Protein AF-A0A812ZN57-F1 (afdb_monomer_lite)

Secondary structure (DSSP, 8-state):
---BEEEEEEEEEE--GGGGTTT--SS-SS---EEEEEEEEESSTT-EEEEEEEE-STTHHHHHHHHHHHGGGTTT-BHHHHHHTHHHHHHHHHT-HHHHTT-SSSHHHHHHHHHHHHHHHHHHHHHTTSBHHHHHHHS-HHHHHHT---TTTTTT--HHHHHHHHHHHGGGHHHHHHHHHHH-EEEEE-TT--TTS-HHHHHHHHHHHHHTT--EEEEE--S-HHHHHHHHHHHHHHHTTTSEEEEE-TT-S-HHHHHHHHHHHGGG--SEEE--S-TT-HHHHHHHHHHHTTSEEEE-TT--SHHHHHHHHHTT--SEE---TTTSSSHHHHHHHHHHHHHTT--B-----STTHHHHHHHHHHHHHHHTS-S-TT--EEE--SSGGGBSS---EETTEEPPP-SSB-S-PBPHHHHHHHBTTT--S-TT--TT-TTTSS---HHHHHHHHHHTT---EEEE-SSSSHHHHHHHHHHHHH-TTEEEEEE---TTSTTHHHHHHHHHTSTTEEEE---GGG-S-TTGGG-GGGHHHHHHHHHHT-EEEE---GGGHHHHHHHHHH-TTS-EEEGGGG--BTTTTB-HHHHHHHHHHHHHS--EEEE-SHHHHH-TT--HHHHHHHHHHHHHHH-TTSEEE---TTGGGGT--HHHHHHHHHHHHTTS-HHHHHIIIIIHHIIIII--TTHHHHHHHHHHHTT---EEEES-HHHHHHHHHH-TTSEEEE--TT-HHHHHHHHHH----SEEEE-------B-TTT--HHHHHHHHIIIIIHHHHHHHHHHHHHHHHT--EEEE---STTTT---TTBHHHHHHHHHHHHHHHHHHHHH--HHHHHHHHHHHTSGGGGG--S-----------

InterPro domains:
  IPR002347 Short-chain dehydrogenase/reductase SDR [PF00106] (688-850)
  IPR002347 Short-chain dehydrogenase/reductase SDR [PR00080] (747-758)
  IPR002347 Short-chain dehydrogenase/reductase SDR [PR00080] (800-808)
  IPR002347 Short-chain dehydrogenase/reductase SDR [PR00080] (821-840)
  IPR002347 Short-chain dehydrogenase/reductase SDR [PR00081] (681-698)
  IPR002347 Short-chain dehydrogenase/reductase SDR [PR00081] (747-758)
  IPR002347 Short-chain dehydrogenase/reductase SDR [PR00081] (794-810)
  IPR002347 Short-chain dehydrogenase/reductase SDR [PR00081] (821-840)
  IPR006680 Amidohydrolase-related [PF04909] (434-685)
  IPR013341 Mandelate racemase, N-terminal domain [PF02746] (35-134)
  IPR013342 Mandelate racemase, C-terminal domain [PF13378] (203-417)
  IPR013342 Mandelate racemase, C-terminal domain [SM00922] (199-295)
  IPR018110 Mandelate racemase/muconate lactonizing enzyme, conserved site [PS00909] (245-276)
  IPR020904 Short-chain dehydrogenase/reductase, conserved site [PS00061] (808-836)
  IPR022272 Lipocalin family conserved site [PS00213] (81-93)
  IPR029017 Enolase-like, N-terminal [G3DSA:3.30.390.10] (2-131)
  IPR029017 Enolase-like, N-terminal [SSF54826] (5-139)
  IPR032466 Metal-dependent hydrolase [SSF51556] (429-685)
  IPR034610 L-fuconate dehydratase [SFLDF00111] (3-429)
  IPR036291 NAD(P)-binding domain superfamily [SSF51735] (688-872)

pLDDT: mean 91.12, std 10.75, range [33.0, 98.94]

Sequence (873 aa):
MTTCISAIEVNDIRFPTSRFLHGSDAMNPDPDYSAAYCTIRTSDDTLYGCGLTFTIGRGTELCVAAIQALAPRVIGLKLDDIEADLAGFWRSIVGDSQLRWLGPEKGVVHLAAAAVVNGVWDLLAKRADKPLWRYLTDMSPEQLVSAVDFTNIRDVMDADRALDILKQQLPHKEARIQELARIGHPAYTTSAGWLGYPDEQIEKLARQAAAEGWRAIKIKVGRDLQDDIRRCALIRKILGDDLLLMIDANQVWEVDQAIDWVNTLAPYKPHWIEEPINPDDILGHARIKQAVAPIKVATGEHCHNRIMFKQFLQADAIDFVQIDACRLGGVNEVLAVLLMAAAYDKPVCPHAGGVGLCEYVQHLSYFDTIAISGGNNGQMIEHAGHLHEHFIDPIRISNGHYVMPELPGYSVEMHAESIRTYEFPNGSDYGWLSPADKVLYRDYLPPDLTPMLTTHQIDASIVVQAAPTVDESRFLLKLAEASNTIAGVVGWVDMTSAEAVNDLEALSEHTAFLGIRPMIQDIEDRDWMLSDVLHPSFKKLQSLQLTFDALVTPVHLSYLLELLHRYPDMKTVIDHGAKPDIAAGNFQLWTKDMKLIAEQTNAYCKVSGLITEAGPKWCDEDIYPVMDQLYNWFGPRRLIWGSDWPVLNLAGNYDRWWRCMSHWLEQFPQEERDQIMGTNAAEFYLSTQGIGRATAAAFHANGACVIATDINPELLAALQNEFPDMRCEQMDVTSSVDISAVASKYPDIDILFNCAGFVDHGSLLETEEDALSRSFDLNVISMYRTIKQWLPNMLSKGRGSIVNMSSVASSVSGVPDRFIYGTTKAAVIGLTRSIAADFVQHAEIAALAVYLASDEASFTTGTTHVIDGGWSN

Structure (mmCIF, N/CA/C/O backbone):
data_AF-A0A812ZN57-F1
#
_entry.id   AF-A0A812ZN57-F1
#
loop_
_atom_site.group_PDB
_atom_site.id
_atom_site.type_symbol
_atom_site.label_atom_id
_atom_site.label_alt_id
_atom_site.label_comp_id
_atom_site.label_asym_id
_atom_site.label_entity_id
_atom_site.label_seq_id
_atom_site.pdbx_PDB_ins_code
_atom_site.Cartn_x
_atom_site.Cartn_y
_atom_site.Cartn_z
_atom_site.occupancy
_atom_site.B_iso_or_equiv
_atom_site.auth_seq_id
_atom_site.auth_comp_id
_atom_site.auth_asym_id
_atom_site.auth_atom_id
_atom_site.pdbx_PDB_model_num
ATOM 1 N N . MET A 1 1 ? 31.626 23.536 -7.583 1.00 59.97 1 MET A N 1
ATOM 2 C CA . MET A 1 1 ? 32.454 22.346 -7.282 1.00 59.97 1 MET A CA 1
ATOM 3 C C . MET A 1 1 ? 31.850 21.194 -8.064 1.00 59.97 1 MET A C 1
ATOM 5 O O . MET A 1 1 ? 30.647 21.233 -8.269 1.00 59.97 1 MET A O 1
ATOM 9 N N . THR A 1 2 ? 32.636 20.245 -8.570 1.00 83.44 2 THR A N 1
ATOM 10 C CA . THR A 1 2 ? 32.063 19.085 -9.273 1.00 83.44 2 THR A CA 1
ATOM 11 C C . THR A 1 2 ? 31.363 18.183 -8.263 1.00 83.44 2 THR A C 1
ATOM 13 O O . THR A 1 2 ? 32.012 17.750 -7.313 1.00 83.44 2 THR A O 1
ATOM 16 N N . THR A 1 3 ? 30.071 17.919 -8.459 1.00 94.94 3 THR A N 1
ATOM 17 C CA . THR A 1 3 ? 29.289 17.042 -7.581 1.00 94.94 3 THR A CA 1
ATOM 18 C C . THR A 1 3 ? 29.721 15.589 -7.773 1.00 94.94 3 THR A C 1
ATOM 20 O O . THR A 1 3 ? 29.725 15.079 -8.899 1.00 94.94 3 THR A O 1
ATOM 23 N N . CYS A 1 4 ? 30.102 14.923 -6.685 1.00 97.25 4 CYS A N 1
ATOM 24 C CA . CYS A 1 4 ? 30.454 13.504 -6.680 1.00 97.25 4 CYS A CA 1
ATOM 25 C C . CYS A 1 4 ? 29.523 12.702 -5.775 1.00 97.25 4 CYS A C 1
ATOM 27 O O . CYS A 1 4 ? 28.972 13.238 -4.817 1.00 97.25 4 CYS A O 1
ATOM 29 N N . ILE A 1 5 ? 29.365 11.415 -6.071 1.00 98.25 5 ILE A N 1
ATOM 30 C CA . ILE A 1 5 ? 28.618 10.486 -5.221 1.00 98.25 5 ILE A CA 1
ATOM 31 C C . ILE A 1 5 ? 29.429 10.248 -3.944 1.00 98.25 5 ILE A C 1
ATOM 33 O O . ILE A 1 5 ? 30.590 9.838 -4.011 1.00 98.25 5 ILE A O 1
ATOM 37 N N . SER A 1 6 ? 28.837 10.530 -2.787 1.00 97.69 6 SER A N 1
ATOM 38 C CA . SER A 1 6 ? 29.505 10.503 -1.481 1.00 97.69 6 SER A CA 1
ATOM 39 C C . SER A 1 6 ? 29.200 9.230 -0.692 1.00 97.69 6 SER A C 1
ATOM 41 O O . SER A 1 6 ? 30.087 8.714 -0.012 1.00 97.69 6 SER A O 1
ATOM 43 N N . ALA A 1 7 ? 27.983 8.696 -0.812 1.00 97.50 7 ALA A N 1
ATOM 44 C CA . ALA A 1 7 ? 27.548 7.482 -0.132 1.00 97.50 7 ALA A CA 1
ATOM 45 C C . ALA A 1 7 ? 26.382 6.809 -0.871 1.00 97.50 7 ALA A C 1
ATOM 47 O O . ALA A 1 7 ? 25.694 7.438 -1.674 1.00 97.50 7 ALA A O 1
ATOM 48 N N . ILE A 1 8 ? 26.158 5.531 -0.567 1.00 98.19 8 ILE A N 1
ATOM 49 C CA . ILE A 1 8 ? 24.933 4.810 -0.919 1.00 98.19 8 ILE A CA 1
ATOM 50 C C . ILE A 1 8 ? 24.390 4.191 0.366 1.00 98.19 8 ILE A C 1
ATOM 52 O O . ILE A 1 8 ? 25.031 3.323 0.959 1.00 98.19 8 ILE A O 1
ATOM 56 N N . GLU A 1 9 ? 23.234 4.674 0.802 1.00 97.62 9 GLU A N 1
ATOM 57 C CA . GLU A 1 9 ? 22.443 4.094 1.890 1.00 97.62 9 GLU A CA 1
ATOM 58 C C . GLU A 1 9 ? 21.544 3.007 1.295 1.00 97.62 9 GLU A C 1
ATOM 60 O O . GLU A 1 9 ? 21.065 3.174 0.174 1.00 97.62 9 GLU A O 1
ATOM 65 N N . VAL A 1 10 ? 21.348 1.887 1.995 1.00 98.12 10 VAL A N 1
ATOM 66 C CA . VAL A 1 10 ? 20.560 0.751 1.492 1.00 98.12 10 VAL A CA 1
ATOM 67 C C . VAL A 1 10 ? 19.663 0.221 2.603 1.00 98.12 10 VAL A C 1
ATOM 69 O O . VAL A 1 10 ? 20.165 -0.062 3.691 1.00 98.12 10 VAL A O 1
ATOM 72 N N . ASN A 1 11 ? 18.377 0.044 2.310 1.00 97.81 11 ASN A N 1
ATOM 73 C CA . ASN A 1 11 ? 17.359 -0.442 3.237 1.00 97.81 11 ASN A CA 1
ATOM 74 C C . ASN A 1 11 ? 16.673 -1.697 2.672 1.00 97.81 11 ASN A C 1
ATOM 76 O O . ASN A 1 11 ? 16.421 -1.798 1.468 1.00 97.81 11 ASN A O 1
ATOM 80 N N . ASP A 1 12 ? 16.373 -2.650 3.554 1.00 98.31 12 ASP A N 1
ATOM 81 C CA . ASP A 1 12 ? 15.491 -3.789 3.277 1.00 98.31 12 ASP A CA 1
ATOM 82 C C . ASP A 1 12 ? 14.079 -3.370 3.688 1.00 98.31 12 ASP A C 1
ATOM 84 O O . ASP A 1 12 ? 13.831 -3.215 4.878 1.00 98.31 12 ASP A O 1
ATOM 88 N N . ILE A 1 13 ? 13.181 -3.114 2.738 1.00 98.06 13 ILE A N 1
ATOM 89 C CA . ILE A 1 13 ? 11.823 -2.636 3.029 1.00 98.06 13 ILE A CA 1
ATOM 90 C C . ILE A 1 13 ? 10.828 -3.721 2.637 1.00 98.06 13 ILE A C 1
ATOM 92 O O . ILE A 1 13 ? 10.848 -4.171 1.491 1.00 98.06 13 ILE A O 1
ATOM 96 N N . ARG A 1 14 ? 9.948 -4.132 3.557 1.00 96.94 14 ARG A N 1
ATOM 97 C CA . ARG A 1 14 ? 8.965 -5.202 3.322 1.00 96.94 14 ARG A CA 1
ATOM 98 C C . ARG A 1 14 ? 7.575 -4.798 3.784 1.00 96.94 14 ARG A C 1
ATOM 100 O O . ARG A 1 14 ? 7.349 -4.543 4.965 1.00 96.94 14 ARG A O 1
ATOM 107 N N . PHE A 1 15 ? 6.634 -4.813 2.851 1.00 93.31 15 PHE A N 1
ATOM 108 C CA . PHE A 1 15 ? 5.224 -4.558 3.104 1.00 93.31 15 PHE A CA 1
ATOM 109 C C . PHE A 1 15 ? 4.495 -5.886 3.324 1.00 93.31 15 PHE A C 1
ATOM 111 O O . PHE A 1 15 ? 4.682 -6.816 2.535 1.00 93.31 15 PHE A O 1
ATOM 118 N N . PRO A 1 16 ? 3.647 -6.006 4.360 1.00 89.25 16 PRO A N 1
ATOM 119 C CA . PRO A 1 16 ? 2.983 -7.259 4.712 1.00 89.25 16 PRO A CA 1
ATOM 120 C C . PRO A 1 16 ? 1.758 -7.541 3.820 1.00 89.25 16 PRO A C 1
ATOM 122 O O . PRO A 1 16 ? 0.663 -7.816 4.317 1.00 89.25 16 PRO A O 1
ATOM 125 N N . THR A 1 17 ? 1.912 -7.453 2.494 1.00 83.94 17 THR A N 1
ATOM 126 C CA . THR A 1 17 ? 0.818 -7.622 1.519 1.00 83.94 17 THR A CA 1
ATOM 127 C C . THR A 1 17 ? 0.196 -9.017 1.558 1.00 83.94 17 THR A C 1
ATOM 129 O O . THR A 1 17 ? -0.985 -9.169 1.229 1.00 83.94 17 THR A O 1
ATOM 132 N N . SER A 1 18 ? 0.932 -10.024 2.044 1.00 80.75 18 SER A N 1
ATOM 133 C CA . SER A 1 18 ? 0.424 -11.387 2.226 1.00 80.75 18 SER A CA 1
ATOM 134 C C . SER A 1 18 ? -0.744 -11.468 3.215 1.00 80.75 18 SER A C 1
ATOM 136 O O . SER A 1 18 ? -1.594 -12.347 3.067 1.00 80.75 18 SER A O 1
ATOM 138 N N . ARG A 1 19 ? -0.864 -10.528 4.170 1.00 75.44 19 ARG A N 1
ATOM 139 C CA . ARG A 1 19 ? -1.977 -10.480 5.144 1.00 75.44 19 ARG A CA 1
ATOM 140 C C . ARG A 1 19 ? -3.349 -10.402 4.475 1.00 75.44 19 ARG A C 1
ATOM 142 O O . ARG A 1 19 ? -4.321 -10.919 5.020 1.00 75.44 19 ARG A O 1
ATOM 149 N N . PHE A 1 20 ? -3.409 -9.782 3.301 1.00 74.75 20 PHE A N 1
ATOM 150 C CA . PHE A 1 20 ? -4.636 -9.550 2.537 1.00 74.75 20 PHE A CA 1
ATOM 151 C C . PHE A 1 20 ? -4.604 -10.225 1.156 1.00 74.75 20 PHE A C 1
ATOM 153 O O . PHE A 1 20 ? -5.490 -10.002 0.332 1.00 74.75 20 PHE A O 1
ATOM 160 N N . LEU A 1 21 ? -3.581 -11.051 0.895 1.00 73.19 21 LEU A N 1
ATOM 161 C CA . LEU A 1 21 ? -3.352 -11.748 -0.376 1.00 73.19 21 LEU A CA 1
ATOM 162 C C . LEU A 1 21 ? -3.294 -10.813 -1.603 1.00 73.19 21 LEU A C 1
ATOM 164 O O . LEU A 1 21 ? -3.549 -11.252 -2.732 1.00 73.19 21 LEU A O 1
ATOM 168 N N . HIS A 1 22 ? -2.942 -9.537 -1.407 1.00 78.06 22 HIS A N 1
ATOM 169 C CA . HIS A 1 22 ? -2.648 -8.621 -2.510 1.00 78.06 22 HIS A CA 1
ATOM 170 C C . HIS A 1 22 ? -1.440 -9.149 -3.286 1.00 78.06 22 HIS A C 1
ATOM 172 O O . HIS A 1 22 ? -0.453 -9.573 -2.689 1.00 78.06 22 HIS A O 1
ATOM 178 N N . GLY A 1 23 ? -1.530 -9.162 -4.617 1.00 81.81 23 GLY A N 1
ATOM 179 C CA . GLY A 1 23 ? -0.474 -9.717 -5.465 1.00 81.81 23 GLY A CA 1
ATOM 180 C C . GLY A 1 23 ? -0.490 -11.241 -5.608 1.00 81.81 23 GLY A C 1
ATOM 181 O O . GLY A 1 23 ? 0.317 -11.771 -6.361 1.00 81.81 23 GLY A O 1
ATOM 182 N N . SER A 1 24 ? -1.389 -11.960 -4.919 1.00 85.31 24 SER A N 1
ATOM 183 C CA . SER A 1 24 ? -1.422 -13.427 -4.976 1.00 85.31 24 SER A CA 1
ATOM 184 C C . SER A 1 24 ? -1.745 -13.965 -6.375 1.00 85.31 24 SER A C 1
ATOM 186 O O . SER A 1 24 ? -2.740 -13.588 -7.010 1.00 85.31 24 SER A O 1
ATOM 188 N N . ASP A 1 25 ? -0.925 -14.913 -6.825 1.00 90.81 25 ASP A N 1
ATOM 189 C CA . ASP A 1 25 ? -1.050 -15.579 -8.118 1.00 90.81 25 ASP A CA 1
ATOM 190 C C . ASP A 1 25 ? -0.823 -17.105 -8.021 1.00 90.81 25 ASP A C 1
ATOM 192 O O . ASP A 1 25 ? -0.860 -17.701 -6.935 1.00 90.81 25 ASP A O 1
ATOM 196 N N . ALA A 1 26 ? -0.738 -17.791 -9.165 1.00 89.94 26 ALA A N 1
ATOM 197 C CA . ALA A 1 26 ? -0.659 -19.248 -9.207 1.00 89.94 26 ALA A CA 1
ATOM 198 C C . ALA A 1 26 ? 0.703 -19.783 -8.731 1.00 89.94 26 ALA A C 1
ATOM 200 O O . ALA A 1 26 ? 0.749 -20.874 -8.160 1.00 89.94 26 ALA A O 1
ATOM 201 N N . MET A 1 27 ? 1.773 -19.008 -8.915 1.00 94.12 27 MET A N 1
ATOM 202 C CA . MET A 1 27 ? 3.145 -19.315 -8.512 1.00 94.12 27 MET A CA 1
ATOM 203 C C . MET A 1 27 ? 3.489 -18.728 -7.138 1.00 94.12 27 MET A C 1
ATOM 205 O O . MET A 1 27 ? 4.132 -19.390 -6.323 1.00 94.12 27 MET A O 1
ATOM 209 N N . ASN A 1 28 ? 3.029 -17.507 -6.867 1.00 93.56 28 ASN A N 1
ATOM 210 C CA . ASN A 1 28 ? 3.330 -16.715 -5.679 1.00 93.56 28 ASN A CA 1
ATOM 211 C C . ASN A 1 28 ? 2.046 -16.546 -4.844 1.00 93.56 28 ASN A C 1
ATOM 213 O O . ASN A 1 28 ? 1.305 -15.577 -5.026 1.00 93.56 28 ASN A O 1
ATOM 217 N N . PRO A 1 29 ? 1.714 -17.495 -3.950 1.00 83.44 29 PRO A N 1
ATOM 218 C CA . PRO A 1 29 ? 0.440 -17.465 -3.234 1.00 83.44 29 PRO A CA 1
ATOM 219 C C . PRO A 1 29 ? 0.379 -16.401 -2.129 1.00 83.44 29 PRO A C 1
ATOM 221 O O . PRO A 1 29 ? -0.714 -15.942 -1.804 1.00 83.44 29 PRO A O 1
ATOM 224 N N . ASP A 1 30 ? 1.520 -16.028 -1.551 1.00 85.69 30 ASP A N 1
ATOM 225 C CA . ASP A 1 30 ? 1.645 -15.193 -0.354 1.00 85.69 30 ASP A CA 1
ATOM 226 C C . ASP A 1 30 ? 2.785 -14.153 -0.462 1.00 85.69 30 ASP A C 1
ATOM 228 O O . ASP A 1 30 ? 3.674 -14.122 0.393 1.00 85.69 30 ASP A O 1
ATOM 232 N N . PRO A 1 31 ? 2.810 -13.299 -1.506 1.00 89.69 31 PRO A N 1
ATOM 233 C CA . PRO A 1 31 ? 3.894 -12.343 -1.677 1.00 89.69 31 PRO A CA 1
ATOM 234 C C . PRO A 1 31 ? 3.824 -11.229 -0.625 1.00 89.69 31 PRO A C 1
ATOM 236 O O . PRO A 1 31 ? 2.774 -10.619 -0.416 1.00 89.69 31 PRO A O 1
ATOM 239 N N . ASP A 1 32 ? 4.969 -10.916 -0.021 1.00 93.12 32 ASP A N 1
ATOM 240 C CA . ASP A 1 32 ? 5.181 -9.690 0.754 1.00 93.12 32 ASP A CA 1
ATOM 241 C C . ASP A 1 32 ? 5.970 -8.712 -0.112 1.00 93.12 32 ASP A C 1
ATOM 243 O O . ASP A 1 32 ? 7.191 -8.825 -0.237 1.00 93.12 32 ASP A O 1
ATOM 247 N N . TYR A 1 33 ? 5.281 -7.785 -0.774 1.00 97.38 33 TYR A N 1
ATOM 248 C CA . TYR A 1 33 ? 5.909 -6.825 -1.678 1.00 97.38 33 TYR A CA 1
ATOM 249 C C . TYR A 1 33 ? 7.033 -6.099 -0.949 1.00 97.38 33 TYR A C 1
ATOM 251 O O . TYR A 1 33 ? 6.850 -5.554 0.134 1.00 97.38 33 TYR A O 1
ATOM 259 N N . SER A 1 34 ? 8.227 -6.149 -1.521 1.00 98.25 34 SER A N 1
ATOM 260 C CA . SER A 1 34 ? 9.450 -5.721 -0.857 1.00 98.25 34 SER A CA 1
ATOM 261 C C . SER A 1 34 ? 10.353 -4.978 -1.828 1.00 98.25 34 SER A C 1
ATOM 263 O O . SER A 1 34 ? 10.405 -5.286 -3.022 1.00 98.25 34 SER A O 1
ATOM 265 N N . ALA A 1 35 ? 11.099 -4.016 -1.306 1.00 98.69 35 ALA A N 1
ATOM 266 C CA . ALA A 1 35 ? 12.060 -3.226 -2.049 1.00 98.69 35 ALA A CA 1
ATOM 267 C C . ALA A 1 35 ? 13.435 -3.327 -1.383 1.00 98.69 35 ALA A C 1
ATOM 269 O O . ALA A 1 35 ? 13.595 -3.008 -0.205 1.00 98.69 35 ALA A O 1
ATOM 270 N N . ALA A 1 36 ? 14.450 -3.711 -2.160 1.00 98.75 36 ALA A N 1
ATOM 271 C CA . ALA A 1 36 ? 15.826 -3.378 -1.809 1.00 98.75 36 ALA A CA 1
ATOM 272 C C . ALA A 1 36 ? 16.072 -1.942 -2.288 1.00 98.75 36 ALA A C 1
ATOM 274 O O . ALA A 1 36 ? 16.354 -1.705 -3.466 1.00 98.75 36 ALA A O 1
ATOM 275 N N . TYR A 1 37 ? 15.861 -0.998 -1.374 1.00 98.81 37 TYR A N 1
ATOM 276 C CA . TYR A 1 37 ? 15.849 0.440 -1.626 1.00 98.81 37 TYR A CA 1
ATOM 277 C C . TYR A 1 37 ? 17.231 1.039 -1.378 1.00 98.81 37 TYR A C 1
ATOM 279 O O . TYR A 1 37 ? 17.911 0.653 -0.429 1.00 98.81 37 TYR A O 1
ATOM 287 N N . CYS A 1 38 ? 17.663 1.983 -2.209 1.00 98.31 38 CYS A N 1
ATOM 288 C CA . CYS A 1 38 ? 18.918 2.694 -2.025 1.00 98.31 38 CYS A CA 1
ATOM 289 C C . CYS A 1 38 ? 18.797 4.201 -2.264 1.00 98.31 38 CYS A C 1
ATOM 291 O O . CYS A 1 38 ? 18.148 4.649 -3.211 1.00 98.31 38 CYS A O 1
ATOM 293 N N . THR A 1 39 ? 19.503 4.968 -1.433 1.00 98.62 39 THR A N 1
ATOM 294 C CA . THR A 1 39 ? 19.649 6.422 -1.552 1.00 98.62 39 THR A CA 1
ATOM 295 C C . THR A 1 39 ? 21.097 6.753 -1.895 1.00 98.62 39 THR A C 1
ATOM 297 O O . THR A 1 39 ? 22.014 6.499 -1.112 1.00 98.62 39 THR A O 1
ATOM 300 N N . ILE A 1 40 ? 21.316 7.333 -3.072 1.00 98.50 40 ILE A N 1
ATOM 301 C CA . ILE A 1 40 ? 22.617 7.760 -3.585 1.00 98.50 40 ILE A CA 1
ATOM 302 C C . ILE A 1 40 ? 22.847 9.212 -3.173 1.00 98.50 40 ILE A C 1
ATOM 304 O O . ILE A 1 40 ? 22.298 10.139 -3.770 1.00 98.50 40 ILE A O 1
ATOM 308 N N . ARG A 1 41 ? 23.671 9.412 -2.146 1.00 98.25 41 ARG A N 1
ATOM 309 C CA . ARG A 1 41 ? 24.049 10.733 -1.633 1.00 98.25 41 ARG A CA 1
ATOM 310 C C . ARG A 1 41 ? 25.155 11.340 -2.478 1.00 98.25 41 ARG A C 1
ATOM 312 O O . ARG A 1 41 ? 26.008 10.626 -3.016 1.00 98.25 41 ARG A O 1
ATOM 319 N N . THR A 1 42 ? 25.194 12.666 -2.540 1.00 98.38 42 THR A N 1
ATOM 320 C CA . THR A 1 42 ? 26.280 13.386 -3.206 1.00 98.38 42 THR A CA 1
ATOM 321 C C . THR A 1 42 ? 27.062 14.275 -2.243 1.00 98.38 42 THR A C 1
ATOM 323 O O . THR A 1 42 ? 26.779 14.332 -1.051 1.00 98.38 42 THR A O 1
ATOM 326 N N . SER A 1 43 ? 28.113 14.924 -2.740 1.00 96.75 43 SER A N 1
ATOM 327 C CA . SER A 1 43 ? 28.837 15.979 -2.023 1.00 96.75 43 SER A CA 1
ATOM 328 C C . SER A 1 43 ? 28.014 17.259 -1.824 1.00 96.75 43 SER A C 1
ATOM 330 O O . SER A 1 43 ? 28.487 18.181 -1.167 1.00 96.75 43 SER A O 1
ATOM 332 N N . ASP A 1 44 ? 26.854 17.352 -2.474 1.00 94.62 44 ASP A N 1
ATOM 333 C CA . ASP A 1 44 ? 25.838 18.370 -2.245 1.00 94.62 44 ASP A CA 1
ATOM 334 C C . ASP A 1 44 ? 24.690 17.722 -1.461 1.00 94.62 44 ASP A C 1
ATOM 336 O O . ASP A 1 44 ? 23.972 16.874 -1.991 1.00 94.62 44 ASP A O 1
ATOM 340 N N . ASP A 1 45 ? 24.521 18.112 -0.198 1.00 89.56 45 ASP A N 1
ATOM 341 C CA . ASP A 1 45 ? 23.530 17.510 0.703 1.00 89.56 45 ASP A CA 1
ATOM 342 C C . ASP A 1 45 ? 22.079 17.718 0.228 1.00 89.56 45 ASP A C 1
ATOM 344 O O . ASP A 1 45 ? 21.175 17.019 0.684 1.00 89.56 45 ASP A O 1
ATOM 348 N N . THR A 1 46 ? 21.846 18.656 -0.698 1.00 92.62 46 THR A N 1
ATOM 349 C CA . THR A 1 46 ? 20.519 18.930 -1.270 1.00 92.62 46 THR A CA 1
ATOM 350 C C . THR A 1 46 ? 20.185 18.067 -2.483 1.00 92.62 46 THR A C 1
ATOM 352 O O . THR A 1 46 ? 19.037 18.052 -2.921 1.00 92.62 46 THR A O 1
ATOM 355 N N . LEU A 1 47 ? 21.159 17.329 -3.024 1.00 97.38 47 LEU A N 1
ATOM 356 C CA . LEU A 1 47 ? 20.997 16.533 -4.233 1.00 97.38 47 LEU A CA 1
ATOM 357 C C . LEU A 1 47 ? 21.331 15.060 -3.959 1.00 97.38 47 LEU A C 1
ATOM 359 O O . LEU A 1 47 ? 22.476 14.699 -3.670 1.00 97.38 47 LEU A O 1
ATOM 363 N N . TYR A 1 48 ? 20.328 14.200 -4.108 1.00 98.31 48 TYR A N 1
ATOM 364 C CA . TYR A 1 48 ? 20.431 12.748 -3.971 1.00 98.31 48 TYR A CA 1
ATOM 365 C C . TYR A 1 48 ? 19.515 12.041 -4.976 1.00 98.31 48 TYR A C 1
ATOM 367 O O . TYR A 1 48 ? 18.577 12.640 -5.502 1.00 98.31 48 TYR A O 1
ATOM 375 N N . GLY A 1 49 ? 19.816 10.773 -5.253 1.00 98.56 49 GLY A N 1
ATOM 376 C CA . GLY A 1 49 ? 18.991 9.898 -6.086 1.00 98.56 49 GLY A CA 1
ATOM 377 C C . GLY A 1 49 ? 18.425 8.726 -5.304 1.00 98.56 49 GLY A C 1
ATOM 378 O O . GLY A 1 49 ? 19.072 8.233 -4.382 1.00 98.56 49 GLY A O 1
ATOM 379 N N . CYS A 1 50 ? 17.253 8.251 -5.695 1.00 98.75 50 CYS A N 1
ATOM 380 C CA . CYS A 1 50 ? 16.557 7.125 -5.089 1.00 98.75 50 CYS A CA 1
ATOM 381 C C . CYS A 1 50 ? 16.368 6.013 -6.120 1.00 98.75 50 CYS A C 1
ATOM 383 O O . CYS A 1 50 ? 15.938 6.246 -7.251 1.00 98.75 50 CYS A O 1
ATOM 385 N N . GLY A 1 51 ? 16.719 4.793 -5.731 1.00 98.75 51 GLY A N 1
ATOM 386 C CA . GLY A 1 51 ? 16.647 3.613 -6.578 1.00 98.75 51 GLY A CA 1
ATOM 387 C C . GLY A 1 51 ? 16.111 2.417 -5.810 1.00 98.75 51 GLY A C 1
ATOM 388 O O . GLY A 1 51 ? 16.422 2.267 -4.634 1.00 98.75 51 GLY A O 1
ATOM 389 N N . LEU A 1 52 ? 15.344 1.543 -6.454 1.00 98.75 52 LEU A N 1
ATOM 390 C CA . LEU A 1 52 ? 14.898 0.290 -5.852 1.00 98.75 52 LEU A CA 1
ATOM 391 C C . LEU A 1 52 ? 14.899 -0.855 -6.855 1.00 98.75 52 LEU A C 1
ATOM 393 O O . LEU A 1 52 ? 14.818 -0.653 -8.068 1.00 98.75 52 LEU A O 1
ATOM 397 N N . THR A 1 53 ? 14.971 -2.069 -6.322 1.00 98.81 53 THR A N 1
ATOM 398 C CA . THR A 1 53 ? 14.555 -3.272 -7.038 1.00 98.81 53 THR A CA 1
ATOM 399 C C . THR A 1 53 ? 13.485 -4.001 -6.247 1.00 98.81 53 THR A C 1
ATOM 401 O O . THR A 1 53 ? 13.569 -4.111 -5.021 1.00 98.81 53 THR A O 1
ATOM 404 N N . PHE A 1 54 ? 12.491 -4.508 -6.969 1.00 98.62 54 PHE A N 1
ATOM 405 C CA . PHE A 1 54 ? 11.345 -5.210 -6.417 1.00 98.62 54 PHE A CA 1
ATOM 406 C C . PHE A 1 54 ? 11.656 -6.682 -6.122 1.00 98.62 54 PHE A C 1
ATOM 408 O O . PHE A 1 54 ? 12.383 -7.355 -6.858 1.00 98.62 54 PHE A O 1
ATOM 415 N N . THR A 1 55 ? 11.082 -7.173 -5.028 1.00 98.62 55 THR A N 1
ATOM 416 C CA . THR A 1 55 ? 11.099 -8.564 -4.566 1.00 98.62 55 THR A CA 1
ATOM 417 C C . THR A 1 55 ? 9.804 -8.854 -3.791 1.00 98.62 55 THR A C 1
ATOM 419 O O . THR A 1 55 ? 9.017 -7.950 -3.528 1.00 98.62 55 THR A O 1
ATOM 422 N N . ILE A 1 56 ? 9.575 -10.109 -3.396 1.00 97.50 56 ILE A N 1
ATOM 423 C CA . ILE A 1 56 ? 8.340 -10.545 -2.715 1.00 97.50 56 ILE A CA 1
ATOM 424 C C . ILE A 1 56 ? 8.600 -11.125 -1.310 1.00 97.50 56 ILE A C 1
ATOM 426 O O . ILE A 1 56 ? 7.988 -12.114 -0.906 1.00 97.50 56 ILE A O 1
ATOM 430 N N . GLY A 1 57 ? 9.545 -10.539 -0.565 1.00 94.31 57 GLY A N 1
ATOM 431 C CA . GLY A 1 57 ? 9.786 -10.857 0.846 1.00 94.31 57 GLY A CA 1
ATOM 432 C C . GLY A 1 57 ? 11.147 -11.502 1.081 1.00 94.31 57 GLY A C 1
ATOM 433 O O . GLY A 1 57 ? 12.168 -10.822 1.192 1.00 94.31 57 GLY A O 1
ATOM 434 N N . ARG A 1 58 ? 11.190 -12.833 1.201 1.00 92.81 58 ARG A N 1
ATOM 435 C CA . ARG A 1 58 ? 12.455 -13.570 1.395 1.00 92.81 58 ARG A CA 1
ATOM 436 C C . ARG A 1 58 ? 13.380 -13.376 0.188 1.00 92.81 58 ARG A C 1
ATOM 438 O O . ARG A 1 58 ? 12.945 -13.541 -0.947 1.00 92.81 58 ARG A O 1
ATOM 445 N N . GLY A 1 59 ? 14.657 -13.082 0.433 1.00 97.38 59 GLY A N 1
ATOM 446 C CA . GLY A 1 59 ? 15.648 -12.805 -0.610 1.00 97.38 59 GLY A CA 1
ATOM 447 C C . GLY A 1 59 ? 15.892 -11.313 -0.862 1.00 97.38 59 GLY A C 1
ATOM 448 O O . GLY A 1 59 ? 16.882 -10.980 -1.519 1.00 97.38 59 GLY A O 1
ATOM 449 N N . THR A 1 60 ? 15.072 -10.414 -0.300 1.00 98.50 60 THR A N 1
ATOM 450 C CA . THR A 1 60 ? 15.330 -8.958 -0.322 1.00 98.50 60 THR A CA 1
ATOM 451 C C . THR A 1 60 ? 16.697 -8.642 0.279 1.00 98.50 60 THR A C 1
ATOM 453 O O . THR A 1 60 ? 17.479 -7.888 -0.301 1.00 98.50 60 THR A O 1
ATOM 456 N N . GLU A 1 61 ? 17.058 -9.332 1.364 1.00 97.62 61 GLU A N 1
ATOM 457 C CA . GLU A 1 61 ? 18.340 -9.175 2.050 1.00 97.62 61 GLU A CA 1
ATOM 458 C C . GLU A 1 61 ? 19.543 -9.516 1.150 1.00 97.62 61 GLU A C 1
ATOM 460 O O . GLU A 1 61 ? 20.623 -8.941 1.297 1.00 97.62 61 GLU A O 1
ATOM 465 N N . LEU A 1 62 ? 19.361 -10.417 0.175 1.00 98.69 62 LEU A N 1
ATOM 466 C CA . LEU A 1 62 ? 20.396 -10.758 -0.803 1.00 98.69 62 LEU A CA 1
ATOM 467 C C . LEU A 1 62 ? 20.589 -9.629 -1.819 1.00 98.69 62 LEU A C 1
ATOM 469 O O . LEU A 1 62 ? 21.725 -9.331 -2.191 1.00 98.69 62 LEU A O 1
ATOM 473 N N . CYS A 1 63 ? 19.499 -8.984 -2.246 1.00 98.75 63 CYS A N 1
ATOM 474 C CA . CYS A 1 63 ? 19.561 -7.814 -3.122 1.00 98.75 63 CYS A CA 1
ATOM 475 C C . CYS A 1 63 ? 20.216 -6.632 -2.398 1.00 98.75 63 CYS A C 1
ATOM 477 O O . CYS A 1 63 ? 21.115 -6.010 -2.958 1.00 98.75 63 CYS A O 1
ATOM 479 N N . VAL A 1 64 ? 19.865 -6.391 -1.130 1.00 98.69 64 VAL A N 1
ATOM 480 C CA . VAL A 1 64 ? 20.518 -5.382 -0.275 1.00 98.69 64 VAL A CA 1
ATOM 481 C C . VAL A 1 64 ? 22.023 -5.632 -0.174 1.00 98.69 64 VAL A C 1
ATOM 483 O O . VAL A 1 64 ? 22.818 -4.730 -0.444 1.00 98.69 64 VAL A O 1
ATOM 486 N N . ALA A 1 65 ? 22.438 -6.866 0.130 1.00 98.50 65 ALA A N 1
ATOM 487 C CA . ALA A 1 65 ? 23.855 -7.225 0.198 1.00 98.50 65 ALA A CA 1
ATOM 488 C C . ALA A 1 65 ? 24.577 -7.034 -1.150 1.00 98.50 65 ALA A C 1
ATOM 490 O O . ALA A 1 65 ? 25.727 -6.593 -1.190 1.00 98.50 65 ALA A O 1
ATOM 491 N N . ALA A 1 66 ? 23.910 -7.327 -2.268 1.00 98.62 66 ALA A N 1
ATOM 492 C CA . ALA A 1 66 ? 24.465 -7.112 -3.599 1.00 98.62 66 ALA A CA 1
ATOM 493 C C . ALA A 1 66 ? 24.587 -5.616 -3.957 1.00 98.62 66 ALA A C 1
ATOM 495 O O . ALA A 1 66 ? 25.607 -5.223 -4.525 1.00 98.62 66 ALA A O 1
ATOM 496 N N . ILE A 1 67 ? 23.628 -4.764 -3.570 1.00 98.75 67 ILE A N 1
ATOM 497 C CA . ILE A 1 67 ? 23.736 -3.298 -3.719 1.00 98.75 67 ILE A CA 1
ATOM 498 C C . ILE A 1 67 ? 24.926 -2.781 -2.902 1.00 98.75 67 ILE A C 1
ATOM 500 O O . ILE A 1 67 ? 25.758 -2.031 -3.416 1.00 98.75 67 ILE A O 1
ATOM 504 N N . GLN A 1 68 ? 25.073 -3.238 -1.655 1.00 98.31 68 GLN A N 1
ATOM 505 C CA . GLN A 1 68 ? 26.216 -2.890 -0.803 1.00 98.31 68 GLN A CA 1
ATOM 506 C C . GLN A 1 68 ? 27.554 -3.324 -1.423 1.00 98.31 68 GLN A C 1
ATOM 508 O O . GLN A 1 68 ? 28.537 -2.588 -1.344 1.00 98.31 68 GLN A O 1
ATOM 513 N N . ALA A 1 69 ? 27.602 -4.483 -2.087 1.00 97.50 69 ALA A N 1
ATOM 514 C CA . ALA A 1 69 ? 28.792 -4.948 -2.800 1.00 97.50 69 ALA A CA 1
ATOM 515 C C . ALA A 1 69 ? 29.120 -4.105 -4.050 1.00 97.50 69 ALA A C 1
ATOM 517 O O . ALA A 1 69 ? 30.292 -3.986 -4.419 1.00 97.50 69 ALA A O 1
ATOM 518 N N . LEU A 1 70 ? 28.112 -3.505 -4.693 1.00 97.75 70 LEU A N 1
ATOM 519 C CA . LEU A 1 70 ? 28.283 -2.592 -5.828 1.00 97.75 70 LEU A CA 1
ATOM 520 C C . LEU A 1 70 ? 28.702 -1.180 -5.396 1.00 97.75 70 LEU A C 1
ATOM 522 O O . LEU A 1 70 ? 29.432 -0.516 -6.135 1.00 97.75 70 LEU A O 1
ATOM 526 N N . ALA A 1 71 ? 28.304 -0.728 -4.204 1.00 97.31 71 ALA A N 1
ATOM 527 C CA . ALA A 1 71 ? 28.496 0.650 -3.751 1.00 97.31 71 ALA A CA 1
ATOM 528 C C . ALA A 1 71 ? 29.940 1.195 -3.865 1.00 97.31 71 ALA A C 1
ATOM 530 O O . ALA A 1 71 ? 30.101 2.312 -4.368 1.00 97.31 71 ALA A O 1
ATOM 531 N N . PRO A 1 72 ? 31.014 0.446 -3.524 1.00 96.50 72 PRO A N 1
ATOM 532 C CA . PRO A 1 72 ? 32.392 0.930 -3.666 1.00 96.50 72 PRO A CA 1
ATOM 533 C C . PRO A 1 72 ? 32.812 1.281 -5.100 1.00 96.50 72 PRO A C 1
ATOM 535 O O . PRO A 1 72 ? 33.821 1.955 -5.287 1.00 96.50 72 PRO A O 1
ATOM 538 N N . ARG A 1 73 ? 32.079 0.811 -6.117 1.00 94.81 73 ARG A N 1
ATOM 539 C CA . ARG A 1 73 ? 32.336 1.144 -7.530 1.00 94.81 73 ARG A CA 1
ATOM 540 C C . ARG A 1 73 ? 31.739 2.478 -7.947 1.00 94.81 73 ARG A C 1
ATOM 542 O O . ARG A 1 73 ? 32.156 3.032 -8.957 1.00 94.81 73 ARG A O 1
ATOM 549 N N . VAL A 1 74 ? 30.756 2.954 -7.192 1.00 96.50 74 VAL A N 1
ATOM 550 C CA . VAL A 1 74 ? 29.964 4.143 -7.510 1.00 96.50 74 VAL A CA 1
ATOM 551 C C . VAL A 1 74 ? 30.389 5.330 -6.652 1.00 96.50 74 VAL A C 1
ATOM 553 O O . VAL A 1 74 ? 30.445 6.460 -7.135 1.00 96.50 74 VAL A O 1
ATOM 556 N N . ILE A 1 75 ? 30.741 5.080 -5.388 1.00 98.06 75 ILE A N 1
ATOM 557 C CA . ILE A 1 75 ? 31.223 6.113 -4.468 1.00 98.06 75 ILE A CA 1
ATOM 558 C C . ILE A 1 75 ? 32.502 6.755 -5.024 1.00 98.06 75 ILE A C 1
ATOM 560 O O . ILE A 1 75 ? 33.464 6.080 -5.386 1.00 98.06 75 ILE A O 1
ATOM 564 N N . GLY A 1 76 ? 32.509 8.085 -5.075 1.00 97.56 76 GLY A N 1
ATOM 565 C CA . GLY A 1 76 ? 33.596 8.903 -5.606 1.00 97.56 76 GLY A CA 1
ATOM 566 C C . GLY A 1 76 ? 33.477 9.240 -7.094 1.00 97.56 76 GLY A C 1
ATOM 567 O O . GLY A 1 76 ? 34.212 10.116 -7.559 1.00 97.56 76 GLY A O 1
ATOM 568 N N . LEU A 1 77 ? 32.556 8.615 -7.839 1.00 97.94 77 LEU A N 1
ATOM 569 C CA . LEU A 1 77 ? 32.290 8.997 -9.227 1.00 97.94 77 LEU A CA 1
ATOM 570 C C . LEU A 1 77 ? 31.693 10.407 -9.297 1.00 97.94 77 LEU A C 1
ATOM 572 O O . LEU A 1 77 ? 30.901 10.818 -8.446 1.00 97.94 77 LEU A O 1
ATOM 576 N N . LYS A 1 78 ? 32.081 11.159 -10.328 1.00 97.94 78 LYS A N 1
ATOM 577 C CA . LYS A 1 78 ? 31.554 12.497 -10.612 1.00 97.94 78 LYS A CA 1
ATOM 578 C C . LYS A 1 78 ? 30.348 12.384 -11.530 1.00 97.94 78 LYS A C 1
ATOM 580 O O . LYS A 1 78 ? 30.403 11.654 -12.516 1.00 97.94 78 LYS A O 1
ATOM 585 N N . LEU A 1 79 ? 29.300 13.157 -11.255 1.00 97.12 79 LEU A N 1
ATOM 586 C CA . LEU A 1 79 ? 28.086 13.125 -12.078 1.00 97.12 79 LEU A CA 1
ATOM 587 C C . LEU A 1 79 ? 28.348 13.549 -13.530 1.00 97.12 79 LEU A C 1
ATOM 589 O O . LEU A 1 79 ? 27.789 12.959 -14.446 1.00 97.12 79 LEU A O 1
ATOM 593 N N . ASP A 1 80 ? 29.253 14.507 -13.745 1.00 96.81 80 ASP A N 1
ATOM 594 C CA . ASP A 1 80 ? 29.635 14.955 -15.092 1.00 96.81 80 ASP A CA 1
ATOM 595 C C . ASP A 1 80 ? 30.328 13.845 -15.903 1.00 96.81 80 ASP A C 1
ATOM 597 O O . ASP A 1 80 ? 30.108 13.737 -17.107 1.00 96.81 80 ASP A O 1
ATOM 601 N N . ASP A 1 81 ? 31.130 12.996 -15.248 1.00 97.44 81 ASP A N 1
ATOM 602 C CA . ASP A 1 81 ? 31.807 11.873 -15.908 1.00 97.44 81 ASP A CA 1
ATOM 603 C C . ASP A 1 81 ? 30.805 10.759 -16.257 1.00 97.44 81 ASP A C 1
ATOM 605 O O . ASP A 1 81 ? 30.929 10.120 -17.300 1.00 97.44 81 ASP A O 1
ATOM 609 N N . ILE A 1 82 ? 29.792 10.549 -15.404 1.00 97.25 82 ILE A N 1
ATOM 610 C CA . ILE A 1 82 ? 28.707 9.590 -15.651 1.00 97.25 82 ILE A CA 1
ATOM 611 C C . ILE A 1 82 ? 27.854 10.035 -16.845 1.00 97.25 82 ILE A C 1
ATOM 613 O O . ILE A 1 82 ? 27.626 9.239 -17.752 1.00 97.25 82 ILE A O 1
ATOM 617 N N . GLU A 1 83 ? 27.407 11.295 -16.883 1.00 95.44 83 GLU A N 1
ATOM 618 C CA . GLU A 1 83 ? 26.612 11.811 -18.009 1.00 95.44 83 GLU A CA 1
ATOM 619 C C . GLU A 1 83 ? 27.381 11.822 -19.334 1.00 95.44 83 GLU A C 1
ATOM 621 O O . GLU A 1 83 ? 26.777 11.669 -20.396 1.00 95.44 83 GLU A O 1
ATOM 626 N N . ALA A 1 84 ? 28.706 11.986 -19.290 1.00 96.12 84 ALA A N 1
ATOM 627 C CA . ALA A 1 84 ? 29.542 11.976 -20.485 1.00 96.12 84 ALA A CA 1
ATOM 628 C C . ALA A 1 84 ? 29.706 10.577 -21.115 1.00 96.12 84 ALA A C 1
ATOM 630 O O . ALA A 1 84 ? 29.979 10.492 -22.313 1.00 96.12 84 ALA A O 1
ATOM 631 N N . ASP A 1 85 ? 29.556 9.493 -20.341 1.00 97.25 85 ASP A N 1
ATOM 632 C CA . ASP A 1 85 ? 29.648 8.104 -20.821 1.00 97.25 85 ASP A CA 1
ATOM 633 C C . ASP A 1 85 ? 28.665 7.185 -20.074 1.00 97.25 85 ASP A C 1
ATOM 635 O O . ASP A 1 85 ? 29.051 6.306 -19.297 1.00 97.25 85 ASP A O 1
ATOM 639 N N . LEU A 1 86 ? 27.367 7.376 -20.329 1.00 97.31 86 LEU A N 1
ATOM 640 C CA . LEU A 1 86 ? 26.283 6.624 -19.685 1.00 97.31 86 LEU A CA 1
ATOM 641 C C . LEU A 1 86 ? 26.405 5.103 -19.894 1.00 97.31 86 LEU A C 1
ATOM 643 O O . LEU A 1 86 ? 26.212 4.331 -18.951 1.00 97.31 86 LEU A O 1
ATOM 647 N N . ALA A 1 87 ? 26.765 4.648 -21.101 1.00 97.38 87 ALA A N 1
ATOM 648 C CA . ALA A 1 87 ? 27.022 3.228 -21.353 1.00 97.38 87 ALA A CA 1
ATOM 649 C C . ALA A 1 87 ? 28.315 2.738 -20.676 1.00 97.38 87 ALA A C 1
ATOM 651 O O . ALA A 1 87 ? 28.414 1.571 -20.294 1.00 97.38 87 ALA A O 1
ATOM 652 N N . GLY A 1 88 ? 29.335 3.585 -20.522 1.00 97.69 88 GLY A N 1
ATOM 653 C CA . GLY A 1 88 ? 30.528 3.293 -19.726 1.00 97.69 88 GLY A CA 1
ATOM 654 C C . GLY A 1 88 ? 30.230 3.117 -18.247 1.00 97.69 88 GLY A C 1
ATOM 655 O O . GLY A 1 88 ? 30.680 2.128 -17.665 1.00 97.69 88 GLY A O 1
ATOM 656 N N . PHE A 1 89 ? 29.421 4.004 -17.665 1.00 98.00 89 PHE A N 1
ATOM 657 C CA . PHE A 1 89 ? 28.922 3.850 -16.301 1.00 98.00 89 PHE A CA 1
ATOM 658 C C . PHE A 1 89 ? 28.188 2.518 -16.152 1.00 98.00 89 PHE A C 1
ATOM 660 O O . PHE A 1 89 ? 28.584 1.702 -15.321 1.00 98.00 89 PHE A O 1
ATOM 667 N N . TRP A 1 90 ? 27.219 2.227 -17.019 1.00 98.38 90 TRP A N 1
ATOM 668 C CA . TRP A 1 90 ? 26.478 0.967 -16.978 1.00 98.38 90 TRP A CA 1
ATOM 669 C C . TRP A 1 90 ? 27.395 -0.267 -17.045 1.00 98.38 90 TRP A C 1
ATOM 671 O O . TRP A 1 90 ? 27.338 -1.147 -16.183 1.00 98.38 90 TRP A O 1
ATOM 681 N N . ARG A 1 91 ? 28.335 -0.292 -18.002 1.00 97.38 91 ARG A N 1
ATOM 682 C CA . ARG A 1 91 ? 29.340 -1.365 -18.130 1.00 97.38 91 ARG A CA 1
ATOM 683 C C . ARG A 1 91 ? 30.242 -1.485 -16.903 1.00 97.38 91 ARG A C 1
ATOM 685 O O . ARG A 1 91 ? 30.696 -2.583 -16.602 1.00 97.38 91 ARG A O 1
ATOM 692 N N . SER A 1 92 ? 30.521 -0.392 -16.197 1.00 96.12 92 SER A N 1
ATOM 693 C CA . SER A 1 92 ? 31.328 -0.418 -14.969 1.00 96.12 92 SER A CA 1
ATOM 694 C C . SER A 1 92 ? 30.624 -1.129 -13.806 1.00 96.12 92 SER A C 1
ATOM 696 O O . SER A 1 92 ? 31.299 -1.718 -12.956 1.00 96.12 92 SER A O 1
ATOM 698 N N . ILE A 1 93 ? 29.285 -1.125 -13.810 1.00 96.81 93 ILE A N 1
ATOM 699 C CA . ILE A 1 93 ? 28.441 -1.805 -12.823 1.00 96.81 93 ILE A CA 1
ATOM 700 C C . ILE A 1 93 ? 28.300 -3.284 -13.181 1.00 96.81 93 ILE A C 1
ATOM 702 O O . ILE A 1 93 ? 28.663 -4.148 -12.385 1.00 96.81 93 ILE A O 1
ATOM 706 N N . VAL A 1 94 ? 27.836 -3.597 -14.395 1.00 96.50 94 VAL A N 1
ATOM 707 C CA . VAL A 1 94 ? 27.506 -4.986 -14.771 1.00 96.50 94 VAL A CA 1
ATOM 708 C C . VAL A 1 94 ? 28.690 -5.786 -15.333 1.00 96.50 94 VAL A C 1
ATOM 710 O O . VAL A 1 94 ? 28.648 -7.014 -15.417 1.00 96.50 94 VAL A O 1
ATOM 713 N N . GLY A 1 95 ? 29.754 -5.100 -15.756 1.00 94.44 95 GLY A N 1
ATOM 714 C CA . GLY A 1 95 ? 30.889 -5.681 -16.474 1.00 94.44 95 GLY A CA 1
ATOM 715 C C . GLY A 1 95 ? 32.030 -6.152 -15.577 1.00 94.44 95 GLY A C 1
ATOM 716 O O . GLY A 1 95 ? 33.008 -6.703 -16.092 1.00 94.44 95 GLY A O 1
ATOM 717 N N . ASP A 1 96 ? 31.938 -5.969 -14.255 1.00 95.81 96 ASP A N 1
ATOM 718 C CA . ASP A 1 96 ? 32.949 -6.496 -13.343 1.00 95.81 96 ASP A CA 1
ATOM 719 C C . ASP A 1 96 ? 33.021 -8.020 -13.435 1.00 95.81 96 ASP A C 1
ATOM 721 O O . ASP A 1 96 ? 32.059 -8.714 -13.141 1.00 95.81 96 ASP A O 1
ATOM 725 N N . SER A 1 97 ? 34.182 -8.562 -13.797 1.00 96.75 97 SER A N 1
ATOM 726 C CA . SER A 1 97 ? 34.310 -9.998 -14.064 1.00 96.75 97 SER A CA 1
ATOM 727 C C . SER A 1 97 ? 33.942 -10.915 -12.890 1.00 96.75 97 SER A C 1
ATOM 729 O O . SER A 1 97 ? 33.476 -12.026 -13.147 1.00 96.75 97 SER A O 1
ATOM 731 N N . GLN A 1 98 ? 34.132 -10.480 -11.638 1.00 97.31 98 GLN A N 1
ATOM 732 C CA . GLN A 1 98 ? 33.840 -11.296 -10.456 1.00 97.31 98 GLN A CA 1
ATOM 733 C C . GLN A 1 98 ? 32.348 -11.263 -10.136 1.00 97.31 98 GLN A C 1
ATOM 735 O O . GLN A 1 98 ? 31.741 -12.316 -9.961 1.00 97.31 98 GLN A O 1
ATOM 740 N N . LEU A 1 99 ? 31.735 -10.078 -10.137 1.00 95.00 99 LEU A N 1
ATOM 741 C CA . LEU A 1 99 ? 30.293 -9.934 -9.915 1.00 95.00 99 LEU A CA 1
ATOM 742 C C . LEU A 1 99 ? 29.483 -10.501 -11.084 1.00 95.00 99 LEU A C 1
ATOM 744 O O . LEU A 1 99 ? 28.490 -11.195 -10.885 1.00 95.00 99 LEU A O 1
ATOM 748 N N . ARG A 1 100 ? 29.963 -10.309 -12.313 1.00 96.31 100 ARG A N 1
ATOM 749 C CA . ARG A 1 100 ? 29.379 -10.872 -13.533 1.00 96.31 100 ARG A CA 1
ATOM 750 C C . ARG A 1 100 ? 29.360 -12.405 -13.507 1.00 96.31 100 ARG A C 1
ATOM 752 O O . ARG A 1 100 ? 28.478 -13.002 -14.114 1.00 96.31 100 ARG A O 1
ATOM 759 N N . TRP A 1 101 ? 30.281 -13.057 -12.791 1.00 98.00 101 TRP A N 1
ATOM 760 C CA . TRP A 1 101 ? 30.275 -14.517 -12.611 1.00 98.00 101 TRP A CA 1
ATOM 761 C C . TRP A 1 101 ? 29.048 -15.025 -11.833 1.00 98.00 101 TRP A C 1
ATOM 763 O O . TRP A 1 101 ? 28.671 -16.183 -11.985 1.00 98.00 101 TRP A O 1
ATOM 773 N N . LEU A 1 102 ? 28.413 -14.167 -11.028 1.00 97.12 102 LEU A N 1
ATOM 774 C CA . LEU A 1 102 ? 27.228 -14.496 -10.227 1.00 97.12 102 LEU A CA 1
ATOM 775 C C . LEU A 1 102 ? 25.907 -14.377 -11.012 1.00 97.12 102 LEU A C 1
ATOM 777 O O . LEU A 1 102 ? 24.875 -14.825 -10.524 1.00 97.12 102 LEU A O 1
ATOM 781 N N . GLY A 1 103 ? 25.938 -13.770 -12.204 1.00 96.19 103 GLY A N 1
ATOM 782 C CA . GLY A 1 103 ? 24.802 -13.662 -13.126 1.00 96.19 103 GLY A CA 1
ATOM 783 C C . GLY A 1 103 ? 25.033 -14.549 -14.352 1.00 96.19 103 GLY A C 1
ATOM 784 O O . GLY A 1 103 ? 24.705 -15.736 -14.315 1.00 96.19 103 GLY A O 1
ATOM 785 N N . PRO A 1 104 ? 25.638 -14.030 -15.439 1.00 96.06 104 PRO A N 1
ATOM 786 C CA . PRO A 1 104 ? 25.827 -12.624 -15.818 1.00 96.06 104 PRO A CA 1
ATOM 787 C C . PRO A 1 104 ? 24.524 -11.974 -16.298 1.00 96.06 104 PRO A C 1
ATOM 789 O O . PRO A 1 104 ? 23.738 -12.635 -16.974 1.00 96.06 104 PRO A O 1
ATOM 792 N N . GLU A 1 105 ? 24.333 -10.684 -15.998 1.00 98.00 105 GLU A N 1
ATOM 793 C CA . GLU A 1 105 ? 23.146 -9.910 -16.407 1.00 98.00 105 GLU A CA 1
ATOM 794 C C . GLU A 1 105 ? 21.827 -10.670 -16.139 1.00 98.00 105 GLU A C 1
ATOM 796 O O . GLU A 1 105 ? 21.002 -10.851 -17.032 1.00 98.00 105 GLU A O 1
ATOM 801 N N . LYS A 1 106 ? 21.702 -11.253 -14.937 1.00 98.56 106 LYS A N 1
ATOM 802 C CA . LYS A 1 106 ? 20.501 -11.939 -14.440 1.00 98.56 106 LYS A CA 1
ATOM 803 C C . LYS A 1 106 ? 20.529 -12.090 -12.918 1.00 98.56 106 LYS A C 1
ATOM 805 O O . LYS A 1 106 ? 21.601 -12.060 -12.311 1.00 98.56 106 LYS A O 1
ATOM 810 N N . GLY A 1 107 ? 19.361 -12.333 -12.325 1.00 98.06 107 GLY A N 1
ATOM 811 C CA . GLY A 1 107 ? 19.218 -12.661 -10.903 1.00 98.06 107 GLY A CA 1
ATOM 812 C C . GLY A 1 107 ? 19.636 -11.528 -9.960 1.00 98.06 107 GLY A C 1
ATOM 813 O O . GLY A 1 107 ? 19.669 -10.364 -10.348 1.00 98.06 107 GLY A O 1
ATOM 814 N N . VAL A 1 108 ? 19.976 -11.884 -8.716 1.00 98.62 108 VAL A N 1
ATOM 815 C CA . VAL A 1 108 ? 20.224 -10.944 -7.602 1.00 98.62 108 VAL A CA 1
ATOM 816 C C . VAL A 1 108 ? 21.225 -9.837 -7.949 1.00 98.62 108 VAL A C 1
ATOM 818 O O . VAL A 1 108 ? 20.982 -8.674 -7.648 1.00 98.62 108 VAL A O 1
ATOM 821 N N . VAL A 1 109 ? 22.341 -10.169 -8.611 1.00 98.06 109 VAL A N 1
ATOM 822 C CA . VAL A 1 109 ? 23.374 -9.170 -8.941 1.00 98.06 109 VAL A CA 1
ATOM 823 C C . VAL A 1 109 ? 22.886 -8.142 -9.967 1.00 98.06 109 VAL A C 1
ATOM 825 O O . VAL A 1 109 ? 23.314 -6.992 -9.934 1.00 98.06 109 VAL A O 1
ATOM 828 N N . HIS A 1 110 ? 21.975 -8.539 -10.859 1.00 98.75 110 HIS A N 1
ATOM 829 C CA . HIS A 1 110 ? 21.427 -7.657 -11.889 1.00 98.75 110 HIS A CA 1
ATOM 830 C C . HIS A 1 110 ? 20.263 -6.817 -11.371 1.00 98.75 110 HIS A C 1
ATOM 832 O O . HIS A 1 110 ? 20.187 -5.640 -11.697 1.00 98.75 110 HIS A O 1
ATOM 838 N N . LEU A 1 111 ? 19.446 -7.378 -10.474 1.00 98.81 111 LEU A N 1
ATOM 839 C CA . LEU A 1 111 ? 18.457 -6.626 -9.691 1.00 98.81 111 LEU A CA 1
ATOM 840 C C . LEU A 1 111 ? 19.132 -5.519 -8.865 1.00 98.81 111 LEU A C 1
ATOM 842 O O . LEU A 1 111 ? 18.732 -4.358 -8.898 1.00 98.81 111 LEU A O 1
ATOM 846 N N . ALA A 1 112 ? 20.234 -5.845 -8.183 1.00 98.69 112 ALA A N 1
ATOM 847 C CA . ALA A 1 112 ? 21.028 -4.853 -7.463 1.00 98.69 112 ALA A CA 1
ATOM 848 C C . ALA A 1 112 ? 21.634 -3.789 -8.395 1.00 98.69 112 ALA A C 1
ATOM 850 O O . ALA A 1 112 ? 21.648 -2.605 -8.055 1.00 98.69 112 ALA A O 1
ATOM 851 N N . ALA A 1 113 ? 22.109 -4.190 -9.580 1.00 98.56 113 ALA A N 1
ATOM 852 C CA . ALA A 1 113 ? 22.578 -3.245 -10.590 1.00 98.56 113 ALA A CA 1
ATOM 853 C C . ALA A 1 113 ? 21.452 -2.310 -11.054 1.00 98.56 113 ALA A C 1
ATOM 855 O O . ALA A 1 113 ? 21.698 -1.116 -11.204 1.00 98.56 113 ALA A O 1
ATOM 856 N N . ALA A 1 114 ? 20.230 -2.818 -11.222 1.00 98.81 114 ALA A N 1
ATOM 857 C CA . ALA A 1 114 ? 19.064 -2.030 -11.601 1.00 98.81 114 ALA A CA 1
ATOM 858 C C . ALA A 1 114 ? 18.739 -0.944 -10.571 1.00 98.81 114 ALA A C 1
ATOM 860 O O . ALA A 1 114 ? 18.604 0.218 -10.951 1.00 98.81 114 ALA A O 1
ATOM 861 N N . ALA A 1 115 ? 18.701 -1.293 -9.279 1.00 98.88 115 ALA A N 1
ATOM 862 C CA . ALA A 1 115 ? 18.462 -0.333 -8.199 1.00 98.88 115 ALA A CA 1
ATOM 863 C C . ALA A 1 115 ? 19.488 0.813 -8.227 1.00 98.88 115 ALA A C 1
ATOM 865 O O . ALA A 1 115 ? 19.122 1.987 -8.224 1.00 98.88 115 ALA A O 1
ATOM 866 N N . VAL A 1 116 ? 20.778 0.481 -8.349 1.00 98.75 116 VAL A N 1
ATOM 867 C CA . VAL A 1 116 ? 21.866 1.471 -8.398 1.00 98.75 116 VAL A CA 1
ATOM 868 C C . VAL A 1 116 ? 21.807 2.323 -9.668 1.00 98.75 116 VAL A C 1
ATOM 870 O O . VAL A 1 116 ? 21.922 3.545 -9.596 1.00 98.75 116 VAL A O 1
ATOM 873 N N . VAL A 1 117 ? 21.628 1.705 -10.839 1.00 98.81 117 VAL A N 1
ATOM 874 C CA . VAL A 1 117 ? 21.561 2.419 -12.124 1.00 98.81 117 VAL A CA 1
ATOM 875 C C . VAL A 1 117 ? 20.358 3.359 -12.145 1.00 98.81 117 VAL A C 1
ATOM 877 O O . VAL A 1 117 ? 20.514 4.528 -12.490 1.00 98.81 117 VAL A O 1
ATOM 880 N N . ASN A 1 118 ? 19.181 2.892 -11.730 1.00 98.94 118 ASN A N 1
ATOM 881 C CA . ASN A 1 118 ? 17.978 3.720 -11.671 1.00 98.94 118 ASN A CA 1
ATOM 882 C C . ASN A 1 118 ? 18.104 4.844 -10.640 1.00 98.94 118 ASN A C 1
ATOM 884 O O . ASN A 1 118 ? 17.675 5.956 -10.933 1.00 98.94 118 ASN A O 1
ATOM 888 N N . GLY A 1 119 ? 18.752 4.603 -9.495 1.00 98.81 119 GLY A N 1
ATOM 889 C CA . GLY A 1 119 ? 19.053 5.659 -8.524 1.00 98.81 119 GLY A CA 1
ATOM 890 C C . GLY A 1 119 ? 19.954 6.754 -9.093 1.00 98.81 119 GLY A C 1
ATOM 891 O O . GLY A 1 119 ? 19.777 7.931 -8.785 1.00 98.81 119 GLY A O 1
ATOM 892 N N . VAL A 1 120 ? 20.890 6.402 -9.980 1.00 98.69 120 VAL A N 1
ATOM 893 C CA . VAL A 1 120 ? 21.691 7.400 -10.702 1.00 98.69 120 VAL A CA 1
ATOM 894 C C . VAL A 1 120 ? 20.843 8.141 -11.735 1.00 98.69 120 VAL A C 1
ATOM 896 O O . VAL A 1 120 ? 20.964 9.355 -11.842 1.00 98.69 120 VAL A O 1
ATOM 899 N N . TRP A 1 121 ? 19.947 7.473 -12.461 1.00 98.88 121 TRP A N 1
ATOM 900 C CA . TRP A 1 121 ? 19.033 8.160 -13.382 1.00 98.88 121 TRP A CA 1
ATOM 901 C C . TRP A 1 121 ? 18.068 9.118 -12.672 1.00 98.88 121 TRP A C 1
ATOM 903 O O . TRP A 1 121 ? 17.857 10.223 -13.173 1.00 98.88 121 TRP A O 1
ATOM 913 N N . ASP A 1 122 ? 17.550 8.746 -11.498 1.00 98.94 122 ASP A N 1
ATOM 914 C CA . ASP A 1 122 ? 16.780 9.640 -10.623 1.00 98.94 122 ASP A CA 1
ATOM 915 C C . ASP A 1 122 ? 17.603 10.878 -10.244 1.00 98.94 122 ASP A C 1
ATOM 917 O O . ASP A 1 122 ? 17.165 12.010 -10.451 1.00 98.94 122 ASP A O 1
ATOM 921 N N . LEU A 1 123 ? 18.846 10.669 -9.799 1.00 98.56 123 LEU A N 1
ATOM 922 C CA . LEU A 1 123 ? 19.785 11.736 -9.451 1.00 98.56 123 LEU A CA 1
ATOM 923 C C . LEU A 1 123 ? 20.054 12.700 -10.619 1.00 98.56 123 LEU A C 1
ATOM 925 O O . LEU A 1 123 ? 20.066 13.917 -10.428 1.00 98.56 123 LEU A O 1
ATOM 929 N N . LEU A 1 124 ? 20.274 12.179 -11.829 1.00 98.50 124 LEU A N 1
ATOM 930 C CA . LEU A 1 124 ? 20.518 12.999 -13.021 1.00 98.50 124 LEU A CA 1
ATOM 931 C C . LEU A 1 124 ? 19.269 13.792 -13.434 1.00 98.50 124 LEU A C 1
ATOM 933 O O . LEU A 1 124 ? 19.376 14.973 -13.771 1.00 98.50 124 LEU A O 1
ATOM 937 N N . ALA A 1 125 ? 18.088 13.177 -13.356 1.00 98.75 125 ALA A N 1
ATOM 938 C CA . ALA A 1 125 ? 16.818 13.833 -13.651 1.00 98.75 125 ALA A CA 1
ATOM 939 C C . ALA A 1 125 ? 16.503 14.950 -12.636 1.00 98.75 125 ALA A C 1
ATOM 941 O O . ALA A 1 125 ? 16.180 16.070 -13.041 1.00 98.75 125 ALA A O 1
ATOM 942 N N . LYS A 1 126 ? 16.713 14.702 -11.334 1.00 98.56 126 LYS A N 1
ATOM 943 C CA . LYS A 1 126 ? 16.613 15.716 -10.267 1.00 98.56 126 LYS A CA 1
ATOM 944 C C . LYS A 1 126 ? 17.605 16.857 -10.463 1.00 98.56 126 LYS A C 1
ATOM 946 O O . LYS A 1 126 ? 17.229 18.020 -10.368 1.00 98.56 126 LYS A O 1
ATOM 951 N N . ARG A 1 127 ? 18.856 16.552 -10.827 1.00 97.75 127 ARG A N 1
ATOM 952 C CA . ARG A 1 127 ? 19.873 17.571 -11.146 1.00 97.75 127 ARG A CA 1
ATOM 953 C C . ARG A 1 127 ? 19.464 18.464 -12.318 1.00 97.75 127 ARG A C 1
ATOM 955 O O . ARG A 1 127 ? 19.828 19.637 -12.352 1.00 97.75 127 ARG A O 1
ATOM 962 N N . ALA A 1 128 ? 18.740 17.903 -13.281 1.00 97.94 128 ALA A N 1
ATOM 963 C CA . ALA A 1 128 ? 18.209 18.621 -14.432 1.00 97.94 128 ALA A CA 1
ATOM 964 C C . ALA A 1 128 ? 16.853 19.301 -14.168 1.00 97.94 128 ALA A C 1
ATOM 966 O O . ALA A 1 128 ? 16.331 19.919 -15.098 1.00 97.94 128 ALA A O 1
ATOM 967 N N . ASP A 1 129 ? 16.311 19.185 -12.948 1.00 98.19 129 ASP A N 1
ATOM 968 C CA . ASP A 1 129 ? 14.999 19.694 -12.526 1.00 98.19 129 ASP A CA 1
ATOM 969 C C . ASP A 1 129 ? 13.855 19.203 -13.431 1.00 98.19 129 ASP A C 1
ATOM 971 O O . ASP A 1 129 ? 13.029 19.973 -13.923 1.00 98.19 129 ASP A O 1
ATOM 975 N N . LYS A 1 130 ? 13.866 17.900 -13.755 1.00 98.69 130 LYS A N 1
ATOM 976 C CA . LYS A 1 130 ? 12.914 17.284 -14.693 1.00 98.69 130 LYS A CA 1
ATOM 977 C C . LYS A 1 130 ? 12.456 15.903 -14.236 1.00 98.69 130 LYS A C 1
ATOM 979 O O . LYS A 1 130 ? 13.277 15.141 -13.722 1.00 98.69 130 LYS A O 1
ATOM 984 N N . PRO A 1 131 ? 11.194 15.518 -14.498 1.00 98.75 131 PRO A N 1
ATOM 985 C CA . PRO A 1 131 ? 10.800 14.117 -14.423 1.00 98.75 131 PRO A CA 1
ATOM 986 C C . PRO A 1 131 ? 11.602 13.306 -15.450 1.00 98.75 131 PRO A C 1
ATOM 988 O O . PRO A 1 131 ? 11.924 13.804 -16.537 1.00 98.75 131 PRO A O 1
ATOM 991 N N . LEU A 1 132 ? 11.903 12.041 -15.152 1.00 98.88 132 LEU A N 1
ATOM 992 C CA . LEU A 1 132 ? 12.817 11.228 -15.962 1.00 98.88 132 LEU A CA 1
ATOM 993 C C . LEU A 1 132 ? 12.372 11.124 -17.427 1.00 98.88 132 LEU A C 1
ATOM 995 O O . LEU A 1 132 ? 13.188 11.276 -18.333 1.00 98.88 132 LEU A O 1
ATOM 999 N N . TRP A 1 133 ? 11.075 10.915 -17.676 1.00 98.75 133 TRP A N 1
ATOM 1000 C CA . TRP A 1 133 ? 10.510 10.845 -19.030 1.00 98.75 133 TRP A CA 1
ATOM 1001 C C . TRP A 1 133 ? 10.873 12.086 -19.853 1.00 98.75 133 TRP A C 1
ATOM 1003 O O . TRP A 1 133 ? 11.202 11.974 -21.037 1.00 98.75 133 TRP A O 1
ATOM 1013 N N . ARG A 1 134 ? 10.864 13.268 -19.221 1.00 98.62 134 ARG A N 1
ATOM 1014 C CA . ARG A 1 134 ? 11.198 14.536 -19.865 1.00 98.62 134 ARG A CA 1
ATOM 1015 C C . ARG A 1 134 ? 12.699 14.685 -20.032 1.00 98.62 134 ARG A C 1
ATOM 1017 O O . ARG A 1 134 ? 13.134 15.116 -21.095 1.00 98.62 134 ARG A O 1
ATOM 1024 N N . TYR A 1 135 ? 13.481 14.294 -19.026 1.00 98.69 135 TYR A N 1
ATOM 1025 C CA . TYR A 1 135 ? 14.942 14.272 -19.111 1.00 98.69 135 TYR A CA 1
ATOM 1026 C C . TYR A 1 135 ? 15.422 13.421 -20.298 1.00 98.69 135 TYR A C 1
ATOM 1028 O O . TYR A 1 135 ? 16.174 13.915 -21.135 1.00 98.69 135 TYR A O 1
ATOM 1036 N N . LEU A 1 136 ? 14.899 12.199 -20.443 1.00 98.62 136 LEU A N 1
ATOM 1037 C CA . LEU A 1 136 ? 15.175 11.314 -21.581 1.00 98.62 136 LEU A CA 1
ATOM 1038 C C . LEU A 1 136 ? 14.669 11.901 -22.903 1.00 98.62 136 LEU A C 1
ATOM 1040 O O . LEU A 1 136 ? 15.367 11.875 -23.914 1.00 98.62 136 LEU A O 1
ATOM 1044 N N . THR A 1 137 ? 13.460 12.464 -22.904 1.00 98.06 137 THR A N 1
ATOM 1045 C CA . THR A 1 137 ? 12.877 13.071 -24.105 1.00 98.06 137 THR A CA 1
ATOM 1046 C C . THR A 1 137 ? 13.656 14.301 -24.563 1.00 98.06 137 THR A C 1
ATOM 1048 O O . THR A 1 137 ? 13.692 14.565 -25.756 1.00 98.06 137 THR A O 1
ATOM 1051 N N . ASP A 1 138 ? 14.308 15.060 -23.690 1.00 97.75 138 ASP A N 1
ATOM 1052 C CA . ASP A 1 138 ? 15.086 16.233 -24.105 1.00 97.75 138 ASP A CA 1
ATOM 1053 C C . ASP A 1 138 ? 16.480 15.872 -24.658 1.00 97.75 138 ASP A C 1
ATOM 1055 O O . ASP A 1 138 ? 17.105 16.708 -25.316 1.00 97.75 138 ASP A O 1
ATOM 1059 N N . MET A 1 139 ? 16.959 14.638 -24.458 1.00 98.00 139 MET A N 1
ATOM 1060 C CA . MET A 1 139 ? 18.220 14.165 -25.039 1.00 98.00 139 MET A CA 1
ATOM 1061 C C . MET A 1 139 ? 18.161 14.096 -26.572 1.00 98.00 139 MET A C 1
ATOM 1063 O O . MET A 1 139 ? 17.126 13.790 -27.183 1.00 98.00 139 MET A O 1
ATOM 1067 N N . SER A 1 140 ? 19.304 14.348 -27.217 1.00 97.88 140 SER A N 1
ATOM 1068 C CA . SER A 1 140 ? 19.453 14.108 -28.652 1.00 97.88 140 SER A CA 1
ATOM 1069 C C . SER A 1 140 ? 19.436 12.601 -28.956 1.00 97.88 140 SER A C 1
ATOM 1071 O O . SER A 1 140 ? 19.810 11.792 -28.101 1.00 97.88 140 SER A O 1
ATOM 1073 N N . PRO A 1 141 ? 19.062 12.192 -30.182 1.00 98.44 141 PRO A N 1
ATOM 1074 C CA . PRO A 1 141 ? 19.171 10.798 -30.607 1.00 98.44 141 PRO A CA 1
ATOM 1075 C C . PRO A 1 141 ? 20.563 10.197 -30.371 1.00 98.44 141 PRO A C 1
ATOM 1077 O O . PRO A 1 141 ? 20.679 9.071 -29.903 1.00 98.44 141 PRO A O 1
ATOM 1080 N N . GLU A 1 142 ? 21.626 10.957 -30.633 1.00 98.06 142 GLU A N 1
ATOM 1081 C CA . GLU A 1 142 ? 23.008 10.528 -30.408 1.00 98.06 142 GLU A CA 1
ATOM 1082 C C . GLU A 1 142 ? 23.314 10.301 -28.919 1.00 98.06 142 GLU A C 1
ATOM 1084 O O . GLU A 1 142 ? 23.983 9.326 -28.581 1.00 98.06 142 GLU A O 1
ATOM 1089 N N . GLN A 1 143 ? 22.797 11.153 -28.026 1.00 97.81 143 GLN A N 1
ATOM 1090 C CA . GLN A 1 143 ? 22.940 10.968 -26.578 1.00 97.81 143 GLN A CA 1
ATOM 1091 C C . GLN A 1 143 ? 22.207 9.708 -26.102 1.00 97.81 143 GLN A C 1
ATOM 1093 O O . GLN A 1 143 ? 22.790 8.901 -25.380 1.00 97.81 143 GLN A O 1
ATOM 1098 N N . LEU A 1 144 ? 20.974 9.482 -26.565 1.00 98.31 144 LEU A N 1
ATOM 1099 C CA . LEU A 1 144 ? 20.210 8.272 -26.240 1.00 98.31 144 LEU A CA 1
ATOM 1100 C C . LEU A 1 144 ? 20.913 7.000 -26.730 1.00 98.31 144 LEU A C 1
ATOM 1102 O O . LEU A 1 144 ? 21.046 6.041 -25.974 1.00 98.31 144 LEU A O 1
ATOM 1106 N N . VAL A 1 145 ? 21.433 7.001 -27.961 1.00 98.31 145 VAL A N 1
ATOM 1107 C CA . VAL A 1 145 ? 22.232 5.884 -28.496 1.00 98.31 145 VAL A CA 1
ATOM 1108 C C . VAL A 1 145 ? 23.497 5.666 -27.664 1.00 98.31 145 VAL A C 1
ATOM 1110 O O . VAL A 1 145 ? 23.856 4.522 -27.395 1.00 98.31 145 VAL A O 1
ATOM 1113 N N . SER A 1 146 ? 24.155 6.735 -27.202 1.00 96.44 146 SER A N 1
ATOM 1114 C CA . SER A 1 146 ? 25.356 6.626 -26.359 1.00 96.44 146 SER A CA 1
ATOM 1115 C C . SER A 1 146 ? 25.094 6.044 -24.965 1.00 96.44 146 SER A C 1
ATOM 1117 O O . SER A 1 146 ? 26.027 5.577 -24.315 1.00 96.44 146 SER A O 1
ATOM 1119 N N . ALA A 1 147 ? 23.836 6.027 -24.513 1.00 97.81 147 ALA A N 1
ATOM 1120 C CA . ALA A 1 147 ? 23.438 5.406 -23.254 1.00 97.81 147 ALA A CA 1
ATOM 1121 C C . ALA A 1 147 ? 23.244 3.881 -23.355 1.00 97.81 147 ALA A C 1
ATOM 1123 O O . ALA A 1 147 ? 23.136 3.218 -22.322 1.00 97.81 147 ALA A O 1
ATOM 1124 N N . VAL A 1 148 ? 23.223 3.308 -24.563 1.00 98.31 148 VAL A N 1
ATOM 1125 C CA . VAL A 1 148 ? 22.929 1.886 -24.797 1.00 98.31 148 VAL A CA 1
ATOM 1126 C C . VAL A 1 148 ? 24.208 1.077 -25.030 1.00 98.31 148 VAL A C 1
ATOM 1128 O O . VAL A 1 148 ? 25.011 1.383 -25.912 1.00 98.31 148 VAL A O 1
ATOM 1131 N N . ASP A 1 149 ? 24.378 -0.027 -24.292 1.00 96.81 149 ASP A N 1
ATOM 1132 C CA . ASP A 1 149 ? 25.395 -1.036 -24.611 1.00 96.81 149 ASP A CA 1
ATOM 1133 C C . ASP A 1 149 ? 24.851 -2.085 -25.596 1.00 96.81 149 ASP A C 1
ATOM 1135 O O . ASP A 1 149 ? 24.139 -3.025 -25.231 1.00 96.81 149 ASP A O 1
ATOM 1139 N N . PHE A 1 150 ? 25.257 -1.956 -26.861 1.00 98.06 150 PHE A N 1
ATOM 1140 C CA . PHE A 1 150 ? 24.862 -2.856 -27.950 1.00 98.06 150 PHE A CA 1
ATOM 1141 C C . PHE A 1 150 ? 25.565 -4.225 -27.938 1.00 98.06 150 PHE A C 1
ATOM 1143 O O . PHE A 1 150 ? 25.364 -5.043 -28.842 1.00 98.06 150 PHE A O 1
ATOM 1150 N N . THR A 1 151 ? 26.427 -4.504 -26.958 1.00 96.00 151 THR A N 1
ATOM 1151 C CA . THR A 1 151 ? 27.082 -5.812 -26.837 1.00 96.00 151 THR A CA 1
ATOM 1152 C C . THR A 1 151 ? 26.035 -6.934 -26.799 1.00 96.00 151 THR A C 1
ATOM 1154 O O . THR A 1 151 ? 25.037 -6.845 -26.095 1.00 96.00 151 THR A O 1
ATOM 1157 N N . ASN A 1 152 ? 26.258 -7.989 -27.594 1.00 97.81 152 ASN A N 1
ATOM 1158 C CA . ASN A 1 152 ? 25.373 -9.154 -27.785 1.00 97.81 152 ASN A CA 1
ATOM 1159 C C . ASN A 1 152 ? 24.024 -8.915 -28.498 1.00 97.81 152 ASN A C 1
ATOM 1161 O O . ASN A 1 152 ? 23.294 -9.888 -28.714 1.00 97.81 152 ASN A O 1
ATOM 1165 N N . ILE A 1 153 ? 23.722 -7.681 -28.923 1.00 98.50 153 ILE A N 1
ATOM 1166 C CA . ILE A 1 153 ? 22.497 -7.356 -29.679 1.00 98.50 153 ILE A CA 1
ATOM 1167 C C . ILE A 1 153 ? 22.742 -6.738 -31.065 1.00 98.50 153 ILE A C 1
ATOM 1169 O O . ILE A 1 153 ? 21.787 -6.567 -31.816 1.00 98.50 153 ILE A O 1
ATOM 1173 N N . ARG A 1 154 ? 24.003 -6.462 -31.448 1.00 98.12 154 ARG A N 1
ATOM 1174 C CA . ARG A 1 154 ? 24.372 -5.866 -32.759 1.00 98.12 154 ARG A CA 1
ATOM 1175 C C . ARG A 1 154 ? 23.846 -6.620 -33.982 1.00 98.12 154 ARG A C 1
ATOM 1177 O O . ARG A 1 154 ? 23.751 -6.038 -35.052 1.00 98.12 154 ARG A O 1
ATOM 1184 N N . ASP A 1 155 ? 23.537 -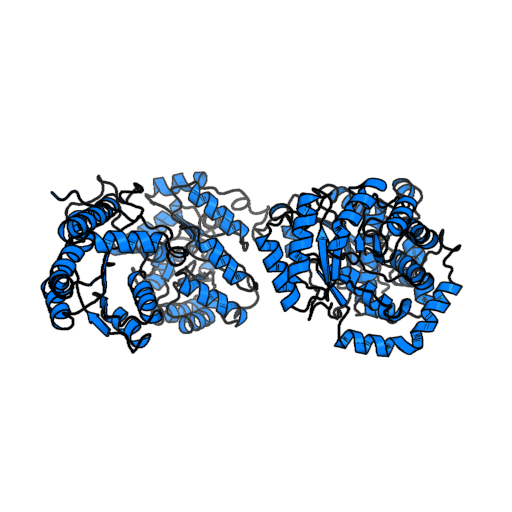7.905 -33.846 1.00 97.62 155 ASP A N 1
ATOM 1185 C CA . ASP A 1 155 ? 22.941 -8.717 -34.908 1.00 97.62 155 ASP A CA 1
ATOM 1186 C C . ASP A 1 155 ? 21.497 -8.316 -35.245 1.00 97.62 155 ASP A C 1
ATOM 1188 O O . ASP A 1 155 ? 21.031 -8.608 -36.345 1.00 97.62 155 ASP A O 1
ATOM 1192 N N . VAL A 1 156 ? 20.798 -7.634 -34.331 1.00 97.62 156 VAL A N 1
ATOM 1193 C CA . VAL A 1 156 ? 19.436 -7.122 -34.554 1.00 97.62 156 VAL A CA 1
ATOM 1194 C C . VAL A 1 156 ? 19.315 -5.615 -34.363 1.00 97.62 156 VAL A C 1
ATOM 1196 O O . VAL A 1 156 ? 18.419 -4.997 -34.932 1.00 97.62 156 VAL A O 1
ATOM 1199 N N . MET A 1 157 ? 20.186 -5.016 -33.558 1.00 98.25 157 MET A N 1
ATOM 1200 C CA . MET A 1 157 ? 20.126 -3.615 -33.179 1.00 98.25 157 MET A CA 1
ATOM 1201 C C . MET A 1 157 ? 21.539 -3.083 -32.969 1.00 98.25 157 MET A C 1
ATOM 1203 O O . MET A 1 157 ? 22.231 -3.475 -32.030 1.00 98.25 157 MET A O 1
ATOM 1207 N N . ASP A 1 158 ? 21.954 -2.178 -33.845 1.00 97.94 158 ASP A N 1
ATOM 1208 C CA . ASP A 1 158 ? 23.194 -1.422 -33.739 1.00 97.94 158 ASP A CA 1
ATOM 1209 C C . ASP A 1 158 ? 22.907 0.080 -33.580 1.00 97.94 158 ASP A C 1
ATOM 1211 O O . ASP A 1 158 ? 21.757 0.525 -33.572 1.00 97.94 158 ASP A O 1
ATOM 1215 N N . ALA A 1 159 ? 23.974 0.860 -33.400 1.00 98.19 159 ALA A N 1
ATOM 1216 C CA . ALA A 1 159 ? 23.877 2.293 -33.152 1.00 98.19 159 ALA A CA 1
ATOM 1217 C C . ALA A 1 159 ? 23.220 3.052 -34.317 1.00 98.19 159 ALA A C 1
ATOM 1219 O O . ALA A 1 159 ? 22.437 3.965 -34.068 1.00 98.19 159 ALA A O 1
ATOM 1220 N N . ASP A 1 160 ? 23.502 2.663 -35.564 1.00 98.31 160 ASP A N 1
ATOM 1221 C CA . ASP A 1 160 ? 22.954 3.323 -36.752 1.00 98.31 160 ASP A CA 1
ATOM 1222 C C . ASP A 1 160 ? 21.445 3.066 -36.861 1.00 98.31 160 ASP A C 1
ATOM 1224 O O . ASP A 1 160 ? 20.664 4.009 -37.001 1.00 98.31 160 ASP A O 1
ATOM 1228 N N . ARG A 1 161 ? 21.006 1.811 -36.683 1.00 98.38 161 ARG A N 1
ATOM 1229 C CA . ARG A 1 161 ? 19.579 1.460 -36.679 1.00 98.38 161 ARG A CA 1
ATOM 1230 C C . ARG A 1 161 ? 18.822 2.147 -35.543 1.00 98.38 161 ARG A C 1
ATOM 1232 O O . ARG A 1 161 ? 17.715 2.641 -35.758 1.00 98.38 161 ARG A O 1
ATOM 1239 N N . ALA A 1 162 ? 19.401 2.188 -34.344 1.00 98.56 162 ALA A N 1
ATOM 1240 C CA . ALA A 1 162 ? 18.809 2.889 -33.207 1.00 98.56 162 ALA A CA 1
ATOM 1241 C C . ALA A 1 162 ? 18.660 4.392 -33.491 1.00 98.56 162 ALA A C 1
ATOM 1243 O O . ALA A 1 162 ? 17.612 4.983 -33.223 1.00 98.56 162 ALA A O 1
ATOM 1244 N N . LEU A 1 163 ? 19.690 5.001 -34.083 1.00 98.62 163 LEU A N 1
ATOM 1245 C CA .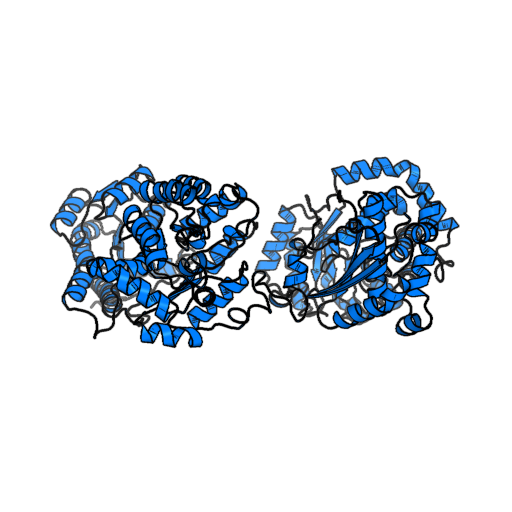 LEU A 1 163 ? 19.693 6.411 -34.450 1.00 98.62 163 LEU A CA 1
ATOM 1246 C C . LEU A 1 163 ? 18.616 6.735 -35.489 1.00 98.62 163 LEU A C 1
ATOM 1248 O O . LEU A 1 163 ? 17.947 7.763 -35.368 1.00 98.62 163 LEU A O 1
ATOM 1252 N N . ASP A 1 164 ? 18.423 5.859 -36.475 1.00 98.44 164 ASP A N 1
ATOM 1253 C CA . ASP A 1 164 ? 17.385 6.006 -37.495 1.00 98.44 164 ASP A CA 1
ATOM 1254 C C . ASP A 1 164 ? 15.977 5.990 -36.884 1.00 98.44 164 ASP A C 1
ATOM 1256 O O . ASP A 1 164 ? 15.171 6.865 -37.210 1.00 98.44 164 ASP A O 1
ATOM 1260 N N . ILE A 1 165 ? 15.691 5.061 -35.963 1.00 98.00 165 ILE A N 1
ATOM 1261 C CA . ILE A 1 165 ? 14.399 4.989 -35.250 1.00 98.00 165 ILE A CA 1
ATOM 1262 C C . ILE A 1 165 ? 14.132 6.293 -34.490 1.00 98.00 165 ILE A C 1
ATOM 1264 O O . ILE A 1 165 ? 13.084 6.916 -34.657 1.00 98.00 165 ILE A O 1
ATOM 1268 N N . LEU A 1 166 ? 15.105 6.756 -33.705 1.00 98.38 166 LEU A N 1
ATOM 1269 C CA . LEU A 1 166 ? 14.969 7.967 -32.890 1.00 98.38 166 LEU A CA 1
ATOM 1270 C C . LEU A 1 166 ? 14.805 9.232 -33.751 1.00 98.38 166 LEU A C 1
ATOM 1272 O O . LEU A 1 166 ? 14.002 10.115 -33.436 1.00 98.38 166 LEU A O 1
ATOM 1276 N N . LYS A 1 167 ? 15.540 9.334 -34.868 1.00 98.12 167 LYS A N 1
ATOM 1277 C CA . LYS A 1 167 ? 15.451 10.479 -35.791 1.00 98.12 167 LYS A CA 1
ATOM 1278 C C . LYS A 1 167 ? 14.094 10.575 -36.475 1.00 98.12 167 LYS A C 1
ATOM 1280 O O . LYS A 1 167 ? 13.622 11.690 -36.700 1.00 98.12 167 LYS A O 1
ATOM 1285 N N . GLN A 1 168 ? 13.452 9.444 -36.763 1.00 96.88 168 GLN A N 1
ATOM 1286 C CA . GLN A 1 168 ? 12.111 9.418 -37.353 1.00 96.88 168 GLN A CA 1
ATOM 1287 C C . GLN A 1 168 ? 11.049 10.029 -36.429 1.00 96.88 168 GLN A C 1
ATOM 1289 O O . GLN A 1 168 ? 10.089 10.616 -36.924 1.00 96.88 168 GLN A O 1
ATOM 1294 N N . GLN A 1 169 ? 11.235 9.973 -35.106 1.00 96.12 169 GLN A N 1
ATOM 1295 C CA . GLN A 1 169 ? 10.266 10.527 -34.155 1.00 96.12 169 GLN A CA 1
ATOM 1296 C C . GLN A 1 169 ? 10.432 12.032 -33.898 1.00 96.12 169 GLN A C 1
ATOM 1298 O O . GLN A 1 169 ? 9.476 12.674 -33.460 1.00 96.12 169 GLN A O 1
ATOM 1303 N N . LEU A 1 170 ? 11.596 12.628 -34.202 1.00 95.94 170 LEU A N 1
ATOM 1304 C CA . LEU A 1 170 ? 11.902 14.039 -33.901 1.00 95.94 170 LEU A CA 1
ATOM 1305 C C . LEU A 1 170 ? 10.803 15.039 -34.310 1.00 95.94 170 LEU A C 1
ATOM 1307 O O . LEU A 1 170 ? 10.465 15.884 -33.477 1.00 95.94 170 LEU A O 1
ATOM 1311 N N . PRO A 1 171 ? 10.205 14.971 -35.520 1.00 97.38 171 PRO A N 1
ATOM 1312 C CA . PRO A 1 171 ? 9.177 15.930 -35.933 1.00 97.38 171 PRO A CA 1
ATOM 1313 C C . PRO A 1 171 ? 7.873 15.840 -35.127 1.00 97.38 171 PRO A C 1
ATOM 1315 O O . PRO A 1 171 ? 7.053 16.753 -35.193 1.00 97.38 171 PRO A O 1
ATOM 1318 N N . HIS A 1 172 ? 7.661 14.743 -34.394 1.00 95.88 172 HIS A N 1
ATOM 1319 C CA . HIS A 1 172 ? 6.394 14.416 -33.741 1.00 95.88 172 HIS A CA 1
ATOM 1320 C C . HIS A 1 172 ? 6.423 14.588 -32.217 1.00 95.88 172 HIS A C 1
ATOM 1322 O O . HIS A 1 172 ? 5.358 14.612 -31.603 1.00 95.88 172 HIS A O 1
ATOM 1328 N N . LYS A 1 173 ? 7.606 14.733 -31.603 1.00 95.94 173 LYS A N 1
ATOM 1329 C CA . LYS A 1 173 ? 7.780 14.726 -30.137 1.00 95.94 173 LYS A CA 1
ATOM 1330 C C . LYS A 1 173 ? 6.876 15.724 -29.419 1.00 95.94 173 LYS A C 1
ATOM 1332 O O . LYS A 1 173 ? 6.127 15.335 -28.533 1.00 95.94 173 LYS A O 1
ATOM 1337 N N . GLU A 1 174 ? 6.900 16.987 -29.833 1.00 96.44 174 GLU A N 1
ATOM 1338 C CA . GLU A 1 174 ? 6.144 18.047 -29.155 1.00 96.44 174 GLU A CA 1
ATOM 1339 C C . GLU A 1 174 ? 4.625 17.832 -29.248 1.00 96.44 174 GLU A C 1
ATOM 1341 O O . GLU A 1 174 ? 3.914 17.966 -28.256 1.00 96.44 174 GLU A O 1
ATOM 1346 N N . ALA A 1 175 ? 4.126 17.408 -30.414 1.00 97.00 175 ALA A N 1
ATOM 1347 C CA . ALA A 1 175 ? 2.709 17.094 -30.587 1.00 97.00 175 ALA A CA 1
ATOM 1348 C C . ALA A 1 175 ? 2.269 15.910 -29.705 1.00 97.00 175 ALA A C 1
ATOM 1350 O O . ALA A 1 175 ? 1.182 15.938 -29.133 1.00 97.00 175 ALA A O 1
ATOM 1351 N N . ARG A 1 176 ? 3.123 14.888 -29.557 1.00 96.38 176 ARG A N 1
ATOM 1352 C CA . ARG A 1 176 ? 2.861 13.733 -28.682 1.00 96.38 176 ARG A CA 1
ATOM 1353 C C . ARG A 1 176 ? 2.861 14.122 -27.207 1.00 96.38 176 ARG A C 1
ATOM 1355 O O . ARG A 1 176 ? 1.996 13.658 -26.479 1.00 96.38 176 ARG A O 1
ATOM 1362 N N . ILE A 1 177 ? 3.786 14.985 -26.781 1.00 97.50 177 ILE A N 1
ATOM 1363 C CA . ILE A 1 177 ? 3.822 15.512 -25.407 1.00 97.50 177 ILE A CA 1
ATOM 1364 C C . ILE A 1 177 ? 2.509 16.226 -25.088 1.00 97.50 177 ILE A C 1
ATOM 1366 O O . ILE A 1 177 ? 1.893 15.939 -24.068 1.00 97.50 177 ILE A O 1
ATOM 1370 N N . GLN A 1 178 ? 2.056 17.114 -25.975 1.00 97.38 178 GLN A N 1
ATOM 1371 C CA . GLN A 1 178 ? 0.811 17.863 -25.784 1.00 97.38 178 GLN A CA 1
ATOM 1372 C C . GLN A 1 178 ? -0.413 16.948 -25.718 1.00 97.38 178 GLN A C 1
ATOM 1374 O O . GLN A 1 178 ? -1.296 17.165 -24.891 1.00 97.38 178 GLN A O 1
ATOM 1379 N N . GLU A 1 179 ? -0.461 15.912 -26.557 1.00 95.94 179 GLU A N 1
ATOM 1380 C CA . GLU A 1 179 ? -1.558 14.950 -26.520 1.00 95.94 179 GLU A CA 1
ATOM 1381 C C . GLU A 1 179 ? -1.530 14.113 -25.237 1.00 95.94 179 GLU A C 1
ATOM 1383 O O . GLU A 1 179 ? -2.530 14.055 -24.530 1.00 95.94 179 GLU A O 1
ATOM 1388 N N . LEU A 1 180 ? -0.385 13.535 -24.871 1.00 96.25 180 LEU A N 1
ATOM 1389 C CA . LEU A 1 180 ? -0.242 12.714 -23.663 1.00 96.25 180 LEU A CA 1
ATOM 1390 C C . LEU A 1 180 ? -0.450 13.512 -22.371 1.00 96.25 180 LEU A C 1
ATOM 1392 O O . LEU A 1 180 ? -0.961 12.962 -21.401 1.00 96.25 180 LEU A O 1
ATOM 1396 N N . ALA A 1 181 ? -0.123 14.805 -22.352 1.00 96.62 181 ALA A N 1
ATOM 1397 C CA . ALA A 1 181 ? -0.469 15.690 -21.240 1.00 96.62 181 ALA A CA 1
ATOM 1398 C C . ALA A 1 181 ? -1.990 15.896 -21.110 1.00 96.62 181 ALA A C 1
ATOM 1400 O O . ALA A 1 181 ? -2.495 16.125 -20.014 1.00 96.62 181 ALA A O 1
ATOM 1401 N N . ARG A 1 182 ? -2.735 15.804 -22.220 1.00 95.75 182 ARG A N 1
ATOM 1402 C CA . ARG A 1 182 ? -4.194 15.971 -22.258 1.00 95.75 182 ARG A CA 1
ATOM 1403 C C . ARG A 1 182 ? -4.948 14.682 -21.940 1.00 95.75 182 ARG A C 1
ATOM 1405 O O . ARG A 1 182 ? -5.969 14.747 -21.261 1.00 95.75 182 ARG A O 1
ATOM 1412 N N . ILE A 1 183 ? -4.513 13.548 -22.492 1.00 93.62 183 ILE A N 1
ATOM 1413 C CA . ILE A 1 183 ? -5.250 12.273 -22.404 1.00 93.62 183 ILE A CA 1
ATOM 1414 C C . ILE A 1 183 ? -4.616 11.252 -21.463 1.00 93.62 183 ILE A C 1
ATOM 1416 O O . ILE A 1 183 ? -5.268 10.270 -21.125 1.00 93.62 183 ILE A O 1
ATOM 1420 N N . GLY A 1 184 ? -3.373 11.470 -21.037 1.00 96.25 184 GLY A N 1
ATOM 1421 C CA . GLY A 1 184 ? -2.619 10.476 -20.291 1.00 96.25 184 GLY A CA 1
ATOM 1422 C C . GLY A 1 184 ? -2.120 9.316 -21.158 1.00 96.25 184 GLY A C 1
ATOM 1423 O O . GLY A 1 184 ? -2.268 9.312 -22.379 1.00 96.25 184 GLY A O 1
ATOM 1424 N N . HIS A 1 185 ? -1.501 8.320 -20.531 1.00 96.81 185 HIS A N 1
ATOM 1425 C CA . HIS A 1 185 ? -1.101 7.087 -21.210 1.00 96.81 185 HIS A CA 1
ATOM 1426 C C . HIS A 1 185 ? -2.104 5.968 -20.897 1.00 96.81 185 HIS A C 1
ATOM 1428 O O . HIS A 1 185 ? -2.376 5.749 -19.717 1.00 96.81 185 HIS A O 1
ATOM 1434 N N . PRO A 1 186 ? -2.639 5.233 -21.890 1.00 95.88 186 PRO A N 1
ATOM 1435 C CA . PRO A 1 186 ? -3.570 4.134 -21.641 1.00 95.88 186 PRO A CA 1
ATOM 1436 C C . PRO A 1 186 ? -3.020 3.108 -20.647 1.00 95.88 186 PRO A C 1
ATOM 1438 O O . PRO A 1 186 ? -1.829 2.778 -20.690 1.00 95.88 186 PRO A O 1
ATOM 1441 N N . ALA A 1 187 ? -3.894 2.596 -19.784 1.00 96.75 187 ALA A N 1
ATOM 1442 C CA . ALA A 1 187 ? -3.560 1.620 -18.759 1.00 96.75 187 ALA A CA 1
ATOM 1443 C C . ALA A 1 187 ? -4.561 0.457 -18.718 1.00 96.75 187 ALA A C 1
ATOM 1445 O O . ALA A 1 187 ? -5.692 0.554 -19.206 1.00 96.75 187 ALA A O 1
ATOM 1446 N N . TYR A 1 188 ? -4.150 -0.640 -18.088 1.00 96.75 188 TYR A N 1
ATOM 1447 C CA . TYR A 1 188 ? -5.038 -1.727 -17.687 1.00 96.75 188 TYR A CA 1
ATOM 1448 C C . TYR A 1 188 ? -4.867 -2.043 -16.206 1.00 96.75 188 TYR A C 1
ATOM 1450 O O . TYR A 1 188 ? -3.778 -1.890 -15.667 1.00 96.75 188 TYR A O 1
ATOM 1458 N N . THR A 1 189 ? -5.930 -2.502 -15.547 1.00 95.38 189 THR A N 1
ATOM 1459 C CA . THR A 1 189 ? -5.882 -2.809 -14.110 1.00 95.38 189 THR A CA 1
ATOM 1460 C C . THR A 1 189 ? -5.796 -4.309 -13.853 1.00 95.38 189 THR A C 1
ATOM 1462 O O . THR A 1 189 ? -6.530 -5.098 -14.456 1.00 95.38 189 THR A O 1
ATOM 1465 N N . THR A 1 190 ? -4.919 -4.699 -12.929 1.00 93.00 190 THR A N 1
ATOM 1466 C CA . THR A 1 190 ? -4.798 -6.078 -12.414 1.00 93.00 190 THR A CA 1
ATOM 1467 C C . THR A 1 190 ? -5.456 -6.218 -11.030 1.00 93.00 190 THR A C 1
ATOM 1469 O O . THR A 1 190 ? -5.627 -7.324 -10.520 1.00 93.00 190 THR A O 1
ATOM 1472 N N . SER A 1 191 ? -5.919 -5.114 -10.424 1.00 83.62 191 SER A N 1
ATOM 1473 C CA . SER A 1 191 ? -6.445 -5.094 -9.048 1.00 83.62 191 SER A CA 1
ATOM 1474 C C . SER A 1 191 ? -7.715 -5.927 -8.835 1.00 83.62 191 SER A C 1
ATOM 1476 O O . SER A 1 191 ? -7.956 -6.389 -7.725 1.00 83.62 191 SER A O 1
ATOM 1478 N N . ALA A 1 192 ? -8.519 -6.158 -9.878 1.00 81.62 192 ALA A N 1
ATOM 1479 C CA . ALA A 1 192 ? -9.715 -7.006 -9.799 1.00 81.62 192 ALA A CA 1
ATOM 1480 C C . ALA A 1 192 ? -9.407 -8.512 -9.953 1.00 81.62 192 ALA A C 1
ATOM 1482 O O . ALA A 1 192 ? -10.322 -9.334 -9.927 1.00 81.62 192 ALA A O 1
ATOM 1483 N N . GLY A 1 193 ? -8.139 -8.874 -10.171 1.00 75.88 193 GLY A N 1
ATOM 1484 C CA . GLY A 1 193 ? -7.760 -10.145 -10.777 1.00 75.88 193 GLY A CA 1
ATOM 1485 C C . GLY A 1 193 ? -7.013 -11.146 -9.903 1.00 75.88 193 GLY A C 1
ATOM 1486 O O . GLY A 1 193 ? -6.701 -12.225 -10.411 1.00 75.88 193 GLY A O 1
ATOM 1487 N N . TRP A 1 194 ? -6.722 -10.840 -8.636 1.00 77.50 194 TRP A N 1
ATOM 1488 C CA . TRP A 1 194 ? -5.914 -11.709 -7.764 1.00 77.50 194 TRP A CA 1
ATOM 1489 C C . TRP A 1 194 ? -6.611 -13.040 -7.453 1.00 77.50 194 TRP A C 1
ATOM 1491 O O . TRP A 1 194 ? -7.841 -13.101 -7.326 1.00 77.50 194 TRP A O 1
ATOM 1501 N N . LEU A 1 195 ? -5.843 -14.132 -7.355 1.00 77.75 195 LEU A N 1
ATOM 1502 C CA . LEU A 1 195 ? -6.411 -15.475 -7.150 1.00 77.75 195 LEU A CA 1
ATOM 1503 C C . LEU A 1 195 ? -7.010 -15.657 -5.751 1.00 77.75 195 LEU A C 1
ATOM 1505 O O . LEU A 1 195 ? -7.929 -16.453 -5.592 1.00 77.75 195 LEU A O 1
ATOM 1509 N N . GLY A 1 196 ? -6.525 -14.919 -4.749 1.00 69.12 196 GLY A N 1
ATOM 1510 C CA . GLY A 1 196 ? -7.003 -15.020 -3.367 1.00 69.12 196 GLY A CA 1
ATOM 1511 C C . GLY A 1 196 ? -8.404 -14.454 -3.100 1.00 69.12 196 GLY A C 1
ATOM 1512 O O . GLY A 1 196 ? -8.914 -14.640 -1.999 1.00 69.12 196 GLY A O 1
ATOM 1513 N N . TYR A 1 197 ? -9.025 -13.758 -4.058 1.00 75.69 197 TYR A N 1
ATOM 1514 C CA . TYR A 1 197 ? -10.290 -13.054 -3.824 1.00 75.69 197 TYR A CA 1
ATOM 1515 C C . TYR A 1 197 ? -11.534 -13.926 -4.046 1.00 75.69 197 TYR A C 1
ATOM 1517 O O . TYR A 1 197 ? -11.570 -14.689 -5.016 1.00 75.69 197 TYR A O 1
ATOM 1525 N N . PRO A 1 198 ? -12.574 -13.781 -3.198 1.00 78.31 198 PRO A N 1
ATOM 1526 C CA . PRO A 1 198 ? -13.882 -14.377 -3.436 1.00 78.31 198 PRO A CA 1
ATOM 1527 C C . PRO A 1 198 ? -14.601 -13.703 -4.616 1.00 78.31 198 PRO A C 1
ATOM 1529 O O . PRO A 1 198 ? -14.304 -12.565 -4.994 1.00 78.31 198 PRO A O 1
ATOM 1532 N N . ASP A 1 199 ? -15.582 -14.400 -5.186 1.00 85.81 199 ASP A N 1
ATOM 1533 C CA . ASP A 1 199 ? -16.306 -13.970 -6.389 1.00 85.81 199 ASP A CA 1
ATOM 1534 C C . ASP A 1 199 ? -17.004 -12.626 -6.218 1.00 85.81 199 ASP A C 1
ATOM 1536 O O . ASP A 1 199 ? -16.979 -11.795 -7.127 1.00 85.81 199 ASP A O 1
ATOM 1540 N N . GLU A 1 200 ? -17.589 -12.388 -5.046 1.00 82.56 200 GLU A N 1
ATOM 1541 C CA . GLU A 1 200 ? -18.282 -11.143 -4.732 1.00 82.56 200 GLU A CA 1
ATOM 1542 C C . GLU A 1 200 ? -17.322 -9.949 -4.786 1.00 82.56 200 GLU A C 1
ATOM 1544 O O . GLU A 1 200 ? -17.676 -8.879 -5.290 1.00 82.56 200 GLU A O 1
ATOM 1549 N N . GLN A 1 201 ? -16.082 -10.138 -4.322 1.00 80.56 201 GLN A N 1
ATOM 1550 C CA . GLN A 1 201 ? -15.048 -9.108 -4.365 1.00 80.56 201 GLN A CA 1
ATOM 1551 C C . GLN A 1 201 ? -14.578 -8.855 -5.801 1.00 80.56 201 GLN A C 1
ATOM 1553 O O . GLN A 1 201 ? -14.460 -7.699 -6.205 1.00 80.56 201 GLN A O 1
ATOM 1558 N N . ILE A 1 202 ? -14.369 -9.908 -6.595 1.00 84.50 202 ILE A N 1
ATOM 1559 C CA . ILE A 1 202 ? -13.995 -9.789 -8.015 1.00 84.50 202 ILE A CA 1
ATOM 1560 C C . ILE A 1 202 ? -15.080 -9.052 -8.799 1.00 84.50 202 ILE A C 1
ATOM 1562 O O . ILE A 1 202 ? -14.777 -8.139 -9.568 1.00 84.50 202 ILE A O 1
ATOM 1566 N N . GLU A 1 203 ? -16.351 -9.411 -8.597 1.00 87.81 203 GLU A N 1
ATOM 1567 C CA . GLU A 1 203 ? -17.474 -8.755 -9.265 1.00 87.81 203 GLU A CA 1
ATOM 1568 C C . GLU A 1 203 ? -17.570 -7.276 -8.876 1.00 87.81 203 GLU A C 1
ATOM 1570 O O . GLU A 1 203 ? -17.709 -6.423 -9.759 1.00 87.81 203 GLU A O 1
ATOM 1575 N N . LYS A 1 204 ? -17.445 -6.959 -7.580 1.00 86.50 204 LYS A N 1
ATOM 1576 C CA . LYS A 1 204 ? -17.427 -5.575 -7.085 1.00 86.50 204 LYS A CA 1
ATOM 1577 C C . LYS A 1 204 ? -16.311 -4.770 -7.753 1.00 86.50 204 LYS A C 1
ATOM 1579 O O . LYS A 1 204 ? -16.593 -3.733 -8.354 1.00 86.50 204 LYS A O 1
ATOM 1584 N N . LEU A 1 205 ? -15.074 -5.266 -7.704 1.00 86.06 205 LEU A N 1
ATOM 1585 C CA . LEU A 1 205 ? -13.899 -4.573 -8.240 1.00 86.06 205 LEU A CA 1
ATOM 1586 C C . LEU A 1 205 ? -13.956 -4.425 -9.765 1.00 86.06 205 LEU A C 1
ATOM 1588 O O . LEU A 1 205 ? -13.633 -3.363 -10.288 1.00 86.06 205 LEU A O 1
ATOM 1592 N N . ALA A 1 206 ? -14.415 -5.444 -10.496 1.00 89.12 206 ALA A N 1
ATOM 1593 C CA . ALA A 1 206 ? -14.546 -5.366 -11.951 1.00 89.12 206 ALA A CA 1
ATOM 1594 C C . ALA A 1 206 ? -15.622 -4.354 -12.384 1.00 89.12 206 ALA A C 1
ATOM 1596 O O . ALA A 1 206 ? -15.424 -3.613 -13.350 1.00 89.12 206 ALA A O 1
ATOM 1597 N N . ARG A 1 207 ? -16.756 -4.286 -11.670 1.00 88.06 207 ARG A N 1
ATOM 1598 C CA . ARG A 1 207 ? -17.806 -3.282 -11.925 1.00 88.06 207 ARG A CA 1
ATOM 1599 C C . ARG A 1 207 ? -17.332 -1.873 -11.600 1.00 88.06 207 ARG A C 1
ATOM 1601 O O . ARG A 1 207 ? -17.604 -0.959 -12.375 1.00 88.06 207 ARG A O 1
ATOM 1608 N N . GLN A 1 208 ? -16.624 -1.716 -10.486 1.00 87.00 208 GLN A N 1
ATOM 1609 C CA . GLN A 1 208 ? -16.019 -0.451 -10.091 1.00 87.00 208 GLN A CA 1
ATOM 1610 C C . GLN A 1 208 ? -15.008 0.019 -11.140 1.00 87.00 208 GLN A C 1
ATOM 1612 O O . GLN A 1 208 ? -15.138 1.130 -11.644 1.00 87.00 208 GLN A O 1
ATOM 1617 N N . ALA A 1 209 ? -14.097 -0.853 -11.576 1.00 88.44 209 ALA A N 1
ATOM 1618 C CA . ALA A 1 209 ? -13.137 -0.527 -12.624 1.00 88.44 209 ALA A CA 1
ATOM 1619 C C . ALA A 1 209 ? -13.837 -0.097 -13.931 1.00 88.44 209 ALA A C 1
ATOM 1621 O O . ALA A 1 209 ? -13.494 0.916 -14.539 1.00 88.44 209 ALA A O 1
ATOM 1622 N N . ALA A 1 210 ? -14.880 -0.812 -14.357 1.00 86.88 210 ALA A N 1
ATOM 1623 C CA . ALA A 1 210 ? -15.647 -0.407 -15.534 1.00 86.88 210 ALA A CA 1
ATOM 1624 C C . ALA A 1 210 ? -16.302 0.983 -15.365 1.00 86.88 210 ALA A C 1
ATOM 1626 O O . ALA A 1 210 ? -16.332 1.766 -16.316 1.00 86.88 210 ALA A O 1
ATOM 1627 N N . ALA A 1 211 ? -16.799 1.306 -14.166 1.00 86.56 211 ALA A N 1
ATOM 1628 C CA . ALA A 1 211 ? -17.397 2.605 -13.851 1.00 86.56 211 ALA A CA 1
ATOM 1629 C C . ALA A 1 211 ? -16.366 3.749 -13.785 1.00 86.56 211 ALA A C 1
ATOM 1631 O O . ALA A 1 211 ? -16.671 4.867 -14.192 1.00 86.56 211 ALA A O 1
ATOM 1632 N N . GLU A 1 212 ? -15.141 3.461 -13.343 1.00 86.50 212 GLU A N 1
ATOM 1633 C CA . GLU A 1 212 ? -13.998 4.389 -13.298 1.00 86.50 212 GLU A CA 1
ATOM 1634 C C . GLU A 1 212 ? -13.340 4.618 -14.672 1.00 86.50 212 GLU A C 1
ATOM 1636 O O . GLU A 1 212 ? -12.373 5.369 -14.796 1.00 86.50 212 GLU A O 1
ATOM 1641 N N . GLY A 1 213 ? -13.861 3.985 -15.728 1.00 90.06 213 GLY A N 1
ATOM 1642 C CA . GLY A 1 213 ? -13.425 4.200 -17.106 1.00 90.06 213 GLY A CA 1
ATOM 1643 C C . GLY A 1 213 ? -12.332 3.250 -17.595 1.00 90.06 213 GLY A C 1
ATOM 1644 O O . GLY A 1 213 ? -11.845 3.429 -18.713 1.00 90.06 213 GLY A O 1
ATOM 1645 N N . TRP A 1 214 ? -11.971 2.217 -16.826 1.00 94.12 214 TRP A N 1
ATOM 1646 C CA . TRP A 1 214 ? -11.028 1.195 -17.281 1.00 94.12 214 TRP A CA 1
ATOM 1647 C C . TRP A 1 214 ? -11.576 0.441 -18.497 1.00 94.12 214 TRP A C 1
ATOM 1649 O O . TRP A 1 214 ? -12.741 0.038 -18.544 1.00 94.12 214 TRP A O 1
ATOM 1659 N N . ARG A 1 215 ? -10.719 0.232 -19.503 1.00 93.56 215 ARG A N 1
ATOM 1660 C CA . ARG A 1 215 ? -11.088 -0.452 -20.757 1.00 93.56 215 ARG A CA 1
ATOM 1661 C C . ARG A 1 215 ? -10.484 -1.848 -20.906 1.00 93.56 215 ARG A C 1
ATOM 1663 O O . ARG A 1 215 ? -10.817 -2.558 -21.857 1.00 93.56 215 ARG A O 1
ATOM 1670 N N . ALA A 1 216 ? -9.616 -2.226 -19.974 1.00 95.75 216 ALA A N 1
ATOM 1671 C CA . ALA A 1 216 ? -8.868 -3.467 -19.988 1.00 95.75 216 ALA A CA 1
ATOM 1672 C C . ALA A 1 216 ? -8.600 -3.941 -18.549 1.00 95.75 216 ALA A C 1
ATOM 1674 O O . ALA A 1 216 ? -8.176 -3.148 -17.704 1.00 95.75 216 ALA A O 1
ATOM 1675 N N . ILE A 1 217 ? -8.869 -5.220 -18.275 1.00 95.75 217 ILE A N 1
ATOM 1676 C CA . ILE A 1 217 ? -8.659 -5.857 -16.966 1.00 95.75 217 ILE A CA 1
ATOM 1677 C C . ILE A 1 217 ? -7.848 -7.138 -17.154 1.00 95.75 217 ILE A C 1
ATOM 1679 O O . ILE A 1 217 ? -8.159 -7.937 -18.040 1.00 95.75 217 ILE A O 1
ATOM 1683 N N . LYS A 1 218 ? -6.847 -7.356 -16.299 1.00 97.38 218 LYS A N 1
ATOM 1684 C CA . LYS A 1 218 ? -6.082 -8.607 -16.229 1.00 97.38 218 LYS A CA 1
ATOM 1685 C C . LYS A 1 218 ? -6.495 -9.436 -15.014 1.00 97.38 218 LYS A C 1
ATOM 1687 O O . LYS A 1 218 ? -6.717 -8.881 -13.940 1.00 97.38 218 LYS A O 1
ATOM 1692 N N . ILE A 1 219 ? -6.564 -10.759 -15.175 1.00 95.69 219 ILE A N 1
ATOM 1693 C CA . ILE A 1 219 ? -6.757 -11.708 -14.072 1.00 95.69 219 ILE A CA 1
ATOM 1694 C C . ILE A 1 219 ? -5.696 -12.795 -14.025 1.00 95.69 219 ILE A C 1
ATOM 1696 O O . ILE A 1 219 ? -5.166 -13.214 -15.050 1.00 95.69 219 ILE A O 1
ATOM 1700 N N . LYS A 1 220 ? -5.441 -13.283 -12.814 1.00 96.62 220 LYS A N 1
ATOM 1701 C CA . LYS A 1 220 ? -4.564 -14.418 -12.549 1.00 96.62 220 LYS A CA 1
ATOM 1702 C C . LYS A 1 220 ? -5.306 -15.739 -12.791 1.00 96.62 220 LYS A C 1
ATOM 1704 O O . LYS A 1 220 ? -6.477 -15.858 -12.416 1.00 96.62 220 LYS A O 1
ATOM 1709 N N . VAL A 1 221 ? -4.628 -16.700 -13.419 1.00 97.44 221 VAL A N 1
ATOM 1710 C CA . VAL A 1 221 ? -5.118 -18.049 -13.762 1.00 97.44 221 VAL A CA 1
ATOM 1711 C C . VAL A 1 221 ? -4.047 -19.113 -13.490 1.00 97.44 221 VAL A C 1
ATOM 1713 O O . VAL A 1 221 ? -2.909 -18.787 -13.169 1.00 97.44 221 VAL A O 1
ATOM 1716 N N . GLY A 1 222 ? -4.386 -20.394 -13.636 1.00 96.12 222 GLY A N 1
ATOM 1717 C CA . GLY A 1 222 ? -3.412 -21.487 -13.745 1.00 96.12 222 GLY A CA 1
ATOM 1718 C C . GLY A 1 222 ? -3.268 -22.395 -12.537 1.00 96.12 222 GLY A C 1
ATOM 1719 O O . GLY A 1 222 ? -2.556 -23.395 -12.622 1.00 96.12 222 GLY A O 1
ATOM 1720 N N . ARG A 1 223 ? -4.000 -22.123 -11.451 1.00 92.31 223 ARG A N 1
ATOM 1721 C CA . ARG A 1 223 ? -4.046 -23.002 -10.273 1.00 92.31 223 ARG A CA 1
ATOM 1722 C C . ARG A 1 223 ? -5.079 -24.122 -10.419 1.00 92.31 223 ARG A C 1
ATOM 1724 O O . ARG A 1 223 ? -4.759 -25.279 -10.161 1.00 92.31 223 ARG A O 1
ATOM 1731 N N . ASP A 1 224 ? -6.302 -23.785 -10.827 1.00 96.12 224 ASP A N 1
ATOM 1732 C CA . ASP A 1 224 ? -7.394 -24.736 -11.050 1.00 96.12 224 ASP A CA 1
ATOM 1733 C C . ASP A 1 224 ? -8.220 -24.324 -12.274 1.00 96.12 224 ASP A C 1
ATOM 1735 O O . ASP A 1 224 ? -8.716 -23.205 -12.366 1.00 96.12 224 ASP A O 1
ATOM 1739 N N . LEU A 1 225 ? -8.379 -25.245 -13.226 1.00 97.31 225 LEU A N 1
ATOM 1740 C CA . LEU A 1 225 ? -9.012 -24.936 -14.508 1.00 97.31 225 LEU A CA 1
ATOM 1741 C C . LEU A 1 225 ? -10.503 -24.594 -14.360 1.00 97.31 225 LEU A C 1
ATOM 1743 O O . LEU A 1 225 ? -11.020 -23.785 -15.127 1.00 97.31 225 LEU A O 1
ATOM 1747 N N . GLN A 1 226 ? -11.218 -25.211 -13.415 1.00 97.50 226 GLN A N 1
ATOM 1748 C CA . GLN A 1 226 ? -12.641 -24.914 -13.223 1.00 97.50 226 GLN A CA 1
ATOM 1749 C C . GLN A 1 226 ? -12.829 -23.537 -12.590 1.00 97.50 226 GLN A C 1
ATOM 1751 O O . GLN A 1 226 ? -13.747 -22.809 -12.974 1.00 97.50 226 GLN A O 1
ATOM 1756 N N . ASP A 1 227 ? -11.937 -23.168 -11.674 1.00 95.12 227 ASP A N 1
ATOM 1757 C CA . ASP A 1 227 ? -11.868 -21.831 -11.097 1.00 95.12 227 ASP A CA 1
ATOM 1758 C C . ASP A 1 227 ? -11.614 -20.767 -12.171 1.00 95.12 227 ASP A C 1
ATOM 1760 O O . ASP A 1 227 ? -12.370 -19.799 -12.283 1.00 95.12 227 ASP A O 1
ATOM 1764 N N . ASP A 1 228 ? -10.633 -21.005 -13.041 1.00 97.44 228 ASP A N 1
ATOM 1765 C CA . ASP A 1 228 ? -10.292 -20.100 -14.139 1.00 97.44 228 ASP A CA 1
ATOM 1766 C C . ASP A 1 228 ? -11.466 -19.914 -15.110 1.00 97.44 228 ASP A C 1
ATOM 1768 O O . ASP A 1 228 ? -11.794 -18.784 -15.479 1.00 97.44 228 ASP A O 1
ATOM 1772 N N . ILE A 1 229 ? -12.144 -21.005 -15.493 1.00 98.06 229 ILE A N 1
ATOM 1773 C CA . ILE A 1 229 ? -13.350 -20.971 -16.341 1.00 98.06 229 ILE A CA 1
ATOM 1774 C C . ILE A 1 229 ? -14.431 -20.106 -15.688 1.00 98.06 229 ILE A C 1
ATOM 1776 O O . ILE A 1 229 ? -15.009 -19.227 -16.335 1.00 98.06 229 ILE A O 1
ATOM 1780 N N . ARG A 1 230 ? -14.703 -20.338 -14.402 1.00 96.12 230 ARG A N 1
ATOM 1781 C CA . ARG A 1 230 ? -15.740 -19.639 -13.638 1.00 96.12 230 ARG A CA 1
ATOM 1782 C C . ARG A 1 230 ? -15.438 -18.142 -13.518 1.00 96.12 230 ARG A C 1
ATOM 1784 O O . ARG A 1 230 ? -16.306 -17.323 -13.828 1.00 96.12 230 ARG A O 1
ATOM 1791 N N . ARG A 1 231 ? -14.205 -17.777 -13.154 1.00 95.00 231 ARG A N 1
ATOM 1792 C CA . ARG A 1 231 ? -13.742 -16.383 -13.014 1.00 95.00 231 ARG A CA 1
ATOM 1793 C C . ARG A 1 231 ? -13.709 -15.647 -14.354 1.00 95.00 231 ARG A C 1
ATOM 1795 O O . ARG A 1 231 ? -14.208 -14.524 -14.447 1.00 95.00 231 ARG A O 1
ATOM 1802 N N . CYS A 1 232 ? -13.210 -16.288 -15.415 1.00 96.38 232 CYS A N 1
ATOM 1803 C CA . CYS A 1 232 ? -13.242 -15.730 -16.770 1.00 96.38 232 CYS A CA 1
ATOM 1804 C C . CYS A 1 232 ? -14.681 -15.465 -17.233 1.00 96.38 232 CYS A C 1
ATOM 1806 O O . CYS A 1 232 ? -14.963 -14.403 -17.790 1.00 96.38 232 CYS A O 1
ATOM 1808 N N . ALA A 1 233 ? -15.605 -16.399 -16.978 1.00 95.88 233 ALA A N 1
ATOM 1809 C CA . ALA A 1 233 ? -17.018 -16.236 -17.313 1.00 95.88 233 ALA A CA 1
ATOM 1810 C C . ALA A 1 233 ? -17.650 -15.044 -16.585 1.00 95.88 233 ALA A C 1
ATOM 1812 O O . ALA A 1 233 ? -18.356 -14.245 -17.208 1.00 95.88 233 ALA A O 1
ATOM 1813 N N . LEU A 1 234 ? -17.379 -14.919 -15.283 1.00 93.88 234 LEU A N 1
ATOM 1814 C CA . LEU A 1 234 ? -17.875 -13.832 -14.443 1.00 93.88 234 LEU A CA 1
ATOM 1815 C C . LEU A 1 234 ? -17.409 -12.471 -14.968 1.00 93.88 234 LEU A C 1
ATOM 1817 O O . LEU A 1 234 ? -18.232 -11.595 -15.238 1.00 93.88 234 LEU A O 1
ATOM 1821 N N . ILE A 1 235 ? -16.105 -12.308 -15.187 1.00 92.75 235 ILE A N 1
ATOM 1822 C CA . ILE A 1 235 ? -15.545 -11.031 -15.638 1.00 92.75 235 ILE A CA 1
ATOM 1823 C C . ILE A 1 235 ? -15.974 -10.714 -17.063 1.00 92.75 235 ILE A C 1
ATOM 1825 O O . ILE A 1 235 ? -16.386 -9.588 -17.329 1.00 92.75 235 ILE A O 1
ATOM 1829 N N . ARG A 1 236 ? -15.988 -11.693 -17.976 1.00 95.06 236 ARG A N 1
ATOM 1830 C CA . ARG A 1 236 ? -16.491 -11.472 -19.340 1.00 95.06 236 ARG A CA 1
ATOM 1831 C C . ARG A 1 236 ? -17.946 -10.996 -19.340 1.00 95.06 236 ARG A C 1
ATOM 1833 O O . ARG A 1 236 ? -18.294 -10.118 -20.125 1.00 95.06 236 ARG A O 1
ATOM 1840 N N . LYS A 1 237 ? -18.795 -11.517 -18.449 1.00 94.12 237 LYS A N 1
ATOM 1841 C CA . LYS A 1 237 ? -20.186 -11.054 -18.304 1.00 94.12 237 LYS A CA 1
ATOM 1842 C C . LYS A 1 237 ? -20.271 -9.582 -17.880 1.00 94.12 237 LYS A C 1
ATOM 1844 O O . LYS A 1 237 ? -21.177 -8.887 -18.330 1.00 94.12 237 LYS A O 1
ATOM 1849 N N . ILE A 1 238 ? -19.358 -9.118 -17.027 1.00 90.06 238 ILE A N 1
ATOM 1850 C CA . ILE A 1 238 ? -19.309 -7.729 -16.536 1.00 90.06 238 ILE A CA 1
ATOM 1851 C C . ILE A 1 238 ? -18.752 -6.791 -17.608 1.00 90.06 238 ILE A C 1
ATOM 1853 O O . ILE A 1 238 ? -19.330 -5.742 -17.877 1.00 90.06 238 ILE A O 1
ATOM 1857 N N . LEU A 1 239 ? -17.647 -7.195 -18.229 1.00 89.94 239 LEU A N 1
ATOM 1858 C CA . LEU A 1 239 ? -16.934 -6.433 -19.249 1.00 89.94 239 LEU A CA 1
ATOM 1859 C C . LEU A 1 239 ? -17.714 -6.301 -20.563 1.00 89.94 239 LEU A C 1
ATOM 1861 O O . LEU A 1 239 ? -17.489 -5.363 -21.327 1.00 89.94 239 LEU A O 1
ATOM 1865 N N . GLY A 1 240 ? -18.606 -7.251 -20.846 1.00 91.69 240 GLY A N 1
ATOM 1866 C CA . GLY A 1 240 ? -19.205 -7.391 -22.167 1.00 91.69 240 GLY A CA 1
ATOM 1867 C C . GLY A 1 240 ? -18.162 -7.778 -23.219 1.00 91.69 240 GLY A C 1
ATOM 1868 O O . GLY A 1 240 ? -17.054 -8.212 -22.902 1.00 91.69 240 GLY A O 1
ATOM 1869 N N . ASP A 1 241 ? -18.519 -7.637 -24.493 1.00 89.50 241 ASP A N 1
ATOM 1870 C CA . ASP A 1 241 ? -17.643 -8.003 -25.614 1.00 89.50 241 ASP A CA 1
ATOM 1871 C C . ASP A 1 241 ? -16.672 -6.881 -26.035 1.00 89.50 241 ASP A C 1
ATOM 1873 O O . ASP A 1 241 ? -15.729 -7.151 -26.778 1.00 89.50 241 ASP A O 1
ATOM 1877 N N . ASP A 1 242 ? -16.873 -5.650 -25.548 1.00 87.69 242 ASP A N 1
ATOM 1878 C CA . ASP A 1 242 ? -16.135 -4.460 -25.999 1.00 87.69 242 ASP A CA 1
ATOM 1879 C C . ASP A 1 242 ? -14.868 -4.157 -25.182 1.00 87.69 242 ASP A C 1
ATOM 1881 O O . ASP A 1 242 ? -14.010 -3.397 -25.639 1.00 87.69 242 ASP A O 1
ATOM 1885 N N . LEU A 1 243 ? -14.759 -4.690 -23.960 1.00 92.81 243 LEU A N 1
ATOM 1886 C CA . LEU A 1 243 ? -13.617 -4.458 -23.071 1.00 92.81 243 LEU A CA 1
ATOM 1887 C C . LEU A 1 243 ? -12.624 -5.624 -23.123 1.00 92.81 243 LEU A C 1
ATOM 1889 O O . LEU A 1 243 ? -12.999 -6.792 -23.304 1.00 92.81 243 LEU A O 1
ATOM 1893 N N . LEU A 1 244 ? -11.342 -5.300 -22.956 1.00 95.94 244 LEU A N 1
ATOM 1894 C CA . LEU A 1 244 ? -10.267 -6.285 -23.011 1.00 95.94 244 LEU A CA 1
ATOM 1895 C C . LEU A 1 244 ? -10.186 -7.064 -21.694 1.00 95.94 244 LEU A C 1
ATOM 1897 O O . LEU A 1 244 ? -10.228 -6.489 -20.608 1.00 95.94 244 LEU A O 1
ATOM 1901 N N . LEU A 1 245 ? -10.054 -8.382 -21.819 1.00 97.25 245 LEU A N 1
ATOM 1902 C CA . LEU A 1 245 ? -9.749 -9.291 -20.720 1.00 97.25 245 LEU A CA 1
ATOM 1903 C C . LEU A 1 245 ? -8.382 -9.895 -20.997 1.00 97.25 245 LEU A C 1
ATOM 1905 O O . LEU A 1 245 ? -8.202 -10.475 -22.061 1.00 97.25 245 LEU A O 1
ATOM 1909 N N . MET A 1 246 ? -7.454 -9.811 -20.063 1.00 98.31 246 MET A N 1
ATOM 1910 C CA . MET A 1 246 ? -6.159 -10.478 -20.143 1.00 98.31 246 MET A CA 1
ATOM 1911 C C . MET A 1 246 ? -6.066 -11.537 -19.052 1.00 98.31 246 MET A C 1
ATOM 1913 O O . MET A 1 246 ? -6.682 -11.391 -17.996 1.00 98.31 246 MET A O 1
ATOM 1917 N N . ILE A 1 247 ? -5.322 -12.606 -19.315 1.00 98.44 247 ILE A N 1
ATOM 1918 C CA . ILE A 1 247 ? -5.074 -13.669 -18.339 1.00 98.44 247 ILE A CA 1
ATOM 1919 C C . ILE A 1 247 ? -3.572 -13.855 -18.149 1.00 98.44 247 ILE A C 1
ATOM 1921 O O . ILE A 1 247 ? -2.807 -13.684 -19.095 1.00 98.44 247 ILE A O 1
ATOM 1925 N N . ASP A 1 248 ? -3.162 -14.205 -16.939 1.00 98.62 248 ASP A N 1
ATOM 1926 C CA . ASP A 1 248 ? -1.760 -14.332 -16.539 1.00 98.62 248 ASP A CA 1
ATOM 1927 C C . ASP A 1 248 ? -1.573 -15.581 -15.679 1.00 98.62 248 ASP A C 1
ATOM 1929 O O . ASP A 1 248 ? -2.267 -15.748 -14.673 1.00 98.62 248 ASP A O 1
ATOM 1933 N N . ALA A 1 249 ? -0.690 -16.475 -16.121 1.00 98.38 249 ALA A N 1
ATOM 1934 C CA . ALA A 1 249 ? -0.465 -17.772 -15.490 1.00 98.38 249 ALA A CA 1
ATOM 1935 C C . ALA A 1 249 ? 0.789 -17.821 -14.611 1.00 98.38 249 ALA A C 1
ATOM 1937 O O . ALA A 1 249 ? 1.025 -18.842 -13.965 1.00 98.38 249 ALA A O 1
ATOM 1938 N N . ASN A 1 250 ? 1.603 -16.761 -14.599 1.00 98.31 250 ASN A N 1
ATOM 1939 C CA . ASN A 1 250 ? 2.826 -16.664 -13.798 1.00 98.31 250 ASN A CA 1
ATOM 1940 C C . ASN A 1 250 ? 3.698 -17.934 -13.863 1.00 98.31 250 ASN A C 1
ATOM 1942 O O . ASN A 1 250 ? 4.189 -18.437 -12.855 1.00 98.31 250 ASN A O 1
ATOM 1946 N N . GLN A 1 251 ? 3.915 -18.433 -15.083 1.00 98.38 251 GLN A N 1
ATOM 1947 C CA . GLN A 1 251 ? 4.920 -19.434 -15.457 1.00 98.38 251 GLN A CA 1
ATOM 1948 C C . GLN A 1 251 ? 4.608 -20.883 -15.043 1.00 98.38 251 GLN A C 1
ATOM 1950 O O . GLN A 1 251 ? 5.465 -21.756 -15.188 1.00 98.38 251 GLN A O 1
ATOM 1955 N N . VAL A 1 252 ? 3.410 -21.166 -14.523 1.00 97.75 252 VAL A N 1
ATOM 1956 C CA . VAL A 1 252 ? 3.100 -22.438 -13.836 1.00 97.75 252 VAL A CA 1
ATOM 1957 C C . VAL A 1 252 ? 2.929 -23.665 -14.736 1.00 97.75 252 VAL A C 1
ATOM 1959 O O . VAL A 1 252 ? 2.895 -24.782 -14.215 1.00 97.75 252 VAL A O 1
ATOM 1962 N N . TRP A 1 253 ? 2.794 -23.503 -16.053 1.00 98.62 253 TRP A N 1
ATOM 1963 C CA . TRP A 1 253 ? 2.495 -24.623 -16.947 1.00 98.62 253 TRP A CA 1
ATOM 1964 C C . TRP A 1 253 ? 3.705 -25.128 -17.736 1.00 98.62 253 TRP A C 1
ATOM 1966 O O . TRP A 1 253 ? 4.684 -24.425 -17.982 1.00 98.62 253 TRP A O 1
ATOM 1976 N N . GLU A 1 254 ? 3.576 -26.365 -18.212 1.00 98.44 254 GLU A N 1
ATOM 1977 C CA . GLU A 1 254 ? 4.352 -26.891 -19.337 1.00 98.44 254 GLU A CA 1
ATOM 1978 C C . GLU A 1 254 ? 3.738 -26.454 -20.681 1.00 98.44 254 GLU A C 1
ATOM 1980 O O . GLU A 1 254 ? 2.567 -26.081 -20.754 1.00 98.44 254 GLU A O 1
ATOM 1985 N N . VAL A 1 255 ? 4.486 -26.570 -21.784 1.00 98.75 255 VAL A N 1
ATOM 1986 C CA . VAL A 1 255 ? 4.053 -26.086 -23.114 1.00 98.75 255 VAL A CA 1
ATOM 1987 C C . VAL A 1 255 ? 2.702 -26.654 -23.570 1.00 98.75 255 VAL A C 1
ATOM 1989 O O . VAL A 1 255 ? 1.814 -25.893 -23.948 1.00 98.75 255 VAL A O 1
ATOM 1992 N N . ASP A 1 256 ? 2.528 -27.979 -23.550 1.00 98.69 256 ASP A N 1
ATOM 1993 C CA . ASP A 1 256 ? 1.281 -28.609 -24.019 1.00 98.69 256 ASP A CA 1
ATOM 1994 C C . ASP A 1 256 ? 0.116 -28.335 -23.055 1.00 98.69 256 ASP A C 1
ATOM 1996 O O . ASP A 1 256 ? -1.014 -28.116 -23.488 1.00 98.69 256 ASP A O 1
ATOM 2000 N N . GLN A 1 257 ? 0.411 -28.253 -21.754 1.00 98.69 257 GLN A N 1
ATOM 2001 C CA . GLN A 1 257 ? -0.568 -27.880 -20.738 1.00 98.69 257 GLN A CA 1
ATOM 2002 C C . GLN A 1 257 ? -1.075 -26.453 -20.960 1.00 98.69 257 GLN A C 1
ATOM 2004 O O . GLN A 1 257 ? -2.284 -26.242 -20.949 1.00 98.69 257 GLN A O 1
ATOM 2009 N N . ALA A 1 258 ? -0.183 -25.491 -21.215 1.00 98.81 258 ALA A N 1
ATOM 2010 C CA . ALA A 1 258 ? -0.556 -24.111 -21.508 1.00 98.81 258 ALA A CA 1
ATOM 2011 C C . ALA A 1 258 ? -1.467 -24.020 -22.740 1.00 98.81 258 ALA A C 1
ATOM 2013 O O . ALA A 1 258 ? -2.466 -23.303 -22.723 1.00 98.81 258 ALA A O 1
ATOM 2014 N N . ILE A 1 259 ? -1.160 -24.779 -23.798 1.00 98.88 259 ILE A N 1
ATOM 2015 C CA . ILE A 1 259 ? -1.981 -24.825 -25.017 1.00 98.88 259 ILE A CA 1
ATOM 2016 C C . ILE A 1 259 ? -3.393 -25.325 -24.699 1.00 98.88 259 ILE A C 1
ATOM 2018 O O . ILE A 1 259 ? -4.369 -24.674 -25.077 1.00 98.88 259 ILE A O 1
ATOM 2022 N N . ASP A 1 260 ? -3.517 -26.453 -24.001 1.00 98.75 260 ASP A N 1
ATOM 2023 C CA . ASP A 1 260 ? -4.818 -27.038 -23.660 1.00 98.75 260 ASP A CA 1
ATOM 2024 C C . ASP A 1 260 ? -5.632 -26.117 -22.734 1.00 98.75 260 ASP A C 1
ATOM 2026 O O . ASP A 1 260 ? -6.837 -25.914 -22.935 1.00 98.75 260 ASP A O 1
ATOM 2030 N N . TRP A 1 261 ? -4.973 -25.508 -21.747 1.00 98.75 261 TRP A N 1
ATOM 2031 C CA . TRP A 1 261 ? -5.601 -24.626 -20.765 1.00 98.75 261 TRP A CA 1
ATOM 2032 C C . TRP A 1 261 ? -6.117 -23.337 -21.409 1.00 98.75 261 TRP A C 1
ATOM 2034 O O . TRP A 1 261 ? -7.295 -23.001 -21.281 1.00 98.75 261 TRP A O 1
ATOM 2044 N N . VAL A 1 262 ? -5.274 -22.647 -22.181 1.00 98.75 262 VAL A N 1
ATOM 2045 C CA . VAL A 1 262 ? -5.639 -21.391 -22.856 1.00 98.75 262 VAL A CA 1
ATOM 2046 C C . VAL A 1 262 ? -6.734 -21.626 -23.898 1.00 98.75 262 VAL A C 1
ATOM 2048 O O . VAL A 1 262 ? -7.685 -20.846 -23.971 1.00 98.75 262 VAL A O 1
ATOM 2051 N N . ASN A 1 263 ? -6.674 -22.728 -24.652 1.00 98.69 263 ASN A N 1
ATOM 2052 C CA . ASN A 1 263 ? -7.737 -23.087 -25.597 1.00 98.69 263 ASN A CA 1
ATOM 2053 C C . ASN A 1 263 ? -9.075 -23.362 -24.901 1.00 98.69 263 ASN A C 1
ATOM 2055 O O . ASN A 1 263 ? -10.132 -23.051 -25.453 1.00 98.69 263 ASN A O 1
ATOM 2059 N N . THR A 1 264 ? -9.049 -23.891 -23.677 1.00 98.75 264 THR A N 1
ATOM 2060 C CA . THR A 1 264 ? -10.263 -24.080 -22.872 1.00 98.75 264 THR A CA 1
ATOM 2061 C C . THR A 1 264 ? -10.872 -22.743 -22.436 1.00 98.75 264 THR A C 1
ATOM 2063 O O . THR A 1 264 ? -12.095 -22.611 -22.397 1.00 98.75 264 THR A O 1
ATOM 2066 N N . LEU A 1 265 ? -10.046 -21.724 -22.175 1.00 98.62 265 LEU A N 1
ATOM 2067 C CA . LEU A 1 265 ? -10.487 -20.372 -21.804 1.00 98.62 265 LEU A CA 1
ATOM 2068 C C . LEU A 1 265 ? -10.851 -19.485 -23.013 1.00 98.62 265 LEU A C 1
ATOM 2070 O O . LEU A 1 265 ? -11.441 -18.414 -22.842 1.00 98.62 265 LEU A O 1
ATOM 2074 N N . ALA A 1 266 ? -10.577 -19.935 -24.242 1.00 98.25 266 ALA A N 1
ATOM 2075 C CA . ALA A 1 266 ? -10.848 -19.196 -25.476 1.00 98.25 266 ALA A CA 1
ATOM 2076 C C . ALA A 1 266 ? -12.295 -18.679 -25.650 1.00 98.25 266 ALA A C 1
ATOM 2078 O O . ALA A 1 266 ? -12.451 -17.572 -26.178 1.00 98.25 266 ALA A O 1
ATOM 2079 N N . PRO A 1 267 ? -13.363 -19.375 -25.195 1.00 97.88 267 PRO A N 1
ATOM 2080 C CA . PRO A 1 267 ? -14.731 -18.852 -25.265 1.00 97.88 267 PRO A CA 1
ATOM 2081 C C . PRO A 1 267 ? -14.931 -17.504 -24.555 1.00 97.88 267 PRO A C 1
ATOM 2083 O O . PRO A 1 267 ? -15.825 -16.746 -24.930 1.00 97.88 267 PRO A O 1
ATOM 2086 N N . TYR A 1 268 ? -14.086 -17.175 -23.572 1.00 97.62 268 TYR A N 1
ATOM 2087 C CA . TYR A 1 268 ? -14.120 -15.906 -22.835 1.00 97.62 268 TYR A CA 1
ATOM 2088 C C . TYR A 1 268 ? -13.284 -14.801 -23.493 1.00 97.62 268 TYR A C 1
ATOM 2090 O O . TYR A 1 268 ? -13.192 -13.692 -22.960 1.00 97.62 268 TYR A O 1
ATOM 2098 N N . LYS A 1 269 ? -12.728 -15.076 -24.680 1.00 97.81 269 LYS A N 1
ATOM 2099 C CA . LYS A 1 269 ? -12.013 -14.129 -25.544 1.00 97.81 269 LYS A CA 1
ATOM 2100 C C . LYS A 1 269 ? -10.887 -13.372 -24.814 1.00 97.81 269 LYS A C 1
ATOM 2102 O O . LYS A 1 269 ? -10.903 -12.138 -24.830 1.00 97.81 269 LYS A O 1
ATOM 2107 N N . PRO A 1 270 ? -9.945 -14.051 -24.134 1.00 98.00 270 PRO A N 1
ATOM 2108 C CA . PRO A 1 270 ? -8.785 -13.358 -23.591 1.00 98.00 270 PRO A CA 1
ATOM 2109 C C . PRO A 1 270 ? -8.001 -12.685 -24.730 1.00 98.00 270 PRO A C 1
ATOM 2111 O O . PRO A 1 270 ? -7.814 -13.260 -25.803 1.00 98.00 270 PRO A O 1
ATOM 2114 N N . HIS A 1 271 ? -7.579 -11.445 -24.507 1.00 97.88 271 HIS A N 1
ATOM 2115 C CA . HIS A 1 271 ? -6.788 -10.656 -25.437 1.00 97.88 271 HIS A CA 1
ATOM 2116 C C . HIS A 1 271 ? -5.368 -11.217 -25.530 1.00 97.88 271 HIS A C 1
ATOM 2118 O O . HIS A 1 271 ? -4.895 -11.476 -26.637 1.00 97.88 271 HIS A O 1
ATOM 2124 N N . TRP A 1 272 ? -4.744 -11.495 -24.381 1.00 98.69 272 TRP A N 1
ATOM 2125 C CA . TRP A 1 272 ? -3.505 -12.260 -24.290 1.00 98.69 272 TRP A CA 1
ATOM 2126 C C . TRP A 1 272 ? -3.513 -13.255 -23.129 1.00 98.69 272 TRP A C 1
ATOM 2128 O O . TRP A 1 272 ? -4.275 -13.096 -22.171 1.00 98.69 272 TRP A O 1
ATOM 2138 N N . ILE A 1 273 ? -2.629 -14.249 -23.237 1.00 98.81 273 ILE A N 1
ATOM 2139 C CA . ILE A 1 273 ? -2.073 -15.014 -22.121 1.00 98.81 273 ILE A CA 1
ATOM 2140 C C . ILE A 1 273 ? -0.662 -14.504 -21.813 1.00 98.81 273 ILE A C 1
ATOM 2142 O O . ILE A 1 273 ? 0.176 -14.380 -22.708 1.00 98.81 273 ILE A O 1
ATOM 2146 N N . GLU A 1 274 ? -0.429 -14.190 -20.549 1.00 98.88 274 GLU A N 1
ATOM 2147 C CA . GLU A 1 274 ? 0.832 -13.703 -20.006 1.00 98.88 274 GLU A CA 1
ATOM 2148 C C . GLU A 1 274 ? 1.564 -14.801 -19.243 1.00 98.88 274 GLU A C 1
ATOM 2150 O O . GLU A 1 274 ? 0.932 -15.599 -18.548 1.00 98.88 274 GLU A O 1
ATOM 2155 N N . GLU A 1 275 ? 2.882 -14.851 -19.460 1.00 98.75 275 GLU A N 1
ATOM 2156 C CA . GLU A 1 275 ? 3.822 -15.815 -18.877 1.00 98.75 275 GLU A CA 1
ATOM 2157 C C . GLU A 1 275 ? 3.222 -17.224 -18.730 1.00 98.75 275 GLU A C 1
ATOM 2159 O O . GLU A 1 275 ? 3.104 -17.744 -17.622 1.00 98.75 275 GLU A O 1
ATOM 2164 N N . PRO A 1 276 ? 2.806 -17.876 -19.835 1.00 98.69 276 PRO A N 1
ATOM 2165 C CA . PRO A 1 276 ? 2.185 -19.196 -19.756 1.00 98.69 276 PRO A CA 1
ATOM 2166 C C . PRO A 1 276 ? 3.121 -20.260 -19.165 1.00 98.69 276 PRO A C 1
ATOM 2168 O O . PRO A 1 276 ? 2.652 -21.231 -18.581 1.00 98.69 276 PRO A O 1
ATOM 2171 N N . ILE A 1 277 ? 4.431 -20.098 -19.354 1.00 98.75 277 ILE A N 1
ATOM 2172 C CA . ILE A 1 277 ? 5.474 -21.062 -18.991 1.00 98.75 277 ILE A CA 1
ATOM 2173 C C . ILE A 1 277 ? 6.712 -20.321 -18.470 1.00 98.75 277 ILE A C 1
ATOM 2175 O O . ILE A 1 277 ? 6.741 -19.091 -18.437 1.00 98.75 277 ILE A O 1
ATOM 2179 N N . ASN A 1 278 ? 7.760 -21.070 -18.123 1.00 98.50 278 ASN A N 1
ATOM 2180 C CA . ASN A 1 278 ? 9.054 -20.538 -17.694 1.00 98.50 278 ASN A CA 1
ATOM 2181 C C . ASN A 1 278 ? 9.571 -19.375 -18.589 1.00 98.50 278 ASN A C 1
ATOM 2183 O O . ASN A 1 278 ? 9.605 -19.523 -19.816 1.00 98.50 278 ASN A O 1
ATOM 2187 N N . PRO A 1 279 ? 10.045 -18.256 -18.001 1.00 98.00 279 PRO A N 1
ATOM 2188 C CA . PRO A 1 279 ? 10.420 -17.037 -18.726 1.00 98.00 279 PRO A CA 1
ATOM 2189 C C . PRO A 1 279 ? 11.699 -17.182 -19.567 1.00 98.00 279 PRO A C 1
ATOM 2191 O O . PRO A 1 279 ? 11.999 -16.316 -20.388 1.00 98.00 279 PRO A O 1
ATOM 2194 N N . ASP A 1 280 ? 12.450 -18.274 -19.405 1.00 98.56 280 ASP A N 1
ATOM 2195 C CA . ASP A 1 280 ? 13.622 -18.578 -20.227 1.00 98.56 280 ASP A CA 1
ATOM 2196 C C . ASP A 1 280 ? 13.272 -19.400 -21.486 1.00 98.56 280 ASP A C 1
ATOM 2198 O O . ASP A 1 280 ? 14.092 -19.506 -22.406 1.00 98.56 280 ASP A O 1
ATOM 2202 N N . ASP A 1 281 ? 12.067 -19.981 -21.570 1.00 98.69 281 ASP A N 1
ATOM 2203 C CA . ASP A 1 281 ? 11.674 -20.864 -22.675 1.00 98.69 281 ASP A CA 1
ATOM 2204 C C . ASP A 1 281 ? 11.079 -20.096 -23.867 1.00 98.69 281 ASP A C 1
ATOM 2206 O O . ASP A 1 281 ? 9.872 -20.085 -24.130 1.00 98.69 281 ASP A O 1
ATOM 2210 N N . ILE A 1 282 ? 11.966 -19.460 -24.631 1.00 98.88 282 ILE A N 1
ATOM 2211 C CA . ILE A 1 282 ? 11.632 -18.701 -25.847 1.00 98.88 282 ILE A CA 1
ATOM 2212 C C . ILE A 1 282 ? 10.911 -19.566 -26.893 1.00 98.88 282 ILE A C 1
ATOM 2214 O O . ILE A 1 282 ? 9.966 -19.115 -27.545 1.00 98.88 282 ILE A O 1
ATOM 2218 N N . LEU A 1 283 ? 11.353 -20.812 -27.083 1.00 98.88 283 LEU A N 1
ATOM 2219 C CA . LEU A 1 283 ? 10.799 -21.696 -28.112 1.00 98.88 283 LEU A CA 1
ATOM 2220 C C . LEU A 1 283 ? 9.437 -22.258 -27.696 1.00 98.88 283 LEU A C 1
ATOM 2222 O O . LEU A 1 283 ? 8.555 -22.406 -28.546 1.00 98.88 283 LEU A O 1
ATOM 2226 N N . GLY A 1 284 ? 9.251 -22.529 -26.405 1.00 98.81 284 GLY A N 1
ATOM 2227 C CA . GLY A 1 284 ? 7.962 -22.877 -25.824 1.00 98.81 284 GLY A CA 1
ATOM 2228 C C . GLY A 1 284 ? 6.938 -21.762 -26.025 1.00 98.81 284 GLY A C 1
ATOM 2229 O O . GLY A 1 284 ? 5.865 -22.028 -26.566 1.00 98.81 284 GLY A O 1
ATOM 2230 N N . HIS A 1 285 ? 7.294 -20.506 -25.728 1.00 98.88 285 HIS A N 1
ATOM 2231 C CA . HIS A 1 285 ? 6.430 -19.348 -25.995 1.00 98.88 285 HIS A CA 1
ATOM 2232 C C . HIS A 1 285 ? 6.053 -19.241 -27.481 1.00 98.88 285 HIS A C 1
ATOM 2234 O O . HIS A 1 285 ? 4.874 -19.093 -27.806 1.00 98.88 285 HIS A O 1
ATOM 2240 N N . ALA A 1 286 ? 7.015 -19.420 -28.397 1.00 98.88 286 ALA A N 1
ATOM 2241 C CA . ALA A 1 286 ? 6.740 -19.420 -29.837 1.00 98.88 286 ALA A CA 1
ATOM 2242 C C . ALA A 1 286 ? 5.760 -20.526 -30.257 1.00 98.88 286 ALA A C 1
ATOM 2244 O O . ALA A 1 286 ? 4.850 -20.285 -31.056 1.00 98.88 286 ALA A O 1
ATOM 2245 N N . ARG A 1 287 ? 5.911 -21.735 -29.703 1.00 98.81 287 ARG A N 1
ATOM 2246 C CA . ARG A 1 287 ? 4.995 -22.852 -29.963 1.00 98.81 287 ARG A CA 1
ATOM 2247 C C . ARG A 1 287 ? 3.594 -22.573 -29.420 1.00 98.81 287 ARG A C 1
ATOM 2249 O O . ARG A 1 287 ? 2.622 -22.830 -30.129 1.00 98.81 287 ARG A O 1
ATOM 2256 N N . ILE A 1 288 ? 3.485 -22.033 -28.207 1.00 98.88 288 ILE A N 1
ATOM 2257 C CA . ILE A 1 288 ? 2.201 -21.675 -27.586 1.00 98.88 288 ILE A CA 1
ATOM 2258 C C . ILE A 1 288 ? 1.500 -20.617 -28.425 1.00 98.88 288 ILE A C 1
ATOM 2260 O O . ILE A 1 288 ? 0.364 -20.840 -28.835 1.00 98.88 288 ILE A O 1
ATOM 2264 N N . LYS A 1 289 ? 2.190 -19.525 -28.771 1.00 98.75 289 LYS A N 1
ATOM 2265 C CA . LYS A 1 289 ? 1.641 -18.441 -29.596 1.00 98.75 289 LYS A CA 1
ATOM 2266 C C . LYS A 1 289 ? 1.044 -18.946 -30.907 1.00 98.75 289 LYS A C 1
ATOM 2268 O O . LYS A 1 289 ? -0.037 -18.515 -31.300 1.00 98.75 289 LYS A O 1
ATOM 2273 N N . GLN A 1 290 ? 1.719 -19.877 -31.580 1.00 98.62 290 GLN A N 1
ATOM 2274 C CA . GLN A 1 290 ? 1.199 -20.484 -32.809 1.00 98.62 290 GLN A CA 1
ATOM 2275 C C . GLN A 1 290 ? -0.057 -21.332 -32.561 1.00 98.62 290 GLN A C 1
ATOM 2277 O O . GLN A 1 290 ? -0.961 -21.337 -33.394 1.00 98.62 290 GLN A O 1
ATOM 2282 N N . ALA A 1 291 ? -0.113 -22.050 -31.439 1.00 98.69 291 ALA A N 1
ATOM 2283 C CA . ALA A 1 291 ? -1.170 -23.011 -31.138 1.00 98.69 291 ALA A CA 1
ATOM 2284 C C . ALA A 1 291 ? -2.440 -22.391 -30.530 1.00 98.69 291 ALA A C 1
ATOM 2286 O O . ALA A 1 291 ? -3.517 -22.952 -30.722 1.00 98.69 291 ALA A O 1
ATOM 2287 N N . VAL A 1 292 ? -2.334 -21.262 -29.820 1.00 98.62 292 VAL A N 1
ATOM 2288 C CA . VAL A 1 292 ? -3.472 -20.599 -29.142 1.00 98.62 292 VAL A CA 1
ATOM 2289 C C . VAL A 1 292 ? -4.053 -19.420 -29.932 1.00 98.62 292 VAL A C 1
ATOM 2291 O O . VAL A 1 292 ? -4.991 -18.758 -29.484 1.00 98.62 292 VAL A O 1
ATOM 2294 N N . ALA A 1 293 ? -3.518 -19.144 -31.126 1.00 98.06 293 ALA A N 1
ATOM 2295 C CA . ALA A 1 293 ? -4.013 -18.083 -31.994 1.00 98.06 293 ALA A CA 1
ATOM 2296 C C . ALA A 1 293 ? -5.539 -18.222 -32.237 1.00 98.06 293 ALA A C 1
ATOM 2298 O O . ALA A 1 293 ? -6.020 -19.321 -32.522 1.00 98.06 293 ALA A O 1
ATOM 2299 N N . PRO A 1 294 ? -6.322 -17.124 -32.171 1.00 97.62 294 PRO A N 1
ATOM 2300 C CA . PRO A 1 294 ? -5.888 -15.726 -32.250 1.00 97.62 294 PRO A CA 1
ATOM 2301 C C . PRO A 1 294 ? -5.521 -15.063 -30.910 1.00 97.62 294 PRO A C 1
ATOM 2303 O O . PRO A 1 294 ? -5.190 -13.874 -30.931 1.00 97.62 294 PRO A O 1
ATOM 2306 N N . ILE A 1 295 ? -5.581 -15.784 -29.783 1.00 98.62 295 ILE A N 1
ATOM 2307 C CA . ILE A 1 295 ? -5.162 -15.262 -28.472 1.00 98.62 295 ILE A CA 1
ATOM 2308 C C . ILE A 1 295 ? -3.674 -14.911 -28.550 1.00 98.62 295 ILE A C 1
ATOM 2310 O O . ILE A 1 295 ? -2.879 -15.658 -29.123 1.00 98.62 295 ILE A O 1
ATOM 2314 N N . LYS A 1 296 ? -3.316 -13.739 -28.030 1.00 98.62 296 LYS A N 1
ATOM 2315 C CA . LYS A 1 296 ? -1.950 -13.210 -28.075 1.00 98.62 296 LYS A CA 1
ATOM 2316 C C . LYS A 1 296 ? -1.107 -13.752 -26.928 1.00 98.62 296 LYS A C 1
ATOM 2318 O O . LYS A 1 296 ? -1.654 -14.200 -25.924 1.00 98.62 296 LYS A O 1
ATOM 2323 N N . VAL A 1 297 ? 0.213 -13.693 -27.061 1.00 98.88 297 VAL A N 1
ATOM 2324 C CA . VAL A 1 297 ? 1.141 -14.085 -25.986 1.00 98.88 297 VAL A CA 1
ATOM 2325 C C . VAL A 1 297 ? 1.953 -12.882 -25.519 1.00 98.88 297 VAL A C 1
ATOM 2327 O O . VAL A 1 297 ? 2.542 -12.171 -26.339 1.00 98.88 297 VAL A O 1
ATOM 2330 N N . ALA A 1 298 ? 1.993 -12.673 -24.207 1.00 98.81 298 ALA A N 1
ATOM 2331 C CA . ALA A 1 298 ? 2.806 -11.666 -23.537 1.00 98.81 298 ALA A CA 1
ATOM 2332 C C . ALA A 1 298 ? 3.816 -12.342 -22.592 1.00 98.81 298 ALA A C 1
ATOM 2334 O O . ALA A 1 298 ? 3.537 -13.395 -22.018 1.00 98.81 298 ALA A O 1
ATOM 2335 N N . THR A 1 299 ? 5.013 -11.772 -22.475 1.00 98.81 299 THR A N 1
ATOM 2336 C CA . THR A 1 299 ? 5.995 -12.152 -21.447 1.00 98.81 299 THR A CA 1
ATOM 2337 C C . THR A 1 299 ? 6.971 -11.002 -21.222 1.00 98.81 299 THR A C 1
ATOM 2339 O O . THR A 1 299 ? 7.164 -10.158 -22.113 1.00 98.81 299 THR A O 1
ATOM 2342 N N . GLY A 1 300 ? 7.640 -11.003 -20.070 1.00 98.50 300 GLY A N 1
ATOM 2343 C CA . GLY A 1 300 ? 8.849 -10.210 -19.899 1.00 98.50 300 GLY A CA 1
ATOM 2344 C C . GLY A 1 300 ? 9.142 -9.698 -18.493 1.00 98.50 300 GLY A C 1
ATOM 2345 O O . GLY A 1 300 ? 10.290 -9.324 -18.255 1.00 98.50 300 GLY A O 1
ATOM 2346 N N . GLU A 1 301 ? 8.194 -9.742 -17.552 1.00 98.00 301 GLU A N 1
ATOM 2347 C CA . GLU A 1 301 ? 8.418 -9.291 -16.164 1.00 98.00 301 GLU A CA 1
ATOM 2348 C C . GLU A 1 301 ? 9.593 -10.022 -15.482 1.00 98.00 301 GLU A C 1
ATOM 2350 O O . GLU A 1 301 ? 10.334 -9.449 -14.674 1.00 98.00 301 GLU A O 1
ATOM 2355 N N . HIS A 1 302 ? 9.830 -11.279 -15.873 1.00 98.56 302 HIS A N 1
ATOM 2356 C CA . HIS A 1 302 ? 10.958 -12.089 -15.419 1.00 98.56 302 HIS A CA 1
ATOM 2357 C C . HIS A 1 302 ? 12.048 -12.299 -16.483 1.00 98.56 302 HIS A C 1
ATOM 2359 O O . HIS A 1 302 ? 13.058 -12.955 -16.213 1.00 98.56 302 HIS A O 1
ATOM 2365 N N . CYS A 1 303 ? 11.918 -11.693 -17.668 1.00 98.69 303 CYS A N 1
ATOM 2366 C CA . CYS A 1 303 ? 12.940 -11.759 -18.709 1.00 98.69 303 CYS A CA 1
ATOM 2367 C C . CYS A 1 303 ? 14.191 -10.993 -18.264 1.00 98.69 303 CYS A C 1
ATOM 2369 O O . CYS A 1 303 ? 14.201 -9.774 -18.097 1.00 98.69 303 CYS A O 1
ATOM 2371 N N . HIS A 1 304 ? 15.271 -11.733 -18.038 1.00 95.69 304 HIS A N 1
ATOM 2372 C CA . HIS A 1 304 ? 16.349 -11.251 -17.184 1.00 95.69 304 HIS A CA 1
ATOM 2373 C C . HIS A 1 304 ? 17.319 -10.249 -17.842 1.00 95.69 304 HIS A C 1
ATOM 2375 O O . HIS A 1 304 ? 18.088 -9.629 -17.113 1.00 95.69 304 HIS A O 1
ATOM 2381 N N . ASN A 1 305 ? 17.345 -10.109 -19.179 1.00 98.75 305 ASN A N 1
ATOM 2382 C CA . ASN A 1 305 ? 18.172 -9.113 -19.887 1.00 98.75 305 ASN A CA 1
ATOM 2383 C C . ASN A 1 305 ? 17.768 -8.895 -21.362 1.00 98.75 305 ASN A C 1
ATOM 2385 O O . ASN A 1 305 ? 16.961 -9.630 -21.941 1.00 98.75 305 ASN A O 1
ATOM 2389 N N . ARG A 1 306 ? 18.415 -7.921 -22.019 1.00 98.69 306 ARG A N 1
ATOM 2390 C CA . ARG A 1 306 ? 18.210 -7.587 -23.446 1.00 98.69 306 ARG A CA 1
ATOM 2391 C C . ARG A 1 306 ? 18.523 -8.731 -24.417 1.00 98.69 306 ARG A C 1
ATOM 2393 O O . ARG A 1 306 ? 17.980 -8.767 -25.517 1.00 98.69 306 ARG A O 1
ATOM 2400 N N . ILE A 1 307 ? 19.379 -9.683 -24.041 1.00 98.81 307 ILE A N 1
ATOM 2401 C CA . ILE A 1 307 ? 19.775 -10.810 -24.904 1.00 98.81 307 ILE A CA 1
ATOM 2402 C C . ILE A 1 307 ? 18.641 -11.837 -25.005 1.00 98.81 307 ILE A C 1
ATOM 2404 O O . ILE A 1 307 ? 18.462 -12.453 -26.060 1.00 98.81 307 ILE A O 1
ATOM 2408 N N . MET A 1 308 ? 17.865 -12.011 -23.935 1.00 98.69 308 MET A N 1
ATOM 2409 C CA . MET A 1 308 ? 16.663 -12.846 -23.946 1.00 98.69 308 MET A CA 1
ATOM 2410 C C . MET A 1 308 ? 15.544 -12.177 -24.738 1.00 98.69 308 MET A C 1
ATOM 2412 O O . MET A 1 308 ? 15.014 -12.792 -25.662 1.00 98.69 308 MET A O 1
ATOM 2416 N N . PHE A 1 309 ? 15.272 -10.889 -24.492 1.00 98.88 309 PHE A N 1
ATOM 2417 C CA . PHE A 1 309 ? 14.299 -10.130 -25.290 1.00 98.88 309 PHE A CA 1
ATOM 2418 C C . PHE A 1 309 ? 14.620 -10.154 -26.786 1.00 98.88 309 PHE A C 1
ATOM 2420 O O . PHE A 1 309 ? 13.728 -10.389 -27.598 1.00 98.88 309 PHE A O 1
ATOM 2427 N N . LYS A 1 310 ? 15.897 -10.006 -27.165 1.00 98.81 310 LYS A N 1
ATOM 2428 C CA . LYS A 1 310 ? 16.334 -10.187 -28.555 1.00 98.81 310 LYS A CA 1
ATOM 2429 C C . LYS A 1 310 ? 15.834 -11.509 -29.141 1.00 98.81 310 LYS A C 1
ATOM 2431 O O . LYS A 1 310 ? 15.316 -11.525 -30.254 1.00 98.81 310 LYS A O 1
ATOM 2436 N N . GLN A 1 311 ? 16.015 -12.613 -28.422 1.00 98.88 311 GLN A N 1
ATOM 2437 C CA . GLN A 1 311 ? 15.653 -13.939 -28.918 1.00 98.88 311 GLN A CA 1
ATOM 2438 C C . GLN A 1 311 ? 14.136 -14.133 -28.982 1.00 98.88 311 GLN A C 1
ATOM 2440 O O . GLN A 1 311 ? 13.657 -14.685 -29.970 1.00 98.88 311 GLN A O 1
ATOM 2445 N N . PHE A 1 312 ? 13.378 -13.617 -28.008 1.00 98.88 312 PHE A N 1
ATOM 2446 C CA . PHE A 1 312 ? 11.913 -13.577 -28.087 1.00 98.88 312 PHE A CA 1
ATOM 2447 C C . PHE A 1 312 ? 11.430 -12.861 -29.357 1.00 98.88 312 PHE A C 1
ATOM 2449 O O . PHE A 1 312 ? 10.537 -13.358 -30.045 1.00 98.88 312 PHE A O 1
ATOM 2456 N N . LEU A 1 313 ? 12.058 -11.736 -29.713 1.00 98.75 313 LEU A N 1
ATOM 2457 C CA . LEU A 1 313 ? 11.743 -10.982 -30.930 1.00 98.75 313 LEU A CA 1
ATOM 2458 C C . LEU A 1 313 ? 12.177 -11.720 -32.208 1.00 98.75 313 LEU A C 1
ATOM 2460 O O . LEU A 1 313 ? 11.400 -11.814 -33.155 1.00 98.75 313 LEU A O 1
ATOM 2464 N N . GLN A 1 314 ? 13.387 -12.292 -32.239 1.00 98.75 314 GLN A N 1
ATOM 2465 C CA . GLN A 1 314 ? 13.892 -13.065 -33.385 1.00 98.75 314 GLN A CA 1
ATOM 2466 C C . GLN A 1 314 ? 13.046 -14.311 -33.678 1.00 98.75 314 GLN A C 1
ATOM 2468 O O . GLN A 1 314 ? 12.844 -14.647 -34.844 1.00 98.75 314 GLN A O 1
ATOM 2473 N N . ALA A 1 315 ? 12.564 -14.990 -32.636 1.00 98.69 315 ALA A N 1
ATOM 2474 C CA . ALA A 1 315 ? 11.727 -16.180 -32.752 1.00 98.69 315 ALA A CA 1
ATOM 2475 C C . ALA A 1 315 ? 10.245 -15.860 -33.019 1.00 98.69 315 ALA A C 1
ATOM 2477 O O . ALA A 1 315 ? 9.451 -16.788 -33.159 1.00 98.69 315 ALA A O 1
ATOM 2478 N N . ASP A 1 316 ? 9.869 -14.574 -33.060 1.00 98.44 316 ASP A N 1
ATOM 2479 C CA . ASP A 1 316 ? 8.476 -14.112 -33.046 1.00 98.44 316 ASP A CA 1
ATOM 2480 C C . ASP A 1 316 ? 7.650 -14.811 -31.947 1.00 98.44 316 ASP A C 1
ATOM 2482 O O . ASP A 1 316 ? 6.499 -15.196 -32.146 1.00 98.44 316 ASP A O 1
ATOM 2486 N N . ALA A 1 317 ? 8.254 -15.002 -30.775 1.00 98.75 317 ALA A N 1
ATOM 2487 C CA . ALA A 1 317 ? 7.697 -15.823 -29.705 1.00 98.75 317 ALA A CA 1
ATOM 2488 C C . ALA A 1 317 ? 6.565 -15.134 -28.928 1.00 98.75 317 ALA A C 1
ATOM 2490 O O . ALA A 1 317 ? 5.783 -15.803 -28.261 1.00 98.75 317 ALA A O 1
ATOM 2491 N N . ILE A 1 318 ? 6.459 -13.808 -29.050 1.00 98.56 318 ILE A N 1
ATOM 2492 C CA . ILE A 1 318 ? 5.488 -12.975 -28.335 1.00 98.56 318 ILE A CA 1
ATOM 2493 C C . ILE A 1 318 ? 4.828 -11.937 -29.246 1.00 98.56 318 ILE A C 1
ATOM 2495 O O . ILE A 1 318 ? 5.301 -11.617 -30.346 1.00 98.56 318 ILE A O 1
ATOM 2499 N N . ASP A 1 319 ? 3.682 -11.443 -28.799 1.00 98.50 319 ASP A N 1
ATOM 2500 C CA . ASP A 1 319 ? 2.934 -10.344 -29.404 1.00 98.50 319 ASP A CA 1
ATOM 2501 C C . ASP A 1 319 ? 3.136 -9.036 -28.632 1.00 98.50 319 ASP A C 1
ATOM 2503 O O . ASP A 1 319 ? 3.275 -7.995 -29.268 1.00 98.50 319 ASP A O 1
ATOM 2507 N N . PHE A 1 320 ? 3.220 -9.101 -27.298 1.00 98.50 320 PHE A N 1
ATOM 2508 C CA . PHE A 1 320 ? 3.432 -7.951 -26.415 1.00 98.50 320 PHE A CA 1
ATOM 2509 C C . PHE A 1 320 ? 4.722 -8.117 -25.607 1.00 98.50 320 PHE A C 1
ATOM 2511 O O . PHE A 1 320 ? 4.964 -9.175 -25.025 1.00 98.50 320 PHE A O 1
ATOM 2518 N N . VAL A 1 321 ? 5.548 -7.069 -25.583 1.00 98.62 321 VAL A N 1
ATOM 2519 C CA . VAL A 1 321 ? 6.804 -7.024 -24.819 1.00 98.62 321 VAL A CA 1
ATOM 2520 C C . VAL A 1 321 ? 6.530 -6.393 -23.462 1.00 98.62 321 VAL A C 1
ATOM 2522 O O . VAL A 1 321 ? 6.164 -5.220 -23.400 1.00 98.62 321 VAL A O 1
ATOM 2525 N N . GLN A 1 322 ? 6.744 -7.130 -22.377 1.00 98.75 322 GLN A N 1
ATOM 2526 C CA . GLN A 1 322 ? 6.533 -6.606 -21.029 1.00 98.75 322 GLN A CA 1
ATOM 2527 C C . GLN A 1 322 ? 7.872 -6.293 -20.381 1.00 98.75 322 GLN A C 1
ATOM 2529 O O . GLN A 1 322 ? 8.510 -7.147 -19.782 1.00 98.75 322 GLN A O 1
ATOM 2534 N N . ILE A 1 323 ? 8.348 -5.063 -20.553 1.00 98.69 323 ILE A N 1
ATOM 2535 C CA . ILE A 1 323 ? 9.530 -4.616 -19.814 1.00 98.69 323 ILE A CA 1
ATOM 2536 C C . ILE A 1 323 ? 9.191 -4.458 -18.330 1.00 98.69 323 ILE A C 1
ATOM 2538 O O . ILE A 1 323 ? 8.056 -4.143 -17.978 1.00 98.69 323 ILE A O 1
ATOM 2542 N N . ASP A 1 324 ? 10.203 -4.591 -17.483 1.00 98.69 324 ASP A N 1
ATOM 2543 C CA . ASP A 1 324 ? 10.142 -4.219 -16.074 1.00 98.69 324 ASP A CA 1
ATOM 2544 C C . ASP A 1 324 ? 11.321 -3.289 -15.760 1.00 98.69 324 ASP A C 1
ATOM 2546 O O . ASP A 1 324 ? 12.447 -3.502 -16.230 1.00 98.69 324 ASP A O 1
ATOM 2550 N N . ALA A 1 325 ? 11.049 -2.224 -15.004 1.00 98.19 325 ALA A N 1
ATOM 2551 C CA . ALA A 1 325 ? 12.011 -1.158 -14.741 1.00 98.19 325 ALA A CA 1
ATOM 2552 C C . ALA A 1 325 ? 13.209 -1.590 -13.884 1.00 98.19 325 ALA A C 1
ATOM 2554 O O . ALA A 1 325 ? 14.256 -0.938 -13.940 1.00 98.19 325 ALA A O 1
ATOM 2555 N N . CYS A 1 326 ? 13.065 -2.650 -13.088 1.00 97.69 326 CYS A N 1
ATOM 2556 C CA . CYS A 1 326 ? 14.067 -3.093 -12.123 1.00 97.69 326 CYS A CA 1
ATOM 2557 C C . CYS A 1 326 ? 14.483 -4.568 -12.262 1.00 97.69 326 CYS A C 1
ATOM 2559 O O . CYS A 1 326 ? 15.431 -4.992 -11.605 1.00 97.69 326 CYS A O 1
ATOM 2561 N N . ARG A 1 327 ? 13.850 -5.342 -13.155 1.00 98.62 327 ARG A N 1
ATOM 2562 C CA . ARG A 1 327 ? 14.323 -6.668 -13.590 1.00 98.62 327 ARG A CA 1
ATOM 2563 C C . ARG A 1 327 ? 15.555 -6.567 -14.480 1.00 98.62 327 ARG A C 1
ATOM 2565 O O . ARG A 1 327 ? 16.513 -7.326 -14.315 1.00 98.62 327 ARG A O 1
ATOM 2572 N N . LEU A 1 328 ? 15.472 -5.674 -15.464 1.00 98.62 328 LEU A N 1
ATOM 2573 C CA . LEU A 1 328 ? 16.566 -5.322 -16.361 1.00 98.62 328 LEU A CA 1
ATOM 2574 C C . LEU A 1 328 ? 17.552 -4.416 -15.628 1.00 98.62 328 LEU A C 1
ATOM 2576 O O . LEU A 1 328 ? 17.221 -3.854 -14.592 1.00 98.62 328 LEU A O 1
ATOM 2580 N N . GLY A 1 329 ? 18.749 -4.227 -16.178 1.00 98.06 329 GLY A N 1
ATOM 2581 C CA . GLY A 1 329 ? 19.820 -3.403 -15.612 1.00 98.06 329 GLY A CA 1
ATOM 2582 C C . GLY A 1 329 ? 19.531 -1.898 -15.661 1.00 98.06 329 GLY A C 1
ATOM 2583 O O . GLY A 1 329 ? 20.367 -1.129 -16.124 1.00 98.06 329 GLY A O 1
ATOM 2584 N N . GLY A 1 330 ? 18.350 -1.471 -15.230 1.00 98.44 330 GLY A N 1
ATOM 2585 C CA . GLY A 1 330 ? 17.880 -0.095 -15.235 1.00 98.44 330 GLY A CA 1
ATOM 2586 C C . GLY A 1 330 ? 17.642 0.493 -16.626 1.00 98.44 330 GLY A C 1
ATOM 2587 O O . GLY A 1 330 ? 17.627 -0.210 -17.643 1.00 98.44 330 GLY A O 1
ATOM 2588 N N . VAL A 1 331 ? 17.467 1.817 -16.665 1.00 98.81 331 VAL A N 1
ATOM 2589 C CA . VAL A 1 331 ? 17.077 2.581 -17.868 1.00 98.81 331 VAL A CA 1
ATOM 2590 C C . VAL A 1 331 ? 17.932 2.236 -19.093 1.00 98.81 331 VAL A C 1
ATOM 2592 O O . VAL A 1 331 ? 17.379 2.015 -20.164 1.00 98.81 331 VAL A O 1
ATOM 2595 N N . ASN A 1 332 ? 19.259 2.122 -18.962 1.00 98.69 332 ASN A N 1
ATOM 2596 C CA . ASN A 1 332 ? 20.156 1.827 -20.091 1.00 98.69 332 ASN A CA 1
ATOM 2597 C C . ASN A 1 332 ? 19.775 0.541 -20.841 1.00 98.69 332 ASN A C 1
ATOM 2599 O O . ASN A 1 332 ? 19.806 0.498 -22.072 1.00 98.69 332 ASN A O 1
ATOM 2603 N N . GLU A 1 333 ? 19.438 -0.519 -20.105 1.00 98.81 333 GLU A N 1
ATOM 2604 C CA . GLU A 1 333 ? 19.072 -1.794 -20.711 1.00 98.81 333 GLU A CA 1
ATOM 2605 C C . GLU A 1 333 ? 17.633 -1.779 -21.234 1.00 98.81 333 GLU A C 1
ATOM 2607 O O . GLU A 1 333 ? 17.371 -2.317 -22.312 1.00 98.81 333 GLU A O 1
ATOM 2612 N N . VAL A 1 334 ? 16.723 -1.097 -20.534 1.00 98.81 334 VAL A N 1
ATOM 2613 C CA . VAL A 1 334 ? 15.356 -0.865 -21.017 1.00 98.81 334 VAL A CA 1
ATOM 2614 C C . VAL A 1 334 ? 15.370 -0.143 -22.367 1.00 98.81 334 VAL A C 1
ATOM 2616 O O . VAL A 1 334 ? 14.680 -0.577 -23.286 1.00 98.81 334 VAL A O 1
ATOM 2619 N N . LEU A 1 335 ? 16.196 0.898 -22.535 1.00 98.81 335 LEU A N 1
ATOM 2620 C CA . LEU A 1 335 ? 16.350 1.612 -23.811 1.00 98.81 335 LEU A CA 1
ATOM 2621 C C . LEU A 1 335 ? 16.704 0.655 -24.958 1.00 98.81 335 LEU A C 1
ATOM 2623 O O . LEU A 1 335 ? 16.144 0.762 -26.049 1.00 98.81 335 LEU A O 1
ATOM 2627 N N . ALA A 1 336 ? 17.592 -0.313 -24.709 1.00 98.81 336 ALA A N 1
ATOM 2628 C CA . ALA A 1 336 ? 17.952 -1.325 -25.698 1.00 98.81 336 ALA A CA 1
ATOM 2629 C C . ALA A 1 336 ? 16.740 -2.177 -26.108 1.00 98.81 336 ALA A C 1
ATOM 2631 O O . ALA A 1 336 ? 16.544 -2.448 -27.294 1.00 98.81 336 ALA A O 1
ATOM 2632 N N . VAL A 1 337 ? 15.919 -2.588 -25.137 1.00 98.88 337 VAL A N 1
ATOM 2633 C CA . VAL A 1 337 ? 14.723 -3.408 -25.375 1.00 98.88 337 VAL A CA 1
ATOM 2634 C C . VAL A 1 337 ? 13.633 -2.617 -26.096 1.00 98.88 337 VAL A C 1
ATOM 2636 O O . VAL A 1 337 ? 13.075 -3.140 -27.057 1.00 98.88 337 VAL A O 1
ATOM 2639 N N . LEU A 1 338 ? 13.384 -1.358 -25.721 1.00 98.69 338 LEU A N 1
ATOM 2640 C CA . LEU A 1 338 ? 12.425 -0.476 -26.404 1.00 98.69 338 LEU A CA 1
ATOM 2641 C C . LEU A 1 338 ? 12.788 -0.281 -27.882 1.00 98.69 338 LEU A C 1
ATOM 2643 O O . LEU A 1 338 ? 11.952 -0.463 -28.767 1.00 98.69 338 LEU A O 1
ATOM 2647 N N . LEU A 1 339 ? 14.063 0.006 -28.170 1.00 98.69 339 LEU A N 1
ATOM 2648 C CA . LEU A 1 339 ? 14.559 0.136 -29.543 1.00 98.69 339 LEU A CA 1
ATOM 2649 C C . LEU A 1 339 ? 14.375 -1.163 -30.335 1.00 98.69 339 LEU A C 1
ATOM 2651 O O . LEU A 1 339 ? 13.953 -1.122 -31.492 1.00 98.69 339 LEU A O 1
ATOM 2655 N N . MET A 1 340 ? 14.678 -2.319 -29.733 1.00 98.75 340 MET A N 1
ATOM 2656 C CA . MET A 1 340 ? 14.459 -3.619 -30.375 1.00 98.75 340 MET A CA 1
ATOM 2657 C C . MET A 1 340 ? 12.970 -3.897 -30.608 1.00 98.75 340 MET A C 1
ATOM 2659 O O . MET A 1 340 ? 12.614 -4.331 -31.699 1.00 98.75 340 MET A O 1
ATOM 2663 N N . ALA A 1 341 ? 12.093 -3.607 -29.647 1.00 98.19 341 ALA A N 1
ATOM 2664 C CA . ALA A 1 341 ? 10.651 -3.779 -29.803 1.00 98.19 341 ALA A CA 1
ATOM 2665 C C . ALA A 1 341 ? 10.107 -2.929 -30.962 1.00 98.19 341 ALA A C 1
ATOM 2667 O O . ALA A 1 341 ? 9.419 -3.458 -31.835 1.00 98.19 341 ALA A O 1
ATOM 2668 N N . ALA A 1 342 ? 10.508 -1.656 -31.057 1.00 97.25 342 ALA A N 1
ATOM 2669 C CA . ALA A 1 342 ? 10.147 -0.782 -32.174 1.00 97.25 342 ALA A CA 1
ATOM 2670 C C . ALA A 1 342 ? 10.694 -1.286 -33.520 1.00 97.25 342 ALA A C 1
ATOM 2672 O O . ALA A 1 342 ? 9.987 -1.291 -34.525 1.00 97.25 342 ALA A O 1
ATOM 2673 N N . ALA A 1 343 ? 11.932 -1.786 -33.547 1.00 97.00 343 ALA A N 1
ATOM 2674 C CA . ALA A 1 343 ? 12.537 -2.385 -34.738 1.00 97.00 343 ALA A CA 1
ATOM 2675 C C . ALA A 1 343 ? 11.791 -3.622 -35.269 1.00 97.00 343 ALA A C 1
ATOM 2677 O O . ALA A 1 343 ? 11.915 -3.927 -36.459 1.00 97.00 343 ALA A O 1
ATOM 2678 N N . TYR A 1 344 ? 11.079 -4.336 -34.399 1.00 97.19 344 TYR A N 1
ATOM 2679 C CA . TYR A 1 344 ? 10.284 -5.524 -34.721 1.00 97.19 344 TYR A CA 1
ATOM 2680 C C . TYR A 1 344 ? 8.774 -5.246 -34.755 1.00 97.19 344 TYR A C 1
ATOM 2682 O O . TYR A 1 344 ? 8.000 -6.191 -34.903 1.00 97.19 344 TYR A O 1
ATOM 2690 N N . ASP A 1 345 ? 8.366 -3.978 -34.638 1.00 95.56 345 ASP A N 1
ATOM 2691 C CA . ASP A 1 345 ? 6.965 -3.542 -34.586 1.00 95.56 345 ASP A CA 1
ATOM 2692 C C . ASP A 1 345 ? 6.144 -4.297 -33.524 1.00 95.56 345 ASP A C 1
ATOM 2694 O O . ASP A 1 345 ? 5.070 -4.842 -33.785 1.00 95.56 345 ASP A O 1
ATOM 2698 N N . LYS A 1 346 ? 6.696 -4.386 -32.306 1.00 96.88 346 LYS A N 1
ATOM 2699 C CA . LYS A 1 346 ? 6.031 -5.000 -31.152 1.00 96.88 346 LYS A CA 1
ATOM 2700 C C . LYS A 1 346 ? 5.602 -3.937 -30.139 1.00 96.88 346 LYS A C 1
ATOM 2702 O O . LYS A 1 346 ? 6.443 -3.136 -29.727 1.00 96.88 346 LYS A O 1
ATOM 2707 N N . PRO A 1 347 ? 4.324 -3.911 -29.718 1.00 97.50 347 PRO A N 1
ATOM 2708 C CA . PRO A 1 347 ? 3.881 -3.038 -28.641 1.00 97.50 347 PRO A CA 1
ATOM 2709 C C . PRO A 1 347 ? 4.536 -3.433 -27.317 1.00 97.50 347 PRO A C 1
ATOM 2711 O O . PRO A 1 347 ? 4.636 -4.615 -26.972 1.00 97.50 347 PRO A O 1
ATOM 2714 N N . VAL A 1 348 ? 4.961 -2.417 -26.571 1.00 98.38 348 VAL A N 1
ATOM 2715 C CA . VAL A 1 348 ? 5.489 -2.569 -25.215 1.00 98.38 348 VAL A CA 1
ATOM 2716 C C . VAL A 1 348 ? 4.362 -2.286 -24.227 1.00 98.38 348 VAL A C 1
ATOM 2718 O O . VAL A 1 348 ? 3.753 -1.219 -24.291 1.00 98.38 348 VAL A O 1
ATOM 2721 N N . CYS A 1 349 ? 4.083 -3.246 -23.345 1.00 98.38 349 CYS A N 1
ATOM 2722 C CA . CYS A 1 349 ? 3.101 -3.142 -22.264 1.00 98.38 349 CYS A CA 1
ATOM 2723 C C . CYS A 1 349 ? 3.799 -3.451 -20.934 1.00 98.38 349 CYS A C 1
ATOM 2725 O O . CYS A 1 349 ? 3.895 -4.623 -20.574 1.00 98.38 349 CYS A O 1
ATOM 2727 N N . PRO A 1 350 ? 4.387 -2.451 -20.255 1.00 98.19 350 PRO A N 1
ATOM 2728 C CA . PRO A 1 350 ? 5.238 -2.704 -19.097 1.00 98.19 350 PRO A CA 1
ATOM 2729 C C . PRO A 1 350 ? 4.506 -3.372 -17.937 1.00 98.19 350 PRO A C 1
ATOM 2731 O O . PRO A 1 350 ? 3.355 -3.036 -17.653 1.00 98.19 350 PRO A O 1
ATOM 2734 N N . HIS A 1 351 ? 5.223 -4.264 -17.256 1.00 98.44 351 HIS A N 1
ATOM 2735 C CA . HIS A 1 351 ? 4.816 -4.839 -15.981 1.00 98.44 351 HIS A CA 1
ATOM 2736 C C . HIS A 1 351 ? 4.910 -3.789 -14.869 1.00 98.44 351 HIS A C 1
ATOM 2738 O O . HIS A 1 351 ? 5.861 -3.004 -14.830 1.00 98.44 351 HIS A O 1
ATOM 2744 N N . ALA A 1 352 ? 3.934 -3.786 -13.963 1.00 96.81 352 ALA A N 1
ATOM 2745 C CA . ALA A 1 352 ? 3.882 -2.849 -12.842 1.00 96.81 352 ALA A CA 1
ATOM 2746 C C . ALA A 1 352 ? 3.369 -3.470 -11.529 1.00 96.81 352 ALA A C 1
ATOM 2748 O O . ALA A 1 352 ? 3.105 -2.749 -10.564 1.00 96.81 352 ALA A O 1
ATOM 2749 N N . GLY A 1 353 ? 3.215 -4.797 -11.474 1.00 88.44 353 GLY A N 1
ATOM 2750 C CA . GLY A 1 353 ? 2.771 -5.538 -10.295 1.00 88.44 353 GLY A CA 1
ATOM 2751 C C . GLY A 1 353 ? 3.843 -5.628 -9.207 1.00 88.44 353 GLY A C 1
ATOM 2752 O O . GLY A 1 353 ? 4.554 -6.621 -9.108 1.00 88.44 353 GLY A O 1
ATOM 2753 N N . GLY A 1 354 ? 3.969 -4.599 -8.371 1.00 94.25 354 GLY A N 1
ATOM 2754 C CA . GLY A 1 354 ? 4.967 -4.561 -7.300 1.00 94.25 354 GLY A CA 1
ATOM 2755 C C . GLY A 1 354 ? 5.125 -3.170 -6.693 1.00 94.25 354 GLY A C 1
ATOM 2756 O O . GLY A 1 354 ? 4.644 -2.186 -7.251 1.00 94.25 354 GLY A O 1
ATOM 2757 N N . VAL A 1 355 ? 5.819 -3.073 -5.556 1.00 97.06 355 VAL A N 1
ATOM 2758 C CA . VAL A 1 355 ? 6.069 -1.777 -4.907 1.00 97.06 355 VAL A CA 1
ATOM 2759 C C . VAL A 1 355 ? 6.975 -0.888 -5.772 1.00 97.06 355 VAL A C 1
ATOM 2761 O O . VAL A 1 355 ? 8.076 -1.293 -6.142 1.00 97.06 355 VAL A O 1
ATOM 2764 N N . GLY A 1 356 ? 6.511 0.321 -6.104 1.00 97.25 356 GLY A N 1
ATOM 2765 C CA . GLY A 1 356 ? 7.275 1.322 -6.861 1.00 97.25 356 GLY A CA 1
ATOM 2766 C C . GLY A 1 356 ? 7.393 1.065 -8.366 1.00 97.25 356 GLY A C 1
ATOM 2767 O O . GLY A 1 356 ? 8.030 1.842 -9.078 1.00 97.25 356 GLY A O 1
ATOM 2768 N N . LEU A 1 357 ? 6.828 -0.035 -8.881 1.00 98.56 357 LEU A N 1
ATOM 2769 C CA . LEU A 1 357 ? 6.959 -0.368 -10.301 1.00 98.56 357 LEU A CA 1
ATOM 2770 C C . LEU A 1 357 ? 6.102 0.543 -11.174 1.00 98.56 357 LEU A C 1
ATOM 2772 O O . LEU A 1 357 ? 6.585 1.000 -12.208 1.00 98.56 357 LEU A O 1
ATOM 2776 N N . CYS A 1 358 ? 4.876 0.853 -10.740 1.00 98.56 358 CYS A N 1
ATOM 2777 C CA . CYS A 1 358 ? 4.000 1.819 -11.406 1.00 98.56 358 CYS A CA 1
ATOM 2778 C C . CYS A 1 358 ? 4.691 3.187 -11.534 1.00 98.56 358 CYS A C 1
ATOM 2780 O O . CYS A 1 358 ? 4.697 3.782 -12.615 1.00 98.56 358 CYS A O 1
ATOM 2782 N N . GLU A 1 359 ? 5.321 3.643 -10.449 1.00 98.75 359 GLU A N 1
ATOM 2783 C CA . GLU A 1 359 ? 6.060 4.901 -10.350 1.00 98.75 359 GLU A CA 1
ATOM 2784 C C . GLU A 1 359 ? 7.217 4.946 -11.353 1.00 98.75 359 GLU A C 1
ATOM 2786 O O . GLU A 1 359 ? 7.407 5.964 -1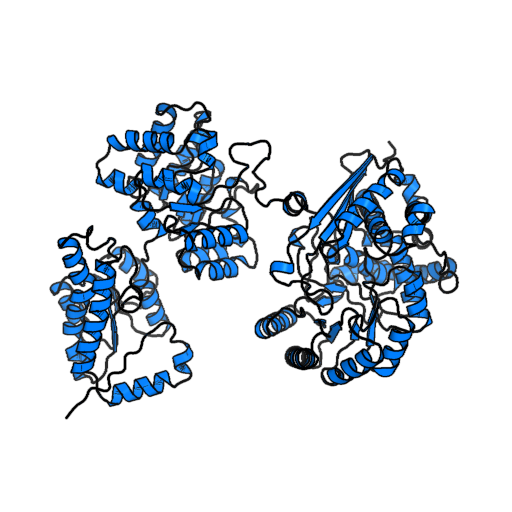2.018 1.00 98.75 359 GLU A O 1
ATOM 2791 N N . TYR A 1 360 ? 7.931 3.832 -11.543 1.00 98.69 360 TYR A N 1
ATOM 2792 C CA . TYR A 1 360 ? 8.973 3.724 -12.560 1.00 98.69 360 TYR A CA 1
ATOM 2793 C C . TYR A 1 360 ? 8.428 3.633 -13.994 1.00 98.69 360 TYR A C 1
ATOM 2795 O O . TYR A 1 360 ? 8.759 4.458 -14.855 1.00 98.69 360 TYR A O 1
ATOM 2803 N N . VAL A 1 361 ? 7.635 2.606 -14.314 1.00 98.62 361 VAL A N 1
ATOM 2804 C CA . VAL A 1 361 ? 7.360 2.243 -15.717 1.00 98.62 361 VAL A CA 1
ATOM 2805 C C . VAL A 1 361 ? 6.522 3.274 -16.470 1.00 98.62 361 VAL A C 1
ATOM 2807 O O . VAL A 1 361 ? 6.589 3.327 -17.705 1.00 98.62 361 VAL A O 1
ATOM 2810 N N . GLN A 1 362 ? 5.811 4.159 -15.763 1.00 98.62 362 GLN A N 1
ATOM 2811 C CA . GLN A 1 362 ? 5.141 5.299 -16.390 1.00 98.62 362 GLN A CA 1
ATOM 2812 C C . GLN A 1 362 ? 6.122 6.183 -17.167 1.00 98.62 362 GLN A C 1
ATOM 2814 O O . GLN A 1 362 ? 5.848 6.535 -18.317 1.00 98.62 362 GLN A O 1
ATOM 2819 N N . HIS A 1 363 ? 7.309 6.477 -16.620 1.00 98.88 363 HIS A N 1
ATOM 2820 C CA . HIS A 1 363 ? 8.262 7.352 -17.306 1.00 98.88 363 HIS A CA 1
ATOM 2821 C C . HIS A 1 363 ? 8.810 6.707 -18.576 1.00 98.88 363 HIS A C 1
ATOM 2823 O O . HIS A 1 363 ? 8.970 7.380 -19.597 1.00 98.88 363 HIS A O 1
ATOM 2829 N N . LEU A 1 364 ? 9.077 5.402 -18.509 1.00 98.75 364 LEU A N 1
ATOM 2830 C CA . LEU A 1 364 ? 9.581 4.613 -19.629 1.00 98.75 364 LEU A CA 1
ATOM 2831 C C . LEU A 1 364 ? 8.557 4.560 -20.770 1.00 98.75 364 LEU A C 1
ATOM 2833 O O . LEU A 1 364 ? 8.932 4.716 -21.929 1.00 98.75 364 LEU A O 1
ATOM 2837 N N . SER A 1 365 ? 7.270 4.427 -20.443 1.00 98.38 365 SER A N 1
ATOM 2838 C CA . SER A 1 365 ? 6.168 4.373 -21.416 1.00 98.38 365 SER A CA 1
ATOM 2839 C C . SER A 1 365 ? 5.901 5.715 -22.094 1.00 98.38 365 SER A C 1
ATOM 2841 O O . SER A 1 365 ? 5.744 5.777 -23.316 1.00 98.38 365 SER A O 1
ATOM 2843 N N . TYR A 1 366 ? 5.897 6.811 -21.322 1.00 98.50 366 TYR A N 1
ATOM 2844 C CA . TYR A 1 366 ? 5.809 8.157 -21.895 1.00 98.50 366 TYR A CA 1
ATOM 2845 C C . TYR A 1 366 ? 6.980 8.414 -22.839 1.00 98.50 366 TYR A C 1
ATOM 2847 O O . TYR A 1 366 ? 6.769 8.826 -23.980 1.00 98.50 366 TYR A O 1
ATOM 2855 N N . PHE A 1 367 ? 8.206 8.131 -22.394 1.00 98.62 367 PHE A N 1
ATOM 2856 C CA . PHE A 1 367 ? 9.392 8.295 -23.224 1.00 98.62 367 PHE A CA 1
ATOM 2857 C C . PHE A 1 367 ? 9.325 7.449 -24.506 1.00 98.62 367 PHE A C 1
ATOM 2859 O O . PHE A 1 367 ? 9.556 7.986 -25.590 1.00 98.62 367 PHE A O 1
ATOM 2866 N N . ASP A 1 368 ? 8.960 6.168 -24.412 1.00 98.44 368 ASP A N 1
ATOM 2867 C CA . ASP A 1 368 ? 8.828 5.282 -25.572 1.00 98.44 368 ASP A CA 1
ATOM 2868 C C . ASP A 1 368 ? 7.826 5.831 -26.597 1.00 98.44 368 ASP A C 1
ATOM 2870 O O . ASP A 1 368 ? 8.167 6.028 -27.767 1.00 98.44 368 ASP A O 1
ATOM 2874 N N . THR A 1 369 ? 6.619 6.178 -26.144 1.00 97.62 369 THR A N 1
ATOM 2875 C CA . THR A 1 369 ? 5.563 6.725 -27.006 1.00 97.62 369 THR A CA 1
ATOM 2876 C C . THR A 1 369 ? 5.996 8.024 -27.684 1.00 97.62 369 THR A C 1
ATOM 2878 O O . THR A 1 369 ? 5.638 8.276 -28.837 1.00 97.62 369 THR A O 1
ATOM 2881 N N . ILE A 1 370 ? 6.761 8.869 -26.988 1.00 97.88 370 ILE A N 1
ATOM 2882 C CA . ILE A 1 370 ? 7.191 10.175 -27.495 1.00 97.88 370 ILE A CA 1
ATOM 2883 C C . ILE A 1 370 ? 8.363 10.046 -28.474 1.00 97.88 370 ILE A C 1
ATOM 2885 O O . ILE A 1 370 ? 8.370 10.726 -29.504 1.00 97.88 370 ILE A O 1
ATOM 2889 N N . ALA A 1 371 ? 9.360 9.222 -28.150 1.00 97.62 371 ALA A N 1
ATOM 2890 C CA . ALA A 1 371 ? 10.680 9.274 -28.774 1.00 97.62 371 ALA A CA 1
ATOM 2891 C C . ALA A 1 371 ? 11.096 8.002 -29.528 1.00 97.62 371 ALA A C 1
ATOM 2893 O O . ALA A 1 371 ? 12.039 8.088 -30.314 1.00 97.62 371 ALA A O 1
ATOM 2894 N N . ILE A 1 372 ? 10.425 6.859 -29.338 1.00 97.62 372 ILE A N 1
ATOM 2895 C CA . ILE A 1 372 ? 10.816 5.571 -29.939 1.00 97.62 372 ILE A CA 1
ATOM 2896 C C . ILE A 1 372 ? 9.679 4.968 -30.776 1.00 97.62 372 ILE A C 1
ATOM 2898 O O . ILE A 1 372 ? 9.730 5.038 -32.007 1.00 97.62 372 ILE A O 1
ATOM 2902 N N . SER A 1 373 ? 8.673 4.368 -30.135 1.00 95.06 373 SER A N 1
ATOM 2903 C CA . SER A 1 373 ? 7.627 3.574 -30.801 1.00 95.06 373 SER A CA 1
ATOM 2904 C C . SER A 1 373 ? 6.624 4.440 -31.545 1.00 95.06 373 SER A C 1
ATOM 2906 O O . SER A 1 373 ? 6.078 4.059 -32.582 1.00 95.06 373 SER A O 1
ATOM 2908 N N . GLY A 1 374 ? 6.380 5.630 -31.013 1.00 90.19 374 GLY A N 1
ATOM 2909 C CA . GLY A 1 374 ? 5.383 6.509 -31.554 1.00 90.19 374 GLY A CA 1
ATOM 2910 C C . GLY A 1 374 ? 3.938 6.092 -31.260 1.00 90.19 374 GLY A C 1
ATOM 2911 O O . GLY A 1 374 ? 3.057 6.471 -32.040 1.00 90.19 374 GLY A O 1
ATOM 2912 N N . GLY A 1 375 ? 3.675 5.380 -30.162 1.00 73.88 375 GLY A N 1
ATOM 2913 C CA . GLY A 1 375 ? 2.311 5.053 -29.730 1.00 73.88 375 GLY A CA 1
ATOM 2914 C C . GLY A 1 375 ? 1.651 4.013 -30.626 1.00 73.88 375 GLY A C 1
ATOM 2915 O O . GLY A 1 375 ? 0.553 4.243 -31.132 1.00 73.88 375 GLY A O 1
ATOM 2916 N N . ASN A 1 376 ? 2.352 2.910 -30.897 1.00 68.12 376 ASN A N 1
ATOM 2917 C CA . ASN A 1 376 ? 1.829 1.850 -31.757 1.00 68.12 376 ASN A CA 1
ATOM 2918 C C . ASN A 1 376 ? 0.540 1.224 -31.174 1.00 68.12 376 ASN A C 1
ATOM 2920 O O . ASN A 1 376 ? 0.221 1.359 -29.991 1.00 68.12 376 ASN A O 1
ATOM 2924 N N . ASN A 1 377 ? -0.261 0.575 -32.028 1.00 68.56 377 ASN A N 1
ATOM 2925 C CA . ASN A 1 377 ? -1.556 0.026 -31.616 1.00 68.56 377 ASN A CA 1
ATOM 2926 C C . ASN A 1 377 ? -1.368 -1.061 -30.544 1.00 68.56 377 ASN A C 1
ATOM 2928 O O . ASN A 1 377 ? -0.881 -2.149 -30.849 1.00 68.56 377 ASN A O 1
ATOM 2932 N N . GLY A 1 378 ? -1.819 -0.782 -29.319 1.00 84.88 378 GLY A N 1
ATOM 2933 C CA . GLY A 1 378 ? -1.913 -1.764 -28.236 1.00 84.88 378 GLY A CA 1
ATOM 2934 C C . GLY A 1 378 ? -1.068 -1.476 -26.997 1.00 84.88 378 GLY A C 1
ATOM 2935 O O . GLY A 1 378 ? -1.169 -2.251 -26.054 1.00 84.88 378 GLY A O 1
ATOM 2936 N N . GLN A 1 379 ? -0.272 -0.399 -26.957 1.00 94.12 379 GLN A N 1
ATOM 2937 C CA . GLN A 1 379 ? 0.487 -0.053 -25.747 1.00 94.12 379 GLN A CA 1
ATOM 2938 C C . GLN A 1 379 ? -0.436 0.328 -24.598 1.00 94.12 379 GLN A C 1
ATOM 2940 O O . GLN A 1 379 ? -1.265 1.231 -24.720 1.00 94.12 379 GLN A O 1
ATOM 2945 N N . MET A 1 380 ? -0.249 -0.342 -23.469 1.00 96.19 380 MET A N 1
ATOM 2946 C CA . MET A 1 380 ? -0.915 -0.038 -22.213 1.00 96.19 380 MET A CA 1
ATOM 2947 C C . MET A 1 380 ? 0.059 -0.297 -21.069 1.00 96.19 380 MET A C 1
ATOM 2949 O O . MET A 1 380 ? 0.852 -1.232 -21.131 1.00 96.19 380 MET A O 1
ATOM 2953 N N . ILE A 1 381 ? -0.009 0.519 -20.026 1.00 97.50 381 ILE A N 1
ATOM 2954 C CA . ILE A 1 381 ? 0.777 0.319 -18.804 1.00 97.50 381 ILE A CA 1
ATOM 2955 C C . ILE A 1 381 ? -0.059 -0.521 -17.844 1.00 97.50 381 ILE A C 1
ATOM 2957 O O . ILE A 1 381 ? -1.250 -0.250 -17.668 1.00 97.50 381 ILE A O 1
ATOM 2961 N N . GLU A 1 382 ? 0.537 -1.539 -17.232 1.00 98.25 382 GLU A N 1
ATOM 2962 C CA . GLU A 1 382 ? -0.114 -2.205 -16.110 1.00 98.25 382 GLU A CA 1
ATOM 2963 C C . GLU A 1 382 ? -0.317 -1.233 -14.947 1.00 98.25 382 GLU A C 1
ATOM 2965 O O . GLU A 1 382 ? 0.549 -0.414 -14.661 1.00 98.25 382 GLU A O 1
ATOM 2970 N N . HIS A 1 383 ? -1.436 -1.368 -14.245 1.00 96.25 383 HIS A N 1
ATOM 2971 C CA . HIS A 1 383 ? -1.693 -0.716 -12.973 1.00 96.25 383 HIS A CA 1
ATOM 2972 C C . HIS A 1 383 ? -2.060 -1.753 -11.909 1.00 96.25 383 HIS A C 1
ATOM 2974 O O . HIS A 1 383 ? -3.039 -2.502 -12.044 1.00 96.25 383 HIS A O 1
ATOM 2980 N N . ALA A 1 384 ? -1.303 -1.742 -10.814 1.00 88.69 384 ALA A N 1
ATOM 2981 C CA . ALA A 1 384 ? -1.603 -2.466 -9.588 1.00 88.69 384 ALA A CA 1
ATOM 2982 C C . ALA A 1 384 ? -1.816 -1.447 -8.463 1.00 88.69 384 ALA A C 1
ATOM 2984 O O . ALA A 1 384 ? -0.887 -0.744 -8.103 1.00 88.69 384 ALA A O 1
ATOM 2985 N N . GLY A 1 385 ? -3.030 -1.377 -7.914 1.00 81.44 385 GLY A N 1
ATOM 2986 C CA . GLY A 1 385 ? -3.453 -0.282 -7.027 1.00 81.44 385 GLY A CA 1
ATOM 2987 C C . GLY A 1 385 ? -3.054 -0.424 -5.557 1.00 81.44 385 GLY A C 1
ATOM 2988 O O . GLY A 1 385 ? -3.939 -0.362 -4.711 1.00 81.44 385 GLY A O 1
ATOM 2989 N N . HIS A 1 386 ? -1.780 -0.671 -5.241 1.00 84.75 386 HIS A N 1
ATOM 2990 C CA . HIS A 1 386 ? -1.323 -0.835 -3.851 1.00 84.75 386 HIS A CA 1
ATOM 2991 C C . HIS A 1 386 ? -0.003 -0.097 -3.605 1.00 84.75 386 HIS A C 1
ATOM 2993 O O . HIS A 1 386 ? 0.855 -0.078 -4.487 1.00 84.75 386 HIS A O 1
ATOM 2999 N N . LEU A 1 387 ? 0.196 0.384 -2.371 1.00 92.19 387 LEU A N 1
ATOM 3000 C CA . LEU A 1 387 ? 1.460 0.914 -1.835 1.00 92.19 387 LEU A CA 1
ATOM 3001 C C . LEU A 1 387 ? 1.918 2.266 -2.413 1.00 92.19 387 LEU A C 1
ATOM 3003 O O . LEU A 1 387 ? 3.031 2.707 -2.118 1.00 92.19 387 LEU A O 1
ATOM 3007 N N . HIS A 1 388 ? 1.084 2.939 -3.209 1.00 94.69 388 HIS A N 1
ATOM 3008 C CA . HIS A 1 388 ? 1.392 4.257 -3.777 1.00 94.69 388 HIS A CA 1
ATOM 3009 C C . HIS A 1 388 ? 1.544 5.329 -2.690 1.00 94.69 388 HIS A C 1
ATOM 3011 O O . HIS A 1 388 ? 2.365 6.231 -2.818 1.00 94.69 388 HIS A O 1
ATOM 3017 N N . GLU A 1 389 ? 0.818 5.193 -1.581 1.00 91.69 389 GLU A N 1
ATOM 3018 C CA . GLU A 1 389 ? 0.862 6.061 -0.400 1.00 91.69 389 GLU A CA 1
ATOM 3019 C C . GLU A 1 389 ? 2.249 6.157 0.260 1.00 91.69 389 GLU A C 1
ATOM 3021 O O . GLU A 1 389 ? 2.489 7.037 1.083 1.00 91.69 389 GLU A O 1
ATOM 3026 N N . HIS A 1 390 ? 3.182 5.273 -0.099 1.00 94.81 390 HIS A N 1
ATOM 3027 C CA . HIS A 1 390 ? 4.543 5.273 0.431 1.00 94.81 390 HIS A CA 1
ATOM 3028 C C . HIS A 1 390 ? 5.526 6.130 -0.378 1.00 94.81 390 HIS A C 1
ATOM 3030 O O . HIS A 1 390 ? 6.676 6.269 0.048 1.00 94.81 390 HIS A O 1
ATOM 3036 N N . PHE A 1 391 ? 5.099 6.724 -1.496 1.00 96.88 391 PHE A N 1
ATOM 3037 C CA . PHE A 1 391 ? 5.939 7.515 -2.400 1.00 96.88 391 PHE A CA 1
ATOM 3038 C C . PHE A 1 391 ? 5.604 9.010 -2.365 1.00 96.88 391 PHE A C 1
ATOM 3040 O O . PHE A 1 391 ? 4.443 9.390 -2.269 1.00 96.88 391 PHE A O 1
ATOM 3047 N N . ILE A 1 392 ? 6.630 9.859 -2.505 1.00 95.56 392 ILE A N 1
ATOM 3048 C CA . ILE A 1 392 ? 6.489 11.327 -2.529 1.00 95.56 392 ILE A CA 1
ATOM 3049 C C . ILE A 1 392 ? 5.735 11.814 -3.779 1.00 95.56 392 ILE A C 1
ATOM 3051 O O . ILE A 1 392 ? 4.964 12.769 -3.703 1.00 95.56 392 ILE A O 1
ATOM 3055 N N . ASP A 1 393 ? 5.964 11.176 -4.930 1.00 96.00 393 ASP A N 1
ATOM 3056 C CA . ASP A 1 393 ? 5.280 11.469 -6.199 1.00 96.00 393 ASP A CA 1
ATOM 3057 C C . ASP A 1 393 ? 4.526 10.219 -6.675 1.00 96.00 393 ASP A C 1
ATOM 3059 O O . ASP A 1 393 ? 4.978 9.539 -7.601 1.00 96.00 393 ASP A O 1
ATOM 3063 N N . PRO A 1 394 ? 3.406 9.865 -6.020 1.00 96.31 394 PRO A N 1
ATOM 3064 C CA . PRO A 1 394 ? 2.649 8.685 -6.387 1.00 96.31 394 PRO A CA 1
ATOM 3065 C C . PRO A 1 394 ? 2.022 8.856 -7.769 1.00 96.31 394 PRO A C 1
ATOM 3067 O O . PRO A 1 394 ? 1.719 9.967 -8.231 1.00 96.31 394 PRO A O 1
ATOM 3070 N N . ILE A 1 395 ? 1.774 7.723 -8.420 1.00 96.38 395 ILE A N 1
ATOM 3071 C CA . ILE A 1 395 ? 1.054 7.691 -9.690 1.00 96.38 395 ILE A CA 1
ATOM 3072 C C . ILE A 1 395 ? -0.327 8.331 -9.566 1.00 96.38 395 ILE A C 1
ATOM 3074 O O . ILE A 1 395 ? -0.959 8.358 -8.510 1.00 96.38 395 ILE A O 1
ATOM 3078 N N . ARG A 1 396 ? -0.822 8.837 -10.692 1.00 95.69 396 ARG A N 1
ATOM 3079 C CA . ARG A 1 396 ? -2.165 9.406 -10.805 1.00 95.69 396 ARG A CA 1
ATOM 3080 C C . ARG A 1 396 ? -2.873 8.738 -11.972 1.00 95.69 396 ARG A C 1
ATOM 3082 O O . ARG A 1 396 ? -2.331 8.705 -13.074 1.00 95.69 396 ARG A O 1
ATOM 3089 N N . ILE A 1 397 ? -4.083 8.235 -11.737 1.00 94.44 397 ILE A N 1
ATOM 3090 C CA . ILE A 1 397 ? -4.931 7.626 -12.768 1.00 94.44 397 ILE A CA 1
ATOM 3091 C C . ILE A 1 397 ? -6.150 8.509 -13.025 1.00 94.44 397 ILE A C 1
ATOM 3093 O O . ILE A 1 397 ? -6.782 9.006 -12.097 1.00 94.44 397 ILE A O 1
ATOM 3097 N N . SER A 1 398 ? -6.505 8.678 -14.296 1.00 92.69 398 SER A N 1
ATOM 3098 C CA . SER A 1 398 ? -7.734 9.343 -14.727 1.00 92.69 398 SER A CA 1
ATOM 3099 C C . SER A 1 398 ? -8.355 8.575 -15.888 1.00 92.69 398 SER A C 1
ATOM 3101 O O . SER A 1 398 ? -7.705 8.374 -16.911 1.00 92.69 398 SER A O 1
ATOM 3103 N N . ASN A 1 399 ? -9.602 8.114 -15.737 1.00 92.88 399 ASN A N 1
ATOM 3104 C CA . ASN A 1 399 ? -10.330 7.338 -16.752 1.00 92.88 399 ASN A CA 1
ATOM 3105 C C . ASN A 1 399 ? -9.507 6.174 -17.347 1.00 92.88 399 ASN A C 1
ATOM 3107 O O . ASN A 1 399 ? -9.420 6.024 -18.569 1.00 92.88 399 ASN A O 1
ATOM 3111 N N . GLY A 1 400 ? -8.839 5.388 -16.496 1.00 93.69 400 GLY A N 1
ATOM 3112 C CA . GLY A 1 400 ? -7.988 4.271 -16.929 1.00 93.69 400 GLY A CA 1
ATOM 3113 C C . GLY A 1 400 ? -6.728 4.682 -17.705 1.00 93.69 400 GLY A C 1
ATOM 3114 O O . GLY A 1 400 ? -6.222 3.890 -18.497 1.00 93.69 400 GLY A O 1
ATOM 3115 N N . HIS A 1 401 ? -6.247 5.915 -17.529 1.00 96.81 401 HIS A N 1
ATOM 3116 C CA . HIS A 1 401 ? -4.991 6.404 -18.098 1.00 96.81 401 HIS A CA 1
ATOM 3117 C C . HIS A 1 401 ? -4.071 6.920 -16.990 1.00 96.81 401 HIS A C 1
ATOM 3119 O O . HIS A 1 401 ? -4.532 7.608 -16.078 1.00 96.81 401 HIS A O 1
ATOM 3125 N N . TYR A 1 402 ? -2.772 6.641 -17.094 1.00 98.00 402 TYR A N 1
ATOM 3126 C CA . TYR A 1 402 ? -1.754 7.327 -16.300 1.00 98.00 402 TYR A CA 1
ATOM 3127 C C . TYR A 1 402 ? -1.756 8.810 -16.641 1.00 98.00 402 TYR A C 1
ATOM 3129 O O . TYR A 1 402 ? -1.849 9.181 -17.811 1.00 98.00 402 TYR A O 1
ATOM 3137 N N . VAL A 1 403 ? -1.650 9.654 -15.623 1.00 97.81 403 VAL A N 1
ATOM 3138 C CA . VAL A 1 403 ? -1.399 11.086 -15.761 1.00 97.81 403 VAL A CA 1
ATOM 3139 C C . VAL A 1 403 ? 0.105 11.317 -15.695 1.00 97.81 403 VAL A C 1
ATOM 3141 O O . VAL A 1 403 ? 0.823 10.656 -14.950 1.00 97.81 403 VAL A O 1
ATOM 3144 N N . MET A 1 404 ? 0.583 12.264 -16.495 1.00 97.38 404 MET A N 1
ATOM 3145 C CA . MET A 1 404 ? 2.008 12.503 -16.670 1.00 97.38 404 MET A CA 1
ATOM 3146 C C . MET A 1 404 ? 2.668 12.972 -15.356 1.00 97.38 404 MET A C 1
ATOM 3148 O O . MET A 1 404 ? 2.136 13.877 -14.703 1.00 97.38 404 MET A O 1
ATOM 3152 N N . PRO A 1 405 ? 3.825 12.398 -14.966 1.00 97.62 405 PRO A N 1
ATOM 3153 C CA . PRO A 1 405 ? 4.613 12.897 -13.842 1.00 97.62 405 PRO A CA 1
ATOM 3154 C C . PRO A 1 405 ? 5.155 14.297 -14.112 1.00 97.62 405 PRO A C 1
ATOM 3156 O O . PRO A 1 405 ? 5.615 14.584 -15.224 1.00 97.62 405 PRO A O 1
ATOM 3159 N N . GLU A 1 406 ? 5.144 15.139 -13.083 1.00 96.50 406 GLU A N 1
ATOM 3160 C CA . GLU A 1 406 ? 5.582 16.538 -13.162 1.00 96.50 406 GLU A CA 1
ATOM 3161 C C . GLU A 1 406 ? 6.822 16.808 -12.307 1.00 96.50 406 GLU A C 1
ATOM 3163 O O . GLU A 1 406 ? 7.647 17.640 -12.686 1.00 96.50 406 GLU A O 1
ATOM 3168 N N . LEU A 1 407 ? 6.976 16.102 -11.180 1.00 97.88 407 LEU A N 1
ATOM 3169 C CA . LEU A 1 407 ? 8.061 16.347 -10.238 1.00 97.88 407 LEU A CA 1
ATOM 3170 C C . LEU A 1 407 ? 9.411 15.817 -10.756 1.00 97.88 407 LEU A C 1
ATOM 3172 O O . LEU A 1 407 ? 9.453 14.820 -11.483 1.00 97.88 407 LEU A O 1
ATOM 3176 N N . PRO A 1 408 ? 10.535 16.472 -10.405 1.00 98.69 408 PRO A N 1
ATOM 3177 C CA . PRO A 1 408 ? 11.857 16.001 -10.784 1.00 98.69 408 PRO A CA 1
ATOM 3178 C C . PRO A 1 408 ? 12.194 14.611 -10.245 1.00 98.69 408 PRO A C 1
ATOM 3180 O O . PRO A 1 408 ? 11.924 14.300 -9.087 1.00 98.69 408 PRO A O 1
ATOM 3183 N N . GLY A 1 409 ? 12.874 13.810 -11.067 1.00 98.56 409 GLY A N 1
ATOM 3184 C CA . GLY A 1 409 ? 13.288 12.456 -10.703 1.00 98.56 409 GLY A CA 1
ATOM 3185 C C . GLY A 1 409 ? 12.461 11.358 -11.361 1.00 98.56 409 GLY A C 1
ATOM 3186 O O . GLY A 1 409 ? 11.862 11.542 -12.421 1.00 98.56 409 GLY A O 1
ATOM 3187 N N . TYR A 1 410 ? 12.499 10.183 -10.749 1.00 98.75 410 TYR A N 1
ATOM 3188 C CA . TYR A 1 410 ? 11.966 8.925 -11.258 1.00 98.75 410 TYR A CA 1
ATOM 3189 C C . TYR A 1 410 ? 10.811 8.388 -10.388 1.00 98.75 410 TYR A C 1
ATOM 3191 O O . TYR A 1 410 ? 10.541 7.191 -10.397 1.00 98.75 410 TYR A O 1
ATOM 3199 N N . SER A 1 411 ? 10.188 9.271 -9.599 1.00 98.69 411 SER A N 1
ATOM 3200 C CA . SER A 1 411 ? 8.996 9.049 -8.757 1.00 98.69 411 SER A CA 1
ATOM 3201 C C . SER A 1 411 ? 9.086 7.959 -7.675 1.00 98.69 411 SER A C 1
ATOM 3203 O O . SER A 1 411 ? 8.115 7.712 -6.974 1.00 98.69 411 SER A O 1
ATOM 3205 N N . VAL A 1 412 ? 10.252 7.346 -7.459 1.00 98.19 412 VAL A N 1
ATOM 3206 C CA . VAL A 1 412 ? 10.438 6.269 -6.463 1.00 98.19 412 VAL A CA 1
ATOM 3207 C C . VAL A 1 412 ? 10.982 6.731 -5.117 1.00 98.19 412 VAL A C 1
ATOM 3209 O O . VAL A 1 412 ? 11.374 5.910 -4.293 1.00 98.19 412 VAL A O 1
ATOM 3212 N N . GLU A 1 413 ? 11.052 8.035 -4.878 1.00 98.44 413 GLU A N 1
ATOM 3213 C CA . GLU A 1 413 ? 11.410 8.527 -3.555 1.00 98.44 413 GLU A CA 1
ATOM 3214 C C . GLU A 1 413 ? 10.312 8.163 -2.551 1.00 98.44 413 GLU A C 1
ATOM 3216 O O . GLU A 1 413 ? 9.154 8.535 -2.735 1.00 98.44 413 GLU A O 1
ATOM 3221 N N . MET A 1 414 ? 10.679 7.423 -1.504 1.00 97.62 414 MET A N 1
ATOM 3222 C CA . MET A 1 414 ? 9.744 6.978 -0.471 1.00 97.62 414 MET A CA 1
ATOM 3223 C C . MET A 1 414 ? 9.696 7.944 0.714 1.00 97.62 414 MET A C 1
ATOM 3225 O O . MET A 1 414 ? 10.710 8.539 1.089 1.00 97.62 414 MET A O 1
ATOM 3229 N N . HIS A 1 415 ? 8.538 8.038 1.369 1.00 92.62 415 HIS A N 1
ATOM 3230 C CA . HIS A 1 415 ? 8.411 8.746 2.641 1.00 92.62 415 HIS A CA 1
ATOM 3231 C C . HIS A 1 415 ? 9.350 8.138 3.694 1.00 92.62 415 HIS A C 1
ATOM 3233 O O . HIS A 1 415 ? 9.365 6.924 3.910 1.00 92.62 415 HIS A O 1
ATOM 3239 N N . ALA A 1 416 ? 10.090 8.987 4.414 1.00 86.25 416 ALA A N 1
ATOM 3240 C CA . ALA A 1 416 ? 11.016 8.546 5.463 1.00 86.25 416 ALA A CA 1
ATOM 3241 C C . ALA A 1 416 ? 10.324 7.709 6.556 1.00 86.25 416 ALA A C 1
ATOM 3243 O O . ALA A 1 416 ? 10.906 6.762 7.083 1.00 86.25 416 ALA A O 1
ATOM 3244 N N . GLU A 1 417 ? 9.068 8.033 6.868 1.00 81.31 417 GLU A N 1
ATOM 3245 C CA . GLU A 1 417 ? 8.241 7.248 7.780 1.00 81.31 417 GLU A CA 1
ATOM 3246 C C . GLU A 1 417 ? 7.956 5.844 7.247 1.00 81.31 417 GLU A C 1
ATOM 3248 O O . GLU A 1 417 ? 8.128 4.879 7.982 1.00 81.31 417 GLU A O 1
ATOM 3253 N N . SER A 1 418 ? 7.616 5.714 5.963 1.00 88.06 418 SER A N 1
ATOM 3254 C CA . SER A 1 418 ? 7.383 4.406 5.345 1.00 88.06 418 SER A CA 1
ATOM 3255 C C . SER A 1 418 ? 8.646 3.545 5.381 1.00 88.06 418 SER A C 1
ATOM 3257 O O . SER A 1 418 ? 8.578 2.377 5.753 1.00 88.06 418 SER A O 1
ATOM 3259 N N . ILE A 1 419 ? 9.815 4.128 5.091 1.00 91.12 419 ILE A N 1
ATOM 3260 C CA . ILE A 1 419 ? 11.096 3.419 5.225 1.00 91.12 419 ILE A CA 1
ATOM 3261 C C . ILE A 1 419 ? 11.274 2.929 6.666 1.00 91.12 419 ILE A C 1
ATOM 3263 O O . ILE A 1 419 ? 11.491 1.744 6.878 1.00 91.12 419 ILE A O 1
ATOM 3267 N N . ARG A 1 420 ? 11.125 3.808 7.664 1.00 85.88 420 ARG A N 1
ATOM 3268 C CA . ARG A 1 420 ? 11.289 3.457 9.086 1.00 85.88 420 ARG A CA 1
ATOM 3269 C C . ARG A 1 420 ? 10.308 2.377 9.550 1.00 85.88 420 ARG A C 1
ATOM 3271 O O . ARG A 1 420 ? 10.691 1.511 10.330 1.00 85.88 420 ARG A O 1
ATOM 3278 N N . THR A 1 421 ? 9.053 2.440 9.120 1.00 82.88 421 THR A N 1
ATOM 3279 C CA . THR A 1 421 ? 8.005 1.514 9.566 1.00 82.88 421 THR A CA 1
ATOM 3280 C C . THR A 1 421 ? 8.150 0.134 8.948 1.00 82.88 421 THR A C 1
ATOM 3282 O O . THR A 1 421 ? 7.970 -0.861 9.645 1.00 82.88 421 THR A O 1
ATOM 3285 N N . TYR A 1 422 ? 8.526 0.062 7.673 1.00 92.44 422 TYR A N 1
ATOM 3286 C CA . TYR A 1 422 ? 8.588 -1.196 6.930 1.00 92.44 422 TYR A CA 1
ATOM 3287 C C . TYR A 1 422 ? 10.014 -1.739 6.755 1.00 92.44 422 TYR A C 1
ATOM 3289 O O . TYR A 1 422 ? 10.205 -2.746 6.072 1.00 92.44 422 TYR A O 1
ATOM 3297 N N . GLU A 1 423 ? 11.024 -1.112 7.369 1.00 93.88 423 GLU A N 1
ATOM 3298 C CA . GLU A 1 423 ? 12.398 -1.619 7.358 1.00 93.88 423 GLU A CA 1
ATOM 3299 C C . GLU A 1 423 ? 12.481 -2.983 8.055 1.00 93.88 423 GLU A C 1
ATOM 3301 O O . GLU A 1 423 ? 12.199 -3.131 9.238 1.00 93.88 423 GLU A O 1
ATOM 3306 N N . PHE A 1 424 ? 12.907 -4.023 7.353 1.00 90.25 424 PHE A N 1
ATOM 3307 C CA . PHE A 1 424 ? 13.010 -5.360 7.915 1.00 90.25 424 PHE A CA 1
ATOM 3308 C C . PHE A 1 424 ? 14.397 -5.604 8.541 1.00 90.25 424 PHE A C 1
ATOM 3310 O O . PHE A 1 424 ? 15.416 -5.273 7.933 1.00 90.25 424 PHE A O 1
ATOM 3317 N N . PRO A 1 425 ? 14.495 -6.242 9.727 1.00 83.38 425 PRO A N 1
ATOM 3318 C CA . PRO A 1 425 ? 13.414 -6.777 10.565 1.00 83.38 425 PRO A CA 1
ATOM 3319 C C . PRO A 1 425 ? 12.965 -5.832 11.697 1.00 83.38 425 PRO A C 1
ATOM 3321 O O . PRO A 1 425 ? 12.272 -6.280 12.605 1.00 83.38 425 PRO A O 1
ATOM 3324 N N . ASN A 1 426 ? 13.420 -4.576 11.705 1.00 80.38 426 ASN A N 1
ATOM 3325 C CA . ASN A 1 426 ? 13.372 -3.709 12.893 1.00 80.38 426 ASN A CA 1
ATOM 3326 C C . ASN A 1 426 ? 12.306 -2.603 12.838 1.00 80.38 426 ASN A C 1
ATOM 3328 O O . ASN A 1 426 ? 12.204 -1.813 13.776 1.00 80.38 426 ASN A O 1
ATOM 3332 N N . GLY A 1 427 ? 11.572 -2.509 11.738 1.00 77.38 427 GLY A N 1
ATOM 3333 C CA . GLY A 1 427 ? 10.593 -1.474 11.471 1.00 77.38 427 GLY A CA 1
ATOM 3334 C C . GLY A 1 427 ? 9.408 -1.558 12.420 1.00 77.38 427 GLY A C 1
ATOM 3335 O O . GLY A 1 427 ? 9.060 -2.626 12.928 1.00 77.38 427 GLY A O 1
ATOM 3336 N N . SER A 1 428 ? 8.826 -0.398 12.706 1.00 70.69 428 SER A N 1
ATOM 3337 C CA . SER A 1 428 ? 7.719 -0.264 13.646 1.00 70.69 428 SER A CA 1
ATOM 3338 C C . SER A 1 428 ? 6.793 0.882 13.249 1.00 70.69 428 SER A C 1
ATOM 3340 O O . SER A 1 428 ? 7.232 1.930 12.770 1.00 70.69 428 SER A O 1
ATOM 3342 N N . ASP A 1 429 ? 5.500 0.690 13.476 1.00 70.62 429 ASP A N 1
ATOM 3343 C CA . ASP A 1 429 ? 4.454 1.707 13.369 1.00 70.62 429 ASP A CA 1
ATOM 3344 C C . ASP A 1 429 ? 4.384 2.637 14.598 1.00 70.62 429 ASP A C 1
ATOM 3346 O O . ASP A 1 429 ? 3.696 3.657 14.572 1.00 70.62 429 ASP A O 1
ATOM 3350 N N . TYR A 1 430 ? 5.174 2.375 15.646 1.00 69.69 430 TYR A N 1
ATOM 3351 C CA . TYR A 1 430 ? 5.342 3.265 16.797 1.00 69.69 430 TYR A CA 1
ATOM 3352 C C . TYR A 1 430 ? 6.424 4.327 16.542 1.00 69.69 430 TYR A C 1
ATOM 3354 O O . TYR A 1 430 ? 7.447 4.374 17.226 1.00 69.69 430 TYR A O 1
ATOM 3362 N N . GLY A 1 431 ? 6.208 5.211 15.562 1.00 69.31 431 GLY A N 1
ATOM 3363 C CA . GLY A 1 431 ? 7.191 6.223 15.133 1.00 69.31 431 GLY A CA 1
ATOM 3364 C C . GLY A 1 431 ? 7.674 7.199 16.222 1.00 69.31 431 GLY A C 1
ATOM 3365 O O . GLY A 1 431 ? 8.717 7.833 16.055 1.00 69.31 431 GLY A O 1
ATOM 3366 N N . TRP A 1 432 ? 6.946 7.300 17.339 1.00 77.44 432 TRP A N 1
ATOM 3367 C CA . TRP A 1 432 ? 7.273 8.125 18.507 1.00 77.44 432 TRP A CA 1
ATOM 3368 C C . TRP A 1 432 ? 8.087 7.381 19.585 1.00 77.44 432 TRP A C 1
ATOM 3370 O O . TRP A 1 432 ? 8.644 8.020 20.480 1.00 77.44 432 TRP A O 1
ATOM 3380 N N . LEU A 1 433 ? 8.187 6.047 19.513 1.00 76.38 433 LEU A N 1
ATOM 3381 C CA . LEU A 1 433 ? 8.987 5.245 20.437 1.00 76.38 433 LEU A CA 1
ATOM 3382 C C . LEU A 1 433 ? 10.454 5.202 19.999 1.00 76.38 433 LEU A C 1
ATOM 3384 O O . LEU A 1 433 ? 10.788 5.010 18.833 1.00 76.38 433 LEU A O 1
ATOM 3388 N N . SER A 1 434 ? 11.357 5.330 20.971 1.00 76.38 434 SER A N 1
ATOM 3389 C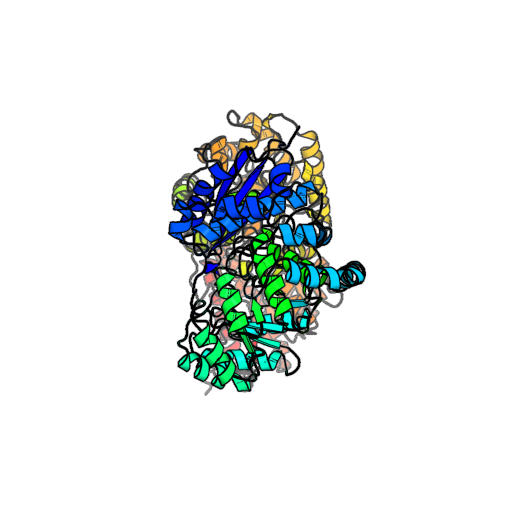 CA . SER A 1 434 ? 12.800 5.242 20.747 1.00 76.38 434 SER A CA 1
ATOM 3390 C C . SER A 1 434 ? 13.392 4.066 21.520 1.00 76.38 434 SER A C 1
ATOM 3392 O O . SER A 1 434 ? 13.149 3.975 22.724 1.00 76.38 434 SER A O 1
ATOM 3394 N N . PRO A 1 435 ? 14.270 3.241 20.915 1.00 73.19 435 PRO A N 1
ATOM 3395 C CA . PRO A 1 435 ? 15.035 2.226 21.646 1.00 73.19 435 PRO A CA 1
ATOM 3396 C C . PRO A 1 435 ? 15.874 2.783 22.809 1.00 73.19 435 PRO A C 1
ATOM 3398 O O . PRO A 1 435 ? 16.308 2.035 23.688 1.00 73.19 435 PRO A O 1
ATOM 3401 N N . ALA A 1 436 ? 16.143 4.095 22.820 1.00 79.31 436 ALA A N 1
ATOM 3402 C CA . ALA A 1 436 ? 16.823 4.762 23.925 1.00 79.31 436 ALA A CA 1
ATOM 3403 C C . ALA A 1 436 ? 15.932 4.911 25.175 1.00 79.31 436 ALA A C 1
ATOM 3405 O O . ALA A 1 436 ? 16.459 4.966 26.291 1.00 79.31 436 ALA A O 1
ATOM 3406 N N . ASP A 1 437 ? 14.607 4.952 25.006 1.00 79.50 437 ASP A N 1
ATOM 3407 C CA . ASP A 1 437 ? 13.633 5.039 26.092 1.00 79.50 437 ASP A CA 1
ATOM 3408 C C . ASP A 1 437 ? 13.329 3.648 26.655 1.00 79.50 437 ASP A C 1
ATOM 3410 O O . ASP A 1 437 ? 12.418 2.942 26.237 1.00 79.50 437 ASP A O 1
ATOM 3414 N N . LYS A 1 438 ? 14.098 3.249 27.665 1.00 81.88 438 LYS A N 1
ATOM 3415 C CA . LYS A 1 438 ? 13.937 1.937 28.304 1.00 81.88 438 LYS A CA 1
ATOM 3416 C C . LYS A 1 438 ? 12.639 1.785 29.099 1.00 81.88 438 LYS A C 1
ATOM 3418 O O . LYS A 1 438 ? 12.354 0.671 29.537 1.00 81.88 438 LYS A O 1
ATOM 3423 N N . VAL A 1 439 ? 11.914 2.874 29.362 1.00 88.38 439 VAL A N 1
ATOM 3424 C CA . VAL A 1 439 ? 10.646 2.818 30.091 1.00 88.38 439 VAL A CA 1
ATOM 3425 C C . VAL A 1 439 ? 9.556 2.375 29.131 1.00 88.38 439 VAL A C 1
ATOM 3427 O O . VAL A 1 439 ? 8.858 1.411 29.429 1.00 88.38 439 VAL A O 1
ATOM 3430 N N . LEU A 1 440 ? 9.430 3.020 27.973 1.00 88.06 440 LEU A N 1
ATOM 3431 C CA . LEU A 1 440 ? 8.345 2.723 27.035 1.00 88.06 440 LEU A CA 1
ATOM 3432 C C . LEU A 1 440 ? 8.698 1.676 25.975 1.00 88.06 440 LEU A C 1
ATOM 3434 O O . LEU A 1 440 ? 7.793 1.029 25.461 1.00 88.06 440 LEU A O 1
ATOM 3438 N N . TYR A 1 441 ? 9.982 1.443 25.686 1.00 86.00 441 TYR A N 1
ATOM 3439 C CA . TYR A 1 441 ? 10.420 0.506 24.644 1.00 86.00 441 TYR A CA 1
ATOM 3440 C C . TYR A 1 441 ? 10.399 -0.965 25.104 1.00 86.00 441 TYR A C 1
ATOM 3442 O O . TYR A 1 441 ? 11.433 -1.636 25.195 1.00 86.00 441 TYR A O 1
ATOM 3450 N N . ARG A 1 442 ? 9.205 -1.454 25.450 1.00 86.69 442 ARG A N 1
ATOM 3451 C CA . ARG A 1 442 ? 8.880 -2.857 25.742 1.00 86.69 442 ARG A CA 1
ATOM 3452 C C . ARG A 1 442 ? 7.376 -3.092 25.592 1.00 86.69 442 ARG A C 1
ATOM 3454 O O . ARG A 1 442 ? 6.598 -2.148 25.694 1.00 86.69 442 ARG A O 1
ATOM 3461 N N . ASP A 1 443 ? 6.975 -4.353 25.485 1.00 88.00 443 ASP A N 1
ATOM 3462 C CA . ASP A 1 443 ? 5.558 -4.713 25.451 1.00 88.00 443 ASP A CA 1
ATOM 3463 C C . ASP A 1 443 ? 4.876 -4.448 26.802 1.00 88.00 443 ASP A C 1
ATOM 3465 O O . ASP A 1 443 ? 5.417 -4.744 27.876 1.00 88.00 443 ASP A O 1
ATOM 3469 N N . TYR A 1 444 ? 3.659 -3.915 26.726 1.00 90.50 444 TYR A N 1
ATOM 3470 C CA . TYR A 1 444 ? 2.758 -3.698 27.851 1.00 90.50 444 TYR A CA 1
ATOM 3471 C C . TYR A 1 444 ? 1.418 -4.358 27.536 1.00 90.50 444 TYR A C 1
ATOM 3473 O O . TYR A 1 444 ? 0.694 -3.914 26.650 1.00 90.50 444 TYR A O 1
ATOM 3481 N N . LEU A 1 445 ? 1.097 -5.437 28.251 1.00 93.19 445 LEU A N 1
ATOM 3482 C CA . LEU A 1 445 ? -0.075 -6.272 27.979 1.00 93.19 445 LEU A CA 1
ATOM 3483 C C . LEU A 1 445 ? -1.046 -6.283 29.173 1.00 93.19 445 LEU A C 1
ATOM 3485 O O . LEU A 1 445 ? -0.683 -5.862 30.276 1.00 93.19 445 LEU A O 1
ATOM 3489 N N . PRO A 1 446 ? -2.281 -6.800 29.016 1.00 93.75 446 PRO A N 1
ATOM 3490 C CA . PRO A 1 446 ? -3.250 -6.854 30.115 1.00 93.75 446 PRO A CA 1
ATOM 3491 C C . PRO A 1 446 ? -2.729 -7.490 31.424 1.00 93.75 446 PRO A C 1
ATOM 3493 O O . PRO A 1 446 ? -3.070 -6.983 32.500 1.00 93.75 446 PRO A O 1
ATOM 3496 N N . PRO A 1 447 ? -1.865 -8.531 31.405 1.00 94.19 447 PRO A N 1
ATOM 3497 C CA . PRO A 1 447 ? -1.246 -9.056 32.624 1.00 94.19 447 PRO A CA 1
ATOM 3498 C C . PRO A 1 447 ? -0.336 -8.065 33.367 1.00 94.19 447 PRO A C 1
ATOM 3500 O O . PRO A 1 447 ? -0.216 -8.173 34.586 1.00 94.19 447 PRO A O 1
ATOM 3503 N N . ASP A 1 448 ? 0.281 -7.100 32.677 1.00 94.75 448 ASP A N 1
ATOM 3504 C CA . ASP A 1 448 ? 1.077 -6.039 33.310 1.00 94.75 448 ASP A CA 1
ATOM 3505 C C . ASP A 1 448 ? 0.180 -4.999 34.006 1.00 94.75 448 ASP A C 1
ATOM 3507 O O . ASP A 1 448 ? 0.561 -4.450 35.041 1.00 94.75 448 ASP A O 1
ATOM 3511 N N . LEU A 1 449 ? -1.018 -4.740 33.464 1.00 94.12 449 LEU A N 1
ATOM 3512 C CA . LEU A 1 449 ? -1.972 -3.754 33.988 1.00 94.12 449 LEU A CA 1
ATOM 3513 C C . LEU A 1 449 ? -2.815 -4.294 35.159 1.00 94.12 449 LEU A C 1
ATOM 3515 O O . LEU A 1 449 ? -3.052 -3.591 36.143 1.00 94.12 449 LEU A O 1
ATOM 3519 N N . THR A 1 450 ? -3.240 -5.557 35.080 1.00 93.56 450 THR A N 1
ATOM 3520 C CA . THR A 1 450 ? -4.187 -6.197 36.018 1.00 93.56 450 THR A CA 1
ATOM 3521 C C . THR A 1 450 ? -3.824 -6.049 37.511 1.00 93.56 450 THR A C 1
ATOM 3523 O O . THR A 1 450 ? -4.725 -5.763 38.309 1.00 93.56 450 THR A O 1
ATOM 3526 N N . PRO A 1 451 ? -2.548 -6.175 37.942 1.00 95.56 451 PRO A N 1
ATOM 3527 C CA . PRO A 1 451 ? -2.175 -5.973 39.344 1.00 95.56 451 PRO A CA 1
ATOM 3528 C C . PRO A 1 451 ? -2.464 -4.558 39.858 1.00 95.56 451 PRO A C 1
ATOM 3530 O O . PRO A 1 451 ? -2.824 -4.391 41.023 1.00 95.56 451 PRO A O 1
ATOM 3533 N N . MET A 1 452 ? -2.331 -3.541 39.001 1.00 95.50 452 MET A N 1
ATOM 3534 C CA . MET A 1 452 ? -2.611 -2.149 39.363 1.00 95.50 452 MET A CA 1
ATOM 3535 C C . MET A 1 452 ? -4.118 -1.924 39.490 1.00 95.50 452 MET A C 1
ATOM 3537 O O . MET A 1 452 ? -4.559 -1.376 40.497 1.00 95.50 452 MET A O 1
ATOM 3541 N N . LEU A 1 453 ? -4.911 -2.445 38.546 1.00 94.44 453 LEU A N 1
ATOM 3542 C CA . LEU A 1 453 ? -6.378 -2.378 38.609 1.00 94.44 453 LEU A CA 1
ATOM 3543 C C . LEU A 1 453 ? -6.919 -3.033 39.887 1.00 94.44 453 LEU A C 1
ATOM 3545 O O . LEU A 1 453 ? -7.699 -2.428 40.613 1.00 94.44 453 LEU A O 1
ATOM 3549 N N . THR A 1 454 ? -6.419 -4.228 40.219 1.00 93.00 454 THR A N 1
ATOM 3550 C CA . THR A 1 454 ? -6.822 -4.970 41.428 1.00 93.00 454 THR A CA 1
ATOM 3551 C C . THR A 1 454 ? -6.474 -4.202 42.704 1.00 93.00 454 THR A C 1
ATOM 3553 O O . THR A 1 454 ? -7.280 -4.119 43.628 1.00 93.00 454 THR A O 1
ATOM 3556 N N . THR A 1 455 ? -5.266 -3.630 42.762 1.00 95.44 455 THR A N 1
ATOM 3557 C CA . THR A 1 455 ? -4.778 -2.878 43.931 1.00 95.44 455 THR A CA 1
ATOM 3558 C C . THR A 1 455 ? -5.638 -1.650 44.219 1.00 95.44 455 THR A C 1
ATOM 3560 O O . THR A 1 455 ? -5.879 -1.325 45.381 1.00 95.44 455 THR A O 1
ATOM 3563 N N . HIS A 1 456 ? -6.105 -0.987 43.164 1.00 94.00 456 HIS A N 1
ATOM 3564 C CA . HIS A 1 456 ? -6.836 0.275 43.237 1.00 94.00 456 HIS A CA 1
ATOM 3565 C C . HIS A 1 456 ? -8.350 0.129 43.039 1.00 94.00 456 HIS A C 1
ATOM 3567 O O . HIS A 1 456 ? -9.034 1.143 42.954 1.00 94.00 456 HIS A O 1
ATOM 3573 N N . GLN A 1 457 ? -8.860 -1.110 43.002 1.00 91.75 457 GLN A N 1
ATOM 3574 C CA . GLN A 1 457 ? -10.282 -1.434 42.829 1.00 91.75 457 GLN A CA 1
ATOM 3575 C C . GLN A 1 457 ? -10.895 -0.781 41.580 1.00 91.75 457 GLN A C 1
ATOM 3577 O O . GLN A 1 457 ? -11.972 -0.200 41.632 1.00 91.75 457 GLN A O 1
ATOM 3582 N N . ILE A 1 458 ? -10.177 -0.851 40.458 1.00 91.50 458 ILE A N 1
ATOM 3583 C CA . ILE A 1 458 ? -10.676 -0.410 39.155 1.00 91.50 458 ILE A CA 1
ATOM 3584 C C . ILE A 1 458 ? -11.278 -1.619 38.439 1.00 91.50 458 ILE A C 1
ATOM 3586 O O . ILE A 1 458 ? -10.557 -2.578 38.155 1.00 91.50 458 ILE A O 1
ATOM 3590 N N . ASP A 1 459 ? -12.575 -1.561 38.136 1.00 87.00 459 ASP A N 1
ATOM 3591 C CA . ASP A 1 459 ? -13.323 -2.694 37.574 1.00 87.00 459 ASP A CA 1
ATOM 3592 C C . ASP A 1 459 ? -12.858 -3.063 36.158 1.00 87.00 459 ASP A C 1
ATOM 3594 O O . ASP A 1 459 ? -12.643 -4.233 35.840 1.00 87.00 459 ASP A O 1
ATOM 3598 N N . ALA A 1 460 ? -12.674 -2.055 35.302 1.00 89.31 460 ALA A N 1
ATOM 3599 C CA . ALA A 1 460 ? -12.234 -2.223 33.924 1.00 89.31 460 ALA A CA 1
ATOM 3600 C C . ALA A 1 460 ? -11.592 -0.942 33.374 1.00 89.31 460 ALA A C 1
ATOM 3602 O O . ALA A 1 460 ? -11.658 0.131 33.972 1.00 89.31 460 ALA A O 1
ATOM 3603 N N . SER A 1 461 ? -10.968 -1.059 32.206 1.00 94.94 461 SER A N 1
ATOM 3604 C CA . SER A 1 461 ? -10.283 0.026 31.505 1.00 94.94 461 SER A CA 1
ATOM 3605 C C . SER A 1 461 ? -10.816 0.207 30.086 1.00 94.94 461 SER A C 1
ATOM 3607 O O . SER A 1 461 ? -11.241 -0.755 29.446 1.00 94.94 461 SER A O 1
ATOM 3609 N N . ILE A 1 462 ? -10.770 1.442 29.589 1.00 97.00 462 ILE A N 1
ATOM 3610 C CA . ILE A 1 462 ? -10.838 1.724 28.153 1.00 97.00 462 ILE A CA 1
ATOM 3611 C C . ILE A 1 462 ? -9.400 1.829 27.660 1.00 97.00 462 ILE A C 1
ATOM 3613 O O . ILE A 1 462 ? -8.640 2.657 28.167 1.00 97.00 462 ILE A O 1
ATOM 3617 N N . VAL A 1 463 ? -9.016 0.975 26.713 1.00 97.44 463 VAL A N 1
ATOM 3618 C CA . VAL A 1 463 ? -7.686 1.042 26.094 1.00 97.44 463 VAL A CA 1
ATOM 3619 C C . VAL A 1 463 ? -7.742 1.932 24.864 1.00 97.44 463 VAL A C 1
ATOM 3621 O O . VAL A 1 463 ? -8.742 1.964 24.147 1.00 97.44 463 VAL A O 1
ATOM 3624 N N . VAL A 1 464 ? -6.669 2.680 24.644 1.00 97.25 464 VAL A N 1
ATOM 3625 C CA . VAL A 1 464 ? -6.572 3.674 23.579 1.00 97.25 464 VAL A CA 1
ATOM 3626 C C . VAL A 1 464 ? -5.318 3.371 22.776 1.00 97.25 464 VAL A C 1
ATOM 3628 O O . VAL A 1 464 ? -4.277 3.070 23.359 1.00 97.25 464 VAL A O 1
ATOM 3631 N N . GLN A 1 465 ? -5.424 3.411 21.456 1.00 94.12 465 GLN A N 1
ATOM 3632 C CA . GLN A 1 465 ? -4.369 3.010 20.528 1.00 94.12 465 GLN A CA 1
ATOM 3633 C C . GLN A 1 465 ? -3.044 3.752 20.751 1.00 94.12 465 GLN A C 1
ATOM 3635 O O . GLN A 1 465 ? -3.042 4.927 21.120 1.00 94.12 465 GLN A O 1
ATOM 3640 N N . ALA A 1 466 ? -1.912 3.100 20.491 1.00 89.81 466 ALA A N 1
ATOM 3641 C CA . ALA A 1 466 ? -0.582 3.705 20.595 1.00 89.81 466 ALA A CA 1
ATOM 3642 C C . ALA A 1 466 ? 0.067 4.020 19.234 1.00 89.81 466 ALA A C 1
ATOM 3644 O O . ALA A 1 466 ? 0.974 4.850 19.186 1.00 89.81 466 ALA A O 1
ATOM 3645 N N . ALA A 1 467 ? -0.406 3.425 18.137 1.00 88.62 467 ALA A N 1
ATOM 3646 C CA . ALA A 1 467 ? 0.038 3.716 16.773 1.00 88.62 467 ALA A CA 1
ATOM 3647 C C . ALA A 1 467 ? -1.113 4.276 15.911 1.00 88.62 467 ALA A C 1
ATOM 3649 O O . ALA A 1 467 ? -2.277 3.922 16.136 1.00 88.62 467 ALA A O 1
ATOM 3650 N N . PRO A 1 468 ? -0.821 5.141 14.921 1.00 89.12 468 PRO A N 1
ATOM 3651 C CA . PRO A 1 468 ? -1.811 5.660 13.985 1.00 89.12 468 PRO A CA 1
ATOM 3652 C C . PRO A 1 468 ? -2.081 4.640 12.867 1.00 89.12 468 PRO A C 1
ATOM 3654 O O . PRO A 1 468 ? -1.841 4.911 11.694 1.00 89.12 468 PRO A O 1
ATOM 3657 N N . THR A 1 469 ? -2.532 3.435 13.227 1.00 87.38 469 THR A N 1
ATOM 3658 C CA . THR A 1 469 ? -2.838 2.368 12.265 1.00 87.38 469 THR A CA 1
ATOM 3659 C C . THR A 1 469 ? -4.163 1.683 12.597 1.00 87.38 469 THR A C 1
ATOM 3661 O O . THR A 1 469 ? -4.545 1.525 13.758 1.00 87.38 469 THR A O 1
ATOM 3664 N N . VAL A 1 470 ? -4.887 1.240 11.564 1.00 87.19 470 VAL A N 1
ATOM 3665 C CA . VAL A 1 470 ? -6.092 0.405 11.741 1.00 87.19 470 VAL A CA 1
ATOM 3666 C C . VAL A 1 470 ? -5.723 -0.954 12.353 1.00 87.19 470 VAL A C 1
ATOM 3668 O O . VAL A 1 470 ? -6.508 -1.536 13.103 1.00 87.19 470 VAL A O 1
ATOM 3671 N N . ASP A 1 471 ? -4.515 -1.449 12.084 1.00 82.38 471 ASP A N 1
ATOM 3672 C CA . ASP A 1 471 ? -4.003 -2.695 12.656 1.00 82.38 471 ASP A CA 1
ATOM 3673 C C . ASP A 1 471 ? -3.847 -2.618 14.179 1.00 82.38 471 ASP A C 1
ATOM 3675 O O . ASP A 1 471 ? -4.228 -3.568 14.867 1.00 82.38 471 ASP A O 1
ATOM 3679 N N . GLU A 1 472 ? -3.396 -1.486 14.723 1.00 91.00 472 GLU A N 1
ATOM 3680 C CA . GLU A 1 472 ? -3.373 -1.244 16.169 1.00 91.00 472 GLU A CA 1
ATOM 3681 C C . GLU A 1 472 ? -4.792 -1.304 16.762 1.00 91.00 472 GLU A C 1
ATOM 3683 O O . GLU A 1 472 ? -5.014 -1.958 17.784 1.00 91.00 472 GLU A O 1
ATOM 3688 N N . SER A 1 473 ? -5.793 -0.719 16.090 1.00 95.00 473 SER A N 1
ATOM 3689 C CA . SER A 1 473 ? -7.202 -0.841 16.504 1.00 95.00 473 SER A CA 1
ATOM 3690 C C . SER A 1 473 ? -7.640 -2.303 16.581 1.00 95.00 473 SER A C 1
ATOM 3692 O O . SER A 1 473 ? -8.226 -2.734 17.575 1.00 95.00 473 SER A O 1
ATOM 3694 N N . ARG A 1 474 ? -7.326 -3.100 15.553 1.00 91.50 474 ARG A N 1
ATOM 3695 C CA . ARG A 1 474 ? -7.659 -4.535 15.510 1.00 91.50 474 ARG A CA 1
ATOM 3696 C C . ARG A 1 474 ? -6.896 -5.332 16.568 1.00 91.50 474 ARG A C 1
ATOM 3698 O O . ARG A 1 474 ? -7.449 -6.280 17.124 1.00 91.50 474 ARG A O 1
ATOM 3705 N N . PHE A 1 475 ? -5.648 -4.972 16.851 1.00 92.38 475 PHE A N 1
ATOM 3706 C CA . PHE A 1 475 ? -4.849 -5.581 17.911 1.00 92.38 475 PHE A CA 1
ATOM 3707 C C . PHE A 1 475 ? -5.477 -5.342 19.288 1.00 92.38 475 PHE A C 1
ATOM 3709 O O . PHE A 1 475 ? -5.696 -6.302 20.030 1.00 92.38 475 PHE A O 1
ATOM 3716 N N . LEU A 1 476 ? -5.859 -4.101 19.599 1.00 95.56 476 LEU A N 1
ATOM 3717 C CA . LEU A 1 476 ? -6.529 -3.775 20.858 1.00 95.56 476 LEU A CA 1
ATOM 3718 C C . LEU A 1 476 ? -7.886 -4.473 21.006 1.00 95.56 476 LEU A C 1
ATOM 3720 O O . LEU A 1 476 ? -8.206 -4.946 22.096 1.00 95.56 476 LEU A O 1
ATOM 3724 N N . LEU A 1 477 ? -8.665 -4.602 19.926 1.00 93.25 477 LEU A N 1
ATOM 3725 C CA . LEU A 1 477 ? -9.936 -5.340 19.955 1.00 93.25 477 LEU A CA 1
ATOM 3726 C C . LEU A 1 477 ? -9.722 -6.819 20.301 1.00 93.25 477 LEU A C 1
ATOM 3728 O O . LEU A 1 477 ? -10.423 -7.345 21.161 1.00 93.25 477 LEU A O 1
ATOM 3732 N N . LYS A 1 478 ? -8.686 -7.463 19.747 1.00 90.62 478 LYS A N 1
ATOM 3733 C CA . LYS A 1 478 ? -8.307 -8.837 20.130 1.00 90.62 478 LYS A CA 1
ATOM 3734 C C . LYS A 1 478 ? -7.891 -8.946 21.598 1.00 90.62 478 LYS A C 1
ATOM 3736 O O . LYS A 1 478 ? -8.172 -9.953 22.245 1.00 90.62 478 LYS A O 1
ATOM 3741 N N . LEU A 1 479 ? -7.221 -7.928 22.148 1.00 91.81 479 LEU A N 1
ATOM 3742 C CA . LEU A 1 479 ? -6.923 -7.897 23.583 1.00 91.81 479 LEU A CA 1
ATOM 3743 C C . LEU A 1 479 ? -8.201 -7.773 24.420 1.00 91.81 479 LEU A C 1
ATOM 3745 O O . LEU A 1 479 ? -8.291 -8.420 25.463 1.00 91.81 479 LEU A O 1
ATOM 3749 N N . ALA A 1 480 ? -9.184 -6.993 23.963 1.00 88.62 480 ALA A N 1
ATOM 3750 C CA . ALA A 1 480 ? -10.479 -6.855 24.626 1.00 88.62 480 ALA A CA 1
ATOM 3751 C C . ALA A 1 480 ? -11.283 -8.167 24.617 1.00 88.62 480 ALA A C 1
ATOM 3753 O O . ALA A 1 480 ? -11.868 -8.528 25.633 1.00 88.62 480 ALA A O 1
ATOM 3754 N N . GLU A 1 481 ? -11.246 -8.935 23.523 1.00 83.94 481 GLU A N 1
ATOM 3755 C CA . GLU A 1 481 ? -11.843 -10.282 23.463 1.00 83.94 481 GLU A CA 1
ATOM 3756 C C . GLU A 1 481 ? -11.209 -11.249 24.477 1.00 83.94 481 GLU A C 1
ATOM 3758 O O . GLU A 1 481 ? -11.878 -12.131 25.018 1.00 83.94 481 GLU A O 1
ATOM 3763 N N . ALA A 1 482 ? -9.908 -11.093 24.733 1.00 80.56 482 ALA A N 1
ATOM 3764 C CA . ALA A 1 482 ? -9.133 -11.985 25.587 1.00 80.56 482 ALA A CA 1
ATOM 3765 C C . ALA A 1 482 ? -9.065 -11.548 27.063 1.00 80.56 482 ALA A C 1
ATOM 3767 O O . ALA A 1 482 ? -8.559 -12.313 27.891 1.00 80.56 482 ALA A O 1
ATOM 3768 N N . SER A 1 483 ? -9.527 -10.341 27.412 1.00 83.44 483 SER A N 1
ATOM 3769 C CA . SER A 1 483 ? -9.325 -9.753 28.740 1.00 83.44 483 SER A CA 1
ATOM 3770 C C . SER A 1 483 ? -10.560 -9.041 29.282 1.00 83.44 483 SER A C 1
ATOM 3772 O O . SER A 1 483 ? -10.922 -7.959 28.833 1.00 83.44 483 SER A O 1
ATOM 3774 N N . ASN A 1 484 ? -11.113 -9.568 30.376 1.00 82.56 484 ASN A N 1
ATOM 3775 C CA . ASN A 1 484 ? -12.259 -8.965 31.068 1.00 82.56 484 ASN A CA 1
ATOM 3776 C C . ASN A 1 484 ? -11.941 -7.616 31.745 1.00 82.56 484 ASN A C 1
ATOM 3778 O O . ASN A 1 484 ? -12.851 -6.936 32.201 1.00 82.56 484 ASN A O 1
ATOM 3782 N N . THR A 1 485 ? -10.664 -7.227 31.837 1.00 88.06 485 THR A N 1
ATOM 3783 C CA . THR A 1 485 ? -10.247 -5.921 32.379 1.00 88.06 485 THR A CA 1
ATOM 3784 C C . THR A 1 485 ? -10.305 -4.792 31.346 1.00 88.06 485 THR A C 1
ATOM 3786 O O . THR A 1 485 ? -10.028 -3.640 31.687 1.00 88.06 485 THR A O 1
ATOM 3789 N N . ILE A 1 486 ? -10.652 -5.092 30.090 1.00 93.75 486 ILE A N 1
ATOM 3790 C CA . ILE A 1 486 ? -10.825 -4.114 29.013 1.00 93.75 486 ILE A CA 1
ATOM 3791 C C . ILE A 1 486 ? -12.316 -4.045 28.669 1.00 93.75 486 ILE A C 1
ATOM 3793 O O . ILE A 1 486 ? -12.874 -4.978 28.101 1.00 93.75 486 ILE A O 1
ATOM 3797 N N . ALA A 1 487 ? -12.965 -2.932 29.012 1.00 88.12 487 ALA A N 1
ATOM 3798 C CA . ALA A 1 487 ? -14.381 -2.700 28.721 1.00 88.12 487 ALA A CA 1
ATOM 3799 C C . ALA A 1 487 ? -14.617 -2.164 27.300 1.00 88.12 487 ALA A C 1
ATOM 3801 O O . ALA A 1 487 ? -15.729 -2.262 26.785 1.00 88.12 487 ALA A O 1
ATOM 3802 N N . GLY A 1 488 ? -13.582 -1.618 26.660 1.00 94.38 488 GLY A N 1
ATOM 3803 C CA . GLY A 1 488 ? -13.634 -1.242 25.256 1.00 94.38 488 GLY A CA 1
ATOM 3804 C C . GLY A 1 488 ? -12.371 -0.555 24.755 1.00 94.38 488 GLY A C 1
ATOM 3805 O O . GLY A 1 488 ? -11.405 -0.354 25.495 1.00 94.38 488 GLY A O 1
ATOM 3806 N N . VAL A 1 489 ? -12.396 -0.231 23.469 1.00 98.00 489 VAL A N 1
ATOM 3807 C CA . VAL A 1 489 ? -11.265 0.226 22.670 1.00 98.00 489 VAL A CA 1
ATOM 3808 C C . VAL A 1 489 ? -11.628 1.534 21.986 1.00 98.00 489 VAL A C 1
ATOM 3810 O O . VAL A 1 489 ? -12.611 1.607 21.246 1.00 98.00 489 VAL A O 1
ATOM 3813 N N . VAL A 1 490 ? -10.791 2.544 22.188 1.00 98.44 490 VAL A N 1
ATOM 3814 C CA . VAL A 1 490 ? -10.712 3.714 21.314 1.00 98.44 490 VAL A CA 1
ATOM 3815 C C . VAL A 1 490 ? -9.553 3.465 20.354 1.00 98.44 490 VAL A C 1
ATOM 3817 O O . VAL A 1 490 ? -8.409 3.308 20.779 1.00 98.44 490 VAL A O 1
ATOM 3820 N N . GLY A 1 491 ? -9.866 3.330 19.069 1.00 97.81 491 GLY A N 1
ATOM 3821 C CA . GLY A 1 491 ? -8.896 2.992 18.032 1.00 97.81 491 GLY A CA 1
ATOM 3822 C C . GLY A 1 491 ? -8.416 4.200 17.231 1.00 97.81 491 GLY A C 1
ATOM 3823 O O . GLY A 1 491 ? -8.572 5.360 17.605 1.00 97.81 491 GLY A O 1
ATOM 3824 N N . TRP A 1 492 ? -7.863 3.916 16.065 1.00 97.06 492 TRP A N 1
ATOM 3825 C CA . TRP A 1 492 ? -7.521 4.877 15.032 1.00 97.06 492 TRP A CA 1
ATOM 3826 C C . TRP A 1 492 ? -7.953 4.373 13.655 1.00 97.06 492 TRP A C 1
ATOM 3828 O O . TRP A 1 492 ? -7.921 3.175 13.362 1.00 97.06 492 TRP A O 1
ATOM 3838 N N . VAL A 1 493 ? -8.370 5.325 12.829 1.00 94.50 493 VAL A N 1
ATOM 3839 C CA . VAL A 1 493 ? -8.685 5.173 11.409 1.00 94.50 493 VAL A CA 1
ATOM 3840 C C . VAL A 1 493 ? -8.066 6.370 10.697 1.00 94.50 493 VAL A C 1
ATOM 3842 O O . VAL A 1 493 ? -8.101 7.481 11.238 1.00 94.50 493 VAL A O 1
ATOM 3845 N N . ASP A 1 494 ? -7.534 6.158 9.493 1.00 91.38 494 ASP A N 1
ATOM 3846 C CA . ASP A 1 494 ? -7.090 7.260 8.647 1.00 91.38 494 ASP A CA 1
ATOM 3847 C C . ASP A 1 494 ? -8.317 8.014 8.144 1.00 91.38 494 ASP A C 1
ATOM 3849 O O . ASP A 1 494 ? -8.941 7.642 7.153 1.00 91.38 494 ASP A O 1
ATOM 3853 N N . MET A 1 495 ? -8.679 9.089 8.837 1.00 93.12 495 MET A N 1
ATOM 3854 C CA . MET A 1 495 ? -9.859 9.875 8.491 1.00 93.12 495 MET A CA 1
ATOM 3855 C C . MET A 1 495 ? -9.730 10.618 7.155 1.00 93.12 495 MET A C 1
ATOM 3857 O O . MET A 1 495 ? -10.743 11.139 6.684 1.00 93.12 495 MET A O 1
ATOM 3861 N N . THR A 1 496 ? -8.525 10.696 6.577 1.00 86.75 496 THR A N 1
ATOM 3862 C CA . THR A 1 496 ? -8.265 11.326 5.275 1.00 86.75 496 THR A CA 1
ATOM 3863 C C . THR A 1 496 ? -8.361 10.343 4.108 1.00 86.75 496 THR A C 1
ATOM 3865 O O . THR A 1 496 ? -8.486 10.773 2.960 1.00 86.75 496 THR A O 1
ATOM 3868 N N . SER A 1 497 ? -8.354 9.038 4.394 1.00 82.81 497 SER A N 1
ATOM 3869 C CA . SER A 1 497 ? -8.483 7.980 3.395 1.00 82.81 497 SER A CA 1
ATOM 3870 C C . SER A 1 497 ? -9.879 7.950 2.769 1.00 82.81 497 SER A C 1
ATOM 3872 O O . SER A 1 497 ? -10.894 8.158 3.437 1.00 82.81 497 SER A O 1
ATOM 3874 N N . ALA A 1 498 ? -9.945 7.591 1.483 1.00 75.88 498 ALA A N 1
ATOM 3875 C CA . ALA A 1 498 ? -11.209 7.306 0.803 1.00 75.88 498 ALA A CA 1
ATOM 3876 C C . ALA A 1 498 ? -11.976 6.128 1.444 1.00 75.88 498 ALA A C 1
ATOM 3878 O O . ALA A 1 498 ? -13.199 6.055 1.325 1.00 75.88 498 ALA A O 1
ATOM 3879 N N . GLU A 1 499 ? -11.274 5.244 2.161 1.00 78.44 499 GLU A N 1
ATOM 3880 C CA . GLU A 1 499 ? -11.841 4.073 2.840 1.00 78.44 499 GLU A CA 1
ATOM 3881 C C . GLU A 1 499 ? -12.277 4.349 4.290 1.00 78.44 499 GLU A C 1
ATOM 3883 O O . GLU A 1 499 ? -12.879 3.481 4.919 1.00 78.44 499 GLU A O 1
ATOM 3888 N N . ALA A 1 500 ? -12.062 5.561 4.822 1.00 86.00 500 ALA A N 1
ATOM 3889 C CA . ALA A 1 500 ? -12.298 5.886 6.235 1.00 86.00 500 ALA A CA 1
ATOM 3890 C C . ALA A 1 500 ? -13.702 5.501 6.740 1.00 86.00 500 ALA A C 1
ATOM 3892 O O . ALA A 1 500 ? -13.869 4.996 7.850 1.00 86.00 500 ALA A O 1
ATOM 3893 N N . VAL A 1 501 ? -14.732 5.733 5.919 1.00 89.69 501 VAL A N 1
ATOM 3894 C CA . VAL A 1 501 ? -16.124 5.391 6.253 1.00 89.69 501 VAL A CA 1
ATOM 3895 C C . VAL A 1 501 ? -16.314 3.877 6.353 1.00 89.69 501 VAL A C 1
ATOM 3897 O O . VAL A 1 501 ? -16.976 3.421 7.284 1.00 89.69 501 VAL A O 1
ATOM 3900 N N . ASN A 1 502 ? -15.715 3.115 5.436 1.00 76.69 502 ASN A N 1
ATOM 3901 C CA . ASN A 1 502 ? -15.796 1.655 5.417 1.00 76.69 502 ASN A CA 1
ATOM 3902 C C . ASN A 1 502 ? -15.028 1.052 6.601 1.00 76.69 502 ASN A C 1
ATOM 3904 O O . ASN A 1 502 ? -15.520 0.129 7.245 1.00 76.69 502 ASN A O 1
ATOM 3908 N N . ASP A 1 503 ? -13.861 1.607 6.936 1.00 85.56 503 ASP A N 1
ATOM 3909 C CA . ASP A 1 503 ? -13.077 1.177 8.097 1.00 85.56 503 ASP A CA 1
ATOM 3910 C C . ASP A 1 503 ? -13.834 1.402 9.410 1.00 85.56 503 ASP A C 1
ATOM 3912 O O . ASP A 1 503 ? -13.875 0.514 10.264 1.00 85.56 503 ASP A O 1
ATOM 3916 N N . LEU A 1 504 ? -14.487 2.560 9.561 1.00 88.94 504 LEU A N 1
ATOM 3917 C CA . LEU A 1 504 ? -15.335 2.848 10.720 1.00 88.94 504 LEU A CA 1
ATOM 3918 C C . LEU A 1 504 ? -16.514 1.874 10.825 1.00 88.94 504 LEU A C 1
ATOM 3920 O O . LEU A 1 504 ? -16.802 1.403 11.924 1.00 88.94 504 LEU A O 1
ATOM 3924 N N . GLU A 1 505 ? -17.181 1.554 9.711 1.00 80.75 505 GLU A N 1
ATOM 3925 C CA . GLU A 1 505 ? -18.256 0.550 9.691 1.00 80.75 505 GLU A CA 1
ATOM 3926 C C . GLU A 1 505 ? -17.744 -0.820 10.121 1.00 80.75 505 GLU A C 1
ATOM 3928 O O . GLU A 1 505 ? -18.276 -1.396 11.069 1.00 80.75 505 GLU A O 1
ATOM 3933 N N . ALA A 1 506 ? -16.677 -1.301 9.486 1.00 74.25 506 ALA A N 1
ATOM 3934 C CA . ALA A 1 506 ? -16.119 -2.620 9.749 1.00 74.25 506 ALA A CA 1
ATOM 3935 C C . ALA A 1 506 ? -15.638 -2.774 11.199 1.00 74.25 506 ALA A C 1
ATOM 3937 O O . ALA A 1 506 ? -15.846 -3.817 11.814 1.00 74.25 506 ALA A O 1
ATOM 3938 N N . LEU A 1 507 ? -15.005 -1.747 11.777 1.00 83.56 507 LEU A N 1
ATOM 3939 C CA . LEU A 1 507 ? -14.591 -1.780 13.183 1.00 83.56 507 LEU A CA 1
ATOM 3940 C C . LEU A 1 507 ? -15.793 -1.714 14.135 1.00 83.56 507 LEU A C 1
ATOM 3942 O O . LEU A 1 507 ? -15.777 -2.379 15.170 1.00 83.56 507 LEU A O 1
ATOM 3946 N N . SER A 1 508 ? -16.845 -0.967 13.780 1.00 83.69 508 SER A N 1
ATOM 3947 C CA . SER A 1 508 ? -18.058 -0.829 14.603 1.00 83.69 508 SER A CA 1
ATOM 3948 C C . SER A 1 508 ? -18.891 -2.105 14.731 1.00 83.69 508 SER A C 1
ATOM 3950 O O . SER A 1 508 ? -19.707 -2.208 15.646 1.00 83.69 508 SER A O 1
ATOM 3952 N N . GLU A 1 509 ? -18.666 -3.104 13.873 1.00 77.44 509 GLU A N 1
ATOM 3953 C CA . GLU A 1 509 ? -19.264 -4.434 14.036 1.00 77.44 509 GLU A CA 1
ATOM 3954 C C . GLU A 1 509 ? -18.791 -5.124 15.325 1.00 77.44 509 GLU A C 1
ATOM 3956 O O . GLU A 1 509 ? -19.497 -5.970 15.883 1.00 77.44 509 GLU A O 1
ATOM 3961 N N . HIS A 1 510 ? -17.613 -4.752 15.835 1.00 80.88 510 HIS A N 1
ATOM 3962 C CA . HIS A 1 510 ? -17.092 -5.271 17.088 1.00 80.88 510 HIS A CA 1
ATOM 3963 C C . HIS A 1 510 ? -17.623 -4.458 18.276 1.00 80.88 510 HIS A C 1
ATOM 3965 O O . HIS A 1 510 ? -17.308 -3.283 18.435 1.00 80.88 510 HIS A O 1
ATOM 3971 N N . THR A 1 511 ? -18.357 -5.097 19.191 1.00 80.75 511 THR A N 1
ATOM 3972 C CA . THR A 1 511 ? -19.059 -4.405 20.295 1.00 80.75 511 THR A CA 1
ATOM 3973 C C . THR A 1 511 ? -18.149 -3.652 21.266 1.00 80.75 511 THR A C 1
ATOM 3975 O O . THR A 1 511 ? -18.613 -2.766 21.974 1.00 80.75 511 THR A O 1
ATOM 3978 N N . ALA A 1 512 ? -16.870 -4.028 21.342 1.00 87.12 512 ALA A N 1
ATOM 3979 C CA . ALA A 1 512 ? -15.874 -3.330 22.154 1.00 87.12 512 ALA A CA 1
ATOM 3980 C C . ALA A 1 512 ? -15.253 -2.104 21.457 1.00 87.12 512 ALA A C 1
ATOM 3982 O O . ALA A 1 512 ? -14.459 -1.417 22.088 1.00 87.12 512 ALA A O 1
ATOM 3983 N N . PHE A 1 513 ? -15.551 -1.832 20.182 1.00 96.06 513 PHE A N 1
ATOM 3984 C CA . PHE A 1 513 ? -15.065 -0.638 19.490 1.00 96.06 513 PHE A CA 1
ATOM 3985 C C . PHE A 1 513 ? -15.950 0.561 19.836 1.00 96.06 513 PHE A C 1
ATOM 3987 O O . PHE A 1 513 ? -17.139 0.578 19.525 1.00 96.06 513 PHE A O 1
ATOM 3994 N N . LEU A 1 514 ? -15.375 1.552 20.514 1.00 96.31 514 LEU A N 1
ATOM 3995 C CA . LEU A 1 514 ? -16.127 2.649 21.130 1.00 96.31 514 LEU A CA 1
ATOM 3996 C C . LEU A 1 514 ? -15.953 3.982 20.411 1.00 96.31 514 LEU A C 1
ATOM 3998 O O . LEU A 1 514 ? -16.817 4.849 20.515 1.00 96.31 514 LEU A O 1
ATOM 4002 N N . GLY A 1 515 ? -14.843 4.163 19.701 1.00 97.25 515 GLY A N 1
ATOM 4003 C CA . GLY A 1 515 ? -14.504 5.435 19.084 1.00 97.25 515 GLY A CA 1
ATOM 4004 C C . GLY A 1 515 ? -13.116 5.460 18.481 1.00 97.25 515 GLY A C 1
ATOM 4005 O O . GLY A 1 515 ? -12.430 4.438 18.418 1.00 97.25 515 GLY A O 1
ATOM 4006 N N . ILE A 1 516 ? -12.704 6.649 18.048 1.00 98.19 516 ILE A N 1
ATOM 4007 C CA . ILE A 1 516 ? -11.367 6.891 17.511 1.00 98.19 516 ILE A CA 1
ATOM 4008 C C . ILE A 1 516 ? -10.684 8.070 18.198 1.00 98.19 516 ILE A C 1
ATOM 4010 O O . ILE A 1 516 ? -11.340 9.026 18.613 1.00 98.19 516 ILE A O 1
ATOM 4014 N N . ARG A 1 517 ? -9.351 8.035 18.231 1.00 97.88 517 ARG A N 1
ATOM 4015 C CA . ARG A 1 517 ? -8.503 9.149 18.662 1.00 97.88 517 ARG A CA 1
ATOM 4016 C C . ARG A 1 517 ? -7.468 9.483 17.583 1.00 97.88 517 ARG A C 1
ATOM 4018 O O . ARG A 1 517 ? -6.416 8.852 17.550 1.00 97.88 517 ARG A O 1
ATOM 4025 N N . PRO A 1 518 ? -7.680 10.456 16.690 1.00 95.12 518 PRO A N 1
ATOM 4026 C CA . PRO A 1 518 ? -6.620 10.873 15.771 1.00 95.12 518 PRO A CA 1
ATOM 4027 C C . PRO A 1 518 ? -5.429 11.473 16.539 1.00 95.12 518 PRO A C 1
ATOM 4029 O O . PRO A 1 518 ? -5.616 12.116 17.571 1.00 95.12 518 PRO A O 1
ATOM 4032 N N . MET A 1 519 ? -4.197 11.289 16.051 1.00 90.25 519 MET A N 1
ATOM 4033 C CA . MET A 1 519 ? -2.980 11.828 16.689 1.00 90.25 519 MET A CA 1
ATOM 4034 C C . MET A 1 519 ? -2.756 13.304 16.321 1.00 90.25 519 MET A C 1
ATOM 4036 O O . MET A 1 519 ? -1.715 13.674 15.794 1.00 90.25 519 MET A O 1
ATOM 4040 N N . ILE A 1 520 ? -3.758 14.152 16.581 1.00 94.69 520 ILE A N 1
ATOM 4041 C CA . ILE A 1 520 ? -3.834 15.546 16.093 1.00 94.69 520 ILE A CA 1
ATOM 4042 C C . ILE A 1 520 ? -2.633 16.374 16.546 1.00 94.69 520 ILE A C 1
ATOM 4044 O O . ILE A 1 520 ? -2.118 17.179 15.784 1.00 94.69 520 ILE A O 1
ATOM 4048 N N . GLN A 1 521 ? -2.149 16.146 17.766 1.00 90.75 521 GLN A N 1
ATOM 4049 C CA . GLN A 1 521 ? -0.948 16.797 18.293 1.00 90.75 521 GLN A CA 1
ATOM 4050 C C . GLN A 1 521 ? 0.310 16.641 17.407 1.00 90.75 521 GLN A C 1
ATOM 4052 O O . GLN A 1 521 ? 1.198 17.486 17.499 1.00 90.75 521 GLN A O 1
ATOM 4057 N N . ASP A 1 522 ? 0.387 15.568 16.608 1.00 85.44 522 ASP A N 1
ATOM 4058 C CA . ASP A 1 522 ? 1.536 15.204 15.771 1.00 85.44 522 ASP A CA 1
ATOM 4059 C C . ASP A 1 522 ? 1.300 15.557 14.287 1.00 85.44 522 ASP A C 1
ATOM 4061 O O . ASP A 1 522 ? 2.199 15.408 13.461 1.00 85.44 522 ASP A O 1
ATOM 4065 N N . ILE A 1 523 ? 0.106 16.056 13.942 1.00 85.50 523 ILE A N 1
ATOM 4066 C CA . ILE A 1 523 ? -0.225 16.544 12.600 1.00 85.50 523 ILE A CA 1
ATOM 4067 C C . ILE A 1 523 ? 0.316 17.972 12.457 1.00 85.50 523 ILE A C 1
ATOM 4069 O O . ILE A 1 523 ? -0.001 18.854 13.252 1.00 85.50 523 ILE A O 1
ATOM 4073 N N . GLU A 1 524 ? 1.144 18.210 11.434 1.00 81.50 524 GLU A N 1
ATOM 4074 C CA . GLU A 1 524 ? 1.764 19.525 11.200 1.00 81.50 524 GLU A CA 1
ATOM 4075 C C . GLU A 1 524 ? 0.719 20.617 10.905 1.00 81.50 524 GLU A C 1
ATOM 4077 O O . GLU A 1 524 ? 0.870 21.771 11.323 1.00 81.50 524 GLU A O 1
ATOM 4082 N N . ASP A 1 525 ? -0.357 20.234 10.216 1.00 85.62 525 ASP A N 1
ATOM 4083 C CA . ASP A 1 525 ? -1.474 21.109 9.897 1.00 85.62 525 ASP A CA 1
ATOM 4084 C C . ASP A 1 525 ? -2.388 21.349 11.112 1.00 85.62 525 ASP A C 1
ATOM 4086 O O . ASP A 1 525 ? -3.105 20.468 11.588 1.00 85.62 525 ASP A O 1
ATOM 4090 N N . ARG A 1 526 ? -2.380 22.588 11.609 1.00 88.88 526 ARG A N 1
ATOM 4091 C CA . ARG A 1 526 ? -3.059 22.968 12.856 1.00 88.88 526 ARG A CA 1
ATOM 4092 C C . ARG A 1 526 ? -4.574 23.041 12.725 1.00 88.88 526 ARG A C 1
ATOM 4094 O O . ARG A 1 526 ? -5.260 22.877 13.735 1.00 88.88 526 ARG A O 1
ATOM 4101 N N . ASP A 1 527 ? -5.090 23.329 11.531 1.00 90.81 527 ASP A N 1
ATOM 4102 C CA . ASP A 1 527 ? -6.529 23.390 11.267 1.00 90.81 527 ASP A CA 1
ATOM 4103 C C . ASP A 1 527 ? -7.056 22.139 10.552 1.00 90.81 527 ASP A C 1
ATOM 4105 O O . ASP A 1 527 ? -8.222 22.119 10.162 1.00 90.81 527 ASP A O 1
ATOM 4109 N N . TRP A 1 528 ? -6.263 21.057 10.518 1.00 95.38 528 TRP A N 1
ATOM 4110 C CA . TRP A 1 528 ? -6.605 19.753 9.937 1.00 95.38 528 TRP A CA 1
ATOM 4111 C C . TRP A 1 528 ? -8.039 19.303 10.248 1.00 95.38 528 TRP A C 1
ATOM 4113 O O . TRP A 1 528 ? -8.773 18.902 9.348 1.00 95.38 528 TRP A O 1
ATOM 4123 N N . MET A 1 529 ? -8.482 19.449 11.506 1.00 94.81 529 MET A N 1
ATOM 4124 C CA . MET A 1 529 ? -9.835 19.089 11.965 1.00 94.81 529 MET A CA 1
ATOM 4125 C C . MET A 1 529 ? -10.971 19.778 11.191 1.00 94.81 529 MET A C 1
ATOM 4127 O O . MET A 1 529 ? -12.096 19.284 11.181 1.00 94.81 529 MET A O 1
ATOM 4131 N N . LEU A 1 530 ? -10.709 20.931 10.581 1.00 95.94 530 LEU A N 1
ATOM 4132 C CA . LEU A 1 530 ? -11.690 21.713 9.832 1.00 95.94 530 LEU A CA 1
ATOM 4133 C C . LEU A 1 530 ? -11.726 21.371 8.342 1.00 95.94 530 LEU A C 1
ATOM 4135 O O . LEU A 1 530 ? -12.619 21.870 7.650 1.00 95.94 530 LEU A O 1
ATOM 4139 N N . SER A 1 531 ? -10.802 20.531 7.870 1.00 94.06 531 SER A N 1
ATOM 4140 C CA . SER A 1 531 ? -10.702 20.118 6.475 1.00 94.06 531 SER A CA 1
ATOM 4141 C C . SER A 1 531 ? -11.970 19.411 5.994 1.00 94.06 531 SER A C 1
ATOM 4143 O O . SER A 1 531 ? -12.508 18.518 6.656 1.00 94.06 531 SER A O 1
ATOM 4145 N N . ASP A 1 532 ? -12.428 19.779 4.795 1.00 91.00 532 ASP A N 1
ATOM 4146 C CA . ASP A 1 532 ? -13.634 19.213 4.182 1.00 91.00 532 ASP A CA 1
ATOM 4147 C C . ASP A 1 532 ? -13.501 17.706 3.912 1.00 91.00 532 ASP A C 1
ATOM 4149 O O . ASP A 1 532 ? -14.506 16.991 3.927 1.00 91.00 532 ASP A O 1
ATOM 4153 N N . VAL A 1 533 ? -12.270 17.201 3.738 1.00 89.69 533 VAL A N 1
ATOM 4154 C CA . VAL A 1 533 ? -12.004 15.767 3.522 1.00 89.69 533 VAL A CA 1
ATOM 4155 C C . VAL A 1 533 ? -12.474 14.908 4.701 1.00 89.69 533 VAL A C 1
ATOM 4157 O O . VAL A 1 533 ? -12.867 13.763 4.507 1.00 89.69 533 VAL A O 1
ATOM 4160 N N . LEU A 1 534 ? -12.515 15.472 5.914 1.00 95.69 534 LEU A N 1
ATOM 4161 C CA . LEU A 1 534 ? -12.896 14.759 7.136 1.00 95.69 534 LEU A CA 1
ATOM 4162 C C . LEU A 1 534 ? -14.410 14.735 7.379 1.00 95.69 534 LEU A C 1
ATOM 4164 O O . LEU A 1 534 ? -14.885 14.005 8.255 1.00 95.69 534 LEU A O 1
ATOM 4168 N N . HIS A 1 535 ? -15.191 15.530 6.637 1.00 93.69 535 HIS A N 1
ATOM 4169 C CA . HIS A 1 535 ? -16.638 15.648 6.842 1.00 93.69 535 HIS A CA 1
ATOM 4170 C C . HIS A 1 535 ? -17.377 14.295 6.817 1.00 93.69 535 HIS A C 1
ATOM 4172 O O . HIS A 1 535 ? -18.175 14.053 7.733 1.00 93.69 535 HIS A O 1
ATOM 4178 N N . PRO A 1 536 ? -17.121 13.387 5.848 1.00 91.81 536 PRO A N 1
ATOM 4179 C CA . PRO A 1 536 ? -17.760 12.072 5.828 1.00 91.81 536 PRO A CA 1
ATOM 4180 C C . PRO A 1 536 ? -17.462 11.261 7.094 1.00 91.81 536 PRO A C 1
ATOM 4182 O O . PRO A 1 536 ? -18.376 10.682 7.681 1.00 91.81 536 PRO A O 1
ATOM 4185 N N . SER A 1 537 ? -16.213 11.289 7.561 1.00 95.62 537 SER A N 1
ATOM 4186 C CA . SER A 1 537 ? -15.749 10.568 8.749 1.00 95.62 537 SER A CA 1
ATOM 4187 C C . SER A 1 537 ? -16.432 11.078 10.025 1.00 95.62 537 SER A C 1
ATOM 4189 O O . SER A 1 537 ? -16.979 10.282 10.787 1.00 95.62 537 SER A O 1
ATOM 4191 N N . PHE A 1 538 ? -16.521 12.399 10.229 1.00 96.62 538 PHE A N 1
ATOM 4192 C CA . PHE A 1 538 ? -17.235 12.974 11.382 1.00 96.62 538 PHE A CA 1
ATOM 4193 C C . PHE A 1 538 ? -18.731 12.641 11.381 1.00 96.62 538 PHE A C 1
ATOM 4195 O O . PHE A 1 538 ? -19.286 12.246 12.410 1.00 96.62 538 PHE A O 1
ATOM 4202 N N . LYS A 1 539 ? -19.397 12.739 10.223 1.00 90.19 539 LYS A N 1
ATOM 4203 C CA . LYS A 1 539 ? -20.802 12.322 10.096 1.00 90.19 539 LYS A CA 1
ATOM 4204 C C . LYS A 1 539 ? -20.980 10.842 10.393 1.00 90.19 539 LYS A C 1
ATOM 4206 O O . LYS A 1 539 ? -21.965 10.463 11.034 1.00 90.19 539 LYS A O 1
ATOM 4211 N N . LYS A 1 540 ? -20.026 10.014 9.968 1.00 90.06 540 LYS A N 1
ATOM 4212 C CA . LYS A 1 540 ? -20.071 8.581 10.217 1.00 90.06 540 LYS A CA 1
ATOM 4213 C C . LYS A 1 540 ? -19.946 8.259 11.703 1.00 90.06 540 LYS A C 1
ATOM 4215 O O . LYS A 1 540 ? -20.798 7.525 12.203 1.00 90.06 540 LYS A O 1
ATOM 4220 N N . LEU A 1 541 ? -19.002 8.882 12.413 1.00 90.88 541 LEU A N 1
ATOM 4221 C CA . LEU A 1 541 ? -18.868 8.762 13.872 1.00 90.88 541 LEU A CA 1
ATOM 4222 C C . LEU A 1 541 ? -20.178 9.096 14.594 1.00 90.88 541 LEU A C 1
ATOM 4224 O O . LEU A 1 541 ? -20.654 8.290 15.391 1.00 90.88 541 LEU A O 1
ATOM 4228 N N . GLN A 1 542 ? -20.817 10.225 14.254 1.00 86.81 542 GLN A N 1
ATOM 4229 C CA . GLN A 1 542 ? -22.120 10.590 14.825 1.00 86.81 542 GLN A CA 1
ATOM 4230 C C . GLN A 1 542 ? -23.192 9.531 14.535 1.00 86.81 542 GLN A C 1
ATOM 4232 O O . GLN A 1 542 ? -23.942 9.150 15.432 1.00 86.81 542 GLN A O 1
ATOM 4237 N N . SER A 1 543 ? -23.278 9.030 13.299 1.00 81.00 543 SER A N 1
ATOM 4238 C CA . SER A 1 543 ? -24.298 8.037 12.929 1.00 81.00 543 SER A CA 1
ATOM 4239 C C . SER A 1 543 ? -24.122 6.695 13.645 1.00 81.00 543 SER A C 1
ATOM 4241 O O . SER A 1 543 ? -25.113 6.065 14.005 1.00 81.00 543 SER A O 1
ATOM 4243 N N . LEU A 1 544 ? -22.872 6.292 13.889 1.00 81.50 544 LEU A N 1
ATOM 4244 C CA . LEU A 1 544 ? -22.517 5.064 14.599 1.00 81.50 544 LEU A CA 1
ATOM 4245 C C . LEU A 1 544 ? -22.469 5.256 16.123 1.00 81.50 544 LEU A C 1
ATOM 4247 O O . LEU A 1 544 ? -22.263 4.288 16.845 1.00 81.50 544 LEU A O 1
ATOM 4251 N N . GLN A 1 545 ? -22.667 6.487 16.615 1.00 82.94 545 GLN A N 1
ATOM 4252 C CA . GLN A 1 545 ? -22.551 6.855 18.034 1.00 82.94 545 GLN A CA 1
ATOM 4253 C C . GLN A 1 545 ? -21.168 6.544 18.640 1.00 82.94 545 GLN A C 1
ATOM 4255 O O . GLN A 1 545 ? -21.040 6.334 19.849 1.00 82.94 545 GLN A O 1
ATOM 4260 N N . LEU A 1 546 ? -20.135 6.558 17.796 1.00 94.06 546 LEU A N 1
ATOM 4261 C CA . LEU A 1 546 ? -18.740 6.380 18.181 1.00 94.06 546 LEU A CA 1
ATOM 4262 C C . LEU A 1 546 ? -18.177 7.672 18.787 1.00 94.06 546 LEU A C 1
ATOM 4264 O O . LEU A 1 546 ? -18.565 8.776 18.392 1.00 94.06 546 LEU A O 1
ATOM 4268 N N . THR A 1 547 ? -17.257 7.541 19.741 1.00 97.00 547 THR A N 1
ATOM 4269 C CA . THR A 1 547 ? -16.606 8.691 20.376 1.00 97.00 547 THR A CA 1
ATOM 4270 C C . THR A 1 547 ? -15.506 9.275 19.497 1.00 97.00 547 THR A C 1
ATOM 4272 O O . THR A 1 547 ? -14.827 8.573 18.742 1.00 97.00 547 THR A O 1
ATOM 4275 N N . PHE A 1 548 ? -15.342 10.588 19.610 1.00 98.19 548 PHE A N 1
ATOM 4276 C CA . PHE A 1 548 ? -14.197 11.326 19.111 1.00 98.19 548 PHE A CA 1
ATOM 4277 C C . PHE A 1 548 ? -13.343 11.757 20.302 1.00 98.19 548 PHE A C 1
ATOM 4279 O O . PHE A 1 548 ? -13.707 12.652 21.070 1.00 98.19 548 PHE A O 1
ATOM 4286 N N . ASP A 1 549 ? -12.206 11.101 20.465 1.00 98.44 549 ASP A N 1
ATOM 4287 C CA . ASP A 1 549 ? -11.252 11.392 21.521 1.00 98.44 549 ASP A CA 1
ATOM 4288 C C . ASP A 1 549 ? -10.225 12.390 20.959 1.00 98.44 549 ASP A C 1
ATOM 4290 O O . ASP A 1 549 ? -9.405 12.078 20.093 1.00 98.44 549 ASP A O 1
ATOM 4294 N N . ALA A 1 550 ? -10.324 13.646 21.389 1.00 98.00 550 ALA A N 1
ATOM 4295 C CA . ALA A 1 550 ? -9.548 14.753 20.848 1.00 98.00 550 ALA A CA 1
ATOM 4296 C C . ALA A 1 550 ? -8.177 14.839 21.538 1.00 98.00 550 ALA A C 1
ATOM 4298 O O . ALA A 1 550 ? -8.036 15.485 22.582 1.00 98.00 550 ALA A O 1
ATOM 4299 N N . LEU A 1 551 ? -7.156 14.217 20.936 1.00 96.81 551 LEU A N 1
ATOM 4300 C CA . LEU A 1 551 ? -5.755 14.321 21.366 1.00 96.81 551 LEU A CA 1
ATOM 4301 C C . LEU A 1 551 ? -5.125 15.625 20.873 1.00 96.81 551 LEU A C 1
ATOM 4303 O O . LEU A 1 551 ? -4.421 15.669 19.865 1.00 96.81 551 LEU A O 1
ATOM 4307 N N . VAL A 1 552 ? -5.425 16.701 21.593 1.00 96.88 552 VAL A N 1
ATOM 4308 C CA . VAL A 1 552 ? -5.074 18.074 21.224 1.00 96.88 552 VAL A CA 1
ATOM 4309 C C . VAL A 1 552 ? -4.119 18.724 22.227 1.00 96.88 552 VAL A C 1
ATOM 4311 O O . VAL A 1 552 ? -3.926 18.262 23.347 1.00 96.88 552 VAL A O 1
ATOM 4314 N N . THR A 1 553 ? -3.540 19.846 21.810 1.00 95.50 553 THR A N 1
ATOM 4315 C CA . THR A 1 553 ? -2.701 20.738 22.630 1.00 95.50 553 THR A CA 1
ATOM 4316 C C . THR A 1 553 ? -3.302 22.149 22.596 1.00 95.50 553 THR A C 1
ATOM 4318 O O . THR A 1 553 ? -4.215 22.390 21.795 1.00 95.50 553 THR A O 1
ATOM 4321 N N . PRO A 1 554 ? -2.819 23.128 23.388 1.00 95.50 554 PRO A N 1
ATOM 4322 C CA . PRO A 1 554 ? -3.461 24.441 23.469 1.00 95.50 554 PRO A CA 1
ATOM 4323 C C . PRO A 1 554 ? -3.597 25.172 22.125 1.00 95.50 554 PRO A C 1
ATOM 4325 O O . PRO A 1 554 ? -4.538 25.937 21.946 1.00 95.50 554 PRO A O 1
ATOM 4328 N N . VAL A 1 555 ? -2.704 24.916 21.159 1.00 94.56 555 VAL A N 1
ATOM 4329 C CA . VAL A 1 555 ? -2.765 25.529 19.816 1.00 94.56 555 VAL A CA 1
ATOM 4330 C C . VAL A 1 555 ? -3.939 25.041 18.964 1.00 94.56 555 VAL A C 1
ATOM 4332 O O . VAL A 1 555 ? -4.296 25.706 17.997 1.00 94.56 555 VAL A O 1
ATOM 4335 N N . HIS A 1 556 ? -4.548 23.913 19.325 1.00 97.00 556 HIS A N 1
ATOM 4336 C CA . HIS A 1 556 ? -5.629 23.278 18.574 1.00 97.00 556 HIS A CA 1
ATOM 4337 C C . HIS A 1 556 ? -7.028 23.638 19.104 1.00 97.00 556 HIS A C 1
ATOM 4339 O O . HIS A 1 556 ? -8.025 23.418 18.419 1.00 97.00 556 HIS A O 1
ATOM 4345 N N . LEU A 1 557 ? -7.128 24.189 20.321 1.00 97.19 557 LEU A N 1
ATOM 4346 C CA . LEU A 1 557 ? -8.402 24.357 21.032 1.00 97.19 557 LEU A CA 1
ATOM 4347 C C . LEU A 1 557 ? -9.399 25.265 20.301 1.00 97.19 557 LEU A C 1
ATOM 4349 O O . LEU A 1 557 ? -10.589 24.962 20.277 1.00 97.19 557 LEU A O 1
ATOM 4353 N N . SER A 1 558 ? -8.941 26.344 19.662 1.00 96.38 558 SER A N 1
ATOM 4354 C CA . SER A 1 558 ? -9.830 27.214 18.880 1.00 96.38 558 SER A CA 1
ATOM 4355 C C . SER A 1 558 ? -10.469 26.489 17.693 1.00 96.38 558 SER A C 1
ATOM 4357 O O . SER A 1 558 ? -11.636 26.726 17.390 1.00 96.38 558 SER A O 1
ATOM 4359 N N . TYR A 1 559 ? -9.726 25.585 17.051 1.00 97.69 559 TYR A N 1
ATOM 4360 C CA . TYR A 1 559 ? -10.216 24.784 15.928 1.00 97.69 559 TYR A CA 1
ATOM 4361 C C . TYR A 1 559 ? -11.140 23.662 16.406 1.00 97.69 559 TYR A C 1
ATOM 4363 O O . TYR A 1 559 ? -12.172 23.413 15.789 1.00 97.69 559 TYR A O 1
ATOM 4371 N N . LEU A 1 560 ? -10.833 23.042 17.551 1.00 98.06 560 LEU A N 1
ATOM 4372 C CA . LEU A 1 560 ? -11.731 22.076 18.185 1.00 98.06 560 LEU A CA 1
ATOM 4373 C C . LEU A 1 560 ? -13.069 22.723 18.572 1.00 98.06 560 LEU A C 1
ATOM 4375 O O . LEU A 1 560 ? -14.118 22.133 18.337 1.00 98.06 560 LEU A O 1
ATOM 4379 N N . LEU A 1 561 ? -13.061 23.943 19.116 1.00 98.00 561 LEU A N 1
ATOM 4380 C CA . LEU A 1 561 ? -14.292 24.677 19.422 1.00 98.00 561 LEU A CA 1
ATOM 4381 C C . LEU A 1 561 ? -15.145 24.897 18.164 1.00 98.00 561 LEU A C 1
ATOM 4383 O O . LEU A 1 561 ? -16.357 24.686 18.193 1.00 98.00 561 LEU A O 1
ATOM 4387 N N . GLU A 1 562 ? -14.525 25.288 17.049 1.00 98.00 562 GLU A N 1
ATOM 4388 C CA . GLU A 1 562 ? -15.232 25.435 15.775 1.00 98.00 562 GLU A CA 1
ATOM 4389 C C . GLU A 1 562 ? -15.793 24.097 15.269 1.00 98.00 562 GLU A C 1
ATOM 4391 O O . GLU A 1 562 ? -16.954 24.036 14.851 1.00 98.00 562 GLU A O 1
ATOM 4396 N N . LEU A 1 563 ? -15.014 23.015 15.359 1.00 97.88 563 LEU A N 1
ATOM 4397 C CA . LEU A 1 563 ? -15.465 21.668 15.013 1.00 97.88 563 LEU A CA 1
ATOM 4398 C C . LEU A 1 563 ? -16.690 21.261 15.843 1.00 97.88 563 LEU A C 1
ATOM 4400 O O . LEU A 1 563 ? -17.675 20.773 15.292 1.00 97.88 563 LEU A O 1
ATOM 4404 N N . LEU A 1 564 ? -16.661 21.497 17.154 1.00 97.50 564 LEU A N 1
ATOM 4405 C CA . LEU A 1 564 ? -17.757 21.153 18.061 1.00 97.50 564 LEU A CA 1
ATOM 4406 C C . LEU A 1 564 ? -19.013 21.991 17.814 1.00 97.50 564 LEU A C 1
ATOM 4408 O O . LEU A 1 564 ? -20.119 21.479 17.948 1.00 97.50 564 LEU A O 1
ATOM 4412 N N . HIS A 1 565 ? -18.877 23.242 17.372 1.00 96.94 565 HIS A N 1
ATOM 4413 C CA . HIS A 1 565 ? -20.025 24.009 16.880 1.00 96.94 565 HIS A CA 1
ATOM 4414 C C . HIS A 1 565 ? -20.580 23.460 15.560 1.00 96.94 565 HIS A C 1
ATOM 4416 O O . HIS A 1 565 ? -21.784 23.553 15.316 1.00 96.94 565 HIS A O 1
ATOM 4422 N N . ARG A 1 566 ? -19.726 22.882 14.706 1.00 95.31 566 ARG A N 1
ATOM 4423 C CA . ARG A 1 566 ? -20.130 22.246 13.441 1.00 95.31 566 ARG A CA 1
ATOM 4424 C C . ARG A 1 566 ? -20.822 20.894 13.664 1.00 95.31 566 ARG A C 1
ATOM 4426 O O . ARG A 1 566 ? -21.719 20.546 12.895 1.00 95.31 566 ARG A O 1
ATOM 4433 N N . TYR A 1 567 ? -20.445 20.162 14.714 1.00 92.56 567 TYR A N 1
ATOM 4434 C CA . TYR A 1 567 ? -20.995 18.849 15.076 1.00 92.56 567 TYR A CA 1
ATOM 4435 C C . TYR A 1 567 ? -21.379 18.778 16.570 1.00 92.56 567 TYR A C 1
ATOM 4437 O O . TYR A 1 567 ? -20.755 18.035 17.329 1.00 92.56 567 TYR A O 1
ATOM 4445 N N . PRO A 1 568 ? -22.420 19.510 17.009 1.00 87.81 568 PRO A N 1
ATOM 4446 C CA . PRO A 1 568 ? -22.764 19.643 18.431 1.00 87.81 568 PRO A CA 1
ATOM 4447 C C . PRO A 1 568 ? -23.189 18.329 19.105 1.00 87.81 568 PRO A C 1
ATOM 4449 O O . PRO A 1 568 ? -23.043 18.191 20.318 1.00 87.81 568 PRO A O 1
ATOM 4452 N N . ASP A 1 569 ? -23.673 17.357 18.325 1.00 84.25 569 ASP A N 1
ATOM 4453 C CA . ASP A 1 569 ? -24.111 16.047 18.828 1.00 84.25 569 ASP A CA 1
ATOM 4454 C C . ASP A 1 569 ? -22.997 14.984 18.795 1.00 84.25 569 ASP A C 1
ATOM 4456 O O . ASP A 1 569 ? -23.243 13.811 19.074 1.00 84.25 569 ASP A O 1
ATOM 4460 N N . MET A 1 570 ? -21.777 15.337 18.374 1.00 92.00 570 MET A N 1
ATOM 4461 C CA . MET A 1 570 ? -20.661 14.390 18.348 1.00 92.00 570 MET A CA 1
ATOM 4462 C C . MET A 1 570 ? -20.148 14.137 19.766 1.00 92.00 570 MET A C 1
ATOM 4464 O O . MET A 1 570 ? -19.678 15.058 20.439 1.00 92.00 570 MET A O 1
ATOM 4468 N N . LYS A 1 571 ? -20.190 12.873 20.206 1.00 94.50 571 LYS A N 1
ATOM 4469 C CA . LYS A 1 571 ? -19.668 12.441 21.509 1.00 94.50 571 LYS A CA 1
ATOM 4470 C C . LYS A 1 571 ? -18.167 12.696 21.566 1.00 94.50 571 LYS A C 1
ATOM 4472 O O . LYS A 1 571 ? -17.388 11.915 21.032 1.00 94.50 571 LYS A O 1
ATOM 4477 N N . THR A 1 572 ? -17.774 13.792 22.206 1.00 98.25 572 THR A N 1
ATOM 4478 C CA . THR A 1 572 ? -16.381 14.241 22.222 1.00 98.25 572 THR A CA 1
ATOM 4479 C C . THR A 1 572 ? -15.830 14.284 23.632 1.00 98.25 572 THR A C 1
ATOM 4481 O O . THR A 1 572 ? -16.474 14.805 24.546 1.00 98.25 572 THR A O 1
ATOM 4484 N N . VAL A 1 573 ? -14.608 13.786 23.788 1.00 98.38 573 VAL A N 1
ATOM 4485 C CA . VAL A 1 573 ? -13.823 13.920 25.012 1.00 98.38 573 VAL A CA 1
ATOM 4486 C C . VAL A 1 573 ? -12.462 14.517 24.686 1.00 98.38 573 VAL A C 1
ATOM 4488 O O . VAL A 1 573 ? -11.826 14.150 23.704 1.00 98.38 573 VAL A O 1
ATOM 4491 N N . ILE A 1 574 ? -12.023 15.472 25.498 1.00 98.62 574 ILE A N 1
ATOM 4492 C CA . ILE A 1 574 ? -10.717 16.113 25.361 1.00 98.62 574 ILE A CA 1
ATOM 4493 C C . ILE A 1 574 ? -9.697 15.306 26.148 1.00 98.62 574 ILE A C 1
ATOM 4495 O O . ILE A 1 574 ? -9.826 15.162 27.368 1.00 98.62 574 ILE A O 1
ATOM 4499 N N . ASP A 1 575 ? -8.672 14.812 25.466 1.00 98.12 575 ASP A N 1
ATOM 4500 C CA . ASP A 1 575 ? -7.633 14.014 26.100 1.00 98.12 575 ASP A CA 1
ATOM 4501 C C . ASP A 1 575 ? -6.657 14.892 26.884 1.00 98.12 575 ASP A C 1
ATOM 4503 O O . ASP A 1 575 ? -6.279 15.987 26.469 1.00 98.12 575 ASP A O 1
ATOM 4507 N N . HIS A 1 576 ? -6.251 14.386 28.046 1.00 97.44 576 HIS A N 1
ATOM 4508 C CA . HIS A 1 576 ? -5.211 14.957 28.902 1.00 97.44 576 HIS A CA 1
ATOM 4509 C C . HIS A 1 576 ? -5.372 16.445 29.253 1.00 97.44 576 HIS A C 1
ATOM 4511 O O . HIS A 1 576 ? -4.392 17.189 29.333 1.00 97.44 576 HIS A O 1
ATOM 4517 N N . GLY A 1 577 ? -6.612 16.923 29.396 1.00 96.62 577 GLY A N 1
ATOM 4518 C CA . GLY A 1 577 ? -6.886 18.346 29.589 1.00 96.62 577 GLY A CA 1
ATOM 4519 C C . GLY A 1 577 ? -6.354 19.235 28.461 1.00 96.62 577 GLY A C 1
ATOM 4520 O O . GLY A 1 577 ? -6.086 20.403 28.714 1.00 96.62 577 GLY A O 1
ATOM 4521 N N . ALA A 1 578 ? -6.171 18.702 27.250 1.00 97.00 578 ALA A N 1
ATOM 4522 C CA . ALA A 1 578 ? -5.495 19.343 26.123 1.00 97.00 578 ALA A CA 1
ATOM 4523 C C . ALA A 1 578 ? -4.038 19.748 26.400 1.00 97.00 578 ALA A C 1
ATOM 4525 O O . ALA A 1 578 ? -3.583 20.778 25.898 1.00 97.00 578 ALA A O 1
ATOM 4526 N N . LYS A 1 579 ? -3.326 18.955 27.213 1.00 95.88 579 LYS A N 1
ATOM 4527 C CA . LYS A 1 579 ? -1.884 19.074 27.486 1.00 95.88 579 LYS A CA 1
ATOM 4528 C C . LYS A 1 579 ? -1.446 20.499 27.859 1.00 95.88 579 LYS A C 1
ATOM 4530 O O . LYS A 1 579 ? -0.723 21.151 27.101 1.00 95.88 579 LYS A O 1
ATOM 4535 N N . PRO A 1 580 ? -1.927 21.040 28.993 1.00 95.56 580 PRO A N 1
ATOM 4536 C CA . PRO A 1 580 ? -1.479 22.346 29.457 1.00 95.56 580 PRO A CA 1
ATOM 4537 C C . PRO A 1 580 ? 0.022 22.317 29.766 1.00 95.56 580 PRO A C 1
ATOM 4539 O O . PRO A 1 580 ? 0.517 21.345 30.325 1.00 95.56 580 PRO A O 1
ATOM 4542 N N . ASP A 1 581 ? 0.734 23.405 29.470 1.00 91.94 581 ASP A N 1
ATOM 4543 C CA . ASP A 1 581 ? 2.172 23.536 29.741 1.00 91.94 581 ASP A CA 1
ATOM 4544 C C . ASP A 1 581 ? 2.425 23.807 31.237 1.00 91.94 581 ASP A C 1
ATOM 4546 O O . ASP A 1 581 ? 2.680 24.940 31.666 1.00 91.94 581 ASP A O 1
ATOM 4550 N N . ILE A 1 582 ? 2.270 22.756 32.050 1.00 93.94 582 ILE A N 1
ATOM 4551 C CA . ILE A 1 582 ? 2.397 22.811 33.512 1.00 93.94 582 ILE A CA 1
ATOM 4552 C C . ILE A 1 582 ? 3.839 23.126 33.906 1.00 93.94 582 ILE A C 1
ATOM 4554 O O . ILE A 1 582 ? 4.060 23.997 34.746 1.00 93.94 582 ILE A O 1
ATOM 4558 N N . ALA A 1 583 ? 4.819 22.481 33.267 1.00 90.88 583 ALA A N 1
ATOM 4559 C CA . ALA A 1 583 ? 6.233 22.682 33.569 1.00 90.88 583 ALA A CA 1
ATOM 4560 C C . ALA A 1 583 ? 6.695 24.140 33.380 1.00 90.88 583 ALA A C 1
ATOM 4562 O O . ALA A 1 583 ? 7.499 24.630 34.179 1.00 90.88 583 ALA A O 1
ATOM 4563 N N . ALA A 1 584 ? 6.202 24.851 32.357 1.00 88.38 584 ALA A N 1
ATOM 4564 C CA . ALA A 1 584 ? 6.521 26.269 32.162 1.00 88.38 584 ALA A CA 1
ATOM 4565 C C . ALA A 1 584 ? 5.533 27.230 32.848 1.00 88.38 584 ALA A C 1
ATOM 4567 O O . ALA A 1 584 ? 5.788 28.437 32.893 1.00 88.38 584 ALA A O 1
ATOM 4568 N N . GLY A 1 585 ? 4.405 26.729 33.363 1.00 87.81 585 GLY A N 1
ATOM 4569 C CA . GLY A 1 585 ? 3.336 27.540 33.951 1.00 87.81 585 GLY A CA 1
ATOM 4570 C C . GLY A 1 585 ? 2.624 28.449 32.941 1.00 87.81 585 GLY A C 1
ATOM 4571 O O . GLY A 1 585 ? 2.110 29.509 33.315 1.00 87.81 585 GLY A O 1
ATOM 4572 N N . ASN A 1 586 ? 2.621 28.087 31.653 1.00 86.94 586 ASN A N 1
ATOM 4573 C CA . ASN A 1 586 ? 2.060 28.905 30.578 1.00 86.94 586 ASN A CA 1
ATOM 4574 C C . ASN A 1 586 ? 0.626 28.480 30.225 1.00 86.94 586 ASN A C 1
ATOM 4576 O O . ASN A 1 586 ? 0.385 27.688 29.317 1.00 86.94 586 ASN A O 1
ATOM 4580 N N . PHE A 1 587 ? -0.346 29.071 30.918 1.00 91.12 587 PHE A N 1
ATOM 4581 C CA . PHE A 1 587 ? -1.759 28.700 30.787 1.00 91.12 587 PHE A CA 1
ATOM 4582 C C . PHE A 1 587 ? -2.595 29.652 29.921 1.00 91.12 587 PHE A C 1
ATOM 4584 O O . PHE A 1 587 ? -3.788 29.426 29.758 1.00 91.12 587 PHE A O 1
ATOM 4591 N N . GLN A 1 588 ? -2.025 30.727 29.362 1.00 85.75 588 GLN A N 1
ATOM 4592 C CA . GLN A 1 588 ? -2.833 31.815 28.786 1.00 85.75 588 GLN A CA 1
ATOM 4593 C C . GLN A 1 588 ? -3.742 31.361 27.631 1.00 85.75 588 GLN A C 1
ATOM 4595 O O . GLN A 1 588 ? -4.927 31.698 27.618 1.00 85.75 588 GLN A O 1
ATOM 4600 N N . LEU A 1 589 ? -3.190 30.619 26.663 1.00 83.69 589 LEU A N 1
ATOM 4601 C CA . LEU A 1 589 ? -3.957 30.108 25.522 1.00 83.69 589 LEU A CA 1
ATOM 4602 C C . LEU A 1 589 ? -4.920 28.999 25.964 1.00 83.69 589 LEU A C 1
ATOM 4604 O O . LEU A 1 589 ? -6.103 29.035 25.634 1.00 83.69 589 LEU A O 1
ATOM 4608 N N . TRP A 1 590 ? -4.417 28.078 26.788 1.00 95.38 590 TRP A N 1
ATOM 4609 C CA . TRP A 1 590 ? -5.173 26.961 27.340 1.00 95.38 590 TRP A CA 1
ATOM 4610 C C . TRP A 1 590 ? -6.421 27.421 28.108 1.00 95.38 590 TRP A C 1
ATOM 4612 O O . TRP A 1 590 ? -7.533 27.046 27.752 1.00 95.38 590 TRP A O 1
ATOM 4622 N N . THR A 1 591 ? -6.270 28.310 29.095 1.00 94.56 591 THR A N 1
ATOM 4623 C CA . THR A 1 591 ? -7.380 28.814 29.917 1.00 94.56 591 THR A CA 1
ATOM 4624 C C . THR A 1 591 ? -8.449 29.511 29.084 1.00 94.56 591 THR A C 1
ATOM 4626 O O . THR A 1 591 ? -9.637 29.373 29.373 1.00 94.56 591 THR A O 1
ATOM 4629 N N . LYS A 1 592 ? -8.051 30.280 28.065 1.00 93.44 592 LYS A N 1
ATOM 4630 C CA . LYS A 1 592 ? -8.995 31.024 27.232 1.00 93.44 592 LYS A CA 1
ATOM 4631 C C . LYS A 1 592 ? -9.916 30.073 26.467 1.00 93.44 592 LYS A C 1
ATOM 4633 O O . LYS A 1 592 ? -11.131 30.196 26.588 1.00 93.44 592 LYS A O 1
ATOM 4638 N N . ASP A 1 593 ? -9.350 29.158 25.687 1.00 95.06 593 ASP A N 1
ATOM 4639 C CA . ASP A 1 593 ? -10.135 28.375 24.731 1.00 95.06 593 ASP A CA 1
ATOM 4640 C C . ASP A 1 593 ? -10.746 27.117 25.382 1.00 95.06 593 ASP A C 1
ATOM 4642 O O . ASP A 1 593 ? -11.880 26.759 25.067 1.00 95.06 593 ASP A O 1
ATOM 4646 N N . MET A 1 594 ? -10.085 26.516 26.382 1.00 97.56 594 MET A N 1
ATOM 4647 C CA . MET A 1 594 ? -10.632 25.377 27.137 1.00 97.56 594 MET A CA 1
ATOM 4648 C C . MET A 1 594 ? -11.893 25.762 27.921 1.00 97.56 594 MET A C 1
ATOM 4650 O O . MET A 1 594 ? -12.872 25.015 27.941 1.00 97.56 594 MET A O 1
ATOM 4654 N N . LYS A 1 595 ? -11.903 26.963 28.516 1.00 97.44 595 LYS A N 1
ATOM 4655 C CA . LYS A 1 595 ? -13.088 27.507 29.185 1.00 97.44 595 LYS A CA 1
ATOM 4656 C C . LYS A 1 595 ? -14.254 27.687 28.209 1.00 97.44 595 LYS A C 1
ATOM 4658 O O . LYS A 1 595 ? -15.376 27.323 28.543 1.00 97.44 595 LYS A O 1
ATOM 4663 N N . LEU A 1 596 ? -13.995 28.215 27.009 1.00 97.62 596 LEU A N 1
ATOM 4664 C CA . LEU A 1 596 ? -15.038 28.389 25.993 1.00 97.62 596 LEU A CA 1
ATOM 4665 C C . LEU A 1 596 ? -15.632 27.044 25.572 1.00 97.62 596 LEU A C 1
ATOM 4667 O O . LEU A 1 596 ? -16.850 26.933 25.489 1.00 97.62 596 LEU A O 1
ATOM 4671 N N . ILE A 1 597 ? -14.804 26.015 25.372 1.00 98.06 597 ILE A N 1
ATOM 4672 C CA . ILE A 1 597 ? -15.299 24.672 25.045 1.00 98.06 597 ILE A CA 1
ATOM 4673 C C . ILE A 1 597 ? -16.168 24.120 26.176 1.00 98.06 597 ILE A C 1
ATOM 4675 O O . ILE A 1 597 ? -17.258 23.610 25.917 1.00 98.06 597 ILE A O 1
ATOM 4679 N N . ALA A 1 598 ? -15.735 24.265 27.428 1.00 97.62 598 ALA A N 1
ATOM 4680 C CA . ALA A 1 598 ? -16.506 23.802 28.574 1.00 97.62 598 ALA A CA 1
ATOM 4681 C C . ALA A 1 598 ? -17.863 24.519 28.716 1.00 97.62 598 ALA A C 1
ATOM 4683 O O . ALA A 1 598 ? -18.841 23.878 29.098 1.00 97.62 598 ALA A O 1
ATOM 4684 N N . GLU A 1 599 ? -17.926 25.821 28.415 1.00 96.50 599 GLU A N 1
ATOM 4685 C CA . GLU A 1 599 ? -19.138 26.649 28.528 1.00 96.50 599 GLU A CA 1
ATOM 4686 C C . GLU A 1 599 ? -20.093 26.515 27.330 1.00 96.50 599 GLU A C 1
ATOM 4688 O O . GLU A 1 599 ? -21.298 26.694 27.498 1.00 96.50 599 GLU A O 1
ATOM 4693 N N . GLN A 1 600 ? -19.577 26.246 26.127 1.00 97.25 600 GLN A N 1
ATOM 4694 C CA . GLN A 1 600 ? -20.349 26.311 24.874 1.00 97.25 600 GLN A CA 1
ATOM 4695 C C . GLN A 1 600 ? -20.663 24.943 24.263 1.00 97.25 600 GLN A C 1
ATOM 4697 O O . GLN A 1 600 ? -21.412 24.871 23.291 1.00 97.25 600 GLN A O 1
ATOM 4702 N N . THR A 1 601 ? -20.106 23.858 24.805 1.00 96.56 601 THR A N 1
ATOM 4703 C CA . THR A 1 601 ? -20.242 22.516 24.226 1.00 96.56 601 THR A CA 1
ATOM 4704 C C . THR A 1 601 ? -20.551 21.461 25.285 1.00 96.56 601 THR A C 1
ATOM 4706 O O . THR A 1 601 ? -20.344 21.668 26.484 1.00 96.56 601 THR A O 1
ATOM 4709 N N . ASN A 1 602 ? -20.976 20.287 24.819 1.00 92.44 602 ASN A N 1
ATOM 4710 C CA . ASN A 1 602 ? -21.225 19.112 25.655 1.00 92.44 602 ASN A CA 1
ATOM 4711 C C . ASN A 1 602 ? -19.988 18.208 25.810 1.00 92.44 602 ASN A C 1
ATOM 4713 O O . ASN A 1 602 ? -20.117 17.066 26.245 1.00 92.44 602 ASN A O 1
ATOM 4717 N N . ALA A 1 603 ? -18.793 18.688 25.443 1.00 96.88 603 ALA A N 1
ATOM 4718 C CA . ALA A 1 603 ? -17.581 17.882 25.511 1.00 96.88 603 ALA A CA 1
ATOM 4719 C C . ALA A 1 603 ? -17.235 17.480 26.954 1.00 96.88 603 ALA A C 1
ATOM 4721 O O . ALA A 1 603 ? -17.416 18.256 27.902 1.00 96.88 603 ALA A O 1
ATOM 4722 N N . TYR A 1 604 ? -16.704 16.267 27.084 1.00 98.44 604 TYR A N 1
ATOM 4723 C CA . TYR A 1 604 ? -16.089 15.743 28.300 1.00 98.44 604 TYR A CA 1
ATOM 4724 C C . TYR A 1 604 ? -14.593 16.078 28.305 1.00 98.44 604 TYR A C 1
ATOM 4726 O O . TYR A 1 604 ? -14.017 16.444 27.280 1.00 98.44 604 TYR A O 1
ATOM 4734 N N . CYS A 1 605 ? -13.935 15.936 29.451 1.00 98.56 605 CYS A N 1
ATOM 4735 C CA . CYS A 1 605 ? -12.496 16.147 29.576 1.00 98.56 605 CYS A CA 1
ATOM 4736 C C . CYS A 1 605 ? -11.854 15.052 30.430 1.00 98.56 605 CYS A C 1
ATOM 4738 O O . CYS A 1 605 ? -12.318 14.763 31.537 1.00 98.56 605 CYS A O 1
ATOM 4740 N N . LYS A 1 606 ? -10.770 14.449 29.931 1.00 98.19 606 LYS A N 1
ATOM 4741 C CA . LYS A 1 606 ? -9.989 13.474 30.691 1.00 98.19 606 LYS A CA 1
ATOM 4742 C C . LYS A 1 606 ? -8.982 14.169 31.597 1.00 98.19 606 LYS A C 1
ATOM 4744 O O . LYS A 1 606 ? -8.065 14.840 31.125 1.00 98.19 606 LYS A O 1
ATOM 4749 N N . VAL A 1 607 ? -9.071 13.891 32.892 1.00 97.50 607 VAL A N 1
ATOM 4750 C CA . VAL A 1 607 ? -8.026 14.176 33.878 1.00 97.50 607 VAL A CA 1
ATOM 4751 C C . VAL A 1 607 ? -7.011 13.033 33.816 1.00 97.50 607 VAL A C 1
ATOM 4753 O O . VAL A 1 607 ? -7.125 12.025 34.510 1.00 97.50 607 VAL A O 1
ATOM 4756 N N . SER A 1 608 ? -6.061 13.158 32.893 1.00 96.44 608 SER A N 1
ATOM 4757 C CA . SER A 1 608 ? -5.025 12.162 32.578 1.00 96.44 608 SER A CA 1
ATOM 4758 C C . SER A 1 608 ? -3.806 12.864 31.967 1.00 96.44 608 SER A C 1
ATOM 4760 O O . SER A 1 608 ? -3.918 14.026 31.594 1.00 96.44 608 SER A O 1
ATOM 4762 N N . GLY A 1 609 ? -2.640 12.219 31.884 1.00 93.81 609 GLY A N 1
ATOM 4763 C CA . GLY A 1 609 ? -1.437 12.772 31.225 1.00 93.81 609 GLY A CA 1
ATOM 4764 C C . GLY A 1 609 ? -0.811 14.028 31.863 1.00 93.81 609 GLY A C 1
ATOM 4765 O O . GLY A 1 609 ? 0.314 14.386 31.531 1.00 93.81 609 GLY A O 1
ATOM 4766 N N . LEU A 1 610 ? -1.478 14.672 32.830 1.00 96.19 610 LEU A N 1
ATOM 4767 C CA . LEU A 1 610 ? -1.045 15.937 33.440 1.00 96.19 610 LEU A CA 1
ATOM 4768 C C . LEU A 1 610 ? 0.337 15.844 34.101 1.00 96.19 610 LEU A C 1
ATOM 4770 O O . LEU A 1 610 ? 1.125 16.782 34.031 1.00 96.19 610 LEU A O 1
ATOM 4774 N N . ILE A 1 611 ? 0.661 14.707 34.720 1.00 95.44 611 ILE A N 1
ATOM 4775 C CA . ILE A 1 611 ? 1.968 14.527 35.368 1.00 95.44 611 ILE A CA 1
ATOM 4776 C C . ILE A 1 611 ? 3.117 14.467 34.357 1.00 95.44 611 ILE A C 1
ATOM 4778 O O . ILE A 1 611 ? 4.232 14.871 34.675 1.00 95.44 611 ILE A O 1
ATOM 4782 N N . THR A 1 612 ? 2.848 14.003 33.134 1.00 92.69 612 THR A N 1
ATOM 4783 C CA . THR A 1 612 ? 3.826 13.988 32.042 1.00 92.69 612 THR A CA 1
ATOM 4784 C C . THR A 1 612 ? 4.132 15.419 31.598 1.00 92.69 612 THR A C 1
ATOM 4786 O O . THR A 1 612 ? 5.300 15.768 31.439 1.00 92.69 612 THR A O 1
ATOM 4789 N N . GLU A 1 613 ? 3.109 16.279 31.529 1.00 94.31 613 GLU A N 1
ATOM 4790 C CA . GLU A 1 613 ? 3.247 17.708 31.199 1.00 94.31 613 GLU A CA 1
ATOM 4791 C C . GLU A 1 613 ? 3.888 18.542 32.328 1.00 94.31 613 GLU A C 1
ATOM 4793 O O . GLU A 1 613 ? 4.490 19.588 32.082 1.00 94.31 613 GLU A O 1
ATOM 4798 N N . ALA A 1 614 ? 3.801 18.084 33.580 1.00 92.19 614 ALA A N 1
ATOM 4799 C CA . ALA A 1 614 ? 4.502 18.690 34.717 1.00 92.19 614 ALA A CA 1
ATOM 4800 C C . ALA A 1 614 ? 5.993 18.295 34.789 1.00 92.19 614 ALA A C 1
ATOM 4802 O O . ALA A 1 614 ? 6.794 18.954 35.458 1.00 92.19 614 ALA A O 1
ATOM 4803 N N . GLY A 1 615 ? 6.386 17.232 34.080 1.00 86.69 615 GLY A N 1
ATOM 4804 C CA . GLY A 1 615 ? 7.748 16.707 34.046 1.00 86.69 615 GLY A CA 1
ATOM 4805 C C . GLY A 1 615 ? 8.124 15.845 35.265 1.00 86.69 615 GLY A C 1
ATOM 4806 O O . GLY A 1 615 ? 7.384 15.733 36.236 1.00 86.69 615 GLY A O 1
ATOM 4807 N N . PRO A 1 616 ? 9.323 15.232 35.279 1.00 83.38 616 PRO A N 1
ATOM 4808 C CA . PRO A 1 616 ? 9.665 14.116 36.177 1.00 83.38 616 PRO A CA 1
ATOM 4809 C C . PRO A 1 616 ? 9.873 14.485 37.659 1.00 83.38 616 PRO A C 1
ATOM 4811 O O . PRO A 1 616 ? 10.222 13.622 38.463 1.00 83.38 616 PRO A O 1
ATOM 4814 N N . LYS A 1 617 ? 9.743 15.763 38.033 1.00 87.62 617 LYS A N 1
ATOM 4815 C CA . LYS A 1 617 ? 9.980 16.269 39.401 1.00 87.62 617 LYS A CA 1
ATOM 4816 C C . LYS A 1 617 ? 8.762 16.966 40.006 1.00 87.62 617 LYS A C 1
ATOM 4818 O O . LYS A 1 617 ? 8.925 17.733 40.952 1.00 87.62 617 LYS A O 1
ATOM 4823 N N . TRP A 1 618 ? 7.586 16.716 39.447 1.00 94.25 618 TRP A N 1
ATOM 4824 C CA . TRP A 1 618 ? 6.338 17.316 39.892 1.00 94.25 618 TRP A CA 1
ATOM 4825 C C . TRP A 1 618 ? 6.006 16.972 41.355 1.00 94.25 618 TRP A C 1
ATOM 4827 O O . TRP A 1 618 ? 6.358 15.903 41.872 1.00 94.25 618 TRP A O 1
ATOM 4837 N N . CYS A 1 619 ? 5.306 17.887 42.016 1.00 93.88 619 CYS A N 1
ATOM 4838 C CA . CYS A 1 619 ? 4.619 17.686 43.288 1.00 93.88 619 CYS A CA 1
ATOM 4839 C C . CYS A 1 619 ? 3.111 17.918 43.123 1.00 93.88 619 CYS A C 1
ATOM 4841 O O . CYS A 1 619 ? 2.659 18.432 42.102 1.00 93.88 619 CYS A O 1
ATOM 4843 N N . ASP A 1 620 ? 2.315 17.502 44.109 1.00 94.75 620 ASP A N 1
ATOM 4844 C CA . ASP A 1 620 ? 0.851 17.538 43.996 1.00 94.75 620 ASP A CA 1
ATOM 4845 C C . ASP A 1 620 ? 0.333 18.982 43.786 1.00 94.75 620 ASP A C 1
ATOM 4847 O O . ASP A 1 620 ? -0.603 19.214 43.018 1.00 94.75 620 ASP A O 1
ATOM 4851 N N . GLU A 1 621 ? 1.027 19.969 44.361 1.00 93.81 621 GLU A N 1
ATOM 4852 C CA . GLU A 1 621 ? 0.765 21.403 44.204 1.00 93.81 621 GLU A CA 1
ATOM 4853 C C . GLU A 1 621 ? 0.964 21.933 42.774 1.00 93.81 621 GLU A C 1
ATOM 4855 O O . GLU A 1 621 ? 0.392 22.971 42.437 1.00 93.81 621 GLU A O 1
ATOM 4860 N N . ASP A 1 622 ? 1.725 21.234 41.927 1.00 93.81 622 ASP A N 1
ATOM 4861 C CA . ASP A 1 622 ? 1.886 21.591 40.511 1.00 93.81 622 ASP A CA 1
ATOM 4862 C C . ASP A 1 622 ? 0.659 21.170 39.679 1.00 93.81 622 ASP A C 1
ATOM 4864 O O . ASP A 1 622 ? 0.368 21.773 38.646 1.00 93.81 622 ASP A O 1
ATOM 4868 N N . ILE A 1 623 ? -0.085 20.150 40.130 1.00 96.38 623 ILE A N 1
ATOM 4869 C CA . ILE A 1 623 ? -1.193 19.537 39.377 1.00 96.38 623 ILE A CA 1
ATOM 4870 C C . ILE A 1 623 ? -2.556 20.056 39.841 1.00 96.38 623 ILE A C 1
ATOM 4872 O O . ILE A 1 623 ? -3.441 20.298 39.015 1.00 96.38 623 ILE A O 1
ATOM 4876 N N . TYR A 1 624 ? -2.736 20.254 41.152 1.00 96.62 624 TYR A N 1
ATOM 4877 C CA . TYR A 1 624 ? -4.010 20.692 41.736 1.00 96.62 624 TYR A CA 1
ATOM 4878 C C . TYR A 1 624 ? -4.602 21.943 41.071 1.00 96.62 624 TYR A C 1
ATOM 4880 O O . TYR A 1 624 ? -5.786 21.898 40.742 1.00 96.62 624 TYR A O 1
ATOM 4888 N N . PRO A 1 625 ? -3.834 23.005 40.743 1.00 95.06 625 PRO A N 1
ATOM 4889 C CA . PRO A 1 625 ? -4.396 24.185 40.084 1.00 95.06 625 PRO A CA 1
ATOM 4890 C C . PRO A 1 625 ? -5.050 23.890 38.727 1.00 95.06 625 PRO A C 1
ATOM 4892 O O . PRO A 1 625 ? -6.039 24.531 38.367 1.00 95.06 625 PRO A O 1
ATOM 4895 N N . VAL A 1 626 ? -4.513 22.928 37.970 1.00 96.50 626 VAL A N 1
ATOM 4896 C CA . VAL A 1 626 ? -5.085 22.507 36.685 1.00 96.50 626 VAL A CA 1
ATOM 4897 C C . VAL A 1 626 ? -6.352 21.691 36.912 1.00 96.50 626 VAL A C 1
ATOM 4899 O O . VAL A 1 626 ? -7.367 21.967 36.275 1.00 96.50 626 VAL A O 1
ATOM 4902 N N . MET A 1 627 ? -6.327 20.733 37.843 1.00 97.50 627 MET A N 1
ATOM 4903 C CA . MET A 1 627 ? -7.507 19.922 38.169 1.00 97.50 627 MET A CA 1
ATOM 4904 C C . MET A 1 627 ? -8.650 20.776 38.727 1.00 97.50 627 MET A C 1
ATOM 4906 O O . MET A 1 627 ? -9.793 20.608 38.307 1.00 97.50 627 MET A O 1
ATOM 4910 N N . ASP A 1 628 ? -8.347 21.758 39.577 1.00 97.50 628 ASP A N 1
ATOM 4911 C CA . ASP A 1 628 ? -9.324 22.717 40.096 1.00 97.50 628 ASP A CA 1
ATOM 4912 C C . ASP A 1 628 ? -9.950 23.547 38.967 1.00 97.50 628 ASP A C 1
ATOM 4914 O O . ASP A 1 628 ? -11.161 23.766 38.953 1.00 97.50 628 ASP A O 1
ATOM 4918 N N . GLN A 1 629 ? -9.162 24.012 37.988 1.00 96.94 629 GLN A N 1
ATOM 4919 C CA . GLN A 1 629 ? -9.707 24.741 36.835 1.00 96.94 629 GLN A CA 1
ATOM 4920 C C . GLN A 1 629 ? -10.589 23.854 35.955 1.00 96.94 629 GLN A C 1
ATOM 4922 O O . GLN A 1 629 ? -11.693 24.267 35.598 1.00 96.94 629 GLN A O 1
ATOM 4927 N N . LEU A 1 630 ? -10.151 22.628 35.659 1.00 98.06 630 LEU A N 1
ATOM 4928 C CA . LEU A 1 630 ? -10.947 21.666 34.898 1.00 98.06 630 LEU A CA 1
ATOM 4929 C C . LEU A 1 630 ? -12.265 21.343 35.611 1.00 98.06 630 LEU A C 1
ATOM 4931 O O . LEU A 1 630 ? -13.318 21.364 34.976 1.00 98.06 630 LEU A O 1
ATOM 4935 N N . TYR A 1 631 ? -12.231 21.125 36.926 1.00 98.19 631 TYR A N 1
ATOM 4936 C CA . TYR A 1 631 ? -13.428 20.902 37.736 1.00 98.19 631 TYR A CA 1
ATOM 4937 C C . TYR A 1 631 ? -14.370 22.106 37.693 1.00 98.19 631 TYR A C 1
ATOM 4939 O O . TYR A 1 631 ? -15.562 21.945 37.440 1.00 98.19 631 TYR A O 1
ATOM 4947 N N . ASN A 1 632 ? -13.841 23.321 37.853 1.00 97.62 632 ASN A N 1
ATOM 4948 C CA . ASN A 1 632 ? -14.640 24.546 37.819 1.00 97.62 632 ASN A CA 1
ATOM 4949 C C . ASN A 1 632 ? -15.325 24.791 36.465 1.00 97.62 632 ASN A C 1
ATOM 4951 O O . ASN A 1 632 ? -16.391 25.404 36.433 1.00 97.62 632 ASN A O 1
ATOM 4955 N N . TRP A 1 633 ? -14.727 24.361 35.351 1.00 97.94 633 TRP A N 1
ATOM 4956 C CA . TRP A 1 633 ? -15.294 24.572 34.015 1.00 97.94 633 TRP A CA 1
ATOM 4957 C C . TRP A 1 633 ? -16.217 23.442 33.561 1.00 97.94 633 TRP A C 1
ATOM 4959 O O . TRP A 1 633 ? -17.310 23.701 33.060 1.00 97.94 633 TRP A O 1
ATOM 4969 N N . PHE A 1 634 ? -15.793 22.188 33.716 1.00 97.62 634 PHE A N 1
ATOM 4970 C CA . PHE A 1 634 ? -16.544 21.033 33.214 1.00 97.62 634 PHE A CA 1
ATOM 4971 C C . PHE A 1 634 ? -17.593 20.540 34.213 1.00 97.62 634 PHE A C 1
ATOM 4973 O O . PHE A 1 634 ? -18.639 20.027 33.802 1.00 97.62 634 PHE A O 1
ATOM 4980 N N . GLY A 1 635 ? -17.345 20.746 35.507 1.00 96.00 635 GLY A N 1
ATOM 4981 C CA . GLY A 1 635 ? -18.119 20.164 36.594 1.00 96.00 635 GLY A CA 1
ATOM 4982 C C . GLY A 1 635 ? -17.849 18.663 36.773 1.00 96.00 635 GLY A C 1
ATOM 4983 O O . GLY A 1 635 ? -17.258 18.013 35.905 1.00 96.00 635 GLY A O 1
ATOM 4984 N N . PRO A 1 636 ? -18.329 18.073 37.879 1.00 93.50 636 PRO A N 1
ATOM 4985 C CA . PRO A 1 636 ? -18.042 16.683 38.233 1.00 93.50 636 PRO A CA 1
ATOM 4986 C C . PRO A 1 636 ? -18.633 15.660 37.258 1.00 93.50 636 PRO A C 1
ATOM 4988 O O . PRO A 1 636 ? -18.125 14.553 37.184 1.00 93.50 636 PRO A O 1
ATOM 4991 N N . ARG A 1 637 ? -19.654 16.025 36.467 1.00 93.56 637 ARG A N 1
ATOM 4992 C CA . ARG A 1 637 ? -20.350 15.128 35.519 1.00 93.56 637 ARG A CA 1
ATOM 4993 C C . ARG A 1 637 ? -19.682 14.983 34.150 1.00 93.56 637 ARG A C 1
ATOM 4995 O O . ARG A 1 637 ? -20.103 14.153 33.354 1.00 93.56 637 ARG A O 1
ATOM 5002 N N . ARG A 1 638 ? -18.684 15.818 33.840 1.00 96.50 638 ARG A N 1
ATOM 5003 C CA . ARG A 1 638 ? -17.999 15.817 32.531 1.00 96.50 638 ARG A CA 1
ATOM 5004 C C . ARG A 1 638 ? -16.496 15.589 32.623 1.00 96.50 638 ARG A C 1
ATOM 5006 O O . ARG A 1 638 ? -15.803 15.652 31.610 1.00 96.50 638 ARG A O 1
ATOM 5013 N N . LEU A 1 639 ? -15.988 15.315 33.822 1.00 98.38 639 LEU A N 1
ATOM 5014 C CA . LEU A 1 639 ? -14.604 14.907 34.019 1.00 98.38 639 LEU A CA 1
ATOM 5015 C C . LEU A 1 639 ? -14.497 13.387 34.074 1.00 98.38 639 LEU A C 1
ATOM 5017 O O . LEU A 1 639 ? -15.281 12.730 34.752 1.00 98.38 639 LEU A O 1
ATOM 5021 N N . ILE A 1 640 ? -13.511 12.838 33.374 1.00 98.25 640 ILE A N 1
ATOM 5022 C CA . ILE A 1 640 ? -13.214 11.405 33.349 1.00 98.25 640 ILE A CA 1
ATOM 5023 C C . ILE A 1 640 ? -11.780 11.208 33.824 1.00 98.25 640 ILE A C 1
ATOM 5025 O O . ILE A 1 640 ? -10.855 11.795 33.268 1.00 98.25 640 ILE A O 1
ATOM 5029 N N . TRP A 1 641 ? -11.562 10.384 34.839 1.00 97.62 641 TRP A N 1
ATOM 5030 C CA . TRP A 1 641 ? -10.210 9.993 35.210 1.00 97.62 641 TRP A CA 1
ATOM 5031 C C . TRP A 1 641 ? -9.615 9.035 34.171 1.00 97.62 641 TRP A C 1
ATOM 5033 O O . TRP A 1 641 ? -10.279 8.118 33.692 1.00 97.62 641 TRP A O 1
ATOM 5043 N N . GLY A 1 642 ? -8.340 9.232 33.841 1.00 96.38 642 GLY A N 1
ATOM 5044 C CA . GLY A 1 642 ? -7.570 8.295 33.031 1.00 96.38 642 GLY A CA 1
ATOM 5045 C C . GLY A 1 642 ? -6.156 8.145 33.574 1.00 96.38 642 GLY A C 1
ATOM 5046 O O . GLY A 1 642 ? -5.553 9.107 34.057 1.00 96.38 642 GLY A O 1
ATOM 5047 N N . SER A 1 643 ? -5.607 6.935 33.487 1.00 94.75 643 SER A N 1
ATOM 5048 C CA . SER A 1 643 ? -4.252 6.670 33.971 1.00 94.75 643 SER A CA 1
ATOM 5049 C C . SER A 1 643 ? -3.178 7.256 33.055 1.00 94.75 643 SER A C 1
ATOM 5051 O O . SER A 1 643 ? -2.165 7.721 33.560 1.00 94.75 643 SER A O 1
ATOM 5053 N N . ASP A 1 644 ? -3.408 7.246 31.737 1.00 94.56 644 ASP A N 1
ATOM 5054 C CA . ASP A 1 644 ? -2.377 7.457 30.707 1.00 94.56 644 ASP A CA 1
ATOM 5055 C C . ASP A 1 644 ? -1.255 6.397 30.759 1.00 94.56 644 ASP A C 1
ATOM 5057 O O . ASP A 1 644 ? -0.089 6.642 30.461 1.00 94.56 644 ASP A O 1
ATOM 5061 N N . TRP A 1 645 ? -1.581 5.187 31.226 1.00 95.44 645 TRP A N 1
ATOM 5062 C CA . TRP A 1 645 ? -0.609 4.100 31.343 1.00 95.44 645 TRP A CA 1
ATOM 5063 C C . TRP A 1 645 ? -0.393 3.437 29.974 1.00 95.44 645 TRP A C 1
ATOM 5065 O O . TRP A 1 645 ? -1.384 3.172 29.296 1.00 95.44 645 TRP A O 1
ATOM 5075 N N . PRO A 1 646 ? 0.851 3.105 29.574 1.00 94.44 646 PRO A N 1
ATOM 5076 C CA . PRO A 1 646 ? 2.095 3.179 30.348 1.00 94.44 646 PRO A CA 1
ATOM 5077 C C . PRO A 1 646 ? 2.875 4.499 30.221 1.00 94.44 646 PRO A C 1
ATOM 5079 O O . PRO A 1 646 ? 3.889 4.638 30.904 1.00 94.44 646 PRO A O 1
ATOM 5082 N N . VAL A 1 647 ? 2.429 5.463 29.406 1.00 92.81 647 VAL A N 1
ATOM 5083 C CA . VAL A 1 647 ? 3.122 6.751 29.168 1.00 92.81 647 VAL A CA 1
ATOM 5084 C C . VAL A 1 647 ? 3.397 7.506 30.472 1.00 92.81 647 VAL A C 1
ATOM 5086 O O . VAL A 1 647 ? 4.495 8.031 30.665 1.00 92.81 647 VAL A O 1
ATOM 5089 N N . LEU A 1 648 ? 2.471 7.446 31.434 1.00 93.62 648 LEU A N 1
ATOM 5090 C CA . LEU A 1 648 ? 2.612 8.033 32.772 1.00 93.62 648 LEU A CA 1
ATOM 5091 C C . LEU A 1 648 ? 3.908 7.612 33.500 1.00 93.62 648 LEU A C 1
ATOM 5093 O O . LEU A 1 648 ? 4.395 8.335 34.373 1.00 93.62 648 LEU A O 1
ATOM 5097 N N . ASN A 1 649 ? 4.491 6.454 33.157 1.00 93.62 649 ASN A N 1
ATOM 5098 C CA . ASN A 1 649 ? 5.718 5.948 33.778 1.00 93.62 649 ASN A CA 1
ATOM 5099 C C . ASN A 1 649 ? 6.952 6.815 33.464 1.00 93.62 649 ASN A C 1
ATOM 5101 O O . ASN A 1 649 ? 7.976 6.677 34.133 1.00 93.62 649 ASN A O 1
ATOM 5105 N N . LEU A 1 650 ? 6.865 7.727 32.489 1.00 90.88 650 LEU A N 1
ATOM 5106 C CA . LEU A 1 650 ? 7.904 8.724 32.217 1.00 90.88 650 LEU A CA 1
ATOM 5107 C C . LEU A 1 650 ? 8.052 9.760 33.342 1.00 90.88 650 LEU A C 1
ATOM 5109 O O . LEU A 1 650 ? 9.145 10.288 33.552 1.00 90.88 650 LEU A O 1
ATOM 5113 N N . ALA A 1 651 ? 6.970 10.045 34.072 1.00 91.69 651 ALA A N 1
ATOM 5114 C CA . ALA A 1 651 ? 6.935 11.066 35.122 1.00 91.69 651 ALA A CA 1
ATOM 5115 C C . ALA A 1 651 ? 6.520 10.527 36.502 1.00 91.69 651 ALA A C 1
ATOM 5117 O O . ALA A 1 651 ? 6.572 11.252 37.498 1.00 91.69 651 ALA A O 1
ATOM 5118 N N . GLY A 1 652 ? 6.116 9.261 36.602 1.00 92.69 652 GLY A N 1
ATOM 5119 C CA . GLY A 1 652 ? 5.667 8.665 37.854 1.00 92.69 652 GLY A CA 1
ATOM 5120 C C . GLY A 1 652 ? 5.387 7.171 37.739 1.00 92.69 652 GLY A C 1
ATOM 5121 O O . GLY A 1 652 ? 6.136 6.422 37.125 1.00 92.69 652 GLY A O 1
ATOM 5122 N N . ASN A 1 653 ? 4.325 6.725 38.400 1.00 93.94 653 ASN A N 1
ATOM 5123 C CA . ASN A 1 653 ? 3.773 5.381 38.267 1.00 93.94 653 ASN A CA 1
ATOM 5124 C C . ASN A 1 653 ? 2.280 5.415 38.620 1.00 93.94 653 ASN A C 1
ATOM 5126 O O . ASN A 1 653 ? 1.781 6.416 39.147 1.00 93.94 653 ASN A O 1
ATOM 5130 N N . TYR A 1 654 ? 1.582 4.316 38.335 1.00 96.06 654 TYR A N 1
ATOM 5131 C CA . TYR A 1 654 ? 0.128 4.231 38.472 1.00 96.06 654 TYR A CA 1
ATOM 5132 C C . TYR A 1 654 ? -0.337 4.542 39.903 1.00 96.06 654 TYR A C 1
ATOM 5134 O O . TYR A 1 654 ? -1.253 5.335 40.094 1.00 96.06 654 TYR A O 1
ATOM 5142 N N . ASP A 1 655 ? 0.345 3.990 40.912 1.00 96.38 655 ASP A N 1
ATOM 5143 C CA . ASP A 1 655 ? 0.023 4.185 42.331 1.00 96.38 655 ASP A CA 1
ATOM 5144 C C . ASP A 1 655 ? 0.217 5.644 42.778 1.00 96.38 655 ASP A C 1
ATOM 5146 O O . ASP A 1 655 ? -0.623 6.195 43.491 1.00 96.38 655 ASP A O 1
ATOM 5150 N N . ARG A 1 656 ? 1.281 6.321 42.322 1.00 95.06 656 ARG A N 1
ATOM 5151 C CA . ARG A 1 656 ? 1.495 7.747 42.614 1.00 95.06 656 ARG A CA 1
ATOM 5152 C C . ARG A 1 656 ? 0.418 8.617 41.969 1.00 95.06 656 ARG A C 1
ATOM 5154 O O . ARG A 1 656 ? -0.071 9.527 42.637 1.00 95.06 656 ARG A O 1
ATOM 5161 N N . TRP A 1 657 ? 0.047 8.336 40.718 1.00 96.56 657 TRP A N 1
ATOM 5162 C CA . TRP A 1 657 ? -1.010 9.080 40.030 1.00 96.56 657 TRP A CA 1
ATOM 5163 C C . TRP A 1 657 ? -2.373 8.871 40.695 1.00 96.56 657 TRP A C 1
ATOM 5165 O O . TRP A 1 657 ? -3.054 9.839 41.029 1.00 96.56 657 TRP A O 1
ATOM 5175 N N . TRP A 1 658 ? -2.726 7.620 40.992 1.00 97.06 658 TRP A N 1
ATOM 5176 C CA . TRP A 1 658 ? -3.969 7.286 41.682 1.00 97.06 658 TRP A CA 1
ATOM 5177 C C . TRP A 1 658 ? -4.057 7.937 43.070 1.00 97.06 658 TRP A C 1
ATOM 5179 O O . TRP A 1 658 ? -5.107 8.466 43.429 1.00 97.06 658 TRP A O 1
ATOM 5189 N N . ARG A 1 659 ? -2.959 7.971 43.844 1.00 96.38 659 ARG A N 1
ATOM 5190 C CA . ARG A 1 659 ? -2.927 8.657 45.150 1.00 96.38 659 ARG A CA 1
ATOM 5191 C C . ARG A 1 659 ? -3.102 10.169 45.035 1.00 96.38 659 ARG A C 1
ATOM 5193 O O . ARG A 1 659 ? -3.818 10.734 45.854 1.00 96.38 659 ARG A O 1
ATOM 5200 N N . CYS A 1 660 ? -2.463 10.805 44.052 1.00 96.94 660 CYS A N 1
ATOM 5201 C CA . CYS A 1 660 ? -2.627 12.237 43.786 1.00 96.94 660 CYS A CA 1
ATOM 5202 C C . CYS A 1 660 ? -4.097 12.564 43.489 1.00 96.94 660 CYS A C 1
ATOM 5204 O O . CYS A 1 660 ? -4.690 13.414 44.151 1.00 96.94 660 CYS A O 1
ATOM 5206 N N . MET A 1 661 ? -4.712 11.801 42.577 1.00 96.56 661 MET A N 1
ATOM 5207 C CA . MET A 1 661 ? -6.129 11.944 42.244 1.00 96.56 661 MET A CA 1
ATOM 5208 C C . MET A 1 661 ? -7.034 11.703 43.458 1.00 96.56 661 MET A C 1
ATOM 5210 O O . MET A 1 661 ? -7.919 12.504 43.745 1.00 96.56 661 MET A O 1
ATOM 5214 N N . SER A 1 662 ? -6.796 10.619 44.200 1.00 95.94 662 SER A N 1
ATOM 5215 C CA . SER A 1 662 ? -7.613 10.250 45.361 1.00 95.94 662 SER A CA 1
ATOM 5216 C C . SER A 1 662 ? -7.561 11.313 46.453 1.00 95.94 662 SER A C 1
ATOM 5218 O O . SER A 1 662 ? -8.602 11.665 46.997 1.00 95.94 662 SER A O 1
ATOM 5220 N N . HIS A 1 663 ? -6.376 11.863 46.740 1.00 97.44 663 HIS A N 1
ATOM 5221 C CA . HIS A 1 663 ? -6.225 12.924 47.733 1.00 97.44 663 HIS A CA 1
ATOM 5222 C C . HIS A 1 663 ? -6.899 14.226 47.284 1.00 97.44 663 HIS A C 1
ATOM 5224 O O . HIS A 1 663 ? -7.612 14.844 48.070 1.00 97.44 663 HIS A O 1
ATOM 5230 N N . TRP A 1 664 ? -6.757 14.608 46.009 1.00 97.88 664 TRP A N 1
ATOM 5231 C CA . TRP A 1 664 ? -7.477 15.757 45.450 1.00 97.88 664 TRP A CA 1
ATOM 5232 C C . TRP A 1 664 ? -9.001 15.590 45.549 1.00 97.88 664 TRP A C 1
ATOM 5234 O O . TRP A 1 664 ? -9.706 16.545 45.862 1.00 97.88 664 TRP A O 1
ATOM 5244 N N . LEU A 1 665 ? -9.519 14.374 45.352 1.00 97.44 665 LEU A N 1
ATOM 5245 C CA . LEU A 1 665 ? -10.951 14.074 45.423 1.00 97.44 665 LEU A CA 1
ATOM 5246 C C . LEU A 1 665 ? -11.534 14.077 46.847 1.00 97.44 665 LEU A C 1
ATOM 5248 O O . LEU A 1 665 ? -12.753 14.193 47.003 1.00 97.44 665 LEU A O 1
ATOM 5252 N N . GLU A 1 666 ? -10.710 13.992 47.900 1.00 96.81 666 GLU A N 1
ATOM 5253 C CA . GLU A 1 666 ? -11.173 13.987 49.300 1.00 96.81 666 GLU A CA 1
ATOM 5254 C C . GLU A 1 666 ? -11.961 15.249 49.685 1.00 96.81 666 GLU A C 1
ATOM 5256 O O . GLU A 1 666 ? -12.750 15.210 50.635 1.00 96.81 666 GLU A O 1
ATOM 5261 N N . GLN A 1 667 ? -11.792 16.344 48.939 1.00 95.56 667 GLN A N 1
ATOM 5262 C CA . GLN A 1 667 ? -12.508 17.601 49.159 1.00 95.56 667 GLN A CA 1
ATOM 5263 C C . GLN A 1 667 ? -13.953 17.611 48.622 1.00 95.56 667 GLN A C 1
ATOM 5265 O O . GLN A 1 667 ? -14.726 18.490 49.004 1.00 95.56 667 GLN A O 1
ATOM 5270 N N . PHE A 1 668 ? -14.342 16.645 47.781 1.00 96.25 668 PHE A N 1
ATOM 5271 C CA . PHE A 1 668 ? -15.664 16.594 47.135 1.00 96.25 668 PHE A CA 1
ATOM 5272 C C . PHE A 1 668 ? -16.585 15.524 47.748 1.00 96.25 668 PHE A C 1
ATOM 5274 O O . PHE A 1 668 ? -16.095 14.601 48.403 1.00 96.25 668 PHE A O 1
ATOM 5281 N N . PRO A 1 669 ? -17.917 15.597 47.571 1.00 94.19 669 PRO A N 1
ATOM 5282 C CA . PRO A 1 669 ? -18.848 14.540 47.980 1.00 94.19 669 PRO A CA 1
ATOM 5283 C C . PRO A 1 669 ? -18.581 13.206 47.267 1.00 94.19 669 PRO A C 1
ATOM 5285 O O . PRO A 1 669 ? -18.150 13.207 46.121 1.00 94.19 669 PRO A O 1
ATOM 5288 N N . GLN A 1 670 ? -18.896 12.073 47.911 1.00 90.88 670 GLN A N 1
ATOM 5289 C CA . GLN A 1 670 ? -18.648 10.728 47.358 1.00 90.88 670 GLN A CA 1
ATOM 5290 C C . GLN A 1 670 ? -19.235 10.538 45.948 1.00 90.88 670 GLN A C 1
ATOM 5292 O O . GLN A 1 670 ? -18.543 10.028 45.079 1.00 90.88 670 GLN A O 1
ATOM 5297 N N . GLU A 1 671 ? -20.452 11.031 45.702 1.00 89.44 671 GLU A N 1
ATOM 5298 C CA . GLU A 1 671 ? -21.112 10.957 44.389 1.00 89.44 671 GLU A CA 1
ATOM 5299 C C . GLU A 1 671 ? -20.263 11.572 43.264 1.00 89.44 671 GLU A C 1
ATOM 5301 O O . GLU A 1 671 ? -20.152 11.005 42.182 1.00 89.44 671 GLU A O 1
ATOM 5306 N N . GLU A 1 672 ? -19.621 12.713 43.519 1.00 92.81 672 GLU A N 1
ATOM 5307 C CA . GLU A 1 672 ? -18.768 13.377 42.530 1.00 92.81 672 GLU A CA 1
ATOM 5308 C C . GLU A 1 672 ? -17.447 12.629 42.326 1.00 92.81 672 GLU A C 1
ATOM 5310 O O . GLU A 1 672 ? -16.922 12.583 41.214 1.00 92.81 672 GLU A O 1
ATOM 5315 N N . ARG A 1 673 ? -16.920 11.996 43.382 1.00 94.38 673 ARG A N 1
ATOM 5316 C CA . ARG A 1 673 ? -15.733 11.135 43.275 1.00 94.38 673 ARG A CA 1
ATOM 5317 C C . ARG A 1 673 ? -16.030 9.940 42.378 1.00 94.38 673 ARG A C 1
ATOM 5319 O O . ARG A 1 673 ? -15.253 9.666 41.469 1.00 94.38 673 ARG A O 1
ATOM 5326 N N . ASP A 1 674 ? -17.167 9.285 42.594 1.00 88.25 674 ASP A N 1
ATOM 5327 C CA . ASP A 1 674 ? -17.600 8.115 41.824 1.00 88.25 674 ASP A CA 1
ATOM 5328 C C . ASP A 1 674 ? -17.915 8.483 40.363 1.00 88.25 674 ASP A C 1
ATOM 5330 O O . ASP A 1 674 ? -17.638 7.705 39.444 1.00 88.25 674 ASP A O 1
ATOM 5334 N N . GLN A 1 675 ? -18.448 9.690 40.126 1.00 90.12 675 GLN A N 1
ATOM 5335 C CA . GLN A 1 675 ? -18.621 10.260 38.785 1.00 90.12 675 GLN A CA 1
ATOM 5336 C C . GLN A 1 675 ? -17.286 10.358 38.050 1.00 90.12 675 GLN A C 1
ATOM 5338 O O . GLN A 1 675 ? -17.125 9.759 36.984 1.00 90.12 675 GLN A O 1
ATOM 5343 N N . ILE A 1 676 ? -16.315 11.056 38.640 1.00 9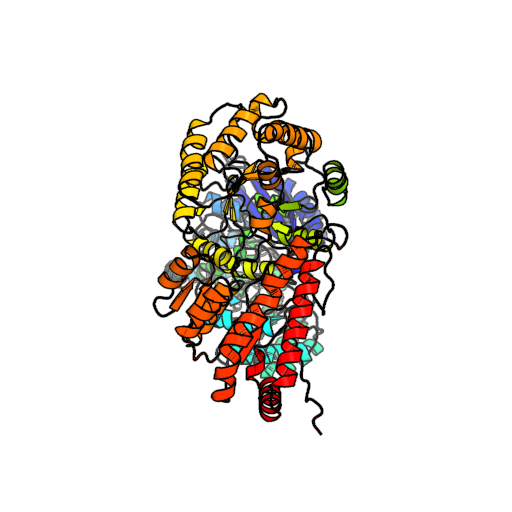5.81 676 ILE A N 1
ATOM 5344 C CA . ILE A 1 676 ? -15.028 11.334 37.994 1.00 95.81 676 ILE A CA 1
ATOM 5345 C C . ILE A 1 676 ? -14.191 10.058 37.835 1.00 95.81 676 ILE A C 1
ATOM 5347 O O . ILE A 1 676 ? -13.554 9.871 36.798 1.00 95.81 676 ILE A O 1
ATOM 5351 N N . MET A 1 677 ? -14.194 9.172 38.834 1.00 94.25 677 MET A N 1
ATOM 5352 C CA . MET A 1 677 ? -13.352 7.970 38.842 1.00 94.25 677 MET A CA 1
ATOM 5353 C C . MET A 1 677 ? -13.853 6.845 37.930 1.00 94.25 677 MET A C 1
ATOM 5355 O O . MET A 1 677 ? -13.049 5.991 37.564 1.00 94.25 677 MET A O 1
ATOM 5359 N N . GLY A 1 678 ? -15.132 6.829 37.533 1.00 87.44 678 GLY A N 1
ATOM 5360 C CA . GLY A 1 678 ? -15.622 5.757 36.660 1.00 87.44 678 GLY A CA 1
ATOM 5361 C C . GLY A 1 678 ? -17.014 5.937 36.063 1.00 87.44 678 GLY A C 1
ATOM 5362 O O . GLY A 1 678 ? -17.204 5.608 34.892 1.00 87.44 678 GLY A O 1
ATOM 5363 N N . THR A 1 679 ? -17.983 6.488 36.800 1.00 86.81 679 THR A N 1
ATOM 5364 C CA . THR A 1 679 ? -19.384 6.517 36.326 1.00 86.81 679 THR A CA 1
ATOM 5365 C C . THR A 1 679 ? -19.540 7.357 35.058 1.00 86.81 679 THR A C 1
ATOM 5367 O O . THR A 1 679 ? -20.217 6.928 34.127 1.00 86.81 679 THR A O 1
ATOM 5370 N N . ASN A 1 680 ? -18.843 8.494 34.959 1.00 91.38 680 ASN A N 1
ATOM 5371 C CA . ASN A 1 680 ? -18.858 9.314 33.746 1.00 91.38 680 ASN A CA 1
ATOM 5372 C C . ASN A 1 680 ? -18.218 8.591 32.557 1.00 91.38 680 ASN A C 1
ATOM 5374 O O . ASN A 1 680 ? -18.684 8.743 31.433 1.00 91.38 680 ASN A O 1
ATOM 5378 N N . ALA A 1 681 ? -17.159 7.803 32.783 1.00 92.75 681 ALA A N 1
ATOM 5379 C CA . ALA A 1 681 ? -16.530 7.019 31.722 1.00 92.75 681 ALA A CA 1
ATOM 5380 C C . ALA A 1 681 ? -17.486 5.932 31.217 1.00 92.75 681 ALA A C 1
ATOM 5382 O O . ALA A 1 681 ? -17.655 5.774 30.010 1.00 92.75 681 ALA A O 1
ATOM 5383 N N . ALA A 1 682 ? -18.155 5.226 32.131 1.00 85.38 682 ALA A N 1
ATOM 5384 C CA . ALA A 1 682 ? -19.162 4.231 31.784 1.00 85.38 682 ALA A CA 1
ATOM 5385 C C . ALA A 1 682 ? -20.344 4.859 31.027 1.00 85.38 682 ALA A C 1
ATOM 5387 O O . ALA A 1 682 ? -20.769 4.326 30.005 1.00 85.38 682 ALA A O 1
ATOM 5388 N N . GLU A 1 683 ? -20.843 6.014 31.466 1.00 83.38 683 GLU A N 1
ATOM 5389 C CA . GLU A 1 683 ? -21.916 6.728 30.770 1.00 83.38 683 GLU A CA 1
ATOM 5390 C C . GLU A 1 683 ? -21.471 7.209 29.383 1.00 83.38 683 GLU A C 1
ATOM 5392 O O . GLU A 1 683 ? -22.164 6.979 28.393 1.00 83.38 683 GLU A O 1
ATOM 5397 N N . PHE A 1 684 ? -20.295 7.824 29.276 1.00 89.31 684 PHE A N 1
ATOM 5398 C CA . PHE A 1 684 ? -19.807 8.372 28.015 1.00 89.31 684 PHE A CA 1
ATOM 5399 C C . PHE A 1 684 ? -19.495 7.277 26.991 1.00 89.31 684 PHE A C 1
ATOM 5401 O O . PHE A 1 684 ? -19.938 7.365 25.847 1.00 89.31 684 PHE A O 1
ATOM 5408 N N . TYR A 1 685 ? -18.775 6.227 27.385 1.00 91.06 685 TYR A N 1
ATOM 5409 C CA . TYR A 1 685 ? -18.308 5.197 26.458 1.00 91.06 685 TYR A CA 1
ATOM 5410 C C . TYR A 1 685 ? -19.282 4.030 26.286 1.00 91.06 685 TYR A C 1
ATOM 5412 O O . TYR A 1 685 ? -19.404 3.512 25.182 1.00 91.06 685 TYR A O 1
ATOM 5420 N N . LEU A 1 686 ? -19.978 3.608 27.346 1.00 80.81 686 LEU A N 1
ATOM 5421 C CA . LEU A 1 686 ? -20.709 2.332 27.370 1.00 80.81 686 LEU A CA 1
ATOM 5422 C C . LEU A 1 686 ? -22.239 2.490 27.336 1.00 80.81 686 LEU A C 1
ATOM 5424 O O . LEU A 1 686 ? -22.951 1.488 27.230 1.00 80.81 686 LEU A O 1
ATOM 5428 N N . SER A 1 687 ? -22.780 3.714 27.426 1.00 65.38 687 SER A N 1
ATOM 5429 C CA . SER A 1 687 ? -24.233 3.920 27.354 1.00 65.38 687 SER A CA 1
ATOM 5430 C C . SER A 1 687 ? -24.770 3.802 25.921 1.00 65.38 687 SER A C 1
ATOM 5432 O O . SER A 1 687 ? -24.239 4.375 24.970 1.00 65.38 687 SER A O 1
ATOM 5434 N N . THR A 1 688 ? -25.870 3.057 25.773 1.00 54.44 688 THR A N 1
ATOM 5435 C CA . THR A 1 688 ? -26.569 2.794 24.500 1.00 54.44 688 THR A CA 1
ATOM 5436 C C . THR A 1 688 ? -27.865 3.608 24.383 1.00 54.44 688 THR A C 1
ATOM 5438 O O . THR A 1 688 ? -28.931 3.082 24.053 1.00 54.44 688 THR A O 1
ATOM 5441 N N . GLN A 1 689 ? -27.817 4.912 24.675 1.00 53.47 689 GLN A N 1
ATOM 5442 C CA . GLN A 1 689 ? -28.955 5.790 24.373 1.00 53.47 689 GLN A CA 1
ATOM 5443 C C . GLN A 1 689 ? -29.139 5.910 22.848 1.00 53.47 689 GLN A C 1
ATOM 5445 O O . GLN A 1 689 ? -28.165 6.044 22.115 1.00 53.47 689 GLN A O 1
ATOM 5450 N N . GLY A 1 690 ? -30.387 5.857 22.357 1.00 60.16 690 GLY A N 1
ATOM 5451 C CA . GLY A 1 690 ? -30.700 6.146 20.946 1.00 60.16 690 GLY A CA 1
ATOM 5452 C C . GLY A 1 690 ? -31.569 5.129 20.201 1.00 60.16 690 GLY A C 1
ATOM 5453 O O . GLY A 1 690 ? -32.116 5.482 19.157 1.00 60.16 690 GLY A O 1
ATOM 5454 N N . ILE A 1 691 ? -31.792 3.918 20.733 1.00 68.62 691 ILE A N 1
ATOM 5455 C CA . ILE A 1 691 ? -32.637 2.895 20.071 1.00 68.62 691 ILE A CA 1
ATOM 5456 C C . ILE A 1 691 ? -34.052 3.428 19.800 1.00 68.62 691 ILE A C 1
ATOM 5458 O O . ILE A 1 691 ? -34.580 3.253 18.701 1.00 68.62 691 ILE A O 1
ATOM 5462 N N . GLY A 1 692 ? -34.657 4.116 20.776 1.00 76.62 692 GLY A N 1
ATOM 5463 C CA . GLY A 1 692 ? -35.988 4.713 20.630 1.00 76.62 692 GLY A CA 1
ATOM 5464 C C . GLY A 1 692 ? -36.047 5.759 19.512 1.00 76.62 692 GLY A C 1
ATOM 5465 O O . GLY A 1 692 ? -36.904 5.669 18.634 1.00 76.62 692 GLY A O 1
ATOM 5466 N N . ARG A 1 693 ? -35.083 6.692 19.481 1.00 79.19 693 ARG A N 1
ATOM 5467 C CA . ARG A 1 693 ? -34.960 7.714 18.427 1.00 79.19 693 ARG A CA 1
ATOM 5468 C C . ARG A 1 693 ? -34.746 7.089 17.048 1.00 79.19 693 ARG A C 1
ATOM 5470 O O . ARG A 1 693 ? -35.454 7.439 16.109 1.00 79.19 693 ARG A O 1
ATOM 5477 N N . ALA A 1 694 ? -33.789 6.168 16.925 1.00 69.75 694 ALA A N 1
ATOM 5478 C CA . ALA A 1 694 ? -33.473 5.507 15.660 1.00 69.75 694 ALA A CA 1
ATOM 5479 C C . ALA A 1 694 ? -34.680 4.731 15.118 1.00 69.75 694 ALA A C 1
ATOM 5481 O O . ALA A 1 694 ? -34.997 4.817 13.934 1.00 69.75 694 ALA A O 1
ATOM 5482 N N . THR A 1 695 ? -35.407 4.043 16.000 1.00 77.50 695 THR A N 1
ATOM 5483 C CA . THR A 1 695 ? -36.615 3.307 15.618 1.00 77.50 695 THR A CA 1
ATOM 5484 C C . THR A 1 695 ? -37.742 4.253 15.198 1.00 77.50 695 THR A C 1
ATOM 5486 O O . THR A 1 695 ? -38.389 4.008 14.183 1.00 77.50 695 THR A O 1
ATOM 5489 N N . ALA A 1 696 ? -37.952 5.364 15.915 1.00 84.44 696 ALA A N 1
ATOM 5490 C CA . ALA A 1 696 ? -38.923 6.389 15.528 1.00 84.44 696 ALA A CA 1
ATOM 5491 C C . ALA A 1 696 ? -38.612 6.964 14.134 1.00 84.44 696 ALA A C 1
ATOM 5493 O O . ALA A 1 696 ? -39.494 6.997 13.273 1.00 84.44 696 ALA A O 1
ATOM 5494 N N . ALA A 1 697 ? -37.353 7.334 13.878 1.00 75.75 697 ALA A N 1
ATOM 5495 C CA . ALA A 1 697 ? -36.895 7.805 12.571 1.00 75.75 697 ALA A CA 1
ATOM 5496 C C . ALA A 1 697 ? -37.107 6.755 11.468 1.00 75.75 697 ALA A C 1
ATOM 5498 O O . ALA A 1 697 ? -37.606 7.089 10.393 1.00 75.75 697 ALA A O 1
ATOM 5499 N N . ALA A 1 698 ? -36.806 5.482 11.742 1.00 75.38 698 ALA A N 1
ATOM 5500 C CA . ALA A 1 698 ? -37.007 4.387 10.796 1.00 75.38 698 ALA A CA 1
ATOM 5501 C C . ALA A 1 698 ? -38.492 4.160 10.465 1.00 75.38 698 ALA A C 1
ATOM 5503 O O . ALA A 1 698 ? -38.843 4.028 9.291 1.00 75.38 698 ALA A O 1
ATOM 5504 N N . PHE A 1 699 ? -39.382 4.165 11.463 1.00 84.69 699 PHE A N 1
ATOM 5505 C CA . PHE A 1 699 ? -40.826 4.064 11.230 1.00 84.69 699 PHE A CA 1
ATOM 5506 C C . PHE A 1 699 ? -41.337 5.218 10.362 1.00 84.69 699 PHE A C 1
ATOM 5508 O O . PHE A 1 699 ? -42.074 4.988 9.403 1.00 84.69 699 PHE A O 1
ATOM 5515 N N . HIS A 1 700 ? -40.908 6.447 10.651 1.00 88.94 700 HIS A N 1
ATOM 5516 C CA . HIS A 1 700 ? -41.283 7.620 9.863 1.00 88.94 700 HIS A CA 1
ATOM 5517 C C . HIS A 1 700 ? -40.752 7.559 8.427 1.00 88.94 700 HIS A C 1
ATOM 5519 O O . HIS A 1 700 ? -41.505 7.810 7.488 1.00 88.94 700 HIS A O 1
ATOM 5525 N N . ALA A 1 701 ? -39.493 7.157 8.228 1.00 78.44 701 ALA A N 1
ATOM 5526 C CA . ALA A 1 701 ? -38.909 6.978 6.897 1.00 78.44 701 ALA A CA 1
ATOM 5527 C C . ALA A 1 701 ? -39.662 5.931 6.052 1.00 78.44 701 ALA A C 1
ATOM 5529 O O . ALA A 1 701 ? -39.732 6.057 4.833 1.00 78.44 701 ALA A O 1
ATOM 5530 N N . ASN A 1 702 ? -40.280 4.939 6.701 1.00 83.06 702 ASN A N 1
ATOM 5531 C CA . ASN A 1 702 ? -41.125 3.925 6.064 1.00 83.06 702 ASN A CA 1
ATOM 5532 C C . ASN A 1 702 ? -42.610 4.336 5.966 1.00 83.06 702 ASN A C 1
ATOM 5534 O O . ASN A 1 702 ? -43.474 3.506 5.687 1.00 83.06 702 ASN A O 1
ATOM 5538 N N . GLY A 1 703 ? -42.924 5.618 6.178 1.00 89.00 703 GLY A N 1
ATOM 5539 C CA . GLY A 1 703 ? -44.257 6.187 5.974 1.00 89.00 703 GLY A CA 1
ATOM 5540 C C . GLY A 1 703 ? -45.233 6.003 7.138 1.00 89.00 703 GLY A C 1
ATOM 5541 O O . GLY A 1 703 ? -46.422 6.289 6.980 1.00 89.00 703 GLY A O 1
ATOM 5542 N N . ALA A 1 704 ? -44.776 5.545 8.308 1.00 90.94 704 ALA A N 1
ATOM 5543 C CA . ALA A 1 704 ? -45.626 5.486 9.491 1.00 90.94 704 ALA A CA 1
ATOM 5544 C C . ALA A 1 704 ? -45.878 6.890 10.065 1.00 90.94 704 ALA A C 1
ATOM 5546 O O . ALA A 1 704 ? -44.988 7.738 10.118 1.00 90.94 704 ALA A O 1
ATOM 5547 N N . CYS A 1 705 ? -47.087 7.119 10.577 1.00 94.88 705 CYS A N 1
ATOM 5548 C CA . CYS A 1 705 ? -47.375 8.296 11.389 1.00 94.88 705 CYS A CA 1
ATOM 5549 C C . CYS A 1 705 ? -46.926 8.024 12.832 1.00 94.88 705 CYS A C 1
ATOM 5551 O O . CYS A 1 705 ? -47.584 7.276 13.556 1.00 94.88 705 CYS A O 1
ATOM 5553 N N . VAL A 1 706 ? -45.788 8.596 13.229 1.00 96.31 706 VAL A N 1
ATOM 5554 C CA . VAL A 1 706 ? -45.122 8.269 14.498 1.00 96.31 706 VAL A CA 1
ATOM 5555 C C . VAL A 1 706 ? -45.580 9.191 15.627 1.00 96.31 706 VAL A C 1
ATOM 5557 O O . VAL A 1 706 ? -45.598 10.415 15.480 1.00 96.31 706 VAL A O 1
ATOM 5560 N N . ILE A 1 707 ? -45.924 8.583 16.765 1.00 97.19 707 ILE A N 1
ATOM 5561 C CA . ILE A 1 707 ? -46.101 9.259 18.054 1.00 97.19 707 ILE A CA 1
ATOM 5562 C C . ILE A 1 707 ? -44.909 8.852 18.921 1.00 97.19 707 ILE A C 1
ATOM 5564 O O . ILE A 1 707 ? -44.865 7.731 19.426 1.00 97.19 707 ILE A O 1
ATOM 5568 N N . ALA A 1 708 ? -43.917 9.730 19.030 1.00 95.12 708 ALA A N 1
ATOM 5569 C CA . ALA A 1 708 ? -42.734 9.516 19.846 1.00 95.12 708 ALA A CA 1
ATOM 5570 C C . ALA A 1 708 ? -42.994 9.992 21.278 1.00 95.12 708 ALA A C 1
ATOM 5572 O O . ALA A 1 708 ? -43.543 11.074 21.497 1.00 95.12 708 ALA A O 1
ATOM 5573 N N . THR A 1 709 ? -42.588 9.182 22.252 1.00 95.31 709 THR A N 1
ATOM 5574 C CA . THR A 1 709 ? -42.758 9.499 23.669 1.00 95.31 709 THR A CA 1
ATOM 5575 C C . THR A 1 709 ? -41.461 9.339 24.432 1.00 95.31 709 THR A C 1
ATOM 5577 O O . THR A 1 709 ? -40.756 8.354 24.228 1.00 95.31 709 THR A O 1
ATOM 5580 N N . ASP A 1 710 ? -41.194 10.265 25.343 1.00 91.50 710 ASP A N 1
ATOM 5581 C CA . ASP A 1 710 ? -40.043 10.232 26.243 1.00 91.50 710 ASP A CA 1
ATOM 5582 C C . ASP A 1 710 ? -40.401 10.945 27.556 1.00 91.50 710 ASP A C 1
ATOM 5584 O O . ASP A 1 710 ? -41.329 11.760 27.602 1.00 91.50 710 ASP A O 1
ATOM 5588 N N . ILE A 1 711 ? -39.666 10.661 28.629 1.00 88.69 711 ILE A N 1
ATOM 5589 C CA . ILE A 1 711 ? -39.772 11.425 29.876 1.00 88.69 711 ILE A CA 1
ATOM 5590 C C . ILE A 1 711 ? -39.094 12.795 29.735 1.00 88.69 711 ILE A C 1
ATOM 5592 O O . ILE A 1 711 ? -39.494 13.752 30.406 1.00 88.69 711 ILE A O 1
ATOM 5596 N N . ASN A 1 712 ? -38.098 12.902 28.848 1.00 82.31 712 ASN A N 1
ATOM 5597 C CA . ASN A 1 712 ? -37.310 14.103 28.622 1.00 82.31 712 ASN A CA 1
ATOM 5598 C C . ASN A 1 712 ? -37.937 15.003 27.530 1.00 82.31 712 ASN A C 1
ATOM 5600 O O . ASN A 1 712 ? -37.913 14.656 26.344 1.00 82.31 712 ASN A O 1
ATOM 5604 N N . PRO A 1 713 ? -38.452 16.195 27.889 1.00 81.44 713 PRO A N 1
ATOM 5605 C CA . PRO A 1 713 ? -39.069 17.109 26.931 1.00 81.44 713 PRO A CA 1
ATOM 5606 C C . PRO A 1 713 ? -38.071 17.731 25.941 1.00 81.44 713 PRO A C 1
ATOM 5608 O O . PRO A 1 713 ? -38.477 18.128 24.850 1.00 81.44 713 PRO A O 1
ATOM 5611 N N . GLU A 1 714 ? -36.781 17.810 26.276 1.00 73.38 714 GLU A N 1
ATOM 5612 C CA . GLU A 1 714 ? -35.757 18.387 25.396 1.00 73.38 714 GLU A CA 1
ATOM 5613 C C . GLU A 1 714 ? -35.426 17.447 24.233 1.00 73.38 714 GLU A C 1
ATOM 5615 O O . GLU A 1 714 ? -35.378 17.885 23.083 1.00 73.38 714 GLU A O 1
ATOM 5620 N N . LEU A 1 715 ? -35.300 16.142 24.505 1.00 75.00 715 LEU A N 1
ATOM 5621 C CA . LEU A 1 715 ? -35.102 15.123 23.465 1.00 75.00 715 LEU A CA 1
ATOM 5622 C C . LEU A 1 715 ? -36.298 15.063 22.509 1.00 75.00 715 LEU A C 1
ATOM 5624 O O . LEU A 1 715 ? -36.128 14.951 21.295 1.00 75.00 715 LEU A O 1
ATOM 5628 N N . LEU A 1 716 ? -37.511 15.204 23.048 1.00 83.88 716 LEU A N 1
ATOM 5629 C CA . LEU A 1 716 ? -38.733 15.290 22.253 1.00 83.88 716 LEU A CA 1
ATOM 5630 C C . LEU A 1 716 ? -38.780 16.551 21.388 1.00 83.88 716 LEU A C 1
ATOM 5632 O O . LEU A 1 716 ? -39.188 16.471 20.231 1.00 83.88 716 LEU A O 1
ATOM 5636 N N . ALA A 1 717 ? -38.349 17.700 21.915 1.00 80.75 717 ALA A N 1
ATOM 5637 C CA . ALA A 1 717 ? -38.273 18.941 21.150 1.00 80.75 717 ALA A CA 1
ATOM 5638 C C . ALA A 1 717 ? -37.245 18.845 20.013 1.00 80.75 717 ALA A C 1
ATOM 5640 O O . ALA A 1 717 ? -37.534 19.262 18.892 1.00 80.75 717 ALA A O 1
ATOM 5641 N N . ALA A 1 718 ? -36.077 18.249 20.268 1.00 73.38 718 ALA A N 1
ATOM 5642 C CA . ALA A 1 718 ? -35.069 17.996 19.242 1.00 73.38 718 ALA A CA 1
ATOM 5643 C C . ALA A 1 718 ? -35.609 17.077 18.133 1.00 73.38 718 ALA A C 1
ATOM 5645 O O . ALA A 1 718 ? -35.510 17.415 16.953 1.00 73.38 718 ALA A O 1
ATOM 5646 N N . LEU A 1 719 ? -36.267 15.975 18.506 1.00 78.75 719 LEU A N 1
ATOM 5647 C CA . LEU A 1 719 ? -36.874 15.048 17.550 1.00 78.75 719 LEU A CA 1
ATOM 5648 C C . LEU A 1 719 ? -37.992 15.706 16.729 1.00 78.75 719 LEU A C 1
ATOM 5650 O O . LEU A 1 719 ? -38.078 15.498 15.523 1.00 78.75 719 LEU A O 1
ATOM 5654 N N . GLN A 1 720 ? -38.822 16.534 17.367 1.00 89.75 720 GLN A N 1
ATOM 5655 C CA . GLN A 1 720 ? -39.899 17.279 16.712 1.00 89.75 720 GLN A CA 1
ATOM 5656 C C . GLN A 1 720 ? -39.365 18.323 15.721 1.00 89.75 720 GLN A C 1
ATOM 5658 O O . GLN A 1 720 ? -39.991 18.560 14.689 1.00 89.75 720 GLN A O 1
ATOM 5663 N N . ASN A 1 721 ? -38.226 18.953 16.025 1.00 83.19 721 ASN A N 1
ATOM 5664 C CA . ASN A 1 721 ? -37.566 19.898 15.123 1.00 83.19 721 ASN A CA 1
ATOM 5665 C C . ASN A 1 721 ? -36.977 19.193 13.896 1.00 83.19 721 ASN A C 1
ATOM 5667 O O . ASN A 1 721 ? -37.036 19.730 12.792 1.00 83.19 721 ASN A O 1
ATOM 5671 N N . GLU A 1 722 ? -36.411 18.003 14.093 1.00 82.81 722 GLU A N 1
ATOM 5672 C CA . GLU A 1 722 ? -35.831 17.194 13.022 1.00 82.81 722 GLU A CA 1
ATOM 5673 C C . GLU A 1 722 ? -36.904 16.560 12.126 1.00 82.81 722 GLU A C 1
ATOM 5675 O O . GLU A 1 722 ? -36.761 16.545 10.903 1.00 82.81 722 GLU A O 1
ATOM 5680 N N . PHE A 1 723 ? -38.007 16.098 12.719 1.00 88.06 723 PHE A N 1
ATOM 5681 C CA . PHE A 1 723 ? -39.144 15.511 12.015 1.00 88.06 723 PHE A CA 1
ATOM 5682 C C . PHE A 1 723 ? -40.435 16.279 12.343 1.00 88.06 723 PHE A C 1
ATOM 5684 O O . PHE A 1 723 ? -41.209 15.852 13.204 1.00 88.06 723 PHE A O 1
ATOM 5691 N N . PRO A 1 724 ? -40.714 17.395 11.638 1.00 88.69 724 PRO A N 1
ATOM 5692 C CA . PRO A 1 724 ? -41.876 18.247 11.912 1.00 88.69 724 PRO A CA 1
ATOM 5693 C C . PRO A 1 724 ? -43.229 17.527 11.837 1.00 88.69 724 PRO A C 1
ATOM 5695 O O . PRO A 1 724 ? -44.187 17.959 12.474 1.00 88.69 724 PRO A O 1
ATOM 5698 N N . ASP A 1 725 ? -43.298 16.430 11.079 1.00 90.81 725 ASP A N 1
ATOM 5699 C CA . ASP A 1 725 ? -44.513 15.638 10.872 1.00 90.81 725 ASP A CA 1
ATOM 5700 C C . ASP A 1 725 ? -44.715 14.526 11.925 1.00 90.81 725 ASP A C 1
ATOM 5702 O O . ASP A 1 725 ? -45.793 13.922 11.991 1.00 90.81 725 ASP A O 1
ATOM 5706 N N . MET A 1 726 ? -43.715 14.253 12.775 1.00 94.00 726 MET A N 1
ATOM 5707 C CA . MET A 1 726 ? -43.889 13.382 13.943 1.00 94.00 726 MET A CA 1
ATOM 5708 C C . MET A 1 726 ? -44.705 14.088 15.024 1.00 94.00 726 MET A C 1
ATOM 5710 O O . MET A 1 726 ? -44.745 15.312 15.097 1.00 94.00 726 MET A O 1
ATOM 5714 N N . ARG A 1 727 ? -45.358 13.317 15.894 1.00 95.69 727 ARG A N 1
ATOM 5715 C CA . ARG A 1 727 ? -45.979 13.852 17.111 1.00 95.69 727 ARG A CA 1
ATOM 5716 C C . ARG A 1 727 ? -45.125 13.475 18.307 1.00 95.69 727 ARG A C 1
ATOM 5718 O O . ARG A 1 727 ? -44.882 12.291 18.512 1.00 95.69 727 ARG A O 1
ATOM 5725 N N . CYS A 1 728 ? -44.726 14.453 19.108 1.00 94.94 728 CYS A N 1
ATOM 5726 C CA . CYS A 1 728 ? -43.965 14.224 20.332 1.00 94.94 728 CYS A CA 1
ATOM 5727 C C . CYS A 1 728 ? -44.823 14.470 21.580 1.00 94.94 728 CYS A C 1
ATOM 5729 O O . CYS A 1 728 ? -45.450 15.520 21.716 1.00 94.94 728 CYS A O 1
ATOM 5731 N N . GLU A 1 729 ? -44.842 13.512 22.507 1.00 95.75 729 GLU A N 1
ATOM 5732 C CA . GLU A 1 729 ? -45.623 13.589 23.747 1.00 95.75 729 GLU A CA 1
ATOM 5733 C C . GLU A 1 729 ? -44.775 13.171 24.945 1.00 95.75 729 GLU A C 1
ATOM 5735 O O . GLU A 1 729 ? -44.184 12.092 24.955 1.00 95.75 729 GLU A O 1
ATOM 5740 N N . GLN A 1 730 ? -44.736 14.008 25.980 1.00 96.00 730 GLN A N 1
ATOM 5741 C CA . GLN A 1 730 ? -44.062 13.634 27.217 1.00 96.00 730 GLN A CA 1
ATOM 5742 C C . GLN A 1 730 ? -44.859 12.529 27.919 1.00 96.00 730 GLN A C 1
ATOM 5744 O O . GLN A 1 730 ? -46.064 12.677 28.140 1.00 96.00 730 GLN A O 1
ATOM 5749 N N . MET A 1 731 ? -44.196 11.427 28.262 1.00 96.19 731 MET A N 1
ATOM 5750 C CA . MET A 1 731 ? -44.830 10.293 28.931 1.00 96.19 731 MET A CA 1
ATOM 5751 C C . MET A 1 731 ? -43.821 9.536 29.786 1.00 96.19 731 MET A C 1
ATOM 5753 O O . MET A 1 731 ? -42.890 8.927 29.261 1.00 96.19 731 MET A O 1
ATOM 5757 N N . ASP A 1 732 ? -44.056 9.498 31.096 1.00 95.62 732 ASP A N 1
ATOM 5758 C CA . ASP A 1 732 ? -43.406 8.517 31.957 1.00 95.62 732 ASP A CA 1
ATOM 5759 C C . ASP A 1 732 ? -44.150 7.176 31.861 1.00 95.62 732 ASP A C 1
ATOM 5761 O O . ASP A 1 732 ? -45.279 7.019 32.329 1.00 95.62 732 ASP A O 1
ATOM 5765 N N . VAL A 1 733 ? -43.502 6.178 31.260 1.00 95.88 733 VAL A N 1
ATOM 5766 C CA . VAL A 1 733 ? -44.063 4.827 31.081 1.00 95.88 733 VAL A CA 1
ATOM 5767 C C . VAL A 1 733 ? -44.215 4.039 32.393 1.00 95.88 733 VAL A C 1
ATOM 5769 O O . VAL A 1 733 ? -44.816 2.961 32.408 1.00 95.88 733 VAL A O 1
ATOM 5772 N N . THR A 1 734 ? -43.702 4.550 33.512 1.00 95.62 734 THR A N 1
ATOM 5773 C CA . THR A 1 734 ? -43.973 4.011 34.854 1.00 95.62 734 THR A CA 1
ATOM 5774 C C . THR A 1 734 ? -45.245 4.615 35.470 1.00 95.62 734 THR A C 1
ATOM 5776 O O . THR A 1 734 ? -45.907 3.979 36.298 1.00 95.62 734 THR A O 1
ATOM 5779 N N . SER A 1 735 ? -45.688 5.783 34.985 1.00 96.00 735 SER A N 1
ATOM 5780 C CA . SER A 1 735 ? -46.897 6.483 35.429 1.00 96.00 735 SER A CA 1
ATOM 5781 C C . SER A 1 735 ? -48.134 6.035 34.646 1.00 96.00 735 SER A C 1
ATOM 5783 O O . SER A 1 735 ? -48.332 6.348 33.474 1.00 96.00 735 SER A O 1
ATOM 5785 N N . SER A 1 736 ? -49.065 5.351 35.320 1.00 94.56 736 SER A N 1
ATOM 5786 C CA . SER A 1 736 ? -50.351 4.980 34.696 1.00 94.56 736 SER A CA 1
ATOM 5787 C C . SER A 1 736 ? -51.220 6.195 34.342 1.00 94.56 736 SER A C 1
ATOM 5789 O O . SER A 1 736 ? -52.088 6.095 33.472 1.00 94.56 736 SER A O 1
ATOM 5791 N N . VAL A 1 737 ? -50.999 7.335 35.007 1.00 95.88 737 VAL A N 1
ATOM 5792 C CA . VAL A 1 737 ? -51.704 8.595 34.729 1.00 95.88 737 VAL A CA 1
ATOM 5793 C C . VAL A 1 737 ? -51.234 9.172 33.396 1.00 95.88 737 VAL A C 1
ATOM 5795 O O . VAL A 1 737 ? -52.071 9.493 32.553 1.00 95.88 737 VAL A O 1
ATOM 5798 N N . ASP A 1 738 ? -49.922 9.222 33.176 1.00 96.94 738 ASP A N 1
ATOM 5799 C CA . ASP A 1 738 ? -49.307 9.747 31.952 1.00 96.94 738 ASP A CA 1
ATOM 5800 C C . ASP A 1 738 ? -49.689 8.884 30.748 1.00 96.94 738 ASP A C 1
ATOM 5802 O O . ASP A 1 738 ? -50.174 9.393 29.737 1.00 96.94 738 ASP A O 1
ATOM 5806 N N . ILE A 1 739 ? -49.587 7.559 30.900 1.00 97.75 739 ILE A N 1
ATOM 5807 C CA . ILE A 1 739 ? -49.997 6.585 29.878 1.00 97.75 739 ILE A CA 1
ATOM 5808 C C . ILE A 1 739 ? -51.469 6.784 29.498 1.00 97.75 739 ILE A C 1
ATOM 5810 O O . ILE A 1 739 ? -51.810 6.822 28.317 1.00 97.75 739 ILE A O 1
ATOM 5814 N N . SER A 1 740 ? -52.352 6.963 30.486 1.00 95.56 740 SER A N 1
ATOM 5815 C CA . SER A 1 740 ? -53.779 7.207 30.234 1.00 95.56 740 SER A CA 1
ATOM 5816 C C . SER A 1 740 ? -54.024 8.543 29.527 1.00 95.56 740 SER A C 1
ATOM 5818 O O . SER A 1 740 ? -54.923 8.637 28.685 1.00 95.56 740 SER A O 1
ATOM 5820 N N . ALA A 1 741 ? -53.238 9.576 29.842 1.00 96.50 741 ALA A N 1
ATOM 5821 C CA . ALA A 1 741 ? -53.339 10.887 29.212 1.00 96.50 741 ALA A CA 1
ATOM 5822 C C . ALA A 1 741 ? -52.960 10.826 27.725 1.00 96.50 741 ALA A C 1
ATOM 5824 O O . ALA A 1 741 ? -53.713 11.323 26.884 1.00 96.50 741 ALA A O 1
ATOM 5825 N N . VAL A 1 742 ? -51.854 10.158 27.384 1.00 97.00 742 VAL A N 1
ATOM 5826 C CA . VAL A 1 742 ? -51.434 9.957 25.987 1.00 97.00 742 VAL A CA 1
ATOM 5827 C C . VAL A 1 742 ? -52.411 9.042 25.250 1.00 97.00 742 VAL A C 1
ATOM 5829 O O . VAL A 1 742 ? -52.862 9.375 24.155 1.00 97.00 742 VAL A O 1
ATOM 5832 N N . ALA A 1 743 ? -52.838 7.937 25.861 1.00 95.50 743 ALA A N 1
ATOM 5833 C CA . ALA A 1 743 ? -53.799 7.023 25.246 1.00 95.50 743 ALA A CA 1
ATOM 5834 C C . ALA A 1 743 ? -55.168 7.658 24.983 1.00 95.50 743 ALA A C 1
ATOM 5836 O O . ALA A 1 743 ? -55.837 7.294 24.023 1.00 95.50 743 ALA A O 1
ATOM 5837 N N . SER A 1 744 ? -55.592 8.624 25.800 1.00 95.38 744 SER A N 1
ATOM 5838 C CA . SER A 1 744 ? -56.841 9.358 25.559 1.00 95.38 744 SER A CA 1
ATOM 5839 C C . SER A 1 744 ? -56.754 10.263 24.328 1.00 95.38 744 SER A C 1
ATOM 5841 O O . SER A 1 744 ? -57.760 10.470 23.650 1.00 95.38 744 SER A O 1
ATOM 5843 N N . LYS A 1 745 ? -55.561 10.793 24.020 1.00 96.69 745 LYS A N 1
ATOM 5844 C CA . LYS A 1 745 ? -55.304 11.562 22.793 1.00 96.69 745 LYS A CA 1
ATOM 5845 C C . LYS A 1 745 ? -55.189 10.652 21.570 1.00 96.69 745 LYS A C 1
ATOM 5847 O O . LYS A 1 745 ? -55.671 11.005 20.497 1.00 96.69 745 LYS A O 1
ATOM 5852 N N . TYR A 1 746 ? -54.573 9.484 21.747 1.00 95.94 746 TYR A N 1
ATOM 5853 C CA . TYR A 1 746 ? -54.279 8.530 20.679 1.00 95.94 746 TYR A CA 1
ATOM 5854 C C . TYR A 1 746 ? -54.824 7.137 21.025 1.00 95.94 746 TYR A C 1
ATOM 5856 O O . TYR A 1 746 ? -54.047 6.205 21.244 1.00 95.94 746 TYR A O 1
ATOM 5864 N N . PRO A 1 747 ? -56.158 6.960 21.080 1.00 92.81 747 PRO A N 1
ATOM 5865 C CA . PRO A 1 747 ? -56.755 5.673 21.444 1.00 92.81 747 PRO A CA 1
ATOM 5866 C C . PRO A 1 747 ? -56.541 4.612 20.358 1.00 92.81 747 PRO A C 1
ATOM 5868 O O . PRO A 1 747 ? -56.638 3.415 20.621 1.00 92.81 747 PRO A O 1
ATOM 5871 N N . ASP A 1 748 ? -56.254 5.058 19.137 1.00 91.25 748 ASP A N 1
ATOM 5872 C CA . ASP A 1 748 ? -56.345 4.277 17.918 1.00 91.25 748 ASP A CA 1
ATOM 5873 C C . ASP A 1 748 ? -54.990 4.131 17.211 1.00 91.25 748 ASP A C 1
ATOM 5875 O O . ASP A 1 748 ? -54.814 4.628 16.102 1.00 91.25 748 ASP A O 1
ATOM 5879 N N . ILE A 1 749 ? -54.048 3.415 17.830 1.00 94.31 749 ILE A N 1
ATOM 5880 C CA . ILE A 1 749 ? -52.747 3.091 17.217 1.00 94.31 749 ILE A CA 1
ATOM 5881 C C . ILE A 1 749 ? -52.762 1.718 16.532 1.00 94.31 749 ILE A C 1
ATOM 5883 O O . ILE A 1 749 ? -53.460 0.804 16.975 1.00 94.31 749 ILE A O 1
ATOM 5887 N N . ASP A 1 750 ? -51.975 1.583 15.463 1.00 92.25 750 ASP A N 1
ATOM 5888 C CA . ASP A 1 750 ? -51.798 0.321 14.731 1.00 92.25 750 ASP A CA 1
ATOM 5889 C C . ASP A 1 750 ? -50.568 -0.467 15.221 1.00 92.25 750 ASP A C 1
ATOM 5891 O O . ASP A 1 750 ? -50.550 -1.693 15.139 1.00 92.25 750 ASP A O 1
ATOM 5895 N N . ILE A 1 751 ? -49.552 0.221 15.756 1.00 93.25 751 ILE A N 1
ATOM 5896 C CA . ILE A 1 751 ? -48.309 -0.373 16.265 1.00 93.25 751 ILE A CA 1
ATOM 5897 C C . ILE A 1 751 ? -47.986 0.246 17.629 1.00 93.25 751 ILE A C 1
ATOM 5899 O O . ILE A 1 751 ? -47.928 1.469 17.750 1.00 93.25 751 ILE A O 1
ATOM 5903 N N . LEU A 1 752 ? -47.755 -0.592 18.641 1.00 95.56 752 LEU A N 1
ATOM 5904 C CA . LEU A 1 752 ? -47.205 -0.208 19.941 1.00 95.56 752 LEU A CA 1
ATOM 5905 C C . LEU A 1 752 ? -45.777 -0.750 20.057 1.00 95.56 752 LEU A C 1
ATOM 5907 O O . LEU A 1 752 ? -45.585 -1.963 20.119 1.00 95.56 752 LEU A O 1
ATOM 5911 N N . PHE A 1 753 ? -44.786 0.139 20.103 1.00 94.38 753 PHE A N 1
ATOM 5912 C CA . PHE A 1 753 ? -43.378 -0.222 20.281 1.00 94.38 753 PHE A CA 1
ATOM 5913 C C . PHE A 1 753 ? -42.905 0.132 21.693 1.00 94.38 753 PHE A C 1
ATOM 5915 O O . PHE A 1 753 ? -42.755 1.301 22.036 1.00 94.38 753 PHE A O 1
ATOM 5922 N N . ASN A 1 754 ? -42.664 -0.884 22.517 1.00 94.88 754 ASN A N 1
ATOM 5923 C CA . ASN A 1 754 ? -42.180 -0.727 23.881 1.00 94.88 754 ASN A CA 1
ATOM 5924 C C . ASN A 1 754 ? -40.654 -0.890 23.921 1.00 94.88 754 ASN A C 1
ATOM 5926 O O . ASN A 1 754 ? -40.145 -2.014 23.915 1.00 94.88 754 ASN A O 1
ATOM 5930 N N . CYS A 1 755 ? -39.923 0.227 23.986 1.00 87.69 755 CYS A N 1
ATOM 5931 C CA . CYS A 1 755 ? -38.454 0.232 23.974 1.00 87.69 755 CYS A CA 1
ATOM 5932 C C . CYS A 1 755 ? -37.781 0.844 25.201 1.00 87.69 755 CYS A C 1
ATOM 5934 O O . CYS A 1 755 ? -36.564 0.720 25.332 1.00 87.69 755 CYS A O 1
ATOM 5936 N N . ALA A 1 756 ? -38.543 1.491 26.086 1.00 87.31 756 ALA A N 1
ATOM 5937 C CA . ALA A 1 756 ? -38.000 2.038 27.321 1.00 87.31 756 ALA A CA 1
ATOM 5938 C C . ALA A 1 756 ? -37.339 0.924 28.143 1.00 87.31 756 ALA A C 1
ATOM 5940 O O . ALA A 1 756 ? -37.901 -0.162 28.324 1.00 87.31 756 ALA A O 1
ATOM 5941 N N . GLY A 1 757 ? -36.128 1.184 28.623 1.00 84.75 757 GLY A N 1
ATOM 5942 C CA . GLY A 1 757 ? -35.429 0.235 29.461 1.00 84.75 757 GLY A CA 1
ATOM 5943 C C . GLY A 1 757 ? -34.137 0.784 30.034 1.00 84.75 757 GLY A C 1
ATOM 5944 O O . GLY A 1 757 ? -33.552 1.727 29.511 1.00 84.75 757 GLY A O 1
ATOM 5945 N N . PHE A 1 758 ? -33.707 0.156 31.116 1.00 81.06 758 PHE A N 1
ATOM 5946 C CA . PHE A 1 758 ? -32.490 0.461 31.844 1.00 81.06 758 PHE A CA 1
ATOM 5947 C C . PHE A 1 758 ? -31.637 -0.802 31.960 1.00 81.06 758 PHE A C 1
ATOM 5949 O O . PHE A 1 758 ? -32.157 -1.887 32.250 1.00 81.06 758 PHE A O 1
ATOM 5956 N N . VAL A 1 759 ? -30.338 -0.659 31.704 1.00 77.94 759 VAL A N 1
ATOM 5957 C CA . VAL A 1 759 ? -29.352 -1.731 31.852 1.00 77.94 759 VAL A CA 1
ATOM 5958 C C . VAL A 1 759 ? -28.765 -1.630 33.251 1.00 77.94 759 VAL A C 1
ATOM 5960 O O . VAL A 1 759 ? -27.892 -0.812 33.500 1.00 77.94 759 VAL A O 1
ATOM 5963 N N . ASP A 1 760 ? -29.280 -2.438 34.169 1.00 78.62 760 ASP A N 1
ATOM 5964 C CA . ASP A 1 760 ? -28.762 -2.522 35.533 1.00 78.62 760 ASP A CA 1
ATOM 5965 C C . ASP A 1 760 ? -27.530 -3.447 35.594 1.00 78.62 760 ASP A C 1
ATOM 5967 O O . ASP A 1 760 ? -27.488 -4.483 34.913 1.00 78.62 760 ASP A O 1
ATOM 5971 N N . HIS A 1 761 ? -26.526 -3.047 36.376 1.00 74.31 761 HIS A N 1
ATOM 5972 C CA . HIS A 1 761 ? -25.221 -3.700 36.478 1.00 74.31 761 HIS A CA 1
ATOM 5973 C C . HIS A 1 761 ? -25.046 -4.363 37.849 1.00 74.31 761 HIS A C 1
ATOM 5975 O O . HIS A 1 761 ? -25.422 -3.790 38.867 1.00 74.31 761 HIS A O 1
ATOM 5981 N N . GLY A 1 762 ? -24.424 -5.541 37.865 1.00 66.69 762 GLY A N 1
ATOM 5982 C CA . GLY A 1 762 ? -24.051 -6.261 39.082 1.00 66.69 762 GLY A CA 1
ATOM 5983 C C . GLY A 1 762 ? -24.478 -7.727 39.082 1.00 66.69 762 GLY A C 1
ATOM 5984 O O . GLY A 1 762 ? -25.361 -8.165 38.327 1.00 66.69 762 GLY A O 1
ATOM 5985 N N . SER A 1 763 ? -23.813 -8.506 39.926 1.00 84.19 763 SER A N 1
ATOM 5986 C CA . SER A 1 763 ? -24.184 -9.878 40.261 1.00 84.19 763 SER A CA 1
ATOM 5987 C C . SER A 1 763 ? -25.299 -9.914 41.314 1.00 84.19 763 SER A C 1
ATOM 5989 O O . SER A 1 763 ? -25.608 -8.915 41.957 1.00 84.19 763 S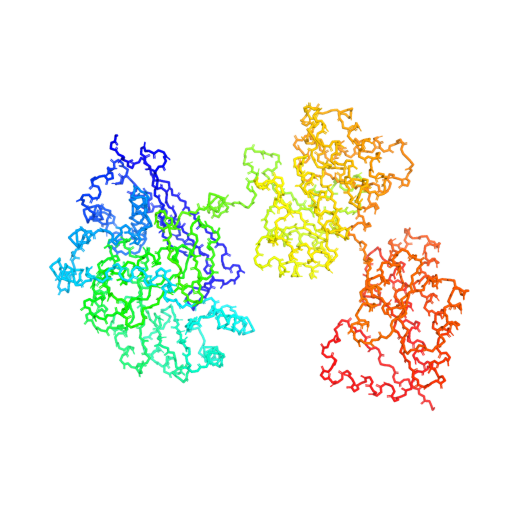ER A O 1
ATOM 5991 N N . LEU A 1 764 ? -25.872 -11.098 41.564 1.00 90.06 764 LEU A N 1
ATOM 5992 C CA . LEU A 1 764 ? -26.876 -11.291 42.624 1.00 90.06 764 LEU A CA 1
ATOM 5993 C C . LEU A 1 764 ? -26.405 -10.795 44.008 1.00 90.06 764 LEU A C 1
ATOM 5995 O O . LEU A 1 764 ? -27.237 -10.449 44.839 1.00 90.06 764 LEU A O 1
ATOM 5999 N N . LEU A 1 765 ? -25.094 -10.805 44.273 1.00 87.12 765 LEU A N 1
ATOM 6000 C CA . LEU A 1 765 ? -24.532 -10.415 45.570 1.00 87.12 765 LEU A CA 1
ATOM 6001 C C . LEU A 1 765 ? -24.366 -8.898 45.732 1.00 87.12 765 LEU A C 1
ATOM 6003 O O . LEU A 1 765 ? -24.237 -8.435 46.860 1.00 87.12 765 LEU A O 1
ATOM 6007 N N . GLU A 1 766 ? -24.341 -8.152 44.629 1.00 74.94 766 GLU A N 1
ATOM 6008 C CA . GLU A 1 766 ? -24.054 -6.708 44.599 1.00 74.94 766 GLU A CA 1
ATOM 6009 C C . GLU A 1 766 ? -25.312 -5.872 44.367 1.00 74.94 766 GLU A C 1
ATOM 6011 O O . GLU A 1 766 ? -25.327 -4.672 44.624 1.00 74.94 766 GLU A O 1
ATOM 6016 N N . THR A 1 767 ? -26.372 -6.496 43.857 1.00 79.00 767 THR A N 1
ATOM 6017 C CA . THR A 1 767 ? -27.607 -5.804 43.505 1.00 79.00 767 THR A CA 1
ATOM 6018 C C . THR A 1 767 ? -28.568 -5.682 44.685 1.00 79.00 767 THR A C 1
ATOM 6020 O O . THR A 1 767 ? -28.860 -6.671 45.357 1.00 79.00 767 THR A O 1
ATOM 6023 N N . GLU A 1 768 ? -29.144 -4.492 44.861 1.00 85.81 768 GLU A N 1
ATOM 6024 C CA . GLU A 1 768 ? -30.128 -4.187 45.907 1.00 85.81 768 GLU A CA 1
ATOM 6025 C C . GLU A 1 768 ? -31.581 -4.435 45.455 1.00 85.81 768 GLU A C 1
ATOM 6027 O O . GLU A 1 768 ? -31.928 -4.316 44.274 1.00 85.81 768 GLU A O 1
ATOM 6032 N N . GLU A 1 769 ? -32.477 -4.723 46.406 1.00 90.25 769 GLU A N 1
ATOM 6033 C CA . GLU A 1 769 ? -33.900 -5.002 46.132 1.00 90.25 769 GLU A CA 1
ATOM 6034 C C . GLU A 1 769 ? -34.633 -3.808 45.483 1.00 90.25 769 GLU A C 1
ATOM 6036 O O . GLU A 1 769 ? -35.506 -3.989 44.626 1.00 90.25 769 GLU A O 1
ATOM 6041 N N . ASP A 1 770 ? -34.234 -2.579 45.818 1.00 88.25 770 ASP A N 1
ATOM 6042 C CA . ASP A 1 770 ? -34.776 -1.360 45.209 1.00 88.25 770 ASP A CA 1
ATOM 6043 C C . ASP A 1 770 ? -34.389 -1.240 43.725 1.00 88.25 770 ASP A C 1
ATOM 6045 O O . ASP A 1 770 ? -35.217 -0.858 42.891 1.00 88.25 770 ASP A O 1
ATOM 6049 N N . ALA A 1 771 ? -33.157 -1.619 43.363 1.00 78.50 771 ALA A N 1
ATOM 6050 C CA . ALA A 1 771 ? -32.690 -1.632 41.974 1.00 78.50 771 ALA A CA 1
ATOM 6051 C C . ALA A 1 771 ? -33.425 -2.699 41.149 1.00 78.50 771 ALA A C 1
ATOM 6053 O O . ALA A 1 771 ? -33.813 -2.445 40.000 1.00 78.50 771 ALA A O 1
ATOM 6054 N N . LEU A 1 772 ? -33.694 -3.860 41.760 1.00 90.56 772 LEU A N 1
ATOM 6055 C CA . LEU A 1 772 ? -34.508 -4.923 41.170 1.00 90.56 772 LEU A CA 1
ATOM 6056 C C . LEU A 1 772 ? -35.932 -4.424 40.909 1.00 90.56 772 LEU A C 1
ATOM 6058 O O . LEU A 1 772 ? -36.434 -4.551 39.791 1.00 90.56 772 LEU A O 1
ATOM 6062 N N . SER A 1 773 ? -36.559 -3.810 41.914 1.00 94.50 773 SER A N 1
ATOM 6063 C CA . SER A 1 773 ? -37.924 -3.283 41.828 1.00 94.50 773 SER A CA 1
ATOM 6064 C C . SER A 1 773 ? -38.048 -2.200 40.759 1.00 94.50 773 SER A C 1
ATOM 6066 O O . SER A 1 773 ? -38.931 -2.280 39.906 1.00 94.50 773 SER A O 1
ATOM 6068 N N . ARG A 1 774 ? -37.122 -1.234 40.737 1.00 90.62 774 ARG A N 1
ATOM 6069 C CA . ARG A 1 774 ? -37.059 -0.173 39.720 1.00 90.62 774 ARG A CA 1
ATOM 6070 C C . ARG A 1 774 ? -36.890 -0.742 38.313 1.00 90.62 774 ARG A C 1
ATOM 6072 O O . ARG A 1 774 ? -37.598 -0.333 37.395 1.00 90.62 774 ARG A O 1
ATOM 6079 N N . SER A 1 775 ? -35.976 -1.695 38.137 1.00 90.81 775 SER A N 1
ATOM 6080 C CA . SER A 1 775 ? -35.724 -2.312 36.832 1.00 90.81 775 SER A CA 1
ATOM 6081 C C . SER A 1 775 ? -36.912 -3.134 36.353 1.00 90.81 775 SER A C 1
ATOM 6083 O O . SER A 1 775 ? -37.237 -3.089 35.171 1.00 90.81 775 SER A O 1
ATOM 6085 N N . PHE A 1 776 ? -37.605 -3.856 37.237 1.00 97.19 776 PHE A N 1
ATOM 6086 C CA . PHE A 1 776 ? -38.851 -4.535 36.877 1.00 97.19 776 PHE A CA 1
ATOM 6087 C C . PHE A 1 776 ? -39.950 -3.540 36.513 1.00 97.19 776 PHE A C 1
ATOM 6089 O O . PHE A 1 776 ? -40.655 -3.749 35.522 1.00 97.19 776 PHE A O 1
ATOM 6096 N N . ASP A 1 777 ? -40.081 -2.457 37.277 1.00 96.94 777 ASP A N 1
ATOM 6097 C CA . ASP A 1 777 ? -41.099 -1.442 37.034 1.00 96.94 777 ASP A CA 1
ATOM 6098 C C . ASP A 1 777 ? -40.937 -0.792 35.653 1.00 96.94 777 ASP A C 1
ATOM 6100 O O . ASP A 1 777 ? -41.899 -0.705 34.884 1.00 96.94 777 ASP A O 1
ATOM 6104 N N . LEU A 1 778 ? -39.699 -0.434 35.297 1.00 94.19 778 LEU A N 1
ATOM 6105 C CA . LEU A 1 778 ? -39.372 0.191 34.019 1.00 94.19 778 LEU A CA 1
ATOM 6106 C C . LEU A 1 778 ? -39.260 -0.801 32.854 1.00 94.19 778 LEU A C 1
ATOM 6108 O O . LEU A 1 778 ? -39.829 -0.540 31.802 1.00 94.19 778 LEU A O 1
ATOM 6112 N N . ASN A 1 779 ? -38.548 -1.922 32.990 1.00 94.69 779 ASN A N 1
ATOM 6113 C CA . ASN A 1 779 ? -38.279 -2.822 31.857 1.00 94.69 779 ASN A CA 1
ATOM 6114 C C . ASN A 1 779 ? -39.453 -3.758 31.544 1.00 94.69 779 ASN A C 1
ATOM 6116 O O . ASN A 1 779 ? -39.522 -4.274 30.430 1.00 94.69 779 ASN A O 1
ATOM 6120 N N . VAL A 1 780 ? -40.335 -4.028 32.516 1.00 96.75 780 VAL A N 1
ATOM 6121 C CA . VAL A 1 780 ? -41.380 -5.062 32.404 1.00 96.75 780 VAL A CA 1
ATOM 6122 C C . VAL A 1 780 ? -42.773 -4.492 32.666 1.00 96.75 780 VAL A C 1
ATOM 6124 O O . VAL A 1 780 ? -43.658 -4.612 31.817 1.00 96.75 780 VAL A O 1
ATOM 6127 N N . ILE A 1 781 ? -42.998 -3.876 33.832 1.00 97.75 781 ILE A N 1
ATOM 6128 C CA . ILE A 1 781 ? -44.342 -3.433 34.240 1.00 97.75 781 ILE A CA 1
ATOM 6129 C C . ILE A 1 781 ? -44.818 -2.265 33.371 1.00 97.75 781 ILE A C 1
ATOM 6131 O O . ILE A 1 781 ? -46.002 -2.208 33.040 1.00 97.75 781 ILE A O 1
ATOM 6135 N N . SER A 1 782 ? -43.922 -1.377 32.936 1.00 97.31 782 SER A N 1
ATOM 6136 C CA . SER A 1 782 ? -44.233 -0.322 31.965 1.00 97.31 782 SER A CA 1
ATOM 6137 C C . SER A 1 782 ? -44.905 -0.878 30.700 1.00 97.31 782 SER A C 1
ATOM 6139 O O . SER A 1 782 ? -45.970 -0.401 30.313 1.00 97.31 782 SER A O 1
ATOM 6141 N N . MET A 1 783 ? -44.368 -1.965 30.131 1.00 97.06 783 MET A N 1
ATOM 6142 C CA . MET A 1 783 ? -44.914 -2.622 28.940 1.00 97.06 783 MET A CA 1
ATOM 6143 C C . MET A 1 783 ? -46.283 -3.233 29.225 1.00 97.06 783 MET A C 1
ATOM 6145 O O . MET A 1 783 ? -47.200 -3.126 28.419 1.00 97.06 783 MET A O 1
ATOM 6149 N N . TYR A 1 784 ? -46.468 -3.837 30.401 1.00 96.69 784 TYR A N 1
ATOM 6150 C CA . TYR A 1 784 ? -47.791 -4.291 30.830 1.00 96.69 784 TYR A CA 1
ATOM 6151 C C . TYR A 1 784 ? -48.797 -3.128 30.890 1.00 96.69 784 TYR A C 1
ATOM 6153 O O . TYR A 1 784 ? -49.923 -3.271 30.407 1.00 96.69 784 TYR A O 1
ATOM 6161 N N . ARG A 1 785 ? -48.410 -1.975 31.454 1.00 97.75 785 ARG A N 1
ATOM 6162 C CA . ARG A 1 785 ? -49.282 -0.794 31.567 1.00 97.75 785 ARG A CA 1
ATOM 6163 C C . ARG A 1 785 ? -49.666 -0.247 30.195 1.00 97.75 785 ARG A C 1
ATOM 6165 O O . ARG A 1 785 ? -50.851 -0.009 29.969 1.00 97.75 785 ARG A O 1
ATOM 6172 N N . THR A 1 786 ? -48.703 -0.083 29.287 1.00 97.44 786 THR A N 1
ATOM 6173 C CA . THR A 1 786 ? -48.980 0.401 27.928 1.00 97.44 786 THR A CA 1
ATOM 6174 C C . THR A 1 786 ? -49.850 -0.597 27.168 1.00 97.44 786 THR A C 1
ATOM 6176 O O . THR A 1 786 ? -50.913 -0.230 26.670 1.00 97.44 786 THR A O 1
ATOM 6179 N N . ILE A 1 787 ? -49.502 -1.886 27.159 1.00 96.56 787 ILE A N 1
ATOM 6180 C CA . ILE A 1 787 ? -50.288 -2.906 26.451 1.00 96.56 787 ILE A CA 1
ATOM 6181 C C . ILE A 1 787 ? -51.728 -2.942 26.964 1.00 96.56 787 ILE A C 1
ATOM 6183 O O . ILE A 1 787 ? -52.661 -2.912 26.166 1.00 96.56 787 ILE A O 1
ATOM 6187 N N . LYS A 1 788 ? -51.936 -2.927 28.284 1.00 95.44 788 LYS A N 1
ATOM 6188 C CA . LYS A 1 788 ? -53.279 -2.915 28.881 1.00 95.44 788 LYS A CA 1
ATOM 6189 C C . LYS A 1 788 ? -54.135 -1.740 28.401 1.00 95.44 788 LYS A C 1
ATOM 6191 O O . LYS A 1 788 ? -55.354 -1.877 28.317 1.00 95.44 788 LYS A O 1
ATOM 6196 N N . GLN A 1 789 ? -53.504 -0.611 28.096 1.00 96.31 789 GLN A N 1
ATOM 6197 C CA . GLN A 1 789 ? -54.185 0.599 27.668 1.00 96.31 789 GLN A CA 1
ATOM 6198 C C . GLN A 1 789 ? -54.598 0.560 26.186 1.00 96.31 789 GLN A C 1
ATOM 6200 O O . GLN A 1 789 ? -55.715 0.966 25.866 1.00 96.31 789 GLN A O 1
ATOM 6205 N N . TRP A 1 790 ? -53.745 0.054 25.287 1.00 95.88 790 TRP A N 1
ATOM 6206 C CA . TRP A 1 790 ? -54.001 0.078 23.834 1.00 95.88 790 TRP A CA 1
ATOM 6207 C C . TRP A 1 790 ? -54.547 -1.234 23.248 1.00 95.88 790 TRP A C 1
ATOM 6209 O O . TRP A 1 790 ? -55.243 -1.203 22.229 1.00 95.88 790 TRP A O 1
ATOM 6219 N N . LEU A 1 791 ? -54.320 -2.379 23.900 1.00 93.88 791 LEU A N 1
ATOM 6220 C CA . LEU A 1 791 ? -54.779 -3.690 23.425 1.00 93.88 791 LEU A CA 1
ATOM 6221 C C . LEU A 1 791 ? -56.303 -3.778 23.193 1.00 93.88 791 LEU A C 1
ATOM 6223 O O . LEU A 1 791 ? -56.692 -4.325 22.161 1.00 93.88 791 LEU A O 1
ATOM 6227 N N . PRO A 1 792 ? -57.194 -3.230 24.050 1.00 93.88 792 PRO A N 1
ATOM 6228 C CA . PRO A 1 792 ? -58.641 -3.335 23.827 1.00 93.88 792 PRO A CA 1
ATOM 6229 C C . PRO A 1 792 ? -59.110 -2.756 22.483 1.00 93.88 792 PRO A C 1
ATOM 6231 O O . PRO A 1 792 ? -59.995 -3.326 21.843 1.00 93.88 792 PRO A O 1
ATOM 6234 N N . ASN A 1 793 ? -58.501 -1.655 22.029 1.00 92.44 793 ASN A N 1
ATOM 6235 C CA . ASN A 1 793 ? -58.846 -1.031 20.750 1.00 92.44 793 ASN A CA 1
ATOM 6236 C C . ASN A 1 793 ? -58.223 -1.764 19.555 1.00 92.44 793 ASN A C 1
ATOM 6238 O O . ASN A 1 793 ? -58.836 -1.820 18.491 1.00 92.44 793 ASN A O 1
ATOM 6242 N N . MET A 1 794 ? -57.044 -2.370 19.720 1.00 90.69 794 MET A N 1
ATOM 6243 C CA . MET A 1 794 ? -56.480 -3.265 18.700 1.00 90.69 794 MET A CA 1
ATOM 6244 C C . MET A 1 794 ? -57.378 -4.496 18.496 1.00 90.69 794 MET A C 1
ATOM 6246 O O . MET A 1 794 ? -57.719 -4.844 17.364 1.00 90.69 794 MET A O 1
ATOM 6250 N N . LEU A 1 795 ? -57.853 -5.097 19.595 1.00 87.50 795 LEU A N 1
ATOM 6251 C CA . LEU A 1 795 ? -58.775 -6.236 19.565 1.00 87.50 795 LEU A CA 1
ATOM 6252 C C . LEU A 1 795 ? -60.121 -5.875 18.930 1.00 87.50 795 LEU A C 1
ATOM 6254 O O . LEU A 1 795 ? -60.631 -6.633 18.108 1.00 87.50 795 LEU A O 1
ATOM 6258 N N . SER A 1 796 ? -60.696 -4.716 19.267 1.00 88.38 796 SER A N 1
ATOM 6259 C CA . SER A 1 796 ? -61.980 -4.289 18.695 1.00 88.38 796 SER A CA 1
ATOM 6260 C C . SER A 1 796 ? -61.903 -4.034 17.185 1.00 88.38 796 SER A C 1
ATOM 6262 O O . SER A 1 796 ? -62.879 -4.275 16.474 1.00 88.38 796 SER A O 1
ATOM 6264 N N . LYS A 1 797 ? -60.738 -3.605 16.679 1.00 85.56 797 LYS A N 1
ATOM 6265 C CA . LYS A 1 797 ? -60.462 -3.445 15.243 1.00 85.56 797 LYS A CA 1
ATOM 6266 C C . LYS A 1 797 ? -60.112 -4.749 14.533 1.00 85.56 797 LYS A C 1
ATOM 6268 O O . LYS A 1 797 ? -60.132 -4.776 13.304 1.00 85.56 797 LYS A O 1
ATOM 6273 N N . GLY A 1 798 ? -59.741 -5.788 15.280 1.00 82.19 798 GLY A N 1
ATOM 6274 C CA . GLY A 1 798 ? -59.187 -7.022 14.728 1.00 82.19 798 GLY A CA 1
ATOM 6275 C C . GLY A 1 798 ? -57.842 -6.825 14.018 1.00 82.19 798 GLY A C 1
ATOM 6276 O O . GLY A 1 798 ? -57.524 -7.598 13.120 1.00 82.19 798 GLY A O 1
ATOM 6277 N N . ARG A 1 799 ? -57.088 -5.767 14.358 1.00 81.88 799 ARG A N 1
ATOM 6278 C CA . ARG A 1 799 ? -55.732 -5.515 13.843 1.00 81.88 799 ARG A CA 1
ATOM 6279 C C . ARG A 1 799 ? -54.902 -4.703 14.836 1.00 81.88 799 ARG A C 1
ATOM 6281 O O . ARG A 1 799 ? -55.422 -3.791 15.478 1.00 81.88 799 ARG A O 1
ATOM 6288 N N . GLY A 1 800 ? -53.609 -4.994 14.899 1.00 84.81 800 GLY A N 1
ATOM 6289 C CA . GLY A 1 800 ? -52.623 -4.252 15.681 1.00 84.81 800 GLY A CA 1
ATOM 6290 C C . GLY A 1 800 ? -51.338 -5.057 15.852 1.00 84.81 800 GLY A C 1
ATOM 6291 O O . GLY A 1 800 ? -51.365 -6.281 15.767 1.00 84.81 800 GLY A O 1
ATOM 6292 N N . SER A 1 801 ? -50.214 -4.380 16.076 1.00 87.62 801 SER A N 1
ATOM 6293 C CA . SER A 1 801 ? -48.928 -5.018 16.369 1.00 87.62 801 SER A CA 1
ATOM 6294 C C . SER A 1 801 ? -48.341 -4.469 17.663 1.00 87.62 801 SER A C 1
ATOM 6296 O O . SER A 1 801 ? -48.336 -3.258 17.887 1.00 87.62 801 SER A O 1
ATOM 6298 N N . ILE A 1 802 ? -47.846 -5.358 18.521 1.00 89.62 802 ILE A N 1
ATOM 6299 C CA . ILE A 1 802 ? -47.153 -5.002 19.761 1.00 89.62 802 ILE A CA 1
ATOM 6300 C C . ILE A 1 802 ? -45.739 -5.555 19.666 1.00 89.62 802 ILE A C 1
ATOM 6302 O O . ILE A 1 802 ? -45.542 -6.761 19.526 1.00 89.62 802 ILE A O 1
ATOM 6306 N N . VAL A 1 803 ? -44.756 -4.670 19.771 1.00 88.19 803 VAL A N 1
ATOM 6307 C CA . VAL A 1 803 ? -43.337 -5.006 19.685 1.00 88.19 803 VAL A CA 1
ATOM 6308 C C . VAL A 1 803 ? -42.673 -4.620 21.002 1.00 88.19 803 VAL A C 1
ATOM 6310 O O . VAL A 1 803 ? -42.623 -3.446 21.360 1.00 88.19 803 VAL A O 1
ATOM 6313 N N . ASN A 1 804 ? -42.162 -5.614 21.728 1.00 89.88 804 ASN A N 1
ATOM 6314 C CA . ASN A 1 804 ? -41.495 -5.427 23.016 1.00 89.88 804 ASN A CA 1
ATOM 6315 C C . ASN A 1 804 ? -39.987 -5.653 22.876 1.00 89.88 804 ASN A C 1
ATOM 6317 O O . ASN A 1 804 ? -39.557 -6.727 22.452 1.00 89.88 804 ASN A O 1
ATOM 6321 N N . MET A 1 805 ? -39.173 -4.675 23.279 1.00 85.25 805 MET A N 1
ATOM 6322 C CA . MET A 1 805 ? -37.714 -4.787 23.206 1.00 85.25 805 MET A CA 1
ATOM 6323 C C . MET A 1 805 ? -37.130 -5.618 24.352 1.00 85.25 805 MET A C 1
ATOM 6325 O O . MET A 1 805 ? -36.995 -5.150 25.491 1.00 85.25 805 MET A O 1
ATOM 6329 N N . SER A 1 806 ? -36.705 -6.841 24.025 1.00 85.25 806 SER A N 1
ATOM 6330 C CA . SER A 1 806 ? -35.887 -7.689 24.903 1.00 85.25 806 SER A CA 1
ATOM 6331 C C . SER A 1 806 ? -34.374 -7.539 24.602 1.00 85.25 806 SER A C 1
ATOM 6333 O O . SER A 1 806 ? -33.952 -6.532 24.039 1.00 85.25 806 SER A O 1
ATOM 6335 N N . SER A 1 807 ? -33.537 -8.491 25.026 1.00 74.94 807 SER A N 1
ATOM 6336 C CA . SER A 1 807 ? -32.087 -8.519 24.792 1.00 74.94 807 SER A CA 1
ATOM 6337 C C . SER A 1 807 ? -31.573 -9.952 24.650 1.00 74.94 807 SER A C 1
ATOM 6339 O O . SER A 1 807 ? -32.074 -10.854 25.318 1.00 74.94 807 SER A O 1
ATOM 6341 N N . VAL A 1 808 ? -30.529 -10.162 23.842 1.00 65.50 808 VAL A N 1
ATOM 6342 C CA . VAL A 1 808 ? -29.777 -11.433 23.799 1.00 65.50 808 VAL A CA 1
ATOM 6343 C C . VAL A 1 808 ? -29.123 -11.766 25.146 1.00 65.50 808 VAL A C 1
ATOM 6345 O O . VAL A 1 808 ? -28.999 -12.940 25.492 1.00 65.50 808 VAL A O 1
ATOM 6348 N N . ALA A 1 809 ? -28.798 -10.740 25.941 1.00 63.53 809 ALA A N 1
ATOM 6349 C CA . ALA A 1 809 ? -28.366 -10.851 27.330 1.00 63.53 809 ALA A CA 1
ATOM 6350 C C . ALA A 1 809 ? -29.566 -11.168 28.243 1.00 63.53 809 ALA A C 1
ATOM 6352 O O . ALA A 1 809 ? -29.958 -10.357 29.077 1.00 63.53 809 ALA A O 1
ATOM 6353 N N . SER A 1 810 ? -30.223 -12.306 28.006 1.00 77.69 810 SER A N 1
ATOM 6354 C CA . SER A 1 810 ? -31.370 -12.796 28.776 1.00 77.69 810 SER A CA 1
ATOM 6355 C C . SER A 1 810 ? -31.499 -14.328 28.696 1.00 77.69 810 SER A C 1
ATOM 6357 O O . SER A 1 810 ? -30.593 -15.044 29.108 1.00 77.69 810 SER A O 1
ATOM 6359 N N . SER A 1 811 ? -32.598 -14.868 28.155 1.00 68.94 811 SER A N 1
ATOM 6360 C CA . SER A 1 811 ? -32.837 -16.310 28.012 1.00 68.94 811 SER A CA 1
ATOM 6361 C C . SER A 1 811 ? -31.957 -16.990 26.959 1.00 68.94 811 SER A C 1
ATOM 6363 O O . SER A 1 811 ? -31.976 -18.213 26.866 1.00 68.94 811 SER A O 1
ATOM 6365 N N . VAL A 1 812 ? -31.248 -16.210 26.135 1.00 61.06 812 VAL A N 1
ATOM 6366 C CA . VAL A 1 812 ? -30.354 -16.711 25.078 1.00 61.06 812 VAL A CA 1
ATOM 6367 C C . VAL A 1 812 ? -28.915 -16.822 25.582 1.00 61.06 812 VAL A C 1
ATOM 6369 O O . VAL A 1 812 ? -28.260 -17.828 25.329 1.00 61.06 812 VAL A O 1
ATOM 6372 N N . SER A 1 813 ? -28.432 -15.820 26.322 1.00 53.34 813 SER A N 1
ATOM 6373 C CA . SER A 1 813 ? -27.088 -15.806 26.898 1.00 53.34 813 SER A CA 1
ATOM 6374 C C . SER A 1 813 ? -27.087 -15.152 28.279 1.00 53.34 813 SER A C 1
ATOM 6376 O O . SER A 1 813 ? -27.592 -14.039 28.452 1.00 53.34 813 SER A O 1
ATOM 6378 N N . GLY A 1 814 ? -26.500 -15.842 29.259 1.00 63.00 814 GLY A N 1
ATOM 6379 C CA . GLY A 1 814 ? -26.221 -15.275 30.575 1.00 63.00 814 GLY A CA 1
ATOM 6380 C C . GLY A 1 814 ? -24.966 -14.412 30.509 1.00 63.00 814 GLY A C 1
ATOM 6381 O O . GLY A 1 814 ? -23.870 -14.942 30.349 1.00 63.00 814 GLY A O 1
ATOM 6382 N N . VAL A 1 815 ? -25.128 -13.095 30.634 1.00 61.09 815 VAL A N 1
ATOM 6383 C CA . VAL A 1 815 ? -24.015 -12.136 30.607 1.00 61.09 815 VAL A CA 1
ATOM 6384 C C . VAL A 1 815 ? -23.595 -11.802 32.047 1.00 61.09 815 VAL A C 1
ATOM 6386 O O . VAL A 1 815 ? -24.471 -11.456 32.848 1.00 61.09 815 VAL A O 1
ATOM 6389 N N . PRO A 1 816 ? -22.297 -11.918 32.404 1.00 65.25 816 PRO A N 1
ATOM 6390 C CA . PRO A 1 816 ? -21.784 -11.498 33.711 1.00 65.25 816 PRO A CA 1
ATOM 6391 C C . PRO A 1 816 ? -22.154 -10.046 34.051 1.00 65.25 816 PRO A C 1
ATOM 6393 O O . PRO A 1 816 ? -22.325 -9.218 33.158 1.00 65.25 816 PRO A O 1
ATOM 6396 N N . ASP A 1 817 ? -22.327 -9.752 35.340 1.00 64.56 817 ASP A N 1
ATOM 6397 C CA . ASP A 1 817 ? -22.702 -8.430 35.873 1.00 64.56 817 ASP A CA 1
ATOM 6398 C C . ASP A 1 817 ? -23.961 -7.808 35.263 1.00 64.56 817 ASP A C 1
ATOM 6400 O O . ASP A 1 817 ? -24.108 -6.587 35.187 1.00 64.56 817 ASP A O 1
ATOM 6404 N N . ARG A 1 818 ? -24.889 -8.646 34.801 1.00 78.94 818 ARG A N 1
ATOM 6405 C CA . ARG A 1 818 ? -26.204 -8.237 34.290 1.00 78.94 818 ARG A CA 1
ATOM 6406 C C . ARG A 1 818 ? -27.320 -9.041 34.940 1.00 78.94 818 ARG A C 1
ATOM 6408 O O . ARG A 1 818 ? -28.284 -9.399 34.266 1.00 78.94 818 ARG A O 1
ATOM 6415 N N . PHE A 1 819 ? -27.211 -9.346 36.236 1.00 87.06 819 PHE A N 1
ATOM 6416 C CA . PHE A 1 819 ? -28.184 -10.203 36.918 1.00 87.06 819 PHE A CA 1
ATOM 6417 C C . PHE A 1 819 ? -29.613 -9.645 36.818 1.00 87.06 819 PHE A C 1
ATOM 6419 O O . PHE A 1 819 ? -30.496 -10.312 36.270 1.00 87.06 819 PHE A O 1
ATOM 6426 N N . ILE A 1 820 ? -29.841 -8.411 37.284 1.00 89.62 820 ILE A N 1
ATOM 6427 C CA . ILE A 1 820 ? -31.161 -7.765 37.222 1.00 89.62 820 ILE A CA 1
ATOM 6428 C C . ILE A 1 820 ? -31.579 -7.549 35.767 1.00 89.62 820 ILE A C 1
ATOM 6430 O O . ILE A 1 820 ? -32.678 -7.948 35.375 1.00 89.62 820 ILE A O 1
ATOM 6434 N N . TYR A 1 821 ? -30.706 -6.962 34.941 1.00 83.25 821 TYR A N 1
ATOM 6435 C CA . TYR A 1 821 ? -31.022 -6.671 33.543 1.00 83.25 821 TYR A CA 1
ATOM 6436 C C . TYR A 1 821 ? -31.441 -7.926 32.768 1.00 83.25 821 TYR A C 1
ATOM 6438 O O . TYR A 1 821 ? -32.536 -7.961 32.202 1.00 83.25 821 TYR A O 1
ATOM 6446 N N . GLY A 1 822 ? -30.631 -8.984 32.811 1.00 83.06 822 GLY A N 1
ATOM 6447 C CA . GLY A 1 822 ? -30.923 -10.241 32.131 1.00 83.06 822 GLY A CA 1
ATOM 6448 C C . GLY A 1 822 ? -32.191 -10.911 32.648 1.00 83.06 822 GLY A C 1
ATOM 6449 O O . GLY A 1 822 ? -32.998 -11.394 31.848 1.00 83.06 822 GLY A O 1
ATOM 6450 N N . THR A 1 823 ? -32.437 -10.845 33.961 1.00 93.69 823 THR A N 1
ATOM 6451 C CA . THR A 1 823 ? -33.684 -11.329 34.573 1.00 93.69 823 THR A CA 1
ATOM 6452 C C . THR A 1 823 ? -34.902 -10.567 34.043 1.00 93.69 823 THR A C 1
ATOM 6454 O O . THR A 1 823 ? -35.874 -11.183 33.600 1.00 93.69 823 THR A O 1
ATOM 6457 N N . THR A 1 824 ? -34.858 -9.231 34.016 1.00 95.12 824 THR A N 1
ATOM 6458 C CA . THR A 1 824 ? -35.978 -8.419 33.508 1.00 95.12 824 THR A CA 1
ATOM 6459 C C . THR A 1 824 ? -36.213 -8.615 32.010 1.00 95.12 824 THR A C 1
ATOM 6461 O O . THR A 1 824 ? -37.359 -8.743 31.581 1.00 95.12 824 THR A O 1
ATOM 6464 N N . LYS A 1 825 ? -35.158 -8.725 31.193 1.00 90.31 825 LYS A N 1
ATOM 6465 C CA . LYS A 1 825 ? -35.288 -8.963 29.746 1.00 90.31 825 LYS A CA 1
ATOM 6466 C C . LYS A 1 825 ? -35.825 -10.361 29.429 1.00 90.31 825 LYS A C 1
ATOM 6468 O O . LYS A 1 825 ? -36.626 -10.496 28.501 1.00 90.31 825 LYS A O 1
ATOM 6473 N N . ALA A 1 826 ? -35.503 -11.369 30.241 1.00 88.25 826 ALA A N 1
ATOM 6474 C CA . ALA A 1 826 ? -36.145 -12.681 30.158 1.00 88.25 826 ALA A CA 1
ATOM 6475 C C . ALA A 1 826 ? -37.640 -12.601 30.528 1.00 88.25 826 ALA A C 1
ATOM 6477 O O . ALA A 1 826 ? -38.478 -13.215 29.863 1.00 88.25 826 ALA A O 1
ATOM 6478 N N . ALA A 1 827 ? -38.002 -11.791 31.530 1.00 94.88 827 ALA A N 1
ATOM 6479 C CA . ALA A 1 827 ? -39.398 -11.561 31.901 1.00 94.88 827 ALA A CA 1
ATOM 6480 C C . ALA A 1 827 ? -40.208 -10.876 30.782 1.00 94.88 827 ALA A C 1
ATOM 6482 O O . ALA A 1 827 ? -41.368 -11.233 30.585 1.00 94.88 827 ALA A O 1
ATOM 6483 N N . VAL A 1 828 ? -39.607 -9.977 29.989 1.00 92.56 828 VAL A N 1
ATOM 6484 C CA . VAL A 1 828 ? -40.250 -9.380 28.795 1.00 92.56 828 VAL A CA 1
ATOM 6485 C C . VAL A 1 828 ? -40.647 -10.448 27.770 1.00 92.56 828 VAL A C 1
ATOM 6487 O O . VAL A 1 828 ? -41.735 -10.380 27.191 1.00 92.56 828 VAL A O 1
ATOM 6490 N N . ILE A 1 829 ? -39.807 -11.468 27.564 1.00 83.81 829 ILE A N 1
ATOM 6491 C CA . ILE A 1 829 ? -40.119 -12.593 26.667 1.00 83.81 829 ILE A CA 1
ATOM 6492 C C . ILE A 1 829 ? -41.317 -13.374 27.217 1.00 83.81 829 ILE A C 1
ATOM 6494 O O . ILE A 1 829 ? -42.258 -13.656 26.477 1.00 83.81 829 ILE A O 1
ATOM 6498 N N . GLY A 1 830 ? -41.316 -13.680 28.518 1.00 85.12 830 GLY A N 1
ATOM 6499 C CA . GLY A 1 830 ? -42.438 -14.343 29.189 1.00 85.12 830 GLY A CA 1
ATOM 6500 C C . GLY A 1 830 ? -43.746 -13.555 29.081 1.00 85.12 830 GLY A C 1
ATOM 6501 O O . GLY A 1 830 ? -44.757 -14.111 28.663 1.00 85.12 830 GLY A O 1
ATOM 6502 N N . LEU A 1 831 ? -43.712 -12.251 29.376 1.00 90.31 831 LEU A N 1
ATOM 6503 C CA . LEU A 1 831 ? -44.847 -11.332 29.234 1.00 90.31 831 LEU A CA 1
ATOM 6504 C C . LEU A 1 831 ? -45.419 -11.374 27.811 1.00 90.31 831 LEU A C 1
ATOM 6506 O O . LEU A 1 831 ? -46.621 -11.553 27.630 1.00 90.31 831 LEU A O 1
ATOM 6510 N N . THR A 1 832 ? -44.548 -11.249 26.808 1.00 87.25 832 THR A N 1
ATOM 6511 C CA . THR A 1 832 ? -44.941 -11.234 25.393 1.00 87.25 832 THR A CA 1
ATOM 6512 C C . THR A 1 832 ? -45.594 -12.554 24.984 1.00 87.25 832 THR A C 1
ATOM 6514 O O . THR A 1 832 ? -46.639 -12.542 24.338 1.00 87.25 832 THR A O 1
ATOM 6517 N N . ARG A 1 833 ? -45.029 -13.694 25.405 1.00 80.31 833 ARG A N 1
ATOM 6518 C CA . ARG A 1 833 ? -45.576 -15.028 25.105 1.00 80.31 833 ARG A CA 1
ATOM 6519 C C . ARG A 1 833 ? -46.937 -15.258 25.755 1.00 80.31 833 ARG A C 1
ATOM 6521 O O . ARG A 1 833 ? -47.818 -15.794 25.095 1.00 80.31 833 ARG A O 1
ATOM 6528 N N . SER A 1 834 ? -47.125 -14.829 27.002 1.00 83.38 834 SER A N 1
ATOM 6529 C CA . SER A 1 834 ? -48.415 -14.960 27.693 1.00 83.38 834 SER A CA 1
ATOM 6530 C C . SER A 1 834 ? -49.517 -14.164 26.994 1.00 83.38 834 SER A C 1
ATOM 6532 O O . SER A 1 834 ? -50.598 -14.689 26.759 1.00 83.38 834 SER A O 1
ATOM 6534 N N . ILE A 1 835 ? -49.229 -12.922 26.592 1.00 84.62 835 ILE A N 1
ATOM 6535 C CA . ILE A 1 835 ? -50.195 -12.083 25.866 1.00 84.62 835 ILE A CA 1
ATOM 6536 C C . ILE A 1 835 ? -50.493 -12.684 24.490 1.00 84.62 835 ILE A C 1
ATOM 6538 O O . ILE A 1 835 ? -51.649 -12.740 24.080 1.00 84.62 835 ILE A O 1
ATOM 6542 N N . ALA A 1 836 ? -49.470 -13.169 23.783 1.00 78.69 836 ALA A N 1
ATOM 6543 C CA . ALA A 1 836 ? -49.669 -13.820 22.496 1.00 78.69 836 ALA A CA 1
ATOM 6544 C C . ALA A 1 836 ? -50.576 -15.056 22.618 1.00 78.69 836 ALA A C 1
ATOM 6546 O O . ALA A 1 836 ? -51.507 -15.202 21.833 1.00 78.69 836 ALA A O 1
ATOM 6547 N N . ALA A 1 837 ? -50.360 -15.901 23.629 1.00 72.69 837 ALA A N 1
ATOM 6548 C CA . ALA A 1 837 ? -51.175 -17.093 23.863 1.00 72.69 837 ALA A CA 1
ATOM 6549 C C . ALA A 1 837 ? -52.656 -16.773 24.143 1.00 72.69 837 ALA A C 1
ATOM 6551 O O . ALA A 1 837 ? -53.530 -17.526 23.719 1.00 72.69 837 ALA A O 1
ATOM 6552 N N . ASP A 1 838 ? -52.941 -15.660 24.825 1.00 79.62 838 ASP A N 1
ATOM 6553 C CA . ASP A 1 838 ? -54.310 -15.258 25.162 1.00 79.62 838 ASP A CA 1
ATOM 6554 C C . ASP A 1 838 ? -55.073 -14.635 23.977 1.00 79.62 838 ASP A C 1
ATOM 6556 O O . ASP A 1 838 ? -56.302 -14.733 23.919 1.00 79.62 838 ASP A O 1
ATOM 6560 N N . PHE A 1 839 ? -54.374 -13.966 23.048 1.00 81.50 839 PHE A N 1
ATOM 6561 C CA . PHE A 1 839 ? -55.015 -13.056 22.086 1.00 81.50 839 PHE A CA 1
ATOM 6562 C C . PHE A 1 839 ? -54.687 -13.293 20.603 1.00 81.50 839 PHE A C 1
ATOM 6564 O O . PHE A 1 839 ? -55.434 -12.793 19.761 1.00 81.50 839 PHE A O 1
ATOM 6571 N N . VAL A 1 840 ? -53.629 -14.038 20.257 1.00 72.12 840 VAL A N 1
ATOM 6572 C CA . VAL A 1 840 ? -53.242 -14.298 18.855 1.00 72.12 840 VAL A CA 1
ATOM 6573 C C . VAL A 1 840 ? -54.076 -15.435 18.261 1.00 72.12 840 VAL A C 1
ATOM 6575 O O . VAL A 1 840 ? -54.261 -16.489 18.870 1.00 72.12 840 VAL A O 1
ATOM 6578 N N . GLN A 1 841 ? -54.573 -15.245 17.040 1.00 68.12 841 GLN A N 1
ATOM 6579 C CA . GLN A 1 841 ? -55.400 -16.213 16.318 1.00 68.12 841 GLN A CA 1
ATOM 6580 C C . GLN A 1 841 ? -54.591 -17.052 15.315 1.00 68.12 841 GLN A C 1
ATOM 6582 O O . GLN A 1 841 ? -53.587 -16.616 14.755 1.00 68.12 841 GLN A O 1
ATOM 6587 N N . HIS A 1 842 ? -55.093 -18.247 14.983 1.00 60.50 842 HIS A N 1
ATOM 6588 C CA . HIS A 1 842 ? -54.481 -19.168 14.009 1.00 60.50 842 HIS A CA 1
ATOM 6589 C C . HIS A 1 842 ? -54.149 -18.524 12.646 1.00 60.50 842 HIS A C 1
ATOM 6591 O O . HIS A 1 842 ? -53.154 -18.882 12.017 1.00 60.50 842 HIS A O 1
ATOM 6597 N N . ALA A 1 843 ? -54.970 -17.574 12.183 1.00 60.66 843 ALA A N 1
ATOM 6598 C CA . ALA A 1 843 ? -54.758 -16.877 10.914 1.00 60.66 843 ALA A CA 1
ATOM 6599 C C . ALA A 1 843 ? -53.539 -15.937 10.946 1.00 60.66 843 ALA A C 1
ATOM 6601 O O . ALA A 1 843 ? -52.859 -15.781 9.934 1.00 60.66 843 ALA A O 1
ATOM 6602 N N . GLU A 1 844 ? -53.229 -15.355 12.104 1.00 63.78 844 GLU A N 1
ATOM 6603 C CA . GLU A 1 844 ? -52.080 -14.465 12.293 1.00 63.78 844 GLU A CA 1
ATOM 6604 C C . GLU A 1 844 ? -50.775 -15.270 12.339 1.00 63.78 844 GLU A C 1
ATOM 6606 O O . GLU A 1 844 ? -49.778 -14.878 11.734 1.00 63.78 844 GLU A O 1
ATOM 6611 N N . ILE A 1 845 ? -50.809 -16.460 12.949 1.00 63.41 845 ILE A N 1
ATOM 6612 C CA . ILE A 1 845 ? -49.694 -17.420 12.927 1.00 63.41 845 ILE A CA 1
ATOM 6613 C C . ILE A 1 845 ? -49.407 -17.884 11.494 1.00 63.41 845 ILE A C 1
ATOM 6615 O O . ILE A 1 845 ? -48.250 -17.947 11.080 1.00 63.41 845 ILE A O 1
ATOM 6619 N N . ALA A 1 846 ? -50.455 -18.174 10.717 1.00 61.16 846 ALA A N 1
ATOM 6620 C CA . ALA A 1 846 ? -50.314 -18.555 9.315 1.00 61.16 846 ALA A CA 1
ATOM 6621 C C . ALA A 1 846 ? -49.732 -17.413 8.462 1.00 61.16 846 ALA A C 1
ATOM 6623 O O . ALA A 1 846 ? -48.845 -17.660 7.650 1.00 61.16 846 ALA A O 1
ATOM 6624 N N . ALA A 1 847 ? -50.177 -16.170 8.669 1.00 64.19 847 ALA A N 1
ATOM 6625 C CA . ALA A 1 847 ? -49.640 -15.004 7.965 1.00 64.19 847 ALA A CA 1
ATOM 6626 C C . ALA A 1 847 ? -48.158 -14.759 8.292 1.00 64.19 847 ALA A C 1
ATOM 6628 O O . ALA A 1 847 ? -47.365 -14.520 7.384 1.00 64.19 847 ALA A O 1
ATOM 6629 N N . LEU A 1 848 ? -47.764 -14.890 9.564 1.00 67.81 848 LEU A N 1
ATOM 6630 C CA . LEU A 1 848 ? -46.367 -14.760 9.980 1.00 67.81 848 LEU A CA 1
ATOM 6631 C C . LEU A 1 848 ? -45.491 -15.884 9.411 1.00 67.81 848 LEU A C 1
ATOM 6633 O O . LEU A 1 848 ? -44.388 -15.614 8.950 1.00 67.81 848 LEU A O 1
ATOM 6637 N N . ALA A 1 849 ? -45.973 -17.130 9.398 1.00 66.00 849 ALA A N 1
ATOM 6638 C CA . ALA A 1 849 ? -45.249 -18.246 8.789 1.00 66.00 849 ALA A CA 1
ATOM 6639 C C . ALA A 1 849 ? -45.054 -18.054 7.275 1.00 66.00 849 ALA A C 1
ATOM 6641 O O . ALA A 1 849 ? -44.001 -18.395 6.746 1.00 66.00 849 ALA A O 1
ATOM 6642 N N . VAL A 1 850 ? -46.048 -17.482 6.586 1.00 68.81 850 VAL A N 1
ATOM 6643 C CA . VAL A 1 850 ? -45.947 -17.129 5.162 1.00 68.81 850 VAL A CA 1
ATOM 6644 C C . VAL A 1 850 ? -44.967 -15.973 4.939 1.00 68.81 850 VAL A C 1
ATOM 6646 O O . VAL A 1 850 ? -44.173 -16.055 4.010 1.00 68.81 850 VAL A O 1
ATOM 6649 N N . TYR A 1 851 ? -44.967 -14.946 5.797 1.00 74.94 851 TYR A N 1
ATOM 6650 C CA . TYR A 1 851 ? -43.981 -13.857 5.753 1.00 74.94 851 TYR A CA 1
ATOM 6651 C C . TYR A 1 851 ? -42.557 -14.371 5.990 1.00 74.94 851 TYR A C 1
ATOM 6653 O O . TYR A 1 851 ? -41.673 -14.099 5.195 1.00 74.94 851 TYR A O 1
ATOM 6661 N N . LEU A 1 852 ? -42.334 -15.187 7.026 1.00 71.31 852 LEU A N 1
ATOM 6662 C CA . LEU A 1 852 ? -41.018 -15.779 7.305 1.00 71.31 852 LEU A CA 1
ATOM 6663 C C . LEU A 1 852 ? -40.526 -16.710 6.184 1.00 71.31 852 LEU A C 1
ATOM 6665 O O . LEU A 1 852 ? -39.334 -16.994 6.108 1.00 71.31 852 LEU A O 1
ATOM 6669 N N . ALA A 1 853 ? -41.432 -17.193 5.333 1.00 66.75 853 ALA A N 1
ATOM 6670 C CA . ALA A 1 853 ? -41.119 -17.985 4.150 1.00 66.75 853 ALA A CA 1
ATOM 6671 C C . ALA A 1 853 ? -41.020 -17.150 2.855 1.00 66.75 853 ALA A C 1
ATOM 6673 O O . ALA A 1 853 ? -40.808 -17.737 1.793 1.00 66.75 853 ALA A O 1
ATOM 6674 N N . SER A 1 854 ? -41.199 -15.825 2.910 1.00 71.44 854 SER A N 1
ATOM 6675 C CA . SER A 1 854 ? -41.107 -14.932 1.751 1.00 71.44 854 SER A CA 1
ATOM 6676 C C . SER A 1 854 ? -39.727 -14.279 1.640 1.00 71.44 854 SER A C 1
ATOM 6678 O O . SER A 1 854 ? -38.993 -14.152 2.621 1.00 71.44 854 SER A O 1
ATOM 6680 N N . ASP A 1 855 ? -39.391 -13.814 0.433 1.00 65.88 855 ASP A N 1
ATOM 6681 C CA . ASP A 1 855 ? -38.162 -13.049 0.180 1.00 65.88 855 ASP A CA 1
ATOM 6682 C C . ASP A 1 855 ? -38.106 -11.755 1.017 1.00 65.88 855 ASP A C 1
ATOM 6684 O O . ASP A 1 855 ? -37.028 -11.253 1.311 1.00 65.88 855 ASP A O 1
ATOM 6688 N N . GLU A 1 856 ? -39.254 -11.229 1.459 1.00 54.53 856 GLU A N 1
ATOM 6689 C CA . GLU A 1 856 ? -39.348 -10.013 2.279 1.00 54.53 856 GLU A CA 1
ATOM 6690 C C . GLU A 1 856 ? -38.789 -10.226 3.698 1.00 54.53 856 GLU A C 1
ATOM 6692 O O . GLU A 1 856 ? -38.340 -9.272 4.336 1.00 54.53 856 GLU A O 1
ATOM 6697 N N . ALA A 1 857 ? -38.734 -11.474 4.180 1.00 60.34 857 ALA A N 1
ATOM 6698 C CA . ALA A 1 857 ? -38.104 -11.807 5.454 1.00 60.34 857 ALA A CA 1
ATOM 6699 C C . ALA A 1 857 ? -36.566 -11.794 5.406 1.00 60.34 857 ALA A C 1
ATOM 6701 O O . ALA A 1 857 ? -35.945 -11.909 6.464 1.00 60.34 857 ALA A O 1
ATOM 6702 N N . SER A 1 858 ? -35.932 -11.579 4.242 1.00 50.94 858 SER A N 1
ATOM 6703 C CA . SER A 1 858 ? -34.466 -11.482 4.110 1.00 50.94 858 SER A CA 1
ATOM 6704 C C . SER A 1 858 ? -33.840 -10.375 4.969 1.00 50.94 858 SER A C 1
ATOM 6706 O O . SER A 1 858 ? -32.652 -10.431 5.273 1.00 50.94 858 SER A O 1
ATOM 6708 N N . PHE A 1 859 ? -34.631 -9.378 5.380 1.00 45.78 859 PHE A N 1
ATOM 6709 C CA . PHE A 1 859 ? -34.217 -8.291 6.277 1.00 45.78 859 PHE A CA 1
ATOM 6710 C C . PHE A 1 859 ? -34.391 -8.607 7.769 1.00 45.78 859 PHE A C 1
ATOM 6712 O O . PHE A 1 859 ? -34.082 -7.775 8.620 1.00 45.78 859 PHE A O 1
ATOM 6719 N N . THR A 1 860 ? -34.882 -9.797 8.111 1.00 51.50 860 THR A N 1
ATOM 6720 C CA . THR A 1 860 ? -35.125 -10.195 9.498 1.00 51.50 860 THR A CA 1
ATOM 6721 C C . THR A 1 860 ? -33.948 -11.032 10.003 1.00 51.50 860 THR A C 1
ATOM 6723 O O . THR A 1 860 ? -33.929 -12.252 9.863 1.00 51.50 860 THR A O 1
ATOM 6726 N N . THR A 1 861 ? -32.937 -10.383 10.586 1.00 43.25 861 THR A N 1
ATOM 6727 C CA . THR A 1 861 ? -31.750 -11.040 11.165 1.00 43.25 861 THR A CA 1
ATOM 6728 C C . THR A 1 861 ? -31.735 -10.907 12.695 1.00 43.25 861 THR A C 1
ATOM 6730 O O . THR A 1 861 ? -32.351 -10.010 13.269 1.00 43.25 861 THR A O 1
ATOM 6733 N N . GLY A 1 862 ? -31.102 -11.855 13.399 1.00 39.47 862 GLY A N 1
ATOM 6734 C CA . GLY A 1 862 ? -30.892 -11.780 14.858 1.00 39.47 862 GLY A CA 1
ATOM 6735 C C . GLY A 1 862 ? -32.143 -11.872 15.752 1.00 39.47 862 GLY A C 1
ATOM 6736 O O . GLY A 1 862 ? -32.037 -11.699 16.965 1.00 39.47 862 GLY A O 1
ATOM 6737 N N . THR A 1 863 ? -33.321 -12.162 15.192 1.00 46.69 863 THR A N 1
ATOM 6738 C CA . THR A 1 863 ? -34.604 -12.157 15.916 1.00 46.69 863 THR A CA 1
ATOM 6739 C C . THR A 1 863 ? -35.137 -13.576 16.129 1.00 46.69 863 THR A C 1
ATOM 6741 O O . THR A 1 863 ? -35.226 -14.370 15.196 1.00 46.69 863 THR A O 1
ATOM 6744 N N . THR A 1 864 ? -35.525 -13.915 17.363 1.00 49.06 864 THR A N 1
ATOM 6745 C CA . THR A 1 864 ? -36.208 -15.187 17.660 1.00 49.06 864 THR A CA 1
ATOM 6746 C C . THR A 1 864 ? -37.716 -15.020 17.471 1.00 49.06 864 THR A C 1
ATOM 6748 O O . THR A 1 864 ? -38.369 -14.361 18.278 1.00 49.06 864 THR A O 1
ATOM 6751 N N . HIS A 1 865 ? -38.288 -15.653 16.445 1.00 57.31 865 HIS A N 1
ATOM 6752 C CA . HIS A 1 865 ? -39.740 -15.730 16.260 1.00 57.31 865 HIS A CA 1
ATOM 6753 C C . HIS A 1 865 ? -40.282 -16.977 16.960 1.00 57.31 865 HIS A C 1
ATOM 6755 O O . HIS A 1 865 ? -40.159 -18.094 16.460 1.00 57.31 865 HIS A O 1
ATOM 6761 N N . VAL A 1 866 ? -40.862 -16.806 18.148 1.00 47.22 866 VAL A N 1
ATOM 6762 C CA . VAL A 1 866 ? -41.499 -17.917 18.862 1.00 47.22 866 VAL A CA 1
ATOM 6763 C C . VAL A 1 866 ? -42.888 -18.156 18.278 1.00 47.22 866 VAL A C 1
ATOM 6765 O O . VAL A 1 866 ? -43.775 -17.321 18.424 1.00 47.22 866 VAL A O 1
ATOM 6768 N N . ILE A 1 867 ? -43.072 -19.316 17.651 1.00 51.28 867 ILE A N 1
ATOM 6769 C CA . ILE A 1 867 ? -44.359 -19.781 17.134 1.00 51.28 867 ILE A CA 1
ATOM 6770 C C . ILE A 1 867 ? -44.922 -20.796 18.128 1.00 51.28 867 ILE A C 1
ATOM 6772 O O . ILE A 1 867 ? -44.399 -21.902 18.249 1.00 51.28 867 ILE A O 1
ATOM 6776 N N . ASP A 1 868 ? -45.981 -20.422 18.839 1.00 43.53 868 ASP A N 1
ATOM 6777 C CA . ASP A 1 868 ? -46.796 -21.358 19.611 1.00 43.53 868 ASP A CA 1
ATOM 6778 C C . ASP A 1 868 ? -48.185 -21.413 18.971 1.00 43.53 868 ASP A C 1
ATOM 6780 O O . ASP A 1 868 ? -48.979 -20.482 19.084 1.00 43.53 868 ASP A O 1
ATOM 6784 N N . GLY A 1 869 ? -48.450 -22.484 18.222 1.00 46.22 869 GLY A N 1
ATOM 6785 C CA . GLY A 1 869 ? -49.754 -22.765 17.623 1.00 46.22 869 GLY A CA 1
ATOM 6786 C C . GLY A 1 869 ? -50.716 -23.315 18.663 1.00 46.22 869 GLY A C 1
ATOM 6787 O O . GLY A 1 869 ? -51.171 -24.444 18.492 1.00 46.22 869 GLY A O 1
ATOM 6788 N N . GLY A 1 870 ? -50.929 -22.548 19.740 1.00 36.38 870 GLY A N 1
ATOM 6789 C CA . GLY A 1 870 ? -51.561 -22.964 20.987 1.00 36.38 870 GLY A CA 1
ATOM 6790 C C . GLY A 1 870 ? -52.591 -24.075 20.806 1.00 36.38 870 GLY A C 1
ATOM 6791 O O . GLY A 1 870 ? -53.536 -23.956 20.026 1.00 36.38 870 GLY A O 1
ATOM 6792 N N . TRP A 1 871 ? -52.403 -25.171 21.545 1.00 35.50 871 TRP A N 1
ATOM 6793 C CA . TRP A 1 871 ? -53.422 -26.203 21.703 1.00 35.50 871 TRP A CA 1
ATOM 6794 C C . TRP A 1 871 ? -54.738 -25.540 22.130 1.00 35.50 871 TRP A C 1
ATOM 6796 O O . TRP A 1 871 ? -54.868 -25.069 23.259 1.00 35.50 871 TRP A O 1
ATOM 6806 N N . SER A 1 872 ? -55.716 -25.527 21.230 1.00 36.53 872 SER A N 1
ATOM 6807 C CA . SER A 1 872 ? -57.114 -25.278 21.559 1.00 36.53 872 SER A CA 1
ATOM 6808 C C . SER A 1 872 ? -57.881 -26.591 21.405 1.00 36.53 872 SER A C 1
ATOM 6810 O O . SER A 1 872 ? -57.698 -27.320 20.429 1.00 36.53 872 SER A O 1
ATOM 6812 N N . ASN A 1 873 ? -58.687 -26.916 22.420 1.00 33.00 873 ASN A N 1
ATOM 6813 C CA . ASN A 1 873 ? -59.790 -27.868 22.276 1.00 33.00 873 ASN A CA 1
ATOM 6814 C C . ASN A 1 873 ? -60.895 -27.256 21.418 1.00 33.00 873 ASN A C 1
ATOM 6816 O O . ASN A 1 873 ? -61.142 -26.038 21.591 1.00 33.00 873 ASN A O 1
#

Radius of gyration: 34.41 Å; chains: 1; bounding box: 96×60×87 Å

Foldseek 3Di:
DFKAFAFKDWFKFWAQCQVVQALAFQVRRRFTKIWRKIWGAIPDNVFIFIFIFIDRPPCSVLLVVLLVVQTVLRHGDTLVVCLVQLLVSLCSQQVDPVLCVVQNLADSNLLSLLRVSQRSLQRVLVVVFHASLVVLLVDQLLSLLSNADCPLPVVQDDSVLSSVQQVVLVVPQVVLVVVCLVVFFFAEEAQLAHPPDDLVSSLVVLLVCVVLQHQEYEHHDANDLVSLLVSLVSSCVNNPPRGAYAYEHQANDDLVRLLVSLQSSCVSPHQEYENSHDQQCLVSLQSSQVRNPPHFYEYEQNPQFLNSLSSNLVSVSGQEYAYWQSSGSHPNRLSSSLQSCLSSVHAYAYDQSHACRLLQVSSVLSNSCNRGNVPHPPHHYYDRPDDQLQWPFRWDDHSNHTNDGGGGGSRNHGDPLSSQQRGPPRHNLLPVDDPVPPLPPDDDAPVNCVVLCVVLVPQADEEEFRGQDLVSQVVVLVSVVVDSRHQAYAYHAPLLDPCRLVSLVVSLVRVRHAAYEDCQQPDPDLLVLVDPSNVSVQVSCLVSVHAYEYQAALSNLVSVLVSCVVPQSHLYEYECLRLAQLCVPDCPSSLVRSLVCLVPGPYAYENECNLVSNFQPDDLVSRLVSVVSNCVRNNLQRAAYDHPPPSCVRRNDSVVVSVSLVVSCVVDDPVSSCNHHPPSVCCSGPDDPCPLVVVQVVCVVVPHAAEREDCDVVVQVVSCVVPVRHHYAYADLLDLVRLLVVCVVVLDDQEAEADFADQAFADPVPDDPVNLVVRLSGQPVSLVSNCVRRVVNCLVVVGHYYHHDADCCEPNDPDHGRHSNNPNSNNSVVVVVVVCLVRPDPVVLVVVVVCCVDPVCVPPPPDDDDDDPDDDD

Organism: NCBI:txid1628268